Protein 8HPK (pdb70)

Structure (mmCIF, N/CA/C/O backbone):
data_8HPK
#
_entry.id   8HPK
#
_cell.length_a   114.950
_cell.length_b   233.190
_cell.length_c   50.770
_cell.angle_alpha   90.000
_cell.angle_beta   90.000
_cell.angle_gamma   90.000
#
_symmetry.space_group_name_H-M   'P 21 21 2'
#
loop_
_entity.id
_entity.type
_entity.pdbx_description
1 polymer 'Oxalate:formate antiporter'
2 polymer 'Fab fragment Heavy chein'
3 polymer 'Fab fragment Light chain'
4 non-polymer 'OXALATE ION'
#
loop_
_atom_site.group_PDB
_atom_site.id
_atom_site.type_symbol
_atom_site.label_atom_id
_atom_site.label_alt_id
_atom_site.label_comp_id
_atom_site.label_asym_id
_atom_site.label_entity_id
_atom_site.label_seq_id
_atom_site.pdbx_PDB_ins_code
_atom_site.Cartn_x
_atom_site.Cartn_y
_atom_site.Cartn_z
_atom_site.occupancy
_atom_site.B_iso_or_equiv
_atom_site.auth_seq_id
_atom_site.auth_comp_id
_atom_site.auth_asym_id
_atom_site.auth_atom_id
_atom_site.pdbx_PDB_model_num
ATOM 1 N N . GLY A 1 11 ? 10.55053 104.27549 4.35308 1.000 49.29757 11 GLY A N 1
ATOM 2 C CA . GLY A 1 11 ? 9.87171 103.05864 3.94620 1.000 67.78893 11 GLY A CA 1
ATOM 3 C C . GLY A 1 11 ? 10.31462 101.83371 4.72304 1.000 73.14275 11 GLY A C 1
ATOM 4 O O . GLY A 1 11 ? 10.93861 101.95121 5.77802 1.000 78.41156 11 GLY A O 1
ATOM 5 N N . LEU A 1 12 ? 9.98163 100.64999 4.20222 1.000 71.64354 12 LEU A N 1
ATOM 6 C CA . LEU A 1 12 ? 10.38647 99.41060 4.85956 1.000 70.38616 12 LEU A CA 1
ATOM 7 C C . LEU A 1 12 ? 11.88801 99.18350 4.73212 1.000 59.73964 12 LEU A C 1
ATOM 8 O O . LEU A 1 12 ? 12.56333 98.85964 5.71607 1.000 49.41345 12 LEU A O 1
ATOM 13 N N . LEU A 1 13 ? 12.43094 99.35693 3.52526 1.000 60.03772 13 LEU A N 1
ATOM 14 C CA . LEU A 1 13 ? 13.85330 99.13258 3.29510 1.000 57.09632 13 LEU A CA 1
ATOM 15 C C . LEU A 1 13 ? 14.73693 100.15010 4.00367 1.000 50.91768 13 LEU A C 1
ATOM 16 O O . LEU A 1 13 ? 15.95417 99.95184 4.05992 1.000 60.42713 13 LEU A O 1
ATOM 21 N N . GLY A 1 14 ? 14.16840 101.23422 4.52328 1.000 45.99972 14 GLY A N 1
ATOM 22 C CA . GLY A 1 14 ? 14.93310 102.16223 5.32861 1.000 46.42660 14 GLY A CA 1
ATOM 23 C C . GLY A 1 14 ? 14.90896 101.89256 6.81336 1.000 55.15214 14 GLY A C 1
ATOM 24 O O . GLY A 1 14 ? 15.61344 102.56895 7.56793 1.000 67.79530 14 GLY A O 1
ATOM 25 N N . ASN A 1 15 ? 14.11978 100.91610 7.25534 1.000 50.74083 15 ASN A N 1
ATOM 26 C CA . ASN A 1 15 ? 13.98090 100.65459 8.68088 1.000 45.00815 15 ASN A CA 1
ATOM 27 C C . ASN A 1 15 ? 15.23919 100.00544 9.24434 1.000 38.68936 15 ASN A C 1
ATOM 28 O O . ASN A 1 15 ? 15.89025 99.18687 8.58867 1.000 40.56290 15 ASN A O 1
ATOM 33 N N . ARG A 1 16 ? 15.57049 100.37722 10.48119 1.000 36.71953 16 ARG A N 1
ATOM 34 C CA . ARG A 1 16 ? 16.80624 99.91384 11.10232 1.000 37.55181 16 ARG A CA 1
ATOM 35 C C . ARG A 1 16 ? 16.73886 98.43149 11.45614 1.000 39.69810 16 ARG A C 1
ATOM 36 O O . ARG A 1 16 ? 17.71323 97.69662 11.25773 1.000 55.36715 16 ARG A O 1
ATOM 44 N N . TRP A 1 17 ? 15.60003 97.97107 11.97768 1.000 34.45948 17 TRP A N 1
ATOM 45 C CA . TRP A 1 17 ? 15.49710 96.60074 12.46825 1.000 27.35940 17 TRP A CA 1
ATOM 46 C C . TRP A 1 17 ? 15.29851 95.57944 11.35548 1.000 30.87073 17 TRP A C 1
ATOM 47 O O . TRP A 1 17 ? 15.50149 94.38105 11.58804 1.000 32.60130 17 TRP A O 1
ATOM 58 N N . PHE A 1 18 ? 14.91922 96.02101 10.15511 1.000 26.43542 18 PHE A N 1
ATOM 59 C CA . PHE A 1 18 ? 14.77718 95.08996 9.04035 1.000 34.04389 18 PHE A CA 1
ATOM 60 C C . PHE A 1 18 ? 16.11187 94.43444 8.70605 1.000 34.29345 18 PHE A C 1
ATOM 61 O O . PHE A 1 18 ? 16.18019 93.22500 8.45140 1.000 32.71274 18 PHE A O 1
ATOM 69 N N . TYR A 1 19 ? 17.19205 95.21437 8.72841 1.000 32.61279 19 TYR A N 1
ATOM 70 C CA . TYR A 1 19 ? 18.50518 94.65800 8.43010 1.000 41.35431 19 TYR A CA 1
ATOM 71 C C . TYR A 1 19 ? 19.03217 93.80889 9.58090 1.000 38.35547 19 TYR A C 1
ATOM 72 O O . TYR A 1 19 ? 19.76781 92.84289 9.34740 1.000 40.68635 19 TYR A O 1
ATOM 81 N N . LEU A 1 20 ? 18.64849 94.12776 10.82004 1.000 27.03335 20 LEU A N 1
ATOM 82 C CA . LEU A 1 20 ? 18.94882 93.22920 11.93042 1.000 23.00565 20 LEU A CA 1
ATOM 83 C C . LEU A 1 20 ? 18.26846 91.87936 11.73452 1.000 38.19706 20 LEU A C 1
ATOM 84 O O . LEU A 1 20 ? 18.87557 90.82667 11.96977 1.000 51.51605 20 LEU A O 1
ATOM 89 N N . VAL A 1 21 ? 17.00759 91.89334 11.29396 1.000 33.73053 21 VAL A N 1
ATOM 90 C CA . VAL A 1 21 ? 16.29217 90.64698 11.02538 1.000 32.59405 21 VAL A CA 1
ATOM 91 C C . VAL A 1 21 ? 16.95913 89.88114 9.88682 1.000 27.91273 21 VAL A C 1
ATOM 92 O O . VAL A 1 21 ? 17.06912 88.64967 9.92746 1.000 26.00815 21 VAL A O 1
ATOM 96 N N . LEU A 1 22 ? 17.41475 90.59526 8.85418 1.000 29.68150 22 LEU A N 1
ATOM 97 C CA . LEU A 1 22 ? 18.12678 89.93659 7.75976 1.000 28.40325 22 LEU A CA 1
ATOM 98 C C . LEU A 1 22 ? 19.42307 89.29146 8.24481 1.000 28.86716 22 LEU A C 1
ATOM 99 O O . LEU A 1 22 ? 19.76342 88.17336 7.83480 1.000 40.98103 22 LEU A O 1
ATOM 104 N N . ALA A 1 23 ? 20.16336 89.98396 9.11480 1.000 32.53679 23 ALA A N 1
ATOM 105 C CA . ALA A 1 23 ? 21.39011 89.41322 9.66551 1.000 34.78682 23 ALA A CA 1
ATOM 106 C C . ALA A 1 23 ? 21.09808 88.17322 10.50335 1.000 32.55352 23 ALA A C 1
ATOM 107 O O . ALA A 1 23 ? 21.81756 87.16701 10.41496 1.000 38.79143 23 ALA A O 1
ATOM 109 N N . VAL A 1 24 ? 20.04857 88.22906 11.32820 1.000 20.58922 24 VAL A N 1
ATOM 110 C CA . VAL A 1 24 ? 19.67807 87.06694 12.13207 1.000 20.17992 24 VAL A CA 1
ATOM 111 C C . VAL A 1 24 ? 19.27149 85.90739 11.23053 1.000 20.69319 24 VAL A C 1
ATOM 112 O O . VAL A 1 24 ? 19.58248 84.74571 11.51324 1.000 21.01129 24 VAL A O 1
ATOM 116 N N . LEU A 1 25 ? 18.58070 86.20281 10.12648 1.000 21.31183 25 LEU A N 1
ATOM 117 C CA . LEU A 1 25 ? 18.22043 85.15589 9.17444 1.000 22.53928 25 LEU A CA 1
ATOM 118 C C . LEU A 1 25 ? 19.46096 84.52096 8.55666 1.000 29.16599 25 LEU A C 1
ATOM 119 O O . LEU A 1 25 ? 19.52824 83.29564 8.39419 1.000 33.16013 25 LEU A O 1
ATOM 124 N N . LEU A 1 26 ? 20.44877 85.34381 8.19624 1.000 33.01939 26 LEU A N 1
ATOM 125 C CA . LEU A 1 26 ? 21.69134 84.82520 7.62716 1.000 32.31299 26 LEU A CA 1
ATOM 126 C C . LEU A 1 26 ? 22.39738 83.89850 8.61034 1.000 22.16221 26 LEU A C 1
ATOM 127 O O . LEU A 1 26 ? 22.86497 82.80647 8.24716 1.000 22.40005 26 LEU A O 1
ATOM 132 N N . MET A 1 27 ? 22.48696 84.33099 9.86855 1.000 22.94126 27 MET A N 1
ATOM 133 C CA . MET A 1 27 ? 23.11433 83.50578 10.89385 1.000 20.94283 27 MET A CA 1
ATOM 134 C C . MET A 1 27 ? 22.33698 82.21304 11.11020 1.000 26.72891 27 MET A C 1
ATOM 135 O O . MET A 1 27 ? 22.93067 81.14560 11.30906 1.000 25.87122 27 MET A O 1
ATOM 140 N N . CYS A 1 28 ? 21.00518 82.29138 11.07027 1.000 26.25828 28 CYS A N 1
ATOM 141 C CA . CYS A 1 28 ? 20.18201 81.09499 11.19017 1.000 22.23928 28 CYS A CA 1
ATOM 142 C C . CYS A 1 28 ? 20.47865 80.11608 10.06365 1.000 26.59611 28 CYS A C 1
ATOM 143 O O . CYS A 1 28 ? 20.57156 78.90336 10.28891 1.000 41.96259 28 CYS A O 1
ATOM 146 N N . MET A 1 29 ? 20.62947 80.62870 8.84075 1.000 22.26932 29 MET A N 1
ATOM 147 C CA . MET A 1 29 ? 20.93829 79.76200 7.70857 1.000 22.88345 29 MET A CA 1
ATOM 148 C C . MET A 1 29 ? 22.28624 79.07490 7.88762 1.000 22.78466 29 MET A C 1
ATOM 149 O O . MET A 1 29 ? 22.41153 77.86892 7.64768 1.000 30.28879 29 MET A O 1
ATOM 154 N N . ILE A 1 30 ? 23.31040 79.82052 8.31990 1.000 26.96744 30 ILE A N 1
ATOM 155 C CA . ILE A 1 30 ? 24.65055 79.23582 8.42261 1.000 22.47559 30 ILE A CA 1
ATOM 156 C C . ILE A 1 30 ? 24.89407 78.51393 9.74647 1.000 27.32604 30 ILE A C 1
ATOM 157 O O . ILE A 1 30 ? 25.99578 77.98680 9.95523 1.000 23.69724 30 ILE A O 1
ATOM 162 N N . SER A 1 31 ? 23.90684 78.47819 10.64833 1.000 33.25178 31 SER A N 1
ATOM 163 C CA . SER A 1 31 ? 24.09066 77.80538 11.93586 1.000 25.52601 31 SER A CA 1
ATOM 164 C C . SER A 1 31 ? 24.42182 76.32509 11.77568 1.000 25.42562 31 SER A C 1
ATOM 165 O O . SER A 1 31 ? 25.28075 75.78868 12.49373 1.000 22.09046 31 SER A O 1
ATOM 168 N N . GLY A 1 32 ? 23.73684 75.64613 10.85437 1.000 27.94964 32 GLY A N 1
ATOM 169 C CA . GLY A 1 32 ? 23.87894 74.20549 10.74427 1.000 24.74639 32 GLY A CA 1
ATOM 170 C C . GLY A 1 32 ? 25.28390 73.75706 10.40136 1.000 22.90763 32 GLY A C 1
ATOM 171 O O . GLY A 1 32 ? 25.71884 72.68929 10.83825 1.000 27.09915 32 GLY A O 1
ATOM 172 N N . VAL A 1 33 ? 26.01367 74.56076 9.62444 1.000 22.23896 33 VAL A N 1
ATOM 173 C CA . VAL A 1 33 ? 27.34347 74.15283 9.17954 1.000 22.53894 33 VAL A CA 1
ATOM 174 C C . VAL A 1 33 ? 28.24474 73.86212 10.37188 1.000 22.03470 33 VAL A C 1
ATOM 175 O O . VAL A 1 33 ? 28.99814 72.88137 10.37294 1.000 22.17797 33 VAL A O 1
ATOM 179 N N . GLN A 1 34 ? 28.17795 74.69633 11.40817 1.000 26.58443 34 GLN A N 1
ATOM 180 C CA . GLN A 1 34 ? 29.02434 74.47761 12.57426 1.000 27.44182 34 GLN A CA 1
ATOM 181 C C . GLN A 1 34 ? 28.34287 73.64634 13.65470 1.000 21.58194 34 GLN A C 1
ATOM 182 O O . GLN A 1 34 ? 28.97920 72.76204 14.23898 1.000 20.90317 34 GLN A O 1
ATOM 188 N N . TYR A 1 35 ? 27.06447 73.89542 13.94044 1.000 21.87332 35 TYR A N 1
ATOM 189 C CA . TYR A 1 35 ? 26.45897 73.25249 15.10079 1.000 22.89209 35 TYR A CA 1
ATOM 190 C C . TYR A 1 35 ? 25.79395 71.91375 14.80151 1.000 21.07913 35 TYR A C 1
ATOM 191 O O . TYR A 1 35 ? 25.34283 71.24881 15.74016 1.000 20.05811 35 TYR A O 1
ATOM 200 N N . SER A 1 36 ? 25.72298 71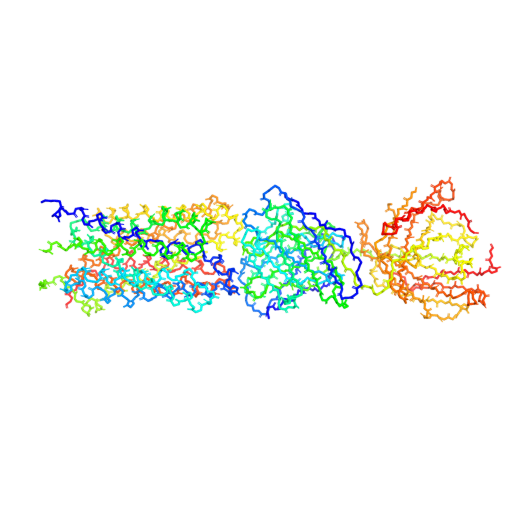.49124 13.53908 1.000 20.86016 36 SER A N 1
ATOM 201 C CA . SER A 1 36 ? 25.32871 70.11424 13.27061 1.000 21.17858 36 SER A CA 1
ATOM 202 C C . SER A 1 36 ? 26.46115 69.13565 13.53380 1.000 21.24278 36 SER A C 1
ATOM 203 O O . SER A 1 36 ? 26.21497 67.92847 13.62176 1.000 21.41610 36 SER A O 1
ATOM 206 N N . TRP A 1 37 ? 27.69240 69.63054 13.66309 1.000 21.14385 37 TRP A N 1
ATOM 207 C CA . TRP A 1 37 ? 28.83018 68.74119 13.85383 1.000 21.26233 37 TRP A CA 1
ATOM 208 C C . TRP A 1 37 ? 28.80304 68.06613 15.21691 1.000 20.88654 37 TRP A C 1
ATOM 209 O O . TRP A 1 37 ? 29.25450 66.92381 15.34407 1.000 21.13780 37 TRP A O 1
ATOM 220 N N . THR A 1 38 ? 28.27601 68.74801 16.23720 1.000 20.40095 38 THR A N 1
ATOM 221 C CA . THR A 1 38 ? 28.33254 68.22697 17.59976 1.000 20.07363 38 THR A CA 1
ATOM 222 C C . THR A 1 38 ? 27.72791 66.83190 17.69508 1.000 20.28840 38 THR A C 1
ATOM 223 O O . THR A 1 38 ? 28.23261 65.97558 18.43145 1.000 26.96234 38 THR A O 1
ATOM 227 N N . LEU A 1 39 ? 26.65963 66.57727 16.94107 1.000 22.99764 39 LEU A N 1
ATOM 228 C CA . LEU A 1 39 ? 25.97791 65.29025 16.99590 1.000 22.04815 39 LEU A CA 1
ATOM 229 C C . LEU A 1 39 ? 26.49582 64.30597 15.95652 1.000 21.33285 39 LEU A C 1
ATOM 230 O O . LEU A 1 39 ? 26.58764 63.10563 16.23584 1.000 25.08366 39 LEU A O 1
ATOM 235 N N . TYR A 1 40 ? 26.84040 64.78711 14.76544 1.000 22.24482 40 TYR A N 1
ATOM 236 C CA . TYR A 1 40 ? 27.21876 63.91462 13.66271 1.000 24.54177 40 TYR A CA 1
ATOM 237 C C . TYR A 1 40 ? 28.70870 63.59878 13.62053 1.000 29.84867 40 TYR A C 1
ATOM 238 O O . TYR A 1 40 ? 29.13333 62.83139 12.75266 1.000 44.16590 40 TYR A O 1
ATOM 247 N N . ALA A 1 41 ? 29.51224 64.15948 14.52821 1.000 36.62557 41 ALA A N 1
ATOM 248 C CA . ALA A 1 41 ? 30.93856 63.84930 14.53041 1.000 22.02496 41 ALA A CA 1
ATOM 249 C C . ALA A 1 41 ? 31.17827 62.36732 14.78310 1.000 22.26452 41 ALA A C 1
ATOM 250 O O . ALA A 1 41 ? 31.99925 61.73773 14.10588 1.000 27.60459 41 ALA A O 1
ATOM 252 N N . ASN A 1 42 ? 30.46988 61.79146 15.75817 1.000 29.83791 42 ASN A N 1
ATOM 253 C CA . ASN A 1 42 ? 30.65812 60.37100 16.04954 1.000 26.01197 42 ASN A CA 1
ATOM 254 C C . ASN A 1 42 ? 30.21068 59.46878 14.90349 1.000 27.10920 42 ASN A C 1
ATOM 255 O O . ASN A 1 42 ? 30.96839 58.55079 14.54396 1.000 32.28634 42 ASN A O 1
ATOM 260 N N . PRO A 1 43 ? 29.01958 59.63211 14.30963 1.000 26.02731 43 PRO A N 1
ATOM 261 C CA . PRO A 1 43 ? 28.67714 58.78523 13.15285 1.000 23.56887 43 PRO A CA 1
ATOM 262 C C . PRO A 1 43 ? 29.61767 58.95175 11.97122 1.000 23.94613 43 PRO A C 1
ATOM 263 O O . PRO A 1 43 ? 29.87684 57.97333 11.25960 1.000 24.44883 43 PRO A O 1
ATOM 267 N N . VAL A 1 44 ? 30.12713 60.16217 11.72856 1.000 28.41066 44 VAL A N 1
ATOM 268 C CA . VAL A 1 44 ? 31.08958 60.35344 10.64674 1.000 24.15791 44 VAL A CA 1
ATOM 269 C C . VAL A 1 44 ? 32.37680 59.59533 10.94283 1.000 31.70421 44 VAL A C 1
ATOM 270 O O . VAL A 1 44 ? 32.97304 58.98225 10.04901 1.000 44.62611 44 VAL A O 1
ATOM 274 N N . LYS A 1 45 ? 32.82507 59.62456 12.19966 1.000 23.82595 45 LYS A N 1
ATOM 275 C CA . LYS A 1 45 ? 33.97721 58.82301 12.59756 1.000 23.95087 45 LYS A CA 1
ATOM 276 C C . LYS A 1 45 ? 33.70753 57.33765 12.40381 1.000 24.33950 45 LYS A C 1
ATOM 277 O O . LYS A 1 45 ? 34.58426 56.58927 11.95613 1.000 24.73225 45 LYS A O 1
ATOM 283 N N . ASP A 1 46 ? 32.49609 56.89728 12.74072 1.000 24.55349 46 ASP A N 1
ATOM 284 C CA . ASP A 1 46 ? 32.16227 55.47918 12.68497 1.000 24.63680 46 ASP A CA 1
ATOM 285 C C . ASP A 1 46 ? 32.21315 54.95094 11.25532 1.000 26.13011 46 ASP A C 1
ATOM 286 O O . ASP A 1 46 ? 32.76950 53.87714 10.99671 1.000 35.97539 46 ASP A O 1
ATOM 291 N N . ASN A 1 47 ? 31.63522 55.69328 10.30866 1.000 26.32784 47 ASN A N 1
ATOM 292 C CA . ASN A 1 47 ? 31.61753 55.23093 8.92458 1.000 26.40857 47 ASN A CA 1
ATOM 293 C C . ASN A 1 47 ? 32.96575 55.42676 8.24063 1.000 27.35475 47 ASN A C 1
ATOM 294 O O . ASN A 1 47 ? 33.37876 54.58633 7.43450 1.000 40.30931 47 ASN A O 1
ATOM 299 N N . LEU A 1 48 ? 33.66650 56.52238 8.54336 1.000 25.96129 48 LEU A N 1
ATOM 300 C CA . LEU A 1 48 ? 34.98956 56.73007 7.96437 1.000 30.69505 48 LEU A CA 1
ATOM 301 C C . LEU A 1 48 ? 36.02055 55.74967 8.50921 1.000 34.77196 48 LEU A C 1
ATOM 302 O O . LEU A 1 48 ? 37.05464 55.53908 7.86650 1.000 35.84321 48 LEU A O 1
ATOM 307 N N . GLY A 1 49 ? 35.76834 55.15393 9.67333 1.000 27.97328 49 GLY A N 1
ATOM 308 C CA . GLY A 1 49 ? 36.67257 54.15811 10.21350 1.000 26.10045 49 GLY A CA 1
ATOM 309 C C . GLY A 1 49 ? 38.00972 54.68634 10.67760 1.000 27.81411 49 GLY A C 1
ATOM 310 O O . GLY A 1 49 ? 38.97270 53.91906 10.75413 1.000 40.72172 49 GLY A O 1
ATOM 311 N N . VAL A 1 50 ? 38.10108 55.97775 10.99242 1.000 25.56141 50 VAL A N 1
ATOM 312 C CA . VAL A 1 50 ? 39.35318 56.57431 11.44509 1.000 25.45442 50 VAL A CA 1
ATOM 313 C C . VAL A 1 50 ? 39.20687 57.01026 12.89626 1.000 24.87621 50 VAL A C 1
ATOM 314 O O . VAL A 1 50 ? 38.12736 56.89046 13.48588 1.000 24.56461 50 VAL A O 1
ATOM 318 N N . SER A 1 51 ? 40.29045 57.51095 13.48335 1.000 24.77703 51 SER A N 1
ATOM 319 C CA . SER A 1 51 ? 40.24993 57.93400 14.87362 1.000 24.29339 51 SER A CA 1
ATOM 320 C C . SER A 1 51 ? 39.42753 59.21057 15.01933 1.000 29.56307 51 SER A C 1
ATOM 321 O O . SER A 1 51 ? 39.24244 59.97709 14.06905 1.000 43.37520 51 SER A O 1
ATOM 324 N N . LEU A 1 52 ? 38.92394 59.42802 16.23791 1.000 33.20601 52 LEU A N 1
ATOM 325 C CA . LEU A 1 52 ? 38.16015 60.63878 16.52439 1.000 25.06178 52 LEU A CA 1
ATOM 326 C C . LEU A 1 52 ? 38.97113 61.89197 16.22750 1.000 33.80126 52 LEU A C 1
ATOM 327 O O . LEU A 1 52 ? 38.41631 62.90380 15.77490 1.000 34.58636 52 LEU A O 1
ATOM 332 N N . ALA A 1 53 ? 40.28543 61.83569 16.45161 1.000 27.59867 53 ALA A N 1
ATOM 333 C CA . ALA A 1 53 ? 41.12692 62.99275 16.18139 1.000 24.38283 53 ALA A CA 1
ATOM 334 C C . ALA A 1 53 ? 41.07042 63.40221 14.71525 1.000 25.07786 53 ALA A C 1
ATOM 335 O O . ALA A 1 53 ? 41.19798 64.58726 14.40792 1.000 27.94306 53 ALA A O 1
ATOM 337 N N . ALA A 1 54 ? 40.85613 62.45384 13.79923 1.000 23.88362 54 ALA A N 1
ATOM 338 C CA . ALA A 1 54 ? 40.80230 62.80053 12.37963 1.000 24.27467 54 ALA A CA 1
ATOM 339 C C . ALA A 1 54 ? 39.60643 63.69609 12.06459 1.000 41.47485 54 ALA A C 1
ATOM 340 O O . ALA A 1 54 ? 39.75393 64.76568 11.45384 1.000 59.83571 54 ALA A O 1
ATOM 342 N N . VAL A 1 55 ? 38.40805 63.27748 12.47355 1.000 41.36578 55 VAL A N 1
ATOM 343 C CA . VAL A 1 55 ? 37.22172 64.07817 12.18924 1.000 36.91602 55 VAL A CA 1
ATOM 344 C C . VAL A 1 55 ? 37.26168 65.38783 12.97159 1.000 25.14438 55 VAL A C 1
ATOM 345 O O . VAL A 1 55 ? 36.83234 66.44330 12.47653 1.000 33.50569 55 VAL A O 1
ATOM 349 N N . GLN A 1 56 ? 37.79725 65.35266 14.19617 1.000 27.79796 56 GLN A N 1
ATOM 350 C CA . GLN A 1 56 ? 37.94930 66.59760 14.94137 1.000 28.03883 56 GLN A CA 1
ATOM 351 C C . GLN A 1 56 ? 38.93244 67.54326 14.25951 1.000 32.17774 56 GLN A C 1
ATOM 352 O O . GLN A 1 56 ? 38.74838 68.76192 14.30463 1.000 36.34431 56 GLN A O 1
ATOM 358 N N . THR A 1 57 ? 39.97217 67.00939 13.61376 1.000 39.11276 57 THR A N 1
ATOM 359 C CA . THR A 1 57 ? 40.87728 67.85571 12.84583 1.000 32.35358 57 THR A CA 1
ATOM 360 C C . THR A 1 57 ? 40.19051 68.41622 11.60937 1.000 37.62654 57 THR A C 1
ATOM 361 O O . THR A 1 57 ? 40.52226 69.51970 11.16658 1.000 55.25820 57 THR A O 1
ATOM 365 N N . ALA A 1 58 ? 39.24247 67.67230 11.03538 1.000 30.20933 58 ALA A N 1
ATOM 366 C CA . ALA A 1 58 ? 38.42825 68.23233 9.95521 1.000 32.96579 58 ALA A CA 1
ATOM 367 C C . ALA A 1 58 ? 37.63436 69.44336 10.44138 1.000 34.95882 58 ALA A C 1
ATOM 368 O O . ALA A 1 58 ? 37.58997 70.49221 9.77821 1.000 41.55865 58 ALA A O 1
ATOM 370 N N . PHE A 1 59 ? 37.00859 69.31475 11.61296 1.000 22.99018 59 PHE A N 1
ATOM 371 C CA . PHE A 1 59 ? 36.31612 70.45742 12.20981 1.000 29.25880 59 PHE A CA 1
ATOM 372 C C . PHE A 1 59 ? 37.28878 71.60464 12.47482 1.000 26.24775 59 PHE A C 1
ATOM 373 O O . PHE A 1 59 ? 36.96957 72.78134 12.23771 1.000 32.36374 59 PHE A O 1
ATOM 381 N N . THR A 1 60 ? 38.48865 71.27116 12.95520 1.000 22.76128 60 THR A N 1
ATOM 382 C CA . THR A 1 60 ? 39.50352 72.28116 13.22897 1.000 24.07975 60 THR A CA 1
ATOM 383 C C . THR A 1 60 ? 39.89366 73.03334 11.96676 1.000 29.18716 60 THR A C 1
ATOM 384 O O . THR A 1 60 ? 40.05368 74.25378 11.99435 1.000 28.00491 60 THR A O 1
ATOM 388 N N . LEU A 1 61 ? 40.07439 72.31970 10.85673 1.000 31.12216 61 LEU A N 1
ATOM 389 C CA . LEU A 1 61 ? 40.39974 72.98171 9.59819 1.000 32.27405 61 LEU A CA 1
ATOM 390 C C . LEU A 1 61 ? 39.26911 73.89875 9.15473 1.000 32.27324 61 LEU A C 1
ATOM 391 O O . LEU A 1 61 ? 39.51126 75.03238 8.70829 1.000 46.86344 61 LEU A O 1
ATOM 396 N N . SER A 1 62 ? 38.02374 73.42451 9.27280 1.000 23.87518 62 SER A N 1
ATOM 397 C CA . SER A 1 62 ? 36.89049 74.25448 8.87741 1.000 24.00586 62 SER A CA 1
ATOM 398 C C . SER A 1 62 ? 36.86884 75.55544 9.66464 1.000 26.75083 62 SER A C 1
ATOM 399 O O . SER A 1 62 ? 36.56093 76.61894 9.11445 1.000 35.21859 62 SER A O 1
ATOM 402 N N . GLN A 1 63 ? 37.19019 75.49147 10.95731 1.000 36.14914 63 GLN A N 1
ATOM 403 C CA . GLN A 1 63 ? 37.20615 76.71503 11.75615 1.000 39.22649 63 GLN A CA 1
ATOM 404 C C . GLN A 1 63 ? 38.46339 77.55392 11.53261 1.000 37.98134 63 GLN A C 1
ATOM 405 O O . GLN A 1 63 ? 38.40709 78.78274 11.64945 1.000 46.04680 63 GLN A O 1
ATOM 411 N N . VAL A 1 64 ? 39.59829 76.92276 11.22382 1.000 37.29595 64 VAL A N 1
ATOM 412 C CA . VAL A 1 64 ? 40.84537 77.66357 11.05351 1.000 39.25312 64 VAL A CA 1
ATOM 413 C C . VAL A 1 64 ? 40.81505 78.49102 9.77763 1.000 38.24002 64 VAL A C 1
ATOM 414 O O . VAL A 1 64 ? 41.24506 79.65104 9.76969 1.000 35.81756 64 VAL A O 1
ATOM 418 N N . ILE A 1 65 ? 40.30405 77.92257 8.68110 1.000 31.64667 65 ILE A N 1
ATOM 419 C CA . ILE A 1 65 ? 40.26822 78.68700 7.43582 1.000 35.15565 65 ILE A CA 1
ATOM 420 C C . ILE A 1 65 ? 39.42247 79.94698 7.57678 1.000 39.67178 65 ILE A C 1
ATOM 421 O O . ILE A 1 65 ? 39.57254 80.88790 6.78894 1.000 46.98732 65 ILE A O 1
ATOM 426 N N . GLN A 1 66 ? 38.54105 79.99559 8.57767 1.000 38.46679 66 GLN A N 1
ATOM 427 C CA . GLN A 1 66 ? 37.77757 81.21030 8.82976 1.000 30.53662 66 GLN A CA 1
ATOM 428 C C . GLN A 1 66 ? 38.68522 82.36879 9.21852 1.000 35.75100 66 GLN A C 1
ATOM 429 O O . GLN A 1 66 ? 38.38024 83.52219 8.90201 1.000 47.22778 66 GLN A O 1
ATOM 435 N N . ALA A 1 67 ? 39.80400 82.08468 9.89259 1.000 38.16344 67 ALA A N 1
ATOM 436 C CA . ALA A 1 67 ? 40.72915 83.14761 10.27376 1.000 24.14816 67 ALA A CA 1
ATOM 437 C C . ALA A 1 67 ? 41.32330 83.84176 9.05653 1.000 44.45465 67 ALA A C 1
ATOM 438 O O . ALA A 1 67 ? 41.60652 85.04403 9.10514 1.000 51.74169 67 ALA A O 1
ATOM 440 N N . GLY A 1 68 ? 41.53853 83.10646 7.96966 1.000 35.92178 68 GLY A N 1
ATOM 441 C CA . GLY A 1 68 ? 42.04308 83.70623 6.75220 1.000 26.38418 68 GLY A CA 1
ATOM 442 C C . GLY A 1 68 ? 40.93248 84.20735 5.85499 1.000 37.42399 68 GLY A C 1
ATOM 443 O O . GLY A 1 68 ? 41.16017 85.04414 4.97690 1.000 64.58852 68 GLY A O 1
ATOM 444 N N . SER A 1 69 ? 39.71911 83.69924 6.06897 1.000 35.17806 69 SER A N 1
ATOM 445 C CA . SER A 1 69 ? 38.59087 84.09801 5.23435 1.000 36.46790 69 SER A CA 1
ATOM 446 C C . SER A 1 69 ? 37.96925 85.40775 5.71048 1.000 41.20455 69 SER A C 1
ATOM 447 O O . SER A 1 69 ? 37.92024 86.38986 4.96250 1.000 41.55402 69 SER A O 1
ATOM 450 N N . GLN A 1 70 ? 37.49419 85.43565 6.95788 1.000 42.02965 70 GLN A N 1
ATOM 451 C CA . GLN A 1 70 ? 36.69234 86.55369 7.45681 1.000 35.28276 70 GLN A CA 1
ATOM 452 C C . GLN A 1 70 ? 37.35445 87.91679 7.29601 1.000 36.38046 70 GLN A C 1
ATOM 453 O O . GLN A 1 70 ? 36.66461 88.85587 6.87292 1.000 37.97044 70 GLN A O 1
ATOM 459 N N . PRO A 1 71 ? 38.63713 88.11583 7.62306 1.000 42.26420 71 PRO A N 1
ATOM 460 C CA . PRO A 1 71 ? 39.25974 89.41080 7.29662 1.000 39.27962 71 PRO A CA 1
ATOM 461 C C . PRO A 1 71 ? 39.25868 89.71830 5.80879 1.000 37.61831 71 PRO A C 1
ATOM 462 O O . PRO A 1 71 ? 39.10704 90.88558 5.42483 1.000 34.31478 71 PRO A O 1
ATOM 466 N N . GLY A 1 72 ? 39.40932 88.70252 4.95631 1.000 35.62803 72 GLY A N 1
ATOM 467 C CA . GLY A 1 72 ? 39.36860 88.94487 3.52290 1.000 28.05223 72 GLY A CA 1
ATOM 468 C C . GLY A 1 72 ? 38.02468 89.47648 3.06494 1.000 40.76518 72 GLY A C 1
ATOM 469 O O . GLY A 1 72 ? 37.95091 90.44986 2.31323 1.000 60.19069 72 GLY A O 1
ATOM 470 N N . GLY A 1 73 ? 36.94075 88.84600 3.51928 1.000 39.26280 73 GLY A N 1
ATOM 471 C CA . GLY A 1 73 ? 35.61632 89.35609 3.20475 1.000 40.57684 73 GLY A CA 1
ATOM 472 C C . GLY A 1 73 ? 35.35007 90.70291 3.84919 1.000 43.15439 73 GLY A C 1
ATOM 473 O O . GLY A 1 73 ? 34.67600 91.55878 3.26926 1.000 45.72135 73 GLY A O 1
ATOM 474 N N . GLY A 1 74 ? 35.87797 90.90831 5.05704 1.000 41.68128 74 GLY A N 1
ATOM 475 C CA . GLY A 1 74 ? 35.69676 92.17265 5.74660 1.000 60.73649 74 GLY A CA 1
ATOM 476 C C . GLY A 1 74 ? 36.37039 93.33409 5.05013 1.000 58.60944 74 GLY A C 1
ATOM 477 O O . GLY A 1 74 ? 35.87090 94.45856 5.09800 1.000 62.38348 74 GLY A O 1
ATOM 478 N N . TYR A 1 75 ? 37.51187 93.08441 4.40634 1.000 57.80226 75 TYR A N 1
ATOM 479 C CA . TYR A 1 75 ? 38.15454 94.11379 3.59419 1.000 68.14644 75 TYR A CA 1
ATOM 480 C C . TYR A 1 75 ? 37.18912 94.66090 2.54680 1.000 59.63124 75 TYR A C 1
ATOM 481 O O . TYR A 1 75 ? 36.95569 95.87582 2.46243 1.000 72.15382 75 TYR A O 1
ATOM 490 N N . PHE A 1 76 ? 36.59146 93.76186 1.75975 1.000 40.94679 76 PHE A N 1
ATOM 491 C CA . PHE A 1 76 ? 35.66627 94.17805 0.71107 1.000 52.06395 76 PHE A CA 1
ATOM 492 C C . PHE A 1 76 ? 34.39480 94.77792 1.29642 1.000 59.00484 76 PHE A C 1
ATOM 493 O O . PHE A 1 76 ? 33.84593 95.73655 0.74341 1.000 61.22136 76 PHE A O 1
ATOM 501 N N . VAL A 1 77 ? 33.90690 94.22423 2.40831 1.000 58.86368 77 VAL A N 1
ATOM 502 C CA . VAL A 1 77 ? 32.70969 94.76881 3.04331 1.000 49.79582 77 VAL A CA 1
ATOM 503 C C . VAL A 1 77 ? 32.94995 96.20534 3.48662 1.000 51.33907 77 VAL A C 1
ATOM 504 O O . VAL A 1 77 ? 32.11070 97.08947 3.27457 1.000 51.53233 77 VAL A O 1
ATOM 508 N N . ASP A 1 78 ? 34.10449 96.45859 4.10218 1.000 56.12468 78 ASP A N 1
ATOM 509 C CA . ASP A 1 78 ? 34.42602 97.78685 4.60354 1.000 57.57503 78 ASP A CA 1
ATOM 510 C C . ASP A 1 78 ? 34.62182 98.77825 3.46666 1.000 65.75032 78 ASP A C 1
ATOM 511 O O . ASP A 1 78 ? 34.15184 99.91974 3.54506 1.000 60.76442 78 ASP A O 1
ATOM 516 N N . LYS A 1 79 ? 35.31074 98.36554 2.40058 1.000 72.86476 79 LYS A N 1
ATOM 517 C CA . LYS A 1 79 ? 35.62628 99.31398 1.33643 1.000 67.70991 79 LYS A CA 1
ATOM 518 C C . LYS A 1 79 ? 34.45161 99.51204 0.37936 1.000 55.72507 79 LYS A C 1
ATOM 519 O O . LYS A 1 79 ? 33.97055 100.63575 0.19759 1.000 63.23711 79 LYS A O 1
ATOM 525 N N . PHE A 1 80 ? 33.96971 98.43166 -0.23889 1.000 47.96381 80 PHE A N 1
ATOM 526 C CA . PHE A 1 80 ? 32.99661 98.53255 -1.31849 1.000 53.53506 80 PHE A CA 1
ATOM 527 C C . PHE A 1 80 ? 31.57911 98.12243 -0.93437 1.000 47.84899 80 PHE A C 1
ATOM 528 O O . PHE A 1 80 ? 30.67348 98.26377 -1.76198 1.000 44.89834 80 PHE A O 1
ATOM 536 N N . GLY A 1 81 ? 31.35369 97.62798 0.27975 1.000 48.91562 81 GLY A N 1
ATOM 537 C CA . GLY A 1 81 ? 30.03130 97.21546 0.68516 1.000 29.49713 81 GLY A CA 1
ATOM 538 C C . GLY A 1 81 ? 29.90683 95.71414 0.86532 1.000 59.49437 81 GLY A C 1
ATOM 539 O O . GLY A 1 81 ? 30.79002 94.94266 0.47759 1.000 69.16575 81 GLY A O 1
ATOM 540 N N . PRO A 1 82 ? 28.79663 95.26979 1.45542 1.000 47.83034 82 PRO A N 1
ATOM 541 C CA . PRO A 1 82 ? 28.63708 93.85346 1.81219 1.000 48.28870 82 PRO A CA 1
ATOM 542 C C . PRO A 1 82 ? 27.93253 92.97940 0.78301 1.000 61.59328 82 PRO A C 1
ATOM 543 O O . PRO A 1 82 ? 27.83939 91.76700 1.00463 1.000 57.79841 82 PRO A O 1
ATOM 547 N N . ARG A 1 83 ? 27.44276 93.53898 -0.32531 1.000 69.70791 83 ARG A N 1
ATOM 548 C CA . ARG A 1 83 ? 26.60323 92.76764 -1.23990 1.000 54.17349 83 ARG A CA 1
ATOM 549 C C . ARG A 1 83 ? 27.41303 91.71836 -1.99518 1.000 55.34467 83 ARG A C 1
ATOM 550 O O . ARG A 1 83 ? 27.10462 90.52326 -1.94020 1.000 68.52990 83 ARG A O 1
ATOM 558 N N . ILE A 1 84 ? 28.44336 92.15044 -2.72854 1.000 47.43292 84 ILE A N 1
ATOM 559 C CA . ILE A 1 84 ? 29.29520 91.19510 -3.44607 1.000 60.85009 84 ILE A CA 1
ATOM 560 C C . ILE A 1 84 ? 29.98566 90.22817 -2.49187 1.000 58.54653 84 ILE A C 1
ATOM 561 O O . ILE A 1 84 ? 30.03657 89.01888 -2.79548 1.000 69.14058 84 ILE A O 1
ATOM 566 N N . PRO A 1 85 ? 30.56735 90.66423 -1.36196 1.000 61.67684 85 PRO A N 1
ATOM 567 C CA . PRO A 1 85 ? 31.14287 89.67820 -0.43242 1.000 60.53981 85 PRO A CA 1
ATOM 568 C C . PRO A 1 85 ? 30.13888 88.64840 0.04876 1.000 51.80102 85 PRO A C 1
ATOM 569 O O . PRO A 1 85 ? 30.48218 87.46595 0.15041 1.000 57.73336 85 PRO A O 1
ATOM 573 N N . LEU A 1 86 ? 28.89789 89.05612 0.32651 1.000 51.76694 86 LEU A N 1
ATOM 574 C CA . LEU A 1 86 ? 27.89019 88.08713 0.74444 1.000 55.81763 86 LEU A CA 1
ATOM 575 C C . LEU A 1 86 ? 27.51640 87.15761 -0.40082 1.000 59.77228 86 LEU A C 1
ATOM 576 O O . LEU A 1 86 ? 27.26284 85.96752 -0.18205 1.000 76.55345 86 LEU A O 1
ATOM 581 N N . MET A 1 87 ? 27.48971 87.68148 -1.62844 1.000 61.58246 87 MET A N 1
ATOM 582 C CA . MET A 1 87 ? 27.23305 86.84162 -2.79273 1.000 58.78201 87 MET A CA 1
ATOM 583 C C . MET A 1 87 ? 28.23911 85.70217 -2.86723 1.000 52.12675 87 MET A C 1
ATOM 584 O O . MET A 1 87 ? 27.86596 84.52138 -2.92600 1.000 54.07914 87 MET A O 1
ATOM 589 N N . PHE A 1 88 ? 29.53022 86.03449 -2.82628 1.000 54.06194 88 PHE A N 1
ATOM 590 C CA . PHE A 1 88 ? 30.51492 84.97026 -2.99599 1.000 66.53465 88 PHE A CA 1
ATOM 591 C C . PHE A 1 88 ? 30.69614 84.13767 -1.72792 1.000 69.25408 88 PHE A C 1
ATOM 592 O O . PHE A 1 88 ? 31.08052 82.96643 -1.82450 1.000 68.83494 88 PHE A O 1
ATOM 600 N N . GLY A 1 89 ? 30.36772 84.67881 -0.55167 1.000 57.58190 89 GLY A N 1
ATOM 601 C CA . GLY A 1 89 ? 30.33952 83.85061 0.64404 1.000 43.37978 89 GLY A CA 1
ATOM 602 C C . GLY A 1 89 ? 29.24106 82.80554 0.60244 1.000 55.02906 89 GLY A C 1
ATOM 603 O O . GLY A 1 89 ? 29.46183 81.64150 0.95665 1.000 60.30744 89 GLY A O 1
ATOM 604 N N . GLY A 1 90 ? 28.04084 83.20521 0.17597 1.000 51.81145 90 GLY A N 1
ATOM 605 C CA . GLY A 1 90 ? 26.98392 82.23314 -0.03407 1.000 58.04570 90 GLY A CA 1
ATOM 606 C C . GLY A 1 90 ? 27.34372 81.22134 -1.10243 1.000 58.73433 90 GLY A C 1
ATOM 607 O O . GLY A 1 90 ? 26.99436 80.04383 -0.99790 1.000 55.50390 90 GLY A O 1
ATOM 608 N N . ALA A 1 91 ? 28.05783 81.66503 -2.14125 1.000 57.75583 91 ALA A N 1
ATOM 609 C CA . ALA A 1 91 ? 28.52966 80.72997 -3.15850 1.000 55.27113 91 ALA A CA 1
ATOM 610 C C . ALA A 1 91 ? 29.47488 79.68956 -2.56353 1.000 47.76037 91 ALA A C 1
ATOM 611 O O . ALA A 1 91 ? 29.35890 78.49334 -2.85868 1.000 52.33637 91 ALA A O 1
ATOM 613 N N . MET A 1 92 ? 30.41900 80.12509 -1.72385 1.000 45.42480 92 MET A N 1
ATOM 614 C CA . MET A 1 92 ? 31.34445 79.17867 -1.10163 1.000 39.62561 92 MET A CA 1
ATOM 615 C C . MET A 1 92 ? 30.61931 78.22020 -0.16272 1.000 59.12283 92 MET A C 1
ATOM 616 O O . MET A 1 92 ? 30.93038 77.02259 -0.13035 1.000 57.40629 92 MET A O 1
ATOM 621 N N . VAL A 1 93 ? 29.65759 78.72683 0.61477 1.000 70.25106 93 VAL A N 1
ATOM 622 C CA . VAL A 1 93 ? 28.88062 77.85144 1.49201 1.000 51.60277 93 VAL A CA 1
ATOM 623 C C . VAL A 1 93 ? 28.12024 76.81945 0.67003 1.000 43.21643 93 VAL A C 1
ATOM 624 O O . VAL A 1 93 ? 28.07326 75.63239 1.02037 1.000 46.53849 93 VAL A O 1
ATOM 628 N N . LEU A 1 94 ? 27.51132 77.25909 -0.43393 1.000 46.75957 94 LEU A N 1
ATOM 629 C CA . LEU A 1 94 ? 26.77699 76.35456 -1.31075 1.000 44.93860 94 LEU A CA 1
ATOM 630 C C . LEU A 1 94 ? 27.69091 75.27415 -1.87364 1.000 45.50144 94 LEU A C 1
ATOM 631 O O . LEU A 1 94 ? 27.34233 74.08752 -1.87894 1.000 44.93768 94 LEU A O 1
ATOM 636 N N . ALA A 1 95 ? 28.87582 75.67037 -2.34423 1.000 39.52552 95 ALA A N 1
ATOM 637 C CA . ALA A 1 95 ? 29.81559 74.70029 -2.89624 1.000 36.41790 95 ALA A CA 1
ATOM 638 C C . ALA A 1 95 ? 30.26341 73.69889 -1.83947 1.000 37.01991 95 ALA A C 1
ATOM 639 O O . ALA A 1 95 ? 30.33318 72.49386 -2.10652 1.000 51.66111 95 ALA A O 1
ATOM 641 N N . GLY A 1 96 ? 30.56835 74.17717 -0.63199 1.000 48.03296 96 GLY A N 1
ATOM 642 C CA . GLY A 1 96 ? 31.04584 73.27809 0.40736 1.000 46.53930 96 GLY A CA 1
ATOM 643 C C . GLY A 1 96 ? 29.98571 72.30131 0.88394 1.000 43.00172 96 GLY A C 1
ATOM 644 O O . GLY A 1 96 ? 30.24420 71.10123 1.01281 1.000 42.86401 96 GLY A O 1
ATOM 645 N N . TRP A 1 97 ? 28.77597 72.79963 1.15228 1.000 47.66999 97 TRP A N 1
ATOM 646 C CA . TRP A 1 97 ? 27.73607 71.95422 1.73078 1.000 38.04080 97 TRP A CA 1
ATOM 647 C C . TRP A 1 97 ? 27.05257 71.06699 0.69712 1.000 41.23519 97 TRP A C 1
ATOM 648 O O . TRP A 1 97 ? 26.61415 69.96275 1.03729 1.000 46.54575 97 TRP A O 1
ATOM 659 N N . THR A 1 98 ? 26.93848 71.52686 -0.55240 1.000 48.07254 98 THR A N 1
ATOM 660 C CA . THR A 1 98 ? 26.17896 70.78371 -1.55464 1.000 52.99421 98 THR A CA 1
ATOM 661 C C . THR A 1 98 ? 26.79736 69.41803 -1.82476 1.000 58.72701 98 THR A C 1
ATOM 662 O O . THR A 1 98 ? 26.09341 68.40226 -1.88045 1.000 44.57799 98 THR A O 1
ATOM 666 N N . PHE A 1 99 ? 28.11473 69.37322 -1.98769 1.000 53.20685 99 PHE A N 1
ATOM 667 C CA . PHE A 1 99 ? 28.81350 68.13437 -2.29180 1.000 53.81141 99 PHE A CA 1
ATOM 668 C C . PHE A 1 99 ? 29.25169 67.38799 -1.03892 1.000 52.49161 99 PHE A C 1
ATOM 669 O O . PHE A 1 99 ? 29.89836 66.34081 -1.15207 1.000 44.22977 99 PHE A O 1
ATOM 677 N N . MET A 1 100 ? 28.90634 67.89973 0.14754 1.000 61.96687 100 MET A N 1
ATOM 678 C CA . MET A 1 100 ? 29.31678 67.26384 1.39641 1.000 55.24369 100 MET A CA 1
ATOM 679 C C . MET A 1 100 ? 28.72127 65.87093 1.55186 1.000 47.23789 100 MET A C 1
ATOM 680 O O . MET A 1 100 ? 29.29027 65.03251 2.25751 1.000 40.24805 100 MET A O 1
ATOM 685 N N . GLY A 1 101 ? 27.58203 65.60434 0.91162 1.000 54.82234 101 GLY A N 1
ATOM 686 C CA . GLY A 1 101 ? 26.96606 64.29348 1.04016 1.000 46.43026 101 GLY A CA 1
ATOM 687 C C . GLY A 1 101 ? 27.78940 63.18366 0.41396 1.000 49.75567 101 GLY A C 1
ATOM 688 O O . GLY A 1 101 ? 27.91298 62.09505 0.98165 1.000 43.05136 101 GLY A O 1
ATOM 689 N N . MET A 1 102 ? 28.36524 63.43971 -0.75978 1.000 58.53926 102 MET A N 1
ATOM 690 C CA . MET A 1 102 ? 29.13438 62.42268 -1.47867 1.000 62.82806 102 MET A CA 1
ATOM 691 C C . MET A 1 102 ? 30.58748 62.42961 -0.99758 1.000 70.31444 102 MET A C 1
ATOM 692 O O . MET A 1 102 ? 31.52629 62.77471 -1.71867 1.000 65.25612 102 MET A O 1
ATOM 697 N N . VAL A 1 103 ? 30.76189 62.02369 0.25771 1.000 70.20664 103 VAL A N 1
ATOM 698 C CA . VAL A 1 103 ? 32.08054 61.88297 0.86308 1.000 60.68598 103 VAL A CA 1
ATOM 699 C C . VAL A 1 103 ? 32.23699 60.44713 1.34600 1.000 51.89527 103 VAL A C 1
ATOM 700 O O . VAL A 1 103 ? 31.35120 59.90982 2.02107 1.000 46.85235 103 VAL A O 1
ATOM 704 N N . ASP A 1 104 ? 33.34787 59.81650 0.96613 1.000 59.89893 104 ASP A N 1
ATOM 705 C CA . ASP A 1 104 ? 33.68921 58.50175 1.49146 1.000 69.55886 104 ASP A CA 1
ATOM 706 C C . ASP A 1 104 ? 35.17441 58.39821 1.81214 1.000 62.82246 104 ASP A C 1
ATOM 707 O O . ASP A 1 104 ? 35.66367 57.28966 2.06422 1.000 74.28400 104 ASP A O 1
ATOM 712 N N . SER A 1 105 ? 35.90158 59.51232 1.80628 1.000 52.86650 105 SER A N 1
ATOM 713 C CA . SER A 1 105 ? 37.31194 59.54253 2.15355 1.000 54.11333 105 SER A CA 1
ATOM 714 C C . SER A 1 105 ? 37.55944 60.67344 3.14005 1.000 43.34064 105 SER A C 1
ATOM 715 O O . SER A 1 105 ? 36.84532 61.68021 3.14913 1.000 47.67548 105 SER A O 1
ATOM 718 N N . VAL A 1 106 ? 38.57302 60.48643 3.98519 1.000 41.91304 106 VAL A N 1
ATOM 719 C CA . VAL A 1 106 ? 38.88438 61.48982 5.00421 1.000 33.13210 106 VAL A CA 1
ATOM 720 C C . VAL A 1 106 ? 39.30421 62.82264 4.38697 1.000 47.61416 106 VAL A C 1
ATOM 721 O O . VAL A 1 106 ? 38.75363 63.86224 4.78637 1.000 40.42604 106 VAL A O 1
ATOM 725 N N . PRO A 1 107 ? 40.24810 62.87608 3.43328 1.000 57.62747 107 PRO A N 1
ATOM 726 C CA . PRO A 1 107 ? 40.61435 64.18293 2.85501 1.000 41.98761 107 PRO A CA 1
ATOM 727 C C . PRO A 1 107 ? 39.47503 64.88217 2.13251 1.000 42.55474 107 PRO A C 1
ATOM 728 O O . PRO A 1 107 ? 39.44512 66.11924 2.10746 1.000 37.70394 107 PRO A O 1
ATOM 732 N N . ALA A 1 108 ? 38.54490 64.13654 1.52863 1.000 32.40835 108 ALA A N 1
ATOM 733 C CA . ALA A 1 108 ? 37.39450 64.77217 0.89149 1.000 28.77296 108 ALA A CA 1
ATOM 734 C C . ALA A 1 108 ? 36.55881 65.53048 1.91546 1.000 45.91599 108 ALA A C 1
ATOM 735 O O . ALA A 1 108 ? 36.16720 66.68485 1.68838 1.000 44.82615 108 ALA A O 1
ATOM 737 N N . LEU A 1 109 ? 36.28227 64.89261 3.05820 1.000 38.28151 109 LEU A N 1
ATOM 738 C CA . LEU A 1 109 ? 35.59378 65.58206 4.14245 1.000 26.64632 109 LEU A CA 1
ATOM 739 C C . LEU A 1 109 ? 36.39646 66.78267 4.61609 1.000 29.89414 109 LEU A C 1
ATOM 740 O O . LEU A 1 109 ? 35.83849 67.86737 4.81742 1.000 37.06682 109 LEU A O 1
ATOM 745 N N . TYR A 1 110 ? 37.71294 66.61147 4.77828 1.000 32.85581 110 TYR A N 1
ATOM 746 C CA . TYR A 1 110 ? 38.56471 67.72047 5.19935 1.000 31.87026 110 TYR A CA 1
ATOM 747 C C . TYR A 1 110 ? 38.36738 68.92796 4.29232 1.000 28.51439 110 TYR A C 1
ATOM 748 O O . TYR A 1 110 ? 38.03612 70.02674 4.75480 1.000 37.94169 110 TYR A O 1
ATOM 757 N N . ALA A 1 111 ? 38.50993 68.71688 2.98237 1.000 40.18201 111 ALA A N 1
ATOM 758 C CA . ALA A 1 111 ? 38.47851 69.82296 2.03112 1.000 34.27892 111 ALA A CA 1
ATOM 759 C C . ALA A 1 111 ? 37.09598 70.45746 1.95739 1.000 29.06929 111 ALA A C 1
ATOM 760 O O . ALA A 1 111 ? 36.96639 71.68809 1.97727 1.000 34.93343 111 ALA A O 1
ATOM 762 N N . LEU A 1 112 ? 36.04690 69.63545 1.86443 1.000 33.15209 112 LEU A N 1
ATOM 763 C CA . LEU A 1 112 ? 34.70498 70.18855 1.70975 1.000 32.56176 112 LEU A CA 1
ATOM 764 C C . LEU A 1 112 ? 34.26475 70.94083 2.95991 1.000 35.41689 112 LEU A C 1
ATOM 765 O O . LEU A 1 112 ? 33.67165 72.02520 2.86416 1.000 30.79331 112 LEU A O 1
ATOM 770 N N . TYR A 1 113 ? 34.55398 70.39050 4.14255 1.000 31.21419 113 TYR A N 1
ATOM 771 C CA . TYR A 1 113 ? 34.20246 71.07641 5.37773 1.000 25.31638 113 TYR A CA 1
ATOM 772 C C . TYR A 1 113 ? 35.01099 72.35731 5.53786 1.000 37.40066 113 TYR A C 1
ATOM 773 O O . TYR A 1 113 ? 34.49448 73.36470 6.03684 1.000 44.98528 113 TYR A O 1
ATOM 782 N N . THR A 1 114 ? 36.27457 72.34835 5.09963 1.000 33.34590 114 THR A N 1
ATOM 783 C CA . THR A 1 114 ? 37.06979 73.57119 5.13033 1.000 38.58434 114 THR A CA 1
ATOM 784 C C . THR A 1 114 ? 36.47949 74.64062 4.21709 1.000 37.03048 114 THR A C 1
ATOM 785 O O . THR A 1 114 ? 36.42654 75.81946 4.58339 1.000 38.38767 114 THR A O 1
ATOM 789 N N . LEU A 1 115 ? 36.02970 74.24935 3.02328 1.000 28.89420 115 LEU A N 1
ATOM 790 C CA . LEU A 1 115 ? 35.40507 75.21295 2.11953 1.000 28.88144 115 LEU A CA 1
ATOM 791 C C . LEU A 1 115 ? 34.12582 75.78659 2.72198 1.000 42.60356 115 LEU A C 1
ATOM 792 O O . LEU A 1 115 ? 33.88500 77.00561 2.66787 1.000 52.09434 115 LEU A O 1
ATOM 797 N N . ALA A 1 116 ? 33.29364 74.91900 3.30489 1.000 36.24880 116 ALA A N 1
ATOM 798 C CA . ALA A 1 116 ? 32.06477 75.38981 3.93409 1.000 26.80785 116 ALA A CA 1
ATOM 799 C C . ALA A 1 116 ? 32.37016 76.35352 5.07309 1.000 35.11980 116 ALA A C 1
ATOM 800 O O . ALA A 1 116 ? 31.70223 77.38397 5.21961 1.000 46.44947 116 ALA A O 1
ATOM 802 N N . GLY A 1 117 ? 33.38656 76.04293 5.88143 1.000 29.85462 117 GLY A N 1
ATOM 803 C CA . GLY A 1 117 ? 33.77627 76.95236 6.94695 1.000 44.46036 117 GLY A CA 1
ATOM 804 C C . GLY A 1 117 ? 34.29341 78.27926 6.42459 1.000 46.60645 117 GLY A C 1
ATOM 805 O O . GLY A 1 117 ? 34.03628 79.33237 7.01403 1.000 41.98643 117 GLY A O 1
ATOM 806 N N . ALA A 1 118 ? 35.03487 78.24646 5.31385 1.000 44.80127 118 ALA A N 1
ATOM 807 C CA . ALA A 1 118 ? 35.53840 79.48238 4.72357 1.000 38.64591 118 ALA A CA 1
ATOM 808 C C . ALA A 1 118 ? 34.39593 80.38681 4.28497 1.000 38.84853 118 ALA A C 1
ATOM 809 O O . ALA A 1 118 ? 34.45860 81.60924 4.46212 1.000 34.83659 118 ALA A O 1
ATOM 811 N N . GLY A 1 119 ? 33.35049 79.80718 3.69300 1.000 38.24326 119 GLY A N 1
ATOM 812 C CA . GLY A 1 119 ? 32.17506 80.60653 3.36751 1.000 41.08407 119 GLY A CA 1
ATOM 813 C C . GLY A 1 119 ? 31.44178 81.10925 4.60204 1.000 39.05740 119 GLY A C 1
ATOM 814 O O . GLY A 1 119 ? 31.01889 82.27499 4.66506 1.000 36.50881 119 GLY A O 1
ATOM 815 N N . VAL A 1 120 ? 31.28264 80.23648 5.60048 1.000 42.42897 120 VAL A N 1
ATOM 816 C CA . VAL A 1 120 ? 30.52453 80.58381 6.79859 1.000 35.45632 120 VAL A CA 1
ATOM 817 C C . VAL A 1 120 ? 31.19141 81.73214 7.54221 1.000 31.06539 120 VAL A C 1
ATOM 818 O O . VAL A 1 120 ? 30.51403 82.59896 8.10421 1.000 36.86848 120 VAL A O 1
ATOM 822 N N . GLY A 1 121 ? 32.52520 81.75759 7.56170 1.000 32.80689 121 GLY A N 1
ATOM 823 C CA . GLY A 1 121 ? 33.21915 82.81219 8.28605 1.000 34.69776 121 GLY A CA 1
ATOM 824 C C . GLY A 1 121 ? 32.90248 84.19733 7.75377 1.000 35.66636 121 GLY A C 1
ATOM 825 O O . GLY A 1 121 ? 32.56705 85.11009 8.51489 1.000 31.17758 121 GLY A O 1
ATOM 826 N N . ILE A 1 122 ? 32.98697 84.37125 6.43403 1.000 39.15139 122 ILE A N 1
ATOM 827 C CA . ILE A 1 122 ? 32.70165 85.68158 5.86209 1.000 33.09228 122 ILE A CA 1
ATOM 828 C C . ILE A 1 122 ? 31.21719 86.00758 5.97336 1.000 34.89791 122 ILE A C 1
ATOM 829 O O . ILE A 1 122 ? 30.84629 87.16760 6.18986 1.000 43.70263 122 ILE A O 1
ATOM 834 N N . VAL A 1 123 ? 30.33949 85.00556 5.84140 1.000 24.77347 123 VAL A N 1
ATOM 835 C CA . VAL A 1 123 ? 28.91403 85.29847 6.00253 1.000 24.08826 123 VAL A CA 1
ATOM 836 C C . VAL A 1 123 ? 28.62144 85.77958 7.42311 1.000 24.44420 123 VAL A C 1
ATOM 837 O O . VAL A 1 123 ? 27.87726 86.75122 7.62811 1.000 28.75892 123 VAL A O 1
ATOM 841 N N . TYR A 1 124 ? 29.20886 85.11524 8.42311 1.000 22.70960 124 TYR A N 1
ATOM 842 C CA . TYR A 1 124 ? 29.05299 85.54153 9.81107 1.000 25.89977 124 TYR A CA 1
ATOM 843 C C . TYR A 1 124 ? 29.59871 86.94780 10.01083 1.000 28.05974 124 TYR A C 1
ATOM 844 O O . TYR A 1 124 ? 28.97086 87.78225 10.67556 1.000 24.49598 124 TYR A O 1
ATOM 853 N N . GLY A 1 125 ? 30.78594 87.21838 9.46495 1.000 22.44077 125 GLY A N 1
ATOM 854 C CA . GLY A 1 125 ? 31.35542 88.54651 9.59601 1.000 22.54141 125 GLY A CA 1
ATOM 855 C C . GLY A 1 125 ? 30.44777 89.61375 9.02188 1.000 22.77262 125 GLY A C 1
ATOM 856 O O . GLY A 1 125 ? 30.25683 90.66893 9.62665 1.000 23.02695 125 GLY A O 1
ATOM 857 N N . ILE A 1 126 ? 29.84655 89.33497 7.86457 1.000 28.93681 126 ILE A N 1
ATOM 858 C CA . ILE A 1 126 ? 28.96322 90.30356 7.22106 1.000 23.64485 126 ILE A CA 1
ATOM 859 C C . ILE A 1 126 ? 27.71376 90.53499 8.06144 1.000 25.33676 126 ILE A C 1
ATOM 860 O O . ILE A 1 126 ? 27.28285 91.67758 8.25661 1.000 30.43516 126 ILE A O 1
ATOM 865 N N . ALA A 1 127 ? 27.10720 89.45692 8.56484 1.000 22.55770 127 ALA A N 1
ATOM 866 C CA . ALA A 1 127 ? 25.89619 89.61230 9.36740 1.000 21.98036 127 ALA A CA 1
ATOM 867 C C . ALA A 1 127 ? 26.17936 90.40577 10.63989 1.000 22.12090 127 ALA A C 1
ATOM 868 O O . ALA A 1 127 ? 25.44985 91.35165 10.97869 1.000 27.42973 127 ALA A O 1
ATOM 870 N N . MET A 1 128 ? 27.25582 90.04815 11.34701 1.000 21.28846 128 MET A N 1
ATOM 871 C CA . MET A 1 128 ? 27.60488 90.75951 12.57261 1.000 22.59579 128 MET A CA 1
ATOM 872 C C . MET A 1 128 ? 27.96110 92.21582 12.29391 1.000 32.03584 128 MET A C 1
ATOM 873 O O . MET A 1 128 ? 27.60151 93.10645 13.07347 1.000 42.79274 128 MET A O 1
ATOM 878 N N . ASN A 1 129 ? 28.68237 92.48166 11.19939 1.000 21.50867 129 ASN A N 1
ATOM 879 C CA . ASN A 1 129 ? 29.02354 93.85990 10.86654 1.000 21.86803 129 ASN A CA 1
ATOM 880 C C . ASN A 1 129 ? 27.78095 94.67461 10.54284 1.000 30.00312 129 ASN A C 1
ATOM 881 O O . ASN A 1 129 ? 27.68034 95.84075 10.93667 1.000 43.38245 129 ASN A O 1
ATOM 886 N N . THR A 1 130 ? 26.83637 94.09031 9.80105 1.000 31.31772 130 THR A N 1
ATOM 887 C CA . THR A 1 130 ? 25.58251 94.78404 9.52681 1.000 22.22212 130 THR A CA 1
ATOM 888 C C . THR A 1 130 ? 24.87406 95.13615 10.82644 1.000 26.08230 130 THR A C 1
ATOM 889 O O . THR A 1 130 ? 24.42603 96.27561 11.01957 1.000 22.04990 130 THR A O 1
ATOM 893 N N . ALA A 1 131 ? 24.79994 94.17216 11.74842 1.000 24.55338 131 ALA A N 1
ATOM 894 C CA . ALA A 1 131 ? 24.15990 94.42972 13.03498 1.000 22.78554 131 ALA A CA 1
ATOM 895 C C . ALA A 1 131 ? 24.85185 95.56487 13.78417 1.000 25.62881 131 ALA A C 1
ATOM 896 O O . ALA A 1 131 ? 24.19538 96.48729 14.28077 1.000 21.83515 131 ALA A O 1
ATOM 898 N N . ASN A 1 132 ? 26.18337 95.51816 13.86997 1.000 24.90232 132 ASN A N 1
ATOM 899 C CA . ASN A 1 132 ? 26.90620 96.51104 14.66281 1.000 23.58819 132 ASN A CA 1
ATOM 900 C C . ASN A 1 132 ? 26.83903 97.89951 14.03627 1.000 32.75150 132 ASN A C 1
ATOM 901 O O . ASN A 1 132 ? 26.68850 98.89868 14.74955 1.000 33.28876 132 ASN A O 1
ATOM 906 N N . ARG A 1 133 ? 26.96128 97.98938 12.71037 1.000 30.83635 133 ARG A N 1
ATOM 907 C CA . ARG A 1 133 ? 26.92020 99.29275 12.05879 1.000 23.86742 133 ARG A CA 1
ATOM 908 C C . ARG A 1 133 ? 25.52303 99.89562 12.09132 1.000 31.94038 133 ARG A C 1
ATOM 909 O O . ARG A 1 133 ? 25.38268 101.11938 12.20128 1.000 26.72829 133 ARG A O 1
ATOM 917 N N . TRP A 1 134 ? 24.48051 99.06618 11.99555 1.000 35.51471 134 TRP A N 1
ATOM 918 C CA . TRP A 1 134 ? 23.12716 99.60472 11.98966 1.000 26.35919 134 TRP A CA 1
ATOM 919 C C . TRP A 1 134 ? 22.66394 100.06349 13.36622 1.000 20.26574 134 TRP A C 1
ATOM 920 O O . TRP A 1 134 ? 21.71110 100.84323 13.44969 1.000 23.39106 134 TRP A O 1
ATOM 931 N N . PHE A 1 135 ? 23.31602 99.62174 14.44034 1.000 19.71942 135 PHE A N 1
ATOM 932 C CA . PHE A 1 135 ? 22.91396 99.95965 15.80692 1.000 21.72057 135 PHE A CA 1
ATOM 933 C C . PHE A 1 135 ? 24.10976 100.47511 16.59959 1.000 33.89098 135 PHE A C 1
ATOM 934 O O . PHE A 1 135 ? 24.59983 99.80105 17.51340 1.000 33.15014 135 PHE A O 1
ATOM 942 N N . PRO A 1 136 ? 24.60873 101.67221 16.27580 1.000 34.91266 136 PRO A N 1
ATOM 943 C CA . PRO A 1 136 ? 25.67792 102.25445 17.10366 1.000 19.37859 136 PRO A CA 1
ATOM 944 C C . PRO A 1 136 ? 25.26104 102.50572 18.54248 1.000 28.38277 136 PRO A C 1
ATOM 945 O O . PRO A 1 136 ? 26.09479 102.38341 19.44868 1.000 34.14119 136 PRO A O 1
ATOM 949 N N . ASP A 1 137 ? 23.99374 102.85499 18.78366 1.000 42.46464 137 ASP A N 1
ATOM 950 C CA . ASP A 1 137 ? 23.56031 103.15514 20.14594 1.000 54.40087 137 ASP A CA 1
ATOM 951 C C . ASP A 1 137 ? 23.42379 101.88748 20.98274 1.000 50.44266 137 ASP A C 1
ATOM 952 O O . ASP A 1 137 ? 23.80696 101.87207 22.15835 1.000 54.60214 137 ASP A O 1
ATOM 957 N N . LYS A 1 138 ? 22.88164 100.81837 20.40315 1.000 61.97288 138 LYS A N 1
ATOM 958 C CA . LYS A 1 138 ? 22.74369 99.53081 21.08475 1.000 60.66200 138 LYS A CA 1
ATOM 959 C C . LYS A 1 138 ? 23.50867 98.48514 20.27752 1.000 46.74502 138 LYS A C 1
ATOM 960 O O . LYS A 1 138 ? 22.92844 97.77693 19.45170 1.000 42.54984 138 LYS A O 1
ATOM 966 N N . ARG A 1 139 ? 24.81435 98.37715 20.52971 1.000 44.19648 139 ARG A N 1
ATOM 967 C CA . ARG A 1 139 ? 25.61537 97.37376 19.83648 1.000 31.77616 139 ARG A CA 1
ATOM 968 C C . ARG A 1 139 ? 25.53894 96.02125 20.53162 1.000 48.40189 139 ARG A C 1
ATOM 969 O O . ARG A 1 139 ? 25.53491 94.97795 19.86702 1.000 53.07834 139 ARG A O 1
ATOM 977 N N . GLY A 1 140 ? 25.48170 96.02164 21.86442 1.000 49.84657 140 GLY A N 1
ATOM 978 C CA . GLY A 1 140 ? 25.36960 94.76623 22.58669 1.000 32.56379 140 GLY A CA 1
ATOM 979 C C . GLY A 1 140 ? 24.11959 93.99476 22.21405 1.000 27.52134 140 GLY A C 1
ATOM 980 O O . GLY A 1 140 ? 24.17246 92.79121 21.96362 1.000 30.46837 140 GLY A O 1
ATOM 981 N N . LEU A 1 141 ? 22.97967 94.68634 22.14632 1.000 26.95580 141 LEU A N 1
ATOM 982 C CA . LEU A 1 141 ? 21.72329 94.01256 21.83218 1.000 22.78720 141 LEU A CA 1
ATOM 983 C C . LEU A 1 141 ? 21.70388 93.48731 20.40009 1.000 28.11849 141 LEU A C 1
ATOM 984 O O . LEU A 1 141 ? 21.24348 92.36636 20.15390 1.000 32.12295 141 LEU A O 1
ATOM 989 N N . ALA A 1 142 ? 22.17594 94.28540 19.43789 1.000 25.40032 142 ALA A N 1
ATOM 990 C CA . ALA A 1 142 ? 22.19112 93.82709 18.05089 1.000 21.46059 142 ALA A CA 1
ATOM 991 C C . ALA A 1 142 ? 23.13739 92.64705 17.87423 1.000 20.60167 142 ALA A C 1
ATOM 992 O O . ALA A 1 142 ? 22.80224 91.66103 17.20099 1.000 23.88645 142 ALA A O 1
ATOM 994 N N . SER A 1 143 ? 24.32159 92.72561 18.48552 1.000 27.56633 143 SER A N 1
ATOM 995 C CA . SER A 1 143 ? 25.25801 91.61185 18.42891 1.000 25.20680 143 SER A CA 1
ATOM 996 C C . SER A 1 143 ? 24.66870 90.37421 19.08970 1.000 21.91773 143 SER A C 1
ATOM 997 O O . SER A 1 143 ? 24.84230 89.25687 18.59310 1.000 26.53007 143 SER A O 1
ATOM 1000 N N . GLY A 1 144 ? 23.95764 90.55576 20.20496 1.000 19.45665 144 GLY A N 1
ATOM 1001 C CA . GLY A 1 144 ? 23.33390 89.42585 20.87031 1.000 19.62467 144 GLY A CA 1
ATOM 1002 C C . GLY A 1 144 ? 22.25494 88.77289 20.03261 1.000 18.69033 144 GLY A C 1
ATOM 1003 O O . GLY A 1 144 ? 22.17760 87.54841 19.96052 1.000 23.21105 144 GLY A O 1
ATOM 1004 N N . PHE A 1 145 ? 21.41167 89.57747 19.38474 1.000 23.72179 145 PHE A N 1
ATOM 1005 C CA . PHE A 1 145 ? 20.37948 89.01562 18.51863 1.000 17.20647 145 PHE A CA 1
ATOM 1006 C C . PHE A 1 145 ? 20.99295 88.26205 17.34419 1.000 17.74772 145 PHE A C 1
ATOM 1007 O O . PHE A 1 145 ? 20.53511 87.16810 16.98932 1.000 30.45042 145 PHE A O 1
ATOM 1015 N N . THR A 1 146 ? 22.03799 88.82613 16.73247 1.000 18.01688 146 THR A N 1
ATOM 1016 C CA . THR A 1 146 ? 22.66261 88.16630 15.58883 1.000 18.55811 146 THR A CA 1
ATOM 1017 C C . THR A 1 146 ? 23.35994 86.87310 16.00446 1.000 18.43870 146 THR A C 1
ATOM 1018 O O . THR A 1 146 ? 23.23424 85.83655 15.33333 1.000 26.75839 146 THR A O 1
ATOM 1022 N N . ALA A 1 147 ? 24.08893 86.90672 17.11973 1.000 18.02315 147 ALA A N 1
ATOM 1023 C CA . ALA A 1 147 ? 24.73372 85.69844 17.61215 1.000 17.91451 147 ALA A CA 1
ATOM 1024 C C . ALA A 1 147 ? 23.70975 84.66867 18.07120 1.000 17.70925 147 ALA A C 1
ATOM 1025 O O . ALA A 1 147 ? 23.95800 83.46447 17.96674 1.000 26.37675 147 ALA A O 1
ATOM 1027 N N . ALA A 1 148 ? 22.55450 85.11675 18.57115 1.000 20.10212 148 ALA A N 1
ATOM 1028 C CA . ALA A 1 148 ? 21.47935 84.19414 18.91788 1.000 17.95776 148 ALA A CA 1
ATOM 1029 C C . ALA A 1 148 ? 20.91790 83.52073 17.67774 1.000 18.13970 148 ALA A C 1
ATOM 1030 O O . ALA A 1 148 ? 20.59922 82.32617 17.70207 1.000 19.29527 148 ALA A O 1
ATOM 1032 N N . GLY A 1 149 ? 20.76815 84.27979 16.59229 1.000 18.21292 149 GLY A N 1
ATOM 1033 C CA . GLY A 1 149 ? 20.39197 83.66885 15.33045 1.000 19.18613 149 GLY A CA 1
ATOM 1034 C C . GLY A 1 149 ? 21.39865 82.62810 14.88129 1.000 19.05494 149 GLY A C 1
ATOM 1035 O O . GLY A 1 149 ? 21.02964 81.58232 14.34114 1.000 19.37129 149 GLY A O 1
ATOM 1036 N N . TYR A 1 150 ? 22.68620 82.89860 15.10279 1.000 18.96124 150 TYR A N 1
ATOM 1037 C CA . TYR A 1 150 ? 23.70326 81.91544 14.73512 1.000 19.21312 150 TYR A CA 1
ATOM 1038 C C . TYR A 1 150 ? 23.64771 80.68102 15.63064 1.000 18.92308 150 TYR A C 1
ATOM 1039 O O . TYR A 1 150 ? 23.90624 79.56436 15.17004 1.000 19.21227 150 TYR A O 1
ATOM 1048 N N . GLY A 1 151 ? 23.34437 80.86279 16.91755 1.000 18.38909 151 GLY A N 1
ATOM 1049 C CA . GLY A 1 151 ? 23.36959 79.74315 17.84293 1.000 18.14943 151 GLY A CA 1
ATOM 1050 C C . GLY A 1 151 ? 22.11662 78.89471 17.84296 1.000 24.37080 151 GLY A C 1
ATOM 1051 O O . GLY A 1 151 ? 22.17229 77.71226 18.19817 1.000 18.23408 151 GLY A O 1
ATOM 1052 N N . LEU A 1 152 ? 20.97977 79.46917 17.44045 1.000 28.16440 152 LEU A N 1
ATOM 1053 C CA . LEU A 1 152 ? 19.69470 78.78581 17.51323 1.000 18.38481 152 LEU A CA 1
ATOM 1054 C C . LEU A 1 152 ? 19.21071 78.22934 16.18161 1.000 24.87247 152 LEU A C 1
ATOM 1055 O O . LEU A 1 152 ? 18.35219 77.34021 16.18120 1.000 34.66686 152 LEU A O 1
ATOM 1060 N N . GLY A 1 153 ? 19.73304 78.72044 15.05577 1.000 28.76995 153 GLY A N 1
ATOM 1061 C CA . GLY A 1 153 ? 19.24743 78.28522 13.75614 1.000 20.66281 153 GLY A CA 1
ATOM 1062 C C . GLY A 1 153 ? 19.39084 76.79823 13.50537 1.000 31.68183 153 GLY A C 1
ATOM 1063 O O . GLY A 1 153 ? 18.67015 76.24733 12.66603 1.000 28.84192 153 GLY A O 1
ATOM 1064 N N . VAL A 1 154 ? 20.31176 76.13571 14.20946 1.000 36.60412 154 VAL A N 1
ATOM 1065 C CA . VAL A 1 154 ? 20.48509 74.69523 14.05110 1.000 35.75754 154 VAL A CA 1
ATOM 1066 C C . VAL A 1 154 ? 19.29548 73.93102 14.62303 1.000 40.09286 154 VAL A C 1
ATOM 1067 O O . VAL A 1 154 ? 18.97926 72.82911 14.15780 1.000 48.36725 154 VAL A O 1
ATOM 1071 N N . LEU A 1 155 ? 18.62324 74.48834 15.63229 1.000 34.83109 155 LEU A N 1
ATOM 1072 C CA . LEU A 1 155 ? 17.51840 73.77456 16.26846 1.000 25.38590 155 LEU A CA 1
ATOM 1073 C C . LEU A 1 155 ? 16.37453 73.44674 15.31173 1.000 36.99091 155 LEU A C 1
ATOM 1074 O O . LEU A 1 155 ? 15.87127 72.31141 15.37075 1.000 42.26298 155 LEU A O 1
ATOM 1079 N N . PRO A 1 156 ? 15.90024 74.35673 14.43971 1.000 40.78215 156 PRO A N 1
ATOM 1080 C CA . PRO A 1 156 ? 14.90055 73.94286 13.44453 1.000 29.68824 156 PRO A CA 1
ATOM 1081 C C . PRO A 1 156 ? 15.51163 73.26005 12.22855 1.000 38.73530 156 PRO A C 1
ATOM 1082 O O . PRO A 1 156 ? 14.87004 72.40971 11.60378 1.000 54.32916 156 PRO A O 1
ATOM 1086 N N . PHE A 1 157 ? 16.74920 73.62651 11.88275 1.000 46.22218 157 PHE A N 1
ATOM 1087 C CA . PHE A 1 157 ? 17.36413 73.11286 10.66051 1.000 58.95189 157 PHE A CA 1
ATOM 1088 C C . PHE A 1 157 ? 17.67043 71.62326 10.76501 1.000 58.26355 157 PHE A C 1
ATOM 1089 O O . PHE A 1 157 ? 17.50738 70.88215 9.78829 1.000 59.88963 157 PHE A O 1
ATOM 1097 N N . LEU A 1 158 ? 18.12595 71.16983 11.93261 1.000 62.78711 158 LEU A N 1
ATOM 1098 C CA . LEU A 1 158 ? 18.55768 69.77955 12.07057 1.000 59.46570 158 LEU A CA 1
ATOM 1099 C C . LEU A 1 158 ? 17.43736 68.77335 11.82375 1.000 74.02666 158 LEU A C 1
ATOM 1100 O O . LEU A 1 158 ? 17.68806 67.77155 11.13126 1.000 79.23312 158 LEU A O 1
ATOM 1105 N N . PRO A 1 159 ? 16.21663 68.93918 12.35826 1.000 73.22565 159 PRO A N 1
ATOM 1106 C CA . PRO A 1 159 ? 15.15073 67.97944 12.00895 1.000 77.04728 159 PRO A CA 1
ATOM 1107 C C . PRO A 1 159 ? 14.88005 67.88184 10.51638 1.000 69.23461 159 PRO A C 1
ATOM 1108 O O . PRO A 1 159 ? 14.59074 66.78753 10.01608 1.000 76.15043 159 PRO A O 1
ATOM 1112 N N . LEU A 1 160 ? 14.96396 68.99906 9.78975 1.000 63.18754 160 LEU A N 1
ATOM 1113 C CA . LEU A 1 160 ? 14.63300 68.99007 8.36771 1.000 60.73675 160 LEU A CA 1
ATOM 1114 C C . LEU A 1 160 ? 15.62449 68.14825 7.57265 1.000 80.45739 160 LEU A C 1
ATOM 1115 O O . LEU A 1 160 ? 15.22605 67.29718 6.76870 1.000 85.93032 160 LEU A O 1
ATOM 1120 N N . ILE A 1 161 ? 16.92432 68.37406 7.77997 1.000 78.71316 161 ILE A N 1
ATOM 1121 C CA . ILE A 1 161 ? 17.92669 67.56414 7.09468 1.000 70.96385 161 ILE A CA 1
ATOM 1122 C C . ILE A 1 161 ? 17.88659 66.12694 7.60150 1.000 85.40514 161 ILE A C 1
ATOM 1123 O O . ILE A 1 161 ? 18.10493 65.18298 6.83106 1.000 88.27006 161 ILE A O 1
ATOM 1128 N N . SER A 1 162 ? 17.59712 65.93268 8.89245 1.000 98.79100 162 SER A N 1
ATOM 1129 C CA . SER A 1 162 ? 17.51287 64.58378 9.44491 1.000 105.53098 162 SER A CA 1
ATOM 1130 C C . SER A 1 162 ? 16.36936 63.79502 8.81813 1.000 110.15348 162 SER A C 1
ATOM 1131 O O . SER A 1 162 ? 16.51640 62.60228 8.52465 1.000 101.06797 162 SER A O 1
ATOM 1134 N N . SER A 1 163 ? 15.21817 64.44081 8.61289 1.000 102.30086 163 SER A N 1
ATOM 1135 C CA . SER A 1 163 ? 14.09148 63.75634 7.98581 1.000 92.45804 163 SER A CA 1
ATOM 1136 C C . SER A 1 163 ? 14.41459 63.36398 6.54988 1.000 84.03353 163 SER A C 1
ATOM 1137 O O . SER A 1 163 ? 14.00084 62.29584 6.08503 1.000 79.56837 163 SER A O 1
ATOM 1140 N N . VAL A 1 164 ? 15.14874 64.21581 5.83046 1.000 84.68541 164 VAL A N 1
ATOM 1141 C CA . VAL A 1 164 ? 15.50404 63.90240 4.44970 1.000 91.08864 164 VAL A CA 1
ATOM 1142 C C . VAL A 1 164 ? 16.48930 62.73916 4.40263 1.000 91.88894 164 VAL A C 1
ATOM 1143 O O . VAL A 1 164 ? 16.42073 61.88629 3.50925 1.000 92.07978 164 VAL A O 1
ATOM 1147 N N . LEU A 1 165 ? 17.41915 62.68338 5.36163 1.000 89.55901 165 LEU A N 1
ATOM 1148 C CA . LEU A 1 165 ? 18.41628 61.61541 5.37353 1.000 85.23283 165 LEU A CA 1
ATOM 1149 C C . LEU A 1 165 ? 17.75676 60.24947 5.53435 1.000 101.95099 165 LEU A C 1
ATOM 1150 O O . LEU A 1 165 ? 18.09400 59.29729 4.82124 1.000 106.46427 165 LEU A O 1
ATOM 1155 N N . LYS A 1 166 ? 16.80867 60.13443 6.46632 1.000 101.33432 166 LYS A N 1
ATOM 1156 C CA . LYS A 1 166 ? 16.10214 58.86927 6.64013 1.000 90.02373 166 LYS A CA 1
ATOM 1157 C C . LYS A 1 166 ? 15.23791 58.54655 5.42719 1.000 90.17642 166 LYS A C 1
ATOM 1158 O O . LYS A 1 166 ? 15.14459 57.38429 5.01491 1.000 91.78430 166 LYS A O 1
ATOM 1164 N N . VAL A 1 167 ? 14.60646 59.55965 4.84074 1.000 91.10183 167 VAL A N 1
ATOM 1165 C CA . VAL A 1 167 ? 13.65205 59.34101 3.75810 1.000 86.68669 167 VAL A CA 1
ATOM 1166 C C . VAL A 1 167 ? 14.33988 59.28054 2.39726 1.000 75.94221 167 VAL A C 1
ATOM 1167 O O . VAL A 1 167 ? 13.96350 58.47062 1.54661 1.000 103.31660 167 VAL A O 1
ATOM 1171 N N . GLU A 1 168 ? 15.35760 60.11102 2.15765 1.000 79.08571 168 GLU A N 1
ATOM 1172 C CA . GLU A 1 168 ? 15.96088 60.19923 0.83256 1.000 87.11153 168 GLU A CA 1
ATOM 1173 C C . GLU A 1 168 ? 17.45391 59.89761 0.78608 1.000 82.46718 168 GLU A C 1
ATOM 1174 O O . GLU A 1 168 ? 17.93679 59.45960 -0.26147 1.000 81.28365 168 GLU A O 1
ATOM 1180 N N . GLY A 1 169 ? 18.20176 60.11727 1.86705 1.000 84.05720 169 GLY A N 1
ATOM 1181 C CA . GLY A 1 169 ? 19.58962 59.69884 1.90298 1.000 73.46425 169 GLY A CA 1
ATOM 1182 C C . GLY A 1 169 ? 20.51384 60.82248 2.31669 1.000 75.01573 169 GLY A C 1
ATOM 1183 O O . GLY A 1 169 ? 20.08067 61.91304 2.70416 1.000 71.75450 169 GLY A O 1
ATOM 1184 N N . VAL A 1 170 ? 21.81714 60.55528 2.21986 1.000 74.80335 170 VAL A N 1
ATOM 1185 C CA . VAL A 1 170 ? 22.81661 61.49347 2.72653 1.000 64.74882 170 VAL A CA 1
ATOM 1186 C C . VAL A 1 170 ? 23.13530 62.56022 1.68556 1.000 54.30591 170 VAL A C 1
ATOM 1187 O O . VAL A 1 170 ? 23.04408 63.76594 1.95210 1.000 54.59009 170 VAL A O 1
ATOM 1191 N N . GLY A 1 171 ? 23.53345 62.12505 0.48667 1.000 47.00562 171 GLY A N 1
ATOM 1192 C CA . GLY A 1 171 ? 23.94533 63.07044 -0.53937 1.000 56.44276 171 GLY A CA 1
ATOM 1193 C C . GLY A 1 171 ? 22.82492 63.99935 -0.95969 1.000 68.16579 171 GLY A C 1
ATOM 1194 O O . GLY A 1 171 ? 23.03607 65.20259 -1.13364 1.000 67.91230 171 GLY A O 1
ATOM 1195 N N . ALA A 1 172 ? 21.61688 63.45361 -1.12447 1.000 71.97965 172 ALA A N 1
ATOM 1196 C CA . ALA A 1 172 ? 20.46868 64.28592 -1.46148 1.000 72.68415 172 ALA A CA 1
ATOM 1197 C C . ALA A 1 172 ? 20.19581 65.31098 -0.37006 1.000 73.82371 172 ALA A C 1
ATOM 1198 O O . ALA A 1 172 ? 19.92652 66.47986 -0.66448 1.000 72.71822 172 ALA A O 1
ATOM 1200 N N . ALA A 1 173 ? 20.27584 64.89546 0.89692 1.000 67.44702 173 ALA A N 1
ATOM 1201 C CA . ALA A 1 173 ? 20.03165 65.82078 1.99972 1.000 68.95339 173 ALA A CA 1
ATOM 1202 C C . ALA A 1 173 ? 21.04575 66.95710 2.00286 1.000 66.47403 173 ALA A C 1
ATOM 1203 O O . ALA A 1 173 ? 20.67656 68.13491 2.10107 1.000 66.03692 173 ALA A O 1
ATOM 1205 N N . PHE A 1 174 ? 22.33446 66.62180 1.89808 1.000 67.50100 174 PHE A N 1
ATOM 1206 C CA . PHE A 1 174 ? 23.36495 67.65617 1.92096 1.000 53.72560 174 PHE A CA 1
ATOM 1207 C C . PHE A 1 174 ? 23.22969 68.59856 0.73091 1.000 66.28851 174 PHE A C 1
ATOM 1208 O O . PHE A 1 174 ? 23.29287 69.82343 0.88860 1.000 55.49011 174 PHE A O 1
ATOM 1216 N N . MET A 1 175 ? 23.02509 68.04531 -0.46998 1.000 74.40199 175 MET A N 1
ATOM 1217 C CA . MET A 1 175 ? 22.88862 68.88237 -1.65760 1.000 60.53703 175 MET A CA 1
ATOM 1218 C C . MET A 1 175 ? 21.67037 69.79121 -1.55717 1.000 65.05494 175 MET A C 1
ATOM 1219 O O . MET A 1 175 ? 21.74389 70.97710 -1.89658 1.000 55.86204 175 MET A O 1
ATOM 1224 N N . TYR A 1 176 ? 20.54493 69.25733 -1.07581 1.000 78.95084 176 TYR A N 1
ATOM 1225 C CA . TYR A 1 176 ? 19.31477 70.03560 -0.98884 1.000 68.87394 176 TYR A CA 1
ATOM 1226 C C . TYR A 1 176 ? 19.43734 71.15853 0.03571 1.000 75.25769 176 TYR A C 1
ATOM 1227 O O . TYR A 1 176 ? 19.08497 72.31156 -0.24972 1.000 83.38914 176 TYR A O 1
ATOM 1236 N N . THR A 1 177 ? 19.94797 70.84859 1.23275 1.000 66.82677 177 THR A N 1
ATOM 1237 C CA . THR A 1 177 ? 20.10930 71.89150 2.24183 1.000 56.55227 177 THR A CA 1
ATOM 1238 C C . THR A 1 177 ? 21.12770 72.93740 1.80108 1.000 58.04260 177 THR A C 1
ATOM 1239 O O . THR A 1 177 ? 20.92937 74.13567 2.03269 1.000 64.08209 177 THR A O 1
ATOM 1243 N N . GLY A 1 178 ? 22.22007 72.51043 1.15831 1.000 63.26686 178 GLY A N 1
ATOM 1244 C CA . GLY A 1 178 ? 23.18543 73.47012 0.64917 1.000 56.91441 178 GLY A CA 1
ATOM 1245 C C . GLY A 1 178 ? 22.60536 74.37369 -0.42158 1.000 58.93826 178 GLY A C 1
ATOM 1246 O O . GLY A 1 178 ? 22.86234 75.58041 -0.43356 1.000 54.25229 178 GLY A O 1
ATOM 1247 N N . LEU A 1 179 ? 21.81198 73.80381 -1.33323 1.000 70.69242 179 LEU A N 1
ATOM 1248 C CA . LEU A 1 179 ? 21.15473 74.60718 -2.35834 1.000 63.95969 179 LEU A CA 1
ATOM 1249 C C . LEU A 1 179 ? 20.22244 75.63329 -1.73141 1.000 61.68378 179 LEU A C 1
ATOM 1250 O O . LEU A 1 179 ? 20.23676 76.81195 -2.10649 1.000 69.51034 179 LEU A O 1
ATOM 1255 N N . ILE A 1 180 ? 19.41108 75.20343 -0.76063 1.000 59.71734 180 ILE A N 1
ATOM 1256 C CA . ILE A 1 180 ? 18.46298 76.11942 -0.12808 1.000 62.81574 180 ILE A CA 1
ATOM 1257 C C . ILE A 1 180 ? 19.20199 77.23611 0.60159 1.000 66.01664 180 ILE A C 1
ATOM 1258 O O . ILE A 1 180 ? 18.85449 78.41784 0.47784 1.000 67.11696 180 ILE A O 1
ATOM 1263 N N . MET A 1 181 ? 20.23888 76.88136 1.36772 1.000 69.33631 181 MET A N 1
ATOM 1264 C CA . MET A 1 181 ? 20.97454 77.89313 2.12034 1.000 66.81788 181 MET A CA 1
ATOM 1265 C C . MET A 1 181 ? 21.67394 78.87680 1.19183 1.000 60.55221 181 MET A C 1
ATOM 1266 O O . MET A 1 181 ? 21.62249 80.09187 1.41516 1.000 72.39040 181 MET A O 1
ATOM 1271 N N . GLY A 1 182 ? 22.32936 78.37364 0.14211 1.000 62.45379 182 GLY A N 1
ATOM 1272 C CA . GLY A 1 182 ? 23.00151 79.26163 -0.78995 1.000 54.35906 182 GLY A CA 1
ATOM 1273 C C . GLY A 1 182 ? 22.04100 80.18592 -1.51092 1.000 54.04156 182 GLY A C 1
ATOM 1274 O O . GLY A 1 182 ? 22.30986 81.38008 -1.65914 1.000 57.53040 182 GLY A O 1
ATOM 1275 N N . ILE A 1 183 ? 20.90085 79.65114 -1.95694 1.000 62.99850 183 ILE A N 1
ATOM 1276 C CA . ILE A 1 183 ? 19.92019 80.46940 -2.66263 1.000 61.24331 183 ILE A CA 1
ATOM 1277 C C . ILE A 1 183 ? 19.34410 81.53633 -1.73775 1.000 56.66678 183 ILE A C 1
ATOM 1278 O O . ILE A 1 183 ? 19.18916 82.69957 -2.13256 1.000 61.08792 183 ILE A O 1
ATOM 1283 N N . LEU A 1 184 ? 19.02510 81.16806 -0.49263 1.000 47.85995 184 LEU A N 1
ATOM 1284 C CA . LEU A 1 184 ? 18.49849 82.15383 0.44615 1.000 56.21923 184 LEU A CA 1
ATOM 1285 C C . LEU A 1 184 ? 19.53215 83.22829 0.76614 1.000 52.27879 184 LEU A C 1
ATOM 1286 O O . LEU A 1 184 ? 19.19127 84.41220 0.85899 1.000 58.38749 184 LEU A O 1
ATOM 1291 N N . ILE A 1 185 ? 20.80010 82.84063 0.93486 1.000 49.18162 185 ILE A N 1
ATOM 1292 C CA . ILE A 1 185 ? 21.84521 83.82665 1.20565 1.000 43.46172 185 ILE A CA 1
ATOM 1293 C C . ILE A 1 185 ? 22.00596 84.77627 0.02441 1.000 58.84455 185 ILE A C 1
ATOM 1294 O O . ILE A 1 185 ? 22.16660 85.99000 0.20369 1.000 58.06268 185 ILE A O 1
ATOM 1299 N N . ILE A 1 186 ? 21.96798 84.24209 -1.20016 1.000 63.06305 186 ILE A N 1
ATOM 1300 C CA . ILE A 1 186 ? 22.06728 85.09022 -2.38612 1.000 44.85054 186 ILE A CA 1
ATOM 1301 C C . ILE A 1 186 ? 20.89299 86.05995 -2.44928 1.000 52.44599 186 ILE A C 1
ATOM 1302 O O . ILE A 1 186 ? 21.06408 87.24561 -2.76080 1.000 51.80735 186 ILE A O 1
ATOM 1307 N N . LEU A 1 187 ? 19.68275 85.57475 -2.15420 1.000 53.74560 187 LEU A N 1
ATOM 1308 C CA . LEU A 1 187 ? 18.51504 86.45294 -2.15532 1.000 51.94343 187 LEU A CA 1
ATOM 1309 C C . LEU A 1 187 ? 18.64675 87.55272 -1.10804 1.000 46.48344 187 LEU A C 1
ATOM 1310 O O . LEU A 1 187 ? 18.31461 88.71404 -1.37181 1.000 51.38579 187 LEU A O 1
ATOM 1315 N N . ILE A 1 188 ? 19.12829 87.20601 0.08758 1.000 45.37016 188 ILE A N 1
ATOM 1316 C CA . ILE A 1 188 ? 19.31817 88.21006 1.13051 1.000 43.47626 188 ILE A CA 1
ATOM 1317 C C . ILE A 1 188 ? 20.39248 89.21430 0.72525 1.000 46.10694 188 ILE A C 1
ATOM 1318 O O . ILE A 1 188 ? 20.29826 90.40183 1.05927 1.000 49.29946 188 ILE A O 1
ATOM 1323 N N . ALA A 1 189 ? 21.41829 88.76802 -0.00586 1.000 50.57346 189 ALA A N 1
ATOM 1324 C CA . ALA A 1 189 ? 22.47318 89.67208 -0.45368 1.000 53.09413 189 ALA A CA 1
ATOM 1325 C C . ALA A 1 189 ? 21.95752 90.74245 -1.40651 1.000 63.02545 189 ALA A C 1
ATOM 1326 O O . ALA A 1 189 ? 22.60796 91.78204 -1.56408 1.000 58.93466 189 ALA A O 1
ATOM 1328 N N . PHE A 1 190 ? 20.81281 90.50732 -2.05217 1.000 70.28004 190 PHE A N 1
ATOM 1329 C CA . PHE A 1 190 ? 20.20183 91.53507 -2.88742 1.000 63.36444 190 PHE A CA 1
ATOM 1330 C C . PHE A 1 190 ? 19.70922 92.71448 -2.05936 1.000 52.28757 190 PHE A C 1
ATOM 1331 O O . PHE A 1 190 ? 19.73857 93.85660 -2.53068 1.000 62.22898 190 PHE A O 1
ATOM 1339 N N . VAL A 1 191 ? 19.26411 92.46218 -0.83232 1.000 51.72560 191 VAL A N 1
ATOM 1340 C CA . VAL A 1 191 ? 18.52185 93.44306 -0.05287 1.000 47.85187 191 VAL A CA 1
ATOM 1341 C C . VAL A 1 191 ? 19.40919 94.17130 0.95036 1.000 55.14715 191 VAL A C 1
ATOM 1342 O O . VAL A 1 191 ? 19.27898 95.38446 1.11871 1.000 69.98792 191 VAL A O 1
ATOM 1346 N N . ILE A 1 192 ? 20.30716 93.45138 1.63186 1.000 58.33165 192 ILE A N 1
ATOM 1347 C CA . ILE A 1 192 ? 21.06531 94.05441 2.72324 1.000 39.58928 192 ILE A CA 1
ATOM 1348 C C . ILE A 1 192 ? 21.88234 95.23375 2.21711 1.000 42.11806 192 ILE A C 1
ATOM 1349 O O . ILE A 1 192 ? 22.39088 95.23451 1.08808 1.000 55.17943 192 ILE A O 1
ATOM 1354 N N . ARG A 1 193 ? 21.99620 96.25678 3.05943 1.000 41.43833 193 ARG A N 1
ATOM 1355 C CA . ARG A 1 193 ? 22.78850 97.43511 2.75113 1.000 48.00829 193 ARG A CA 1
ATOM 1356 C C . ARG A 1 193 ? 23.23625 98.07027 4.05796 1.000 47.59381 193 ARG A C 1
ATOM 1357 O O . ARG A 1 193 ? 22.69518 97.78429 5.12951 1.000 28.96650 193 ARG A O 1
ATOM 1365 N N . PHE A 1 194 ? 24.23818 98.92139 3.95829 1.000 68.58662 194 PHE A N 1
ATOM 1366 C CA . PHE A 1 194 ? 24.77028 99.60833 5.12149 1.000 57.78252 194 PHE A CA 1
ATOM 1367 C C . PHE A 1 194 ? 24.02647 100.91765 5.35094 1.000 57.36194 194 PHE A C 1
ATOM 1368 O O . PHE A 1 194 ? 23.38280 101.44546 4.43880 1.000 75.78180 194 PHE A O 1
ATOM 1376 N N . PRO A 1 195 ? 24.07627 101.45900 6.57306 1.000 48.46999 195 PRO A N 1
ATOM 1377 C CA . PRO A 1 195 ? 23.28289 102.66478 6.87186 1.000 49.77387 195 PRO A CA 1
ATOM 1378 C C . PRO A 1 195 ? 23.59619 103.86180 5.98595 1.000 66.32612 195 PRO A C 1
ATOM 1379 O O . PRO A 1 195 ? 22.70079 104.67979 5.73815 1.000 61.54011 195 PRO A O 1
ATOM 1383 N N . GLY A 1 196 ? 24.83387 103.99670 5.50476 1.000 59.30170 196 GLY A N 1
ATOM 1384 C CA . GLY A 1 196 ? 25.18520 105.17374 4.72290 1.000 74.06317 196 GLY A CA 1
ATOM 1385 C C . GLY A 1 196 ? 24.38417 105.28932 3.43955 1.000 70.57363 196 GLY A C 1
ATOM 1386 O O . GLY A 1 196 ? 23.85220 106.35506 3.11756 1.000 71.24785 196 GLY A O 1
ATOM 1387 N N . GLN A 1 197 ? 24.27829 104.19153 2.69675 1.000 82.98501 197 GLN A N 1
ATOM 1388 C CA . GLN A 1 197 ? 23.51196 104.16746 1.45434 1.000 84.52673 197 GLN A CA 1
ATOM 1389 C C . GLN A 1 197 ? 23.27590 102.73299 0.99480 1.000 70.84300 197 GLN A C 1
ATOM 1390 O O . GLN A 1 197 ? 24.14330 101.87248 1.14687 1.000 82.33032 197 GLN A O 1
ATOM 1396 N N . GLN A 1 203 ? 31.68714 105.48603 -0.80535 1.000 72.57814 203 GLN A N 1
ATOM 1397 C CA . GLN A 1 203 ? 32.87337 106.13857 -0.26172 1.000 92.41264 203 GLN A CA 1
ATOM 1398 C C . GLN A 1 203 ? 33.04806 105.81379 1.21834 1.000 98.96741 203 GLN A C 1
ATOM 1399 O O . GLN A 1 203 ? 32.21503 105.13176 1.81555 1.000 109.07660 203 GLN A O 1
ATOM 1405 N N . ILE A 1 204 ? 34.13727 106.30546 1.80353 1.000 96.19445 204 ILE A N 1
ATOM 1406 C CA . ILE A 1 204 ? 34.44589 106.06114 3.20901 1.000 93.86332 204 ILE A CA 1
ATOM 1407 C C . ILE A 1 204 ? 35.24595 107.24369 3.73919 1.000 84.82292 204 ILE A C 1
ATOM 1408 O O . ILE A 1 204 ? 36.12977 107.76864 3.05562 1.000 83.52110 204 ILE A O 1
ATOM 1413 N N . VAL A 1 205 ? 34.92210 107.67117 4.95863 1.000 67.09614 205 VAL A N 1
ATOM 1414 C CA . VAL A 1 205 ? 35.60291 108.77649 5.62458 1.000 75.02564 205 VAL A CA 1
ATOM 1415 C C . VAL A 1 205 ? 36.15726 108.26763 6.94829 1.000 71.25361 205 VAL A C 1
ATOM 1416 O O . VAL A 1 205 ? 35.44462 107.60467 7.71125 1.000 66.83058 205 VAL A O 1
ATOM 1420 N N . VAL A 1 206 ? 37.42426 108.57752 7.21741 1.000 69.79952 206 VAL A N 1
ATOM 1421 C CA . VAL A 1 206 ? 38.11542 108.12223 8.41922 1.000 68.12091 206 VAL A CA 1
ATOM 1422 C C . VAL A 1 206 ? 38.10387 109.24334 9.44721 1.000 57.26969 206 VAL A C 1
ATOM 1423 O O . VAL A 1 206 ? 38.54079 110.36505 9.16039 1.000 80.57639 206 VAL A O 1
ATOM 1427 N N . THR A 1 207 ? 37.60951 108.94233 10.64323 1.000 68.68091 207 THR A N 1
ATOM 1428 C CA . THR A 1 207 ? 37.58139 109.88982 11.74322 1.000 77.02456 207 THR A CA 1
ATOM 1429 C C . THR A 1 207 ? 38.75712 109.62154 12.68216 1.000 76.31339 207 THR A C 1
ATOM 1430 O O . THR A 1 207 ? 39.62772 108.78924 12.40720 1.000 76.48261 207 THR A O 1
ATOM 1434 N N . ASP A 1 208 ? 38.78965 110.33980 13.80676 1.000 77.78754 208 ASP A N 1
ATOM 1435 C CA . ASP A 1 208 ? 39.87446 110.16464 14.76630 1.000 78.82840 208 ASP A CA 1
ATOM 1436 C C . ASP A 1 208 ? 39.77651 108.83133 15.49718 1.000 81.45207 208 ASP A C 1
ATOM 1437 O O . ASP A 1 208 ? 40.80561 108.22753 15.82237 1.000 80.09667 208 ASP A O 1
ATOM 1442 N N . LYS A 1 209 ? 38.55855 108.35789 15.76371 1.000 75.11398 209 LYS A N 1
ATOM 1443 C CA . LYS A 1 209 ? 38.36428 107.12346 16.51303 1.000 64.34012 209 LYS A CA 1
ATOM 1444 C C . LYS A 1 209 ? 38.48484 105.87246 15.65335 1.000 60.06109 209 LYS A C 1
ATOM 1445 O O . LYS A 1 209 ? 38.44355 104.76490 16.19936 1.000 49.42078 209 LYS A O 1
ATOM 1451 N N . ASP A 1 210 ? 38.63448 106.01479 14.33800 1.000 67.72008 210 ASP A N 1
ATOM 1452 C CA . ASP A 1 210 ? 38.71430 104.86457 13.44248 1.000 62.02917 210 ASP A CA 1
ATOM 1453 C C . ASP A 1 210 ? 40.15277 104.36214 13.39317 1.000 55.79526 210 ASP A C 1
ATOM 1454 O O . ASP A 1 210 ? 41.04964 105.06197 12.91083 1.000 56.73833 210 ASP A O 1
ATOM 1459 N N . PHE A 1 211 ? 40.37022 103.14696 13.88714 1.000 54.26997 211 PHE A N 1
ATOM 1460 C CA . PHE A 1 211 ? 41.68241 102.51529 13.89657 1.000 49.98748 211 PHE A CA 1
ATOM 1461 C C . PHE A 1 211 ? 41.79381 101.57967 12.70090 1.000 59.35901 211 PHE A C 1
ATOM 1462 O O . PHE A 1 211 ? 40.86780 100.81025 12.42344 1.000 77.66247 211 PHE A O 1
ATOM 1470 N N . ASN A 1 212 ? 42.92189 101.64302 11.99872 1.000 58.30102 212 ASN A N 1
ATOM 1471 C CA . ASN A 1 212 ? 43.16289 100.72339 10.89864 1.000 62.50471 212 ASN A CA 1
ATOM 1472 C C . ASN A 1 212 ? 43.64522 99.38014 11.44274 1.000 61.98042 212 ASN A C 1
ATOM 1473 O O . ASN A 1 212 ? 43.76463 99.17484 12.65377 1.000 62.88835 212 ASN A O 1
ATOM 1478 N N . SER A 1 213 ? 43.91954 98.44468 10.53179 1.000 64.96886 213 SER A N 1
ATOM 1479 C CA . SER A 1 213 ? 44.37371 97.12023 10.94390 1.000 76.31864 213 SER A CA 1
ATOM 1480 C C . SER A 1 213 ? 45.70860 97.19886 11.67699 1.000 69.96847 213 SER A C 1
ATOM 1481 O O . SER A 1 213 ? 45.85753 96.65833 12.77973 1.000 48.29722 213 SER A O 1
ATOM 1484 N N . GLY A 1 214 ? 46.68954 97.88236 11.08321 1.000 68.91289 214 GLY A N 1
ATOM 1485 C CA . GLY A 1 214 ? 47.98450 98.01076 11.73173 1.000 65.32136 214 GLY A CA 1
ATOM 1486 C C . GLY A 1 214 ? 47.92242 98.82379 13.01093 1.000 64.55495 214 GLY A C 1
ATOM 1487 O O . GLY A 1 214 ? 48.56889 98.48288 14.00615 1.000 61.07981 214 GLY A O 1
ATOM 1488 N N . GLU A 1 215 ? 47.14490 99.90939 13.00368 1.000 58.78626 215 GLU A N 1
ATOM 1489 C CA . GLU A 1 215 ? 47.01179 100.73382 14.20038 1.000 62.18587 215 GLU A CA 1
ATOM 1490 C C . GLU A 1 215 ? 46.34401 99.96220 15.33275 1.000 67.54543 215 GLU A C 1
ATOM 1491 O O . GLU A 1 215 ? 46.73833 100.09127 16.49782 1.000 68.38490 215 GLU A O 1
ATOM 1497 N N . MET A 1 216 ? 45.32576 99.15942 15.01242 1.000 83.14938 216 MET A N 1
ATOM 1498 C CA . MET A 1 216 ? 44.68746 98.33069 16.03129 1.000 61.34045 216 MET A CA 1
ATOM 1499 C C . MET A 1 216 ? 45.64616 97.26930 16.55373 1.000 61.22172 216 MET A C 1
ATOM 1500 O O . MET A 1 216 ? 45.75114 97.05534 17.76758 1.000 71.47577 216 MET A O 1
ATOM 1505 N N . LEU A 1 217 ? 46.35544 96.59265 15.64532 1.000 61.05067 217 LEU A N 1
ATOM 1506 C CA . LEU A 1 217 ? 47.29742 95.55732 16.05624 1.000 58.42424 217 LEU A CA 1
ATOM 1507 C C . LEU A 1 217 ? 48.43202 96.13099 16.89547 1.000 64.38435 217 LEU A C 1
ATOM 1508 O O . LEU A 1 217 ? 49.01620 95.41719 17.71902 1.000 54.58189 217 LEU A O 1
ATOM 1513 N N . ARG A 1 218 ? 48.75770 97.41118 16.70166 1.000 61.77845 218 ARG A N 1
ATOM 1514 C CA . ARG A 1 218 ? 49.82596 98.03471 17.47674 1.000 65.59685 218 ARG A CA 1
ATOM 1515 C C . ARG A 1 218 ? 49.47511 98.08934 18.95975 1.000 60.93251 218 ARG A C 1
ATOM 1516 O O . ARG A 1 218 ? 50.29979 97.75459 19.81830 1.000 55.64080 218 ARG A O 1
ATOM 1524 N N . THR A 1 219 ? 48.25116 98.50160 19.27746 1.000 61.56499 219 THR A N 1
ATOM 1525 C CA . THR A 1 219 ? 47.88714 98.75411 20.66384 1.000 63.66587 219 THR A CA 1
ATOM 1526 C C . THR A 1 219 ? 47.82442 97.44718 21.45224 1.000 63.03510 219 THR A C 1
ATOM 1527 O O . THR A 1 219 ? 47.40196 96.41625 20.91877 1.000 59.02427 219 THR A O 1
ATOM 1531 N N . PRO A 1 220 ? 48.24710 97.45612 22.72022 1.000 65.48022 220 PRO A N 1
ATOM 1532 C CA . PRO A 1 220 ? 48.13437 96.24033 23.54106 1.000 70.11724 220 PRO A CA 1
ATOM 1533 C C . PRO A 1 220 ? 46.70308 95.86513 23.88596 1.000 80.68037 220 PRO A C 1
ATOM 1534 O O . PRO A 1 220 ? 46.46503 94.71666 24.28137 1.000 84.43597 220 PRO A O 1
ATOM 1538 N N . GLN A 1 221 ? 45.74841 96.79202 23.75941 1.000 88.65486 221 GLN A N 1
ATOM 1539 C CA . GLN A 1 221 ? 44.35654 96.47051 24.06166 1.000 68.87902 221 GLN A CA 1
ATOM 1540 C C . GLN A 1 221 ? 43.82623 95.38840 23.13059 1.000 67.96132 221 GLN A C 1
ATOM 1541 O O . GLN A 1 221 ? 43.15519 94.44632 23.57669 1.000 59.82598 221 GLN A O 1
ATOM 1547 N N . PHE A 1 222 ? 44.12916 95.49904 21.83261 1.000 61.28445 222 PHE A N 1
ATOM 1548 C CA . PHE A 1 222 ? 43.66205 94.49536 20.88344 1.000 60.60609 222 PHE A CA 1
ATOM 1549 C C . PHE A 1 222 ? 44.23439 93.12509 21.20327 1.000 59.77405 222 PHE A C 1
ATOM 1550 O O . PHE A 1 222 ? 43.52884 92.11844 21.11177 1.000 67.06240 222 PHE A O 1
ATOM 1558 N N . TRP A 1 223 ? 45.51754 93.05917 21.55836 1.000 53.67400 223 TRP A N 1
ATOM 1559 C CA . TRP A 1 223 ? 46.11837 91.75771 21.82152 1.000 52.06039 223 TRP A CA 1
ATOM 1560 C C . TRP A 1 223 ? 45.65801 91.17844 23.15227 1.000 51.93972 223 TRP A C 1
ATOM 1561 O O . TRP A 1 223 ? 45.52532 89.95681 23.27497 1.000 53.94519 223 TRP A O 1
ATOM 1572 N N . VAL A 1 224 ? 45.38708 92.02431 24.14775 1.000 44.16141 224 VAL A N 1
ATOM 1573 C CA . VAL A 1 224 ? 44.78322 91.52924 25.38265 1.000 52.33249 224 VAL A CA 1
ATOM 1574 C C . VAL A 1 224 ? 43.41107 90.93275 25.09082 1.000 59.17136 224 VAL A C 1
ATOM 1575 O O . VAL A 1 224 ? 43.07190 89.84269 25.56978 1.000 57.57087 224 VAL A O 1
ATOM 1579 N N . LEU A 1 225 ? 42.60561 91.63428 24.28530 1.000 62.60158 225 LEU A N 1
ATOM 1580 C CA . LEU A 1 225 ? 41.29713 91.10428 23.90872 1.000 49.52640 225 LEU A CA 1
ATOM 1581 C C . LEU A 1 225 ? 41.42978 89.81779 23.10125 1.000 41.31186 225 LEU A C 1
ATOM 1582 O O . LEU A 1 225 ? 40.65603 88.87323 23.29268 1.000 49.74992 225 LEU A O 1
ATOM 1587 N N . TRP A 1 226 ? 42.39842 89.77054 22.18565 1.000 37.81738 226 TRP A N 1
ATOM 1588 C CA . TRP A 1 226 ? 42.61698 88.58303 21.36788 1.000 38.28543 226 TRP A CA 1
ATOM 1589 C C . TRP A 1 226 ? 42.97544 87.38432 22.23424 1.000 49.99993 226 TRP A C 1
ATOM 1590 O O . TRP A 1 226 ? 42.43276 86.28834 22.05543 1.000 48.43797 226 TRP A O 1
ATOM 1601 N N . THR A 1 227 ? 43.88672 87.58068 23.18970 1.000 47.65273 227 THR A N 1
ATOM 1602 C CA . THR A 1 227 ? 44.27405 86.49758 24.08590 1.000 39.15580 227 THR A CA 1
ATOM 1603 C C . THR A 1 227 ? 43.11098 86.06976 24.97293 1.000 45.52554 227 THR A C 1
ATOM 1604 O O . THR A 1 227 ? 42.91605 84.87244 25.21003 1.000 49.98910 227 THR A O 1
ATOM 1608 N N . ALA A 1 228 ? 42.32103 87.02884 25.46563 1.000 42.57144 228 ALA A N 1
ATOM 1609 C CA . ALA A 1 228 ? 41.16446 86.67542 26.28329 1.000 39.40782 228 ALA A CA 1
ATOM 1610 C C . ALA A 1 228 ? 40.15226 85.86031 25.48759 1.000 40.41086 228 ALA A C 1
ATOM 1611 O O . ALA A 1 228 ? 39.62223 84.86238 25.98577 1.000 46.69207 228 ALA A O 1
ATOM 1613 N N . PHE A 1 229 ? 39.87582 86.26844 24.24630 1.000 43.53175 229 PHE A N 1
ATOM 1614 C CA . PHE A 1 229 ? 38.94163 85.53069 23.39937 1.000 35.44081 229 PHE A CA 1
ATOM 1615 C C . PHE A 1 229 ? 39.47516 84.13833 23.07982 1.000 33.70553 229 PHE A C 1
ATOM 1616 O O . PHE A 1 229 ? 38.72701 83.14989 23.10459 1.000 34.58299 229 PHE A O 1
ATOM 1624 N N . PHE A 1 230 ? 40.77597 84.04585 22.79467 1.000 32.29898 230 PHE A N 1
ATOM 1625 C CA . PHE A 1 230 ? 41.41561 82.76251 22.53157 1.000 37.84869 230 PHE A CA 1
ATOM 1626 C C . PHE A 1 230 ? 41.30916 81.83364 23.73602 1.000 34.67702 230 PHE A C 1
ATOM 1627 O O . PHE A 1 230 ? 41.01463 80.64164 23.58854 1.000 32.23971 230 PHE A O 1
ATOM 1635 N N . SER A 1 231 ? 41.53280 82.36715 24.93805 1.000 35.06770 231 SER A N 1
ATOM 1636 C CA . SER A 1 231 ? 41.42756 81.56151 26.15049 1.000 38.09049 231 SER A CA 1
ATOM 1637 C C . SER A 1 231 ? 39.98591 81.14493 26.42561 1.000 42.51186 231 SER A C 1
ATOM 1638 O O . SER A 1 231 ? 39.73430 80.01491 26.86133 1.000 51.93600 231 SER A O 1
ATOM 1641 N N . VAL A 1 232 ? 39.02908 82.04940 26.19564 1.000 36.71518 232 VAL A N 1
ATOM 1642 C CA . VAL A 1 232 ? 37.62465 81.74167 26.45236 1.000 19.16952 232 VAL A CA 1
ATOM 1643 C C . VAL A 1 232 ? 37.13213 80.64266 25.52493 1.000 34.54738 232 VAL A C 1
ATOM 1644 O O . VAL A 1 232 ? 36.43073 79.71917 25.95604 1.000 40.67070 232 VAL A O 1
ATOM 1648 N N . ASN A 1 233 ? 37.48591 80.71866 24.24002 1.000 29.07363 233 ASN A N 1
ATOM 1649 C CA . ASN A 1 233 ? 36.91142 79.79511 23.26768 1.000 23.72774 233 ASN A CA 1
ATOM 1650 C C . ASN A 1 233 ? 37.35421 78.35065 23.46643 1.000 25.66532 233 ASN A C 1
ATOM 1651 O O . ASN A 1 233 ? 36.75754 77.45874 22.85637 1.000 34.16404 233 ASN A O 1
ATOM 1656 N N . PHE A 1 234 ? 38.36076 78.09956 24.30665 1.000 29.01421 234 PHE A N 1
ATOM 1657 C CA . PHE A 1 234 ? 38.88931 76.74846 24.47637 1.000 28.15146 234 PHE A CA 1
ATOM 1658 C C . PHE A 1 234 ? 37.79923 75.77062 24.89991 1.000 20.88540 234 PHE A C 1
ATOM 1659 O O . PHE A 1 234 ? 37.48419 74.81447 24.17832 1.000 18.59532 234 PHE A O 1
ATOM 1667 N N . GLY A 1 235 ? 37.22150 75.99295 26.08252 1.000 28.32332 235 GLY A N 1
ATOM 1668 C CA . GLY A 1 235 ? 36.22355 75.06995 26.59656 1.000 41.50062 235 GLY A CA 1
ATOM 1669 C C . GLY A 1 235 ? 34.98062 75.00371 25.73254 1.000 24.46801 235 GLY A C 1
ATOM 1670 O O . GLY A 1 235 ? 34.43179 73.92433 25.50087 1.000 20.58098 235 GLY A O 1
ATOM 1671 N N . GLY A 1 236 ? 34.52287 76.15476 25.24002 1.000 19.76843 236 GLY A N 1
ATOM 1672 C CA . GLY A 1 236 ? 33.33443 76.16260 24.40386 1.000 20.86363 236 GLY A CA 1
ATOM 1673 C C . GLY A 1 236 ? 33.50403 75.34271 23.13975 1.000 30.93703 236 GLY A C 1
ATOM 1674 O O . GLY A 1 236 ? 32.65443 74.51374 22.80435 1.000 27.09384 236 GLY A O 1
ATOM 1675 N N . LEU A 1 237 ? 34.61670 75.54729 22.42885 1.000 36.90113 237 LEU A N 1
ATOM 1676 C CA . LEU A 1 237 ? 34.83005 74.82992 21.17809 1.000 20.56047 237 LEU A CA 1
ATOM 1677 C C . LEU A 1 237 ? 35.11884 73.35557 21.42538 1.000 25.73597 237 LEU A C 1
ATOM 1678 O O . LEU A 1 237 ? 34.68136 72.49746 20.64881 1.000 27.88222 237 LEU A O 1
ATOM 1683 N N . LEU A 1 238 ? 35.83807 73.03326 22.50643 1.000 24.59741 238 LEU A N 1
ATOM 1684 C CA . LEU A 1 238 ? 36.03807 71.62778 22.84148 1.000 20.21770 238 LEU A CA 1
ATOM 1685 C C . LEU A 1 238 ? 34.70886 70.95029 23.14410 1.000 21.93267 238 LEU A C 1
ATOM 1686 O O . LEU A 1 238 ? 34.48782 69.79974 22.75199 1.000 23.95113 238 LEU A O 1
ATOM 1691 N N . LEU A 1 239 ? 33.80844 71.64998 23.83955 1.000 23.40465 239 LEU A N 1
ATOM 1692 C CA . LEU A 1 239 ? 32.48893 71.09253 24.10662 1.000 14.90814 239 LEU A CA 1
ATOM 1693 C C . LEU A 1 239 ? 31.70076 70.90425 22.81806 1.000 13.08960 239 LEU A C 1
ATOM 1694 O O . LEU A 1 239 ? 31.12606 69.83550 22.59606 1.000 20.58198 239 LEU A O 1
ATOM 1699 N N . VAL A 1 240 ? 31.71017 71.91025 21.93824 1.000 17.43671 240 VAL A N 1
ATOM 1700 C CA . VAL A 1 240 ? 31.02302 71.79781 20.65105 1.000 20.93925 240 VAL A CA 1
ATOM 1701 C C . VAL A 1 240 ? 31.53470 70.59117 19.87658 1.000 15.04768 240 VAL A C 1
ATOM 1702 O O . VAL A 1 240 ? 30.76147 69.86915 19.23577 1.000 15.89394 240 VAL A O 1
ATOM 1706 N N . ALA A 1 241 ? 32.84529 70.35837 19.91560 1.000 13.31416 241 ALA A N 1
ATOM 1707 C CA . ALA A 1 241 ? 33.41678 69.25914 19.14957 1.000 13.30587 241 ALA A CA 1
ATOM 1708 C C . ALA A 1 241 ? 33.12610 67.90366 19.78835 1.000 12.94614 241 ALA A C 1
ATOM 1709 O O . ALA A 1 241 ? 32.77244 66.95053 19.08528 1.000 12.80084 241 ALA A O 1
ATOM 1711 N N . ASN A 1 242 ? 33.25499 67.78970 21.11622 1.000 12.84450 242 ASN A N 1
ATOM 1712 C CA . ASN A 1 242 ? 33.33023 66.47594 21.75021 1.000 12.95183 242 ASN A CA 1
ATOM 1713 C C . ASN A 1 242 ? 32.43395 66.34491 22.97791 1.000 13.96286 242 ASN A C 1
ATOM 1714 O O . ASN A 1 242 ? 32.78784 65.63566 23.92322 1.000 19.70520 242 ASN A O 1
ATOM 1719 N N . SER A 1 243 ? 31.27218 66.99823 23.00188 1.000 12.29226 243 SER A N 1
ATOM 1720 C CA . SER A 1 243 ? 30.37584 66.76761 24.12905 1.000 12.13142 243 SER A CA 1
ATOM 1721 C C . SER A 1 243 ? 29.79290 65.36075 24.08712 1.000 11.82811 243 SER A C 1
ATOM 1722 O O . SER A 1 243 ? 29.70152 64.69111 25.12194 1.000 12.38270 243 SER A O 1
ATOM 1725 N N . VAL A 1 244 ? 29.39749 64.89350 22.90143 1.000 11.69853 244 VAL A N 1
ATOM 1726 C CA . VAL A 1 244 ? 28.80807 63.55872 22.79600 1.000 12.04938 244 VAL A CA 1
ATOM 1727 C C . VAL A 1 244 ? 29.80276 62.46085 23.15941 1.000 17.31469 244 VAL A C 1
ATOM 1728 O O . VAL A 1 244 ? 29.45381 61.59022 23.97407 1.000 16.33006 244 VAL A O 1
ATOM 1732 N N . PRO A 1 245 ? 31.02907 62.42533 22.61211 1.000 16.02928 245 PRO A N 1
ATOM 1733 C CA . PRO A 1 245 ? 31.98141 61.39581 23.07052 1.000 14.90177 245 PRO A CA 1
ATOM 1734 C C . PRO A 1 245 ? 32.31575 61.49580 24.55012 1.000 20.78975 245 PRO A C 1
ATOM 1735 O O . PRO A 1 245 ? 32.38600 60.46676 25.23604 1.000 23.01812 245 PRO A O 1
ATOM 1739 N N . TYR A 1 246 ? 32.51113 62.71178 25.07007 1.000 19.06583 246 TYR A N 1
ATOM 1740 C CA . TYR A 1 246 ? 32.75767 62.86238 26.50078 1.000 17.26839 246 TYR A CA 1
ATOM 1741 C C . TYR A 1 246 ? 31.53863 62.44096 27.31132 1.000 14.52308 246 TYR A C 1
ATOM 1742 O O . TYR A 1 246 ? 31.66806 61.80369 28.36620 1.000 15.14910 246 TYR A O 1
ATOM 1751 N N . GLY A 1 247 ? 30.34338 62.78945 26.83202 1.000 13.35395 247 GLY A N 1
ATOM 1752 C CA . GLY A 1 247 ? 29.13427 62.36173 27.51318 1.000 18.14256 247 GLY A CA 1
ATOM 1753 C C . GLY A 1 247 ? 29.01315 60.85273 27.59220 1.000 12.40547 247 GLY A C 1
ATOM 1754 O O . GLY A 1 247 ? 28.63754 60.30432 28.63079 1.000 12.45690 247 GLY A O 1
ATOM 1755 N N . ARG A 1 248 ? 29.33012 60.15858 26.49730 1.000 11.21576 248 ARG A N 1
ATOM 1756 C CA . ARG A 1 248 ? 29.31533 58.69983 26.53717 1.000 11.07692 248 ARG A CA 1
ATOM 1757 C C . ARG A 1 248 ? 30.38995 58.16883 27.47736 1.000 14.45824 248 ARG A C 1
ATOM 1758 O O . ARG A 1 248 ? 30.16267 57.19015 28.19875 1.000 21.41829 248 ARG A O 1
ATOM 1766 N N . SER A 1 249 ? 31.56521 58.80686 27.49480 1.000 16.69579 249 SER A N 1
ATOM 1767 C CA . SER A 1 249 ? 32.58071 58.43196 28.47547 1.000 11.60915 249 SER A CA 1
ATOM 1768 C C . SER A 1 249 ? 32.05821 58.59116 29.89721 1.000 13.83404 249 SER A C 1
ATOM 1769 O O . SER A 1 249 ? 32.52102 57.89896 30.81090 1.000 24.24981 249 SER A O 1
ATOM 1772 N N . LEU A 1 250 ? 31.10086 59.49880 30.10439 1.000 17.71093 250 LEU A N 1
ATOM 1773 C CA . LEU A 1 250 ? 30.40400 59.57377 31.38365 1.000 19.63398 250 LEU A CA 1
ATOM 1774 C C . LEU A 1 250 ? 29.35372 58.47870 31.54632 1.000 15.29283 250 LEU A C 1
ATOM 1775 O O . LEU A 1 250 ? 28.92422 58.21402 32.67477 1.000 12.64170 250 LEU A O 1
ATOM 1780 N N . GLY A 1 251 ? 28.93412 57.83739 30.45726 1.000 11.76588 251 GLY A N 1
ATOM 1781 C CA . GLY A 1 251 ? 27.99711 56.73303 30.54978 1.000 16.71200 251 GLY A CA 1
ATOM 1782 C C . GLY A 1 251 ? 26.55337 57.12540 30.31890 1.000 17.31929 251 GLY A C 1
ATOM 1783 O O . GLY A 1 251 ? 25.66375 56.72440 31.07575 1.000 21.03074 251 GLY A O 1
ATOM 1784 N N . LEU A 1 252 ? 26.30697 57.89642 29.26610 1.000 14.65073 252 LEU A N 1
ATOM 1785 C CA . LEU A 1 252 ? 24.98880 58.43454 28.97183 1.000 10.96650 252 LEU A CA 1
ATOM 1786 C C . LEU A 1 252 ? 24.43213 57.79773 27.70479 1.000 13.90581 252 LEU A C 1
ATOM 1787 O O . LEU A 1 252 ? 25.17119 57.54330 26.74807 1.000 15.10551 252 LEU A O 1
ATOM 1792 N N . ALA A 1 253 ? 23.12694 57.53938 27.70539 1.000 10.66844 253 ALA A N 1
ATOM 1793 C CA . ALA A 1 253 ? 22.47701 56.94671 26.54750 1.000 15.26279 253 ALA A CA 1
ATOM 1794 C C . ALA A 1 253 ? 22.42730 57.94173 25.38950 1.000 17.95906 253 ALA A C 1
ATOM 1795 O O . ALA A 1 253 ? 22.63982 59.14639 25.55695 1.000 22.57707 253 ALA A O 1
ATOM 1797 N N . ALA A 1 254 ? 22.14330 57.41520 24.19471 1.000 12.70464 254 ALA A N 1
ATOM 1798 C CA . ALA A 1 254 ? 22.08006 58.26324 23.00783 1.000 14.28446 254 ALA A CA 1
ATOM 1799 C C . ALA A 1 254 ? 20.98705 59.31628 23.13628 1.000 16.77980 254 ALA A C 1
ATOM 1800 O O . ALA A 1 254 ? 21.19088 60.48214 22.77453 1.000 25.14664 254 ALA A O 1
ATOM 1802 N N . GLY A 1 255 ? 19.81836 58.92423 23.64544 1.000 20.99432 255 GLY A N 1
ATOM 1803 C CA . GLY A 1 255 ? 18.74325 59.88591 23.82027 1.000 36.53142 255 GLY A CA 1
ATOM 1804 C C . GLY A 1 255 ? 19.10245 60.98673 24.79818 1.000 40.12692 255 GLY A C 1
ATOM 1805 O O . GLY A 1 255 ? 18.81744 62.16372 24.55661 1.000 45.75286 255 GLY A O 1
ATOM 1806 N N . VAL A 1 256 ? 19.73949 60.62039 25.91282 1.000 23.26137 256 VAL A N 1
ATOM 1807 C CA . VAL A 1 256 ? 20.13610 61.61693 26.90240 1.000 21.77457 256 VAL A CA 1
ATOM 1808 C C . VAL A 1 256 ? 21.13919 62.59058 26.30263 1.000 24.35431 256 VAL A C 1
ATOM 1809 O O . VAL A 1 256 ? 21.06131 63.80361 26.52852 1.000 16.14659 256 VAL A O 1
ATOM 1813 N N . LEU A 1 257 ? 22.09594 62.07651 25.52751 1.000 18.97984 257 LEU A N 1
ATOM 1814 C CA . LEU A 1 257 ? 23.09475 62.94458 24.91433 1.000 10.92247 257 LEU A CA 1
ATOM 1815 C C . LEU A 1 257 ? 22.47111 63.86258 23.86957 1.000 11.79467 257 LEU A C 1
ATOM 1816 O O . LEU A 1 257 ? 22.87035 65.02518 23.74312 1.000 12.09180 257 LEU A O 1
ATOM 1821 N N . THR A 1 258 ? 21.49463 63.36283 23.10762 1.000 15.86325 258 THR A N 1
ATOM 1822 C CA . THR A 1 258 ? 20.82427 64.21525 22.12838 1.000 11.75219 258 THR A CA 1
ATOM 1823 C C . THR A 1 258 ? 20.02200 65.31925 22.80956 1.000 28.95674 258 THR A C 1
ATOM 1824 O O . THR A 1 258 ? 20.04699 66.47814 22.36868 1.000 22.98359 258 THR A O 1
ATOM 1828 N N . ILE A 1 259 ? 19.30350 64.98055 23.88503 1.000 31.32349 259 ILE A N 1
ATOM 1829 C CA . ILE A 1 259 ? 18.59371 66.00525 24.64724 1.000 15.00449 259 ILE A CA 1
ATOM 1830 C C . ILE A 1 259 ? 19.57836 67.01679 25.21826 1.000 24.42790 259 ILE A C 1
ATOM 1831 O O . ILE A 1 259 ? 19.31251 68.22390 25.23031 1.000 30.95766 259 ILE A O 1
ATOM 1836 N N . GLY A 1 260 ? 20.73196 66.54315 25.69433 1.000 25.15298 260 GLY A N 1
ATOM 1837 C CA . GLY A 1 260 ? 21.73818 67.45439 26.21320 1.000 21.59951 260 GLY A CA 1
ATOM 1838 C C . GLY A 1 260 ? 22.29072 68.38631 25.15199 1.000 17.83969 260 GLY A C 1
ATOM 1839 O O . GLY A 1 260 ? 22.53491 69.56421 25.41619 1.000 16.84217 260 GLY A O 1
ATOM 1840 N N . VAL A 1 261 ? 22.50605 67.87005 23.93999 1.000 13.96173 261 VAL A N 1
ATOM 1841 C CA . VAL A 1 261 ? 22.98816 68.71487 22.84899 1.000 19.29344 261 VAL A CA 1
ATOM 1842 C C . VAL A 1 261 ? 21.94419 69.76507 22.48937 1.000 27.00164 261 VAL A C 1
ATOM 1843 O O . VAL A 1 261 ? 22.26898 70.94142 22.27456 1.000 51.99657 261 VAL A O 1
ATOM 1847 N N . SER A 1 262 ? 20.67304 69.36290 22.42306 1.000 29.12134 262 SER A N 1
ATOM 1848 C CA . SER A 1 262 ? 19.62177 70.33690 22.14684 1.000 11.82022 262 SER A CA 1
ATOM 1849 C C . SER A 1 262 ? 19.56008 71.40214 23.23591 1.000 16.41366 262 SER A C 1
ATOM 1850 O O . SER A 1 262 ? 19.43697 72.59703 22.94063 1.000 16.89184 262 SER A O 1
ATOM 1853 N N . ILE A 1 263 ? 19.66788 70.98974 24.50102 1.000 23.58183 263 ILE A N 1
ATOM 1854 C CA . ILE A 1 263 ? 19.59168 71.93758 25.60894 1.000 24.18189 263 ILE A CA 1
ATOM 1855 C C . ILE A 1 263 ? 20.77364 72.89996 25.58720 1.000 15.68482 263 ILE A C 1
ATOM 1856 O O . ILE A 1 263 ? 20.60543 74.10696 25.79835 1.000 19.91403 263 ILE A O 1
ATOM 1861 N N . GLN A 1 264 ? 21.98671 72.38809 25.35101 1.000 26.18330 264 GLN A N 1
ATOM 1862 C CA . GLN A 1 264 ? 23.15569 73.26240 25.31680 1.000 23.49922 264 GLN A CA 1
ATOM 1863 C C . GLN A 1 264 ? 23.07316 74.23941 24.15307 1.000 24.26155 264 GLN A C 1
ATOM 1864 O O . GLN A 1 264 ? 23.42646 75.41316 24.30239 1.000 31.80578 264 GLN A O 1
ATOM 1870 N N . ASN A 1 265 ? 22.58668 73.78566 22.99373 1.000 19.41133 265 ASN A N 1
ATOM 1871 C CA . ASN A 1 265 ? 22.40445 74.69993 21.87201 1.000 24.22487 265 ASN A CA 1
ATOM 1872 C C . ASN A 1 265 ? 21.36926 75.77100 22.19918 1.000 32.85849 265 ASN A C 1
ATOM 1873 O O . ASN A 1 265 ? 21.56882 76.95231 21.89021 1.000 27.44763 265 ASN A O 1
ATOM 1878 N N . LEU A 1 266 ? 20.26645 75.38088 22.84611 1.000 29.03913 266 LEU A N 1
ATOM 1879 C CA . LEU A 1 266 ? 19.22447 76.34401 23.19316 1.000 27.55566 266 LEU A CA 1
ATOM 1880 C C . LEU A 1 266 ? 19.73804 77.38834 24.17934 1.000 26.82235 266 LEU A C 1
ATOM 1881 O O . LEU A 1 266 ? 19.52640 78.59198 23.99153 1.000 26.64409 266 LEU A O 1
ATOM 1886 N N . PHE A 1 267 ? 20.40680 76.94245 25.24705 1.000 25.56466 267 PHE A N 1
ATOM 1887 C CA . PHE A 1 267 ? 20.95337 77.87796 26.22728 1.000 19.74957 267 PHE A CA 1
ATOM 1888 C C . PHE A 1 267 ? 21.99951 78.78505 25.59555 1.000 24.42093 267 PHE A C 1
ATOM 1889 O O . PHE A 1 267 ? 22.01503 79.99866 25.84240 1.000 30.12086 267 PHE A O 1
ATOM 1897 N N . ASN A 1 268 ? 22.88409 78.21138 24.77689 1.000 37.97104 268 ASN A N 1
ATOM 1898 C CA . ASN A 1 268 ? 23.91018 78.99811 24.11005 1.000 33.60805 268 ASN A CA 1
ATOM 1899 C C . ASN A 1 268 ? 23.28486 80.07283 23.23243 1.000 36.62723 268 ASN A C 1
ATOM 1900 O O . ASN A 1 268 ? 23.70582 81.23318 23.26096 1.000 44.30304 268 ASN A O 1
ATOM 1905 N N . GLY A 1 269 ? 22.25850 79.70905 22.46122 1.000 24.52041 269 GLY A N 1
ATOM 1906 C CA . GLY A 1 269 ? 21.60463 80.68836 21.61020 1.000 29.31540 269 GLY A CA 1
ATOM 1907 C C . GLY A 1 269 ? 20.86691 81.75870 22.39196 1.000 22.01924 269 GLY A C 1
ATOM 1908 O O . GLY A 1 269 ? 20.92175 82.94114 22.04382 1.000 19.81874 269 GLY A O 1
ATOM 1909 N N . GLY A 1 270 ? 20.16962 81.36447 23.46065 1.000 26.78240 270 GLY A N 1
ATOM 1910 C CA . GLY A 1 270 ? 19.39807 82.32235 24.23082 1.000 18.37826 270 GLY A CA 1
ATOM 1911 C C . GLY A 1 270 ? 20.22067 83.24030 25.10631 1.000 18.74375 270 GLY A C 1
ATOM 1912 O O . GLY A 1 270 ? 19.72608 84.29816 25.50693 1.000 28.49836 270 GLY A O 1
ATOM 1913 N N . CYS A 1 271 ? 21.46394 82.86393 25.41478 1.000 28.22181 271 CYS A N 1
ATOM 1914 C CA . CYS A 1 271 ? 22.28441 83.70512 26.27977 1.000 22.60032 271 CYS A CA 1
ATOM 1915 C C . CYS A 1 271 ? 22.72367 84.99479 25.59637 1.000 17.66699 271 CYS A C 1
ATOM 1916 O O . CYS A 1 271 ? 22.93323 86.00490 26.27636 1.000 24.95354 271 CYS A O 1
ATOM 1919 N N . ARG A 1 272 ? 22.89649 84.98047 24.27175 1.000 23.24427 272 ARG A N 1
ATOM 1920 C CA . ARG A 1 272 ? 23.49600 86.13124 23.59408 1.000 26.19022 272 ARG A CA 1
ATOM 1921 C C . ARG A 1 272 ? 22.69838 87.42148 23.74895 1.000 22.51242 272 ARG A C 1
ATOM 1922 O O . ARG A 1 272 ? 23.30885 88.45502 24.07167 1.000 17.97222 272 ARG A O 1
ATOM 1930 N N . PRO A 1 273 ? 21.37892 87.46253 23.51705 1.000 30.30304 273 PRO A N 1
ATOM 1931 C CA . PRO A 1 273 ? 20.66419 88.72797 23.75859 1.000 21.84399 273 PRO A CA 1
ATOM 1932 C C . PRO A 1 273 ? 20.73296 89.18716 25.20569 1.000 25.86230 273 PRO A C 1
ATOM 1933 O O . PRO A 1 273 ? 20.84181 90.39161 25.46193 1.000 26.61541 273 PRO A O 1
ATOM 1937 N N . PHE A 1 274 ? 20.69625 88.25595 26.16226 1.000 30.65386 274 PHE A N 1
ATOM 1938 C CA . PHE A 1 274 ? 20.74290 88.63305 27.57249 1.000 20.60761 274 PHE A CA 1
ATOM 1939 C C . PHE A 1 274 ? 22.08107 89.26836 27.92992 1.000 19.87460 274 PHE A C 1
ATOM 1940 O O . PHE A 1 274 ? 22.12981 90.35500 28.52232 1.000 39.87240 274 PHE A O 1
ATOM 1948 N N . TRP A 1 275 ? 23.18158 88.60572 27.57227 1.000 19.80162 275 TRP A N 1
ATOM 1949 C CA . TRP A 1 275 ? 24.49373 89.16421 27.86800 1.000 24.54060 275 TRP A CA 1
ATOM 1950 C C . TRP A 1 275 ? 24.75425 90.43101 27.06515 1.000 25.58040 275 TRP A C 1
ATOM 1951 O O . TRP A 1 275 ? 25.46413 91.32229 27.53856 1.000 33.92912 275 TRP A O 1
ATOM 1962 N N . GLY A 1 276 ? 24.17882 90.54085 25.86537 1.000 27.47560 276 GLY A N 1
ATOM 1963 C CA . GLY A 1 276 ? 24.29270 91.78026 25.11181 1.000 27.79475 276 GLY A CA 1
ATOM 1964 C C . GLY A 1 276 ? 23.56316 92.93568 25.77167 1.000 31.94667 276 GLY A C 1
ATOM 1965 O O . GLY A 1 276 ? 24.06281 94.06298 25.79988 1.000 35.86042 276 GLY A O 1
ATOM 1966 N N . PHE A 1 277 ? 22.37108 92.67254 26.31177 1.000 38.62192 277 PHE A N 1
ATOM 1967 C CA . PHE A 1 277 ? 21.64808 93.69529 27.06135 1.000 36.83460 277 PHE A CA 1
ATOM 1968 C C . PHE A 1 277 ? 22.41762 94.10981 28.30952 1.000 24.47346 277 PHE A C 1
ATOM 1969 O O . PHE A 1 277 ? 22.48524 95.30059 28.64196 1.000 35.01314 277 PHE A O 1
ATOM 1977 N N . VAL A 1 278 ? 23.00421 93.13951 29.01487 1.000 22.07432 278 VAL A N 1
ATOM 1978 C CA . VAL A 1 278 ? 23.81618 93.46824 30.18568 1.000 32.35804 278 VAL A CA 1
ATOM 1979 C C . VAL A 1 278 ? 25.02365 94.30705 29.78036 1.000 38.18974 278 VAL A C 1
ATOM 1980 O O . VAL A 1 278 ? 25.38091 95.27719 30.45989 1.000 47.15369 278 VAL A O 1
ATOM 1984 N N . SER A 1 279 ? 25.67426 93.94575 28.67136 1.000 29.79162 279 SER A N 1
ATOM 1985 C CA . SER A 1 279 ? 26.82182 94.70981 28.19478 1.000 32.85435 279 SER A CA 1
ATOM 1986 C C . SER A 1 279 ? 26.42076 96.09638 27.71125 1.000 39.99765 279 SER A C 1
ATOM 1987 O O . SER A 1 279 ? 27.26078 97.00028 27.66418 1.000 51.00452 279 SER A O 1
ATOM 1990 N N . ASP A 1 280 ? 25.16585 96.27212 27.29959 1.000 41.24615 280 ASP A N 1
ATOM 1991 C CA . ASP A 1 280 ? 24.68910 97.60832 26.95920 1.000 43.54205 280 ASP A CA 1
ATOM 1992 C C . ASP A 1 280 ? 24.42985 98.44618 28.20669 1.000 42.50501 280 ASP A C 1
ATOM 1993 O O . ASP A 1 280 ? 24.76895 99.63430 28.23842 1.000 47.04605 280 ASP A O 1
ATOM 1998 N N . LYS A 1 281 ? 23.83897 97.84816 29.24214 1.000 49.67104 281 LYS A N 1
ATOM 1999 C CA . LYS A 1 281 ? 23.49199 98.58626 30.45137 1.000 39.19726 281 LYS A CA 1
ATOM 2000 C C . LYS A 1 281 ? 24.63489 98.68900 31.45705 1.000 43.36082 281 LYS A C 1
ATOM 2001 O O . LYS A 1 281 ? 24.54699 99.49860 32.38652 1.000 60.67412 281 LYS A O 1
ATOM 2007 N N . ILE A 1 282 ? 25.69465 97.89424 31.30398 1.000 53.03420 282 ILE A N 1
ATOM 2008 C CA . ILE A 1 282 ? 26.87832 97.96563 32.15161 1.000 46.20253 282 ILE A CA 1
ATOM 2009 C C . ILE A 1 282 ? 28.09595 98.00542 31.23534 1.000 56.68062 282 ILE A C 1
ATOM 2010 O O . ILE A 1 282 ? 27.99994 97.75980 30.03430 1.000 57.10036 282 ILE A O 1
ATOM 2015 N N . GLY A 1 283 ? 29.24876 98.33826 31.81118 1.000 43.72836 283 GLY A N 1
ATOM 2016 C CA . GLY A 1 283 ? 30.48746 98.28166 31.06082 1.000 49.08247 283 GLY A CA 1
ATOM 2017 C C . GLY A 1 283 ? 30.72346 96.89954 30.48722 1.000 52.67871 283 GLY A C 1
ATOM 2018 O O . GLY A 1 283 ? 30.56901 95.89877 31.19397 1.000 65.87284 283 GLY A O 1
ATOM 2019 N N . ARG A 1 284 ? 31.07977 96.82678 29.20166 1.000 38.68846 284 ARG A N 1
ATOM 2020 C CA . ARG A 1 284 ? 31.24093 95.52641 28.55800 1.000 37.01181 284 ARG A CA 1
ATOM 2021 C C . ARG A 1 284 ? 32.38622 94.72975 29.16738 1.000 43.88109 284 ARG A C 1
ATOM 2022 O O . ARG A 1 284 ? 32.34554 93.49436 29.17462 1.000 53.62451 284 ARG A O 1
ATOM 2030 N N . TYR A 1 285 ? 33.41493 95.41042 29.67512 1.000 43.73360 285 TYR A N 1
ATOM 2031 C CA . TYR A 1 285 ? 34.52413 94.70297 30.30586 1.000 38.49751 285 TYR A CA 1
ATOM 2032 C C . TYR A 1 285 ? 34.08163 93.99260 31.58101 1.000 45.25201 285 TYR A C 1
ATOM 2033 O O . TYR A 1 285 ? 34.51076 92.86479 31.84908 1.000 49.78575 285 TYR A O 1
ATOM 2042 N N . LYS A 1 286 ? 33.22768 94.63352 32.38306 1.000 55.31542 286 LYS A N 1
ATOM 2043 C CA . LYS A 1 286 ? 32.74522 93.98973 33.60179 1.000 52.03396 286 LYS A CA 1
ATOM 2044 C C . LYS A 1 286 ? 31.85227 92.79456 33.28001 1.000 43.63370 286 LYS A C 1
ATOM 2045 O O . LYS A 1 286 ? 31.91603 91.76125 33.96060 1.000 41.94104 286 LYS A O 1
ATOM 2051 N N . THR A 1 287 ? 31.01123 92.91748 32.24787 1.000 48.35636 287 THR A N 1
ATOM 2052 C CA . THR A 1 287 ? 30.22003 91.77573 31.79791 1.000 45.62290 287 THR A CA 1
ATOM 2053 C C . THR A 1 287 ? 31.12450 90.64132 31.33572 1.000 39.14974 287 THR A C 1
ATOM 2054 O O . THR A 1 287 ? 30.87861 89.46979 31.65138 1.000 35.22215 287 THR A O 1
ATOM 2058 N N . MET A 1 288 ? 32.17962 90.97806 30.58794 1.000 33.48431 288 MET A N 1
ATOM 2059 C CA . MET A 1 288 ? 33.16302 89.98560 30.16945 1.000 32.31085 288 MET A CA 1
ATOM 2060 C C . MET A 1 288 ? 33.76582 89.27869 31.37398 1.000 34.19603 288 MET A C 1
ATOM 2061 O O . MET A 1 288 ? 33.88483 88.04931 31.39434 1.000 39.36326 288 MET A O 1
ATOM 2066 N N . SER A 1 289 ? 34.15528 90.04936 32.38954 1.000 32.56182 289 SER A N 1
ATOM 2067 C CA . SER A 1 289 ? 34.78554 89.46839 33.56988 1.000 37.40529 289 SER A CA 1
ATOM 2068 C C . SER A 1 289 ? 33.83458 88.52238 34.29543 1.000 33.34891 289 SER A C 1
ATOM 2069 O O . SER A 1 289 ? 34.21813 87.40970 34.67506 1.000 37.60493 289 SER A O 1
ATOM 2072 N N . VAL A 1 290 ? 32.58245 88.94705 34.48730 1.000 34.13060 290 VAL A N 1
ATOM 2073 C CA . VAL A 1 290 ? 31.60500 88.11041 35.18499 1.000 26.21897 290 VAL A CA 1
ATOM 2074 C C . VAL A 1 290 ? 31.36690 86.81795 34.41397 1.000 24.30044 290 VAL A C 1
ATOM 2075 O O . VAL A 1 290 ? 31.37555 85.71393 34.98177 1.000 21.71540 290 VAL A O 1
ATOM 2079 N N . VAL A 1 291 ? 31.16519 86.94050 33.10069 1.000 34.97656 291 VAL A N 1
ATOM 2080 C CA . VAL A 1 291 ? 30.89604 85.77610 32.26623 1.000 37.01055 291 VAL A CA 1
ATOM 2081 C C . VAL A 1 291 ? 32.07571 84.81184 32.29106 1.000 28.25095 291 VAL A C 1
ATOM 2082 O O . VAL A 1 291 ? 31.89826 83.59376 32.42188 1.000 26.86588 291 VAL A O 1
ATOM 2086 N N . PHE A 1 292 ? 33.29821 85.33837 32.18805 1.000 21.07127 292 PHE A N 1
ATOM 2087 C CA . PHE A 1 292 ? 34.47200 84.47348 32.13237 1.000 21.18978 292 PHE A CA 1
ATOM 2088 C C . PHE A 1 292 ? 34.72723 83.80225 33.47605 1.000 31.00952 292 PHE A C 1
ATOM 2089 O O . PHE A 1 292 ? 35.14528 82.63896 33.52458 1.000 31.73667 292 PHE A O 1
ATOM 2097 N N . GLY A 1 293 ? 34.47992 84.51341 34.57930 1.000 34.36968 293 GLY A N 1
ATOM 2098 C CA . GLY A 1 293 ? 34.60356 83.88575 35.88412 1.000 28.27623 293 GLY A CA 1
ATOM 2099 C C . GLY A 1 293 ? 33.61665 82.75106 36.07474 1.000 30.78034 293 GLY A C 1
ATOM 2100 O O . GLY A 1 293 ? 33.97927 81.67291 36.56020 1.000 24.63938 293 GLY A O 1
ATOM 2101 N N . ILE A 1 294 ? 32.35737 82.97029 35.67988 1.000 28.17330 294 ILE A N 1
ATOM 2102 C CA . ILE A 1 294 ? 31.36112 81.90670 35.79094 1.000 32.35978 294 ILE A CA 1
ATOM 2103 C C . ILE A 1 294 ? 31.74269 80.72334 34.90573 1.000 40.57572 294 ILE A C 1
ATOM 2104 O O . ILE A 1 294 ? 31.59288 79.55905 35.30090 1.000 34.03661 294 ILE A O 1
ATOM 2109 N N . ASN A 1 295 ? 32.24444 80.99941 33.69622 1.000 38.66226 295 ASN A N 1
ATOM 2110 C CA . ASN A 1 295 ? 32.66707 79.92036 32.80524 1.000 31.63591 295 ASN A CA 1
ATOM 2111 C C . ASN A 1 295 ? 33.81465 79.11999 33.40873 1.000 36.16787 295 ASN A C 1
ATOM 2112 O O . ASN A 1 295 ? 33.82737 77.88567 33.33116 1.000 51.13657 295 ASN A O 1
ATOM 2117 N N . ALA A 1 296 ? 34.79443 79.80521 34.00454 1.000 37.64808 296 ALA A N 1
ATOM 2118 C CA . ALA A 1 296 ? 35.90790 79.10256 34.63394 1.000 37.90422 296 ALA A CA 1
ATOM 2119 C C . ALA A 1 296 ? 35.42576 78.24088 35.79293 1.000 38.73110 296 ALA A C 1
ATOM 2120 O O . ALA A 1 296 ? 35.88241 77.10317 35.96300 1.000 30.42670 296 ALA A O 1
ATOM 2122 N N . VAL A 1 297 ? 34.49186 78.76341 36.59369 1.000 62.35822 297 VAL A N 1
ATOM 2123 C CA . VAL A 1 297 ? 33.94226 77.98664 37.70373 1.000 54.59385 297 VAL A CA 1
ATOM 2124 C C . VAL A 1 297 ? 33.23954 76.73521 37.18752 1.000 49.28667 297 VAL A C 1
ATOM 2125 O O . VAL A 1 297 ? 33.40965 75.63907 37.73705 1.000 47.46894 297 VAL A O 1
ATOM 2129 N N . VAL A 1 298 ? 32.43978 76.87540 36.12605 1.000 44.51046 298 VAL A N 1
ATOM 2130 C CA . VAL A 1 298 ? 31.72283 75.72109 35.58435 1.000 34.87419 298 VAL A CA 1
ATOM 2131 C C . VAL A 1 298 ? 32.69812 74.69155 35.02519 1.000 36.81762 298 VAL A C 1
ATOM 2132 O O . VAL A 1 298 ? 32.54206 73.48432 35.24849 1.000 32.50886 298 VAL A O 1
ATOM 2136 N N . LEU A 1 299 ? 33.71670 75.14665 34.28832 1.000 38.98299 299 LEU A N 1
ATOM 2137 C CA . LEU A 1 299 ? 34.66942 74.21336 33.69210 1.000 38.12254 299 LEU A CA 1
ATOM 2138 C C . LEU A 1 299 ? 35.50581 73.50287 34.74881 1.000 35.22995 299 LEU A C 1
ATOM 2139 O O . LEU A 1 299 ? 35.85392 72.32929 34.57267 1.000 35.83294 299 LEU A O 1
ATOM 2144 N N . ALA A 1 300 ? 35.84506 74.19056 35.84183 1.000 36.70733 300 ALA A N 1
ATOM 2145 C CA . ALA A 1 300 ? 36.56230 73.53122 36.92823 1.000 35.80145 300 ALA A CA 1
ATOM 2146 C C . ALA A 1 300 ? 35.71967 72.42720 37.55454 1.000 36.34203 300 ALA A C 1
ATOM 2147 O O . ALA A 1 300 ? 36.23265 71.34868 37.87451 1.000 35.41226 300 ALA A O 1
ATOM 2149 N N . LEU A 1 301 ? 34.42442 72.67616 37.73011 1.000 45.46455 301 LEU A N 1
ATOM 2150 C CA . LEU A 1 301 ? 33.50823 71.72959 38.35313 1.000 52.74188 301 LEU A CA 1
ATOM 2151 C C . LEU A 1 301 ? 32.89898 70.73787 37.36954 1.000 53.12860 301 LEU A C 1
ATOM 2152 O O . LEU A 1 301 ? 32.10963 69.88478 37.78939 1.000 46.73583 301 LEU A O 1
ATOM 2157 N N . PHE A 1 302 ? 33.23135 70.83012 36.08054 1.000 54.52900 302 PHE A N 1
ATOM 2158 C CA . PHE A 1 302 ? 32.54090 70.01195 35.08409 1.000 49.24951 302 PHE A CA 1
ATOM 2159 C C . PHE A 1 302 ? 32.74231 68.51308 35.28013 1.000 48.93049 302 PHE A C 1
ATOM 2160 O O . PHE A 1 302 ? 31.73652 67.78224 35.28758 1.000 35.52727 302 PHE A O 1
ATOM 2168 N N . PRO A 1 303 ? 33.96380 67.98252 35.43669 1.000 53.04062 303 PRO A N 1
ATOM 2169 C CA . PRO A 1 303 ? 34.07969 66.52539 35.63146 1.000 42.82181 303 PRO A CA 1
ATOM 2170 C C . PRO A 1 303 ? 33.33691 66.01489 36.85570 1.000 44.34075 303 PRO A C 1
ATOM 2171 O O . PRO A 1 303 ? 32.83843 64.88294 36.83488 1.000 29.55556 303 PRO A O 1
ATOM 2175 N N . THR A 1 304 ? 33.22964 66.81799 37.91603 1.000 44.35354 304 THR A N 1
ATOM 2176 C CA . THR A 1 304 ? 32.61699 66.33430 39.14906 1.000 43.67267 304 THR A CA 1
ATOM 2177 C C . THR A 1 304 ? 31.09303 66.37642 39.08371 1.000 33.26044 304 THR A C 1
ATOM 2178 O O . THR A 1 304 ? 30.42906 65.36539 39.33627 1.000 36.17922 304 THR A O 1
ATOM 2182 N N . ILE A 1 305 ? 30.51839 67.53717 38.76017 1.000 30.83049 305 ILE A N 1
ATOM 2183 C CA . ILE A 1 305 ? 29.06230 67.64338 38.70001 1.000 32.27711 305 ILE A CA 1
ATOM 2184 C C . ILE A 1 305 ? 28.51126 66.84681 37.52297 1.000 37.50967 305 ILE A C 1
ATOM 2185 O O . ILE A 1 305 ? 27.43625 66.24460 37.61736 1.000 23.64165 305 ILE A O 1
ATOM 2190 N N . ALA A 1 306 ? 29.22690 66.83700 36.39391 1.000 49.62123 306 ALA A N 1
ATOM 2191 C CA . ALA A 1 306 ? 28.77478 66.07063 35.23924 1.000 25.93780 306 ALA A CA 1
ATOM 2192 C C . ALA A 1 306 ? 28.76103 64.57580 35.52835 1.000 21.20109 306 ALA A C 1
ATOM 2193 O O . ALA A 1 306 ? 27.92187 63.84703 34.98691 1.000 22.36497 306 ALA A O 1
ATOM 2195 N N . ALA A 1 307 ? 29.67584 64.10015 36.37561 1.000 24.20029 307 ALA A N 1
ATOM 2196 C CA . ALA A 1 307 ? 29.68931 62.69449 36.76176 1.000 34.16898 307 ALA A CA 1
ATOM 2197 C C . ALA A 1 307 ? 28.54196 62.32597 37.69347 1.000 30.85304 307 ALA A C 1
ATOM 2198 O O . ALA A 1 307 ? 28.34905 61.13677 37.96863 1.000 38.06690 307 ALA A O 1
ATOM 2200 N N . LEU A 1 308 ? 27.78711 63.30852 38.18928 1.000 30.10054 308 LEU A N 1
ATOM 2201 C CA . LEU A 1 308 ? 26.73159 63.01816 39.15301 1.000 19.04187 308 LEU A CA 1
ATOM 2202 C C . LEU A 1 308 ? 25.55852 62.29733 38.49967 1.000 26.87055 308 LEU A C 1
ATOM 2203 O O . LEU A 1 308 ? 24.98115 61.38021 39.09462 1.000 60.45696 308 LEU A O 1
ATOM 2208 N N . GLY A 1 309 ? 25.19064 62.69120 37.28624 1.000 28.78854 309 GLY A N 1
ATOM 2209 C CA . GLY A 1 309 ? 24.06224 62.06389 36.62474 1.000 34.70857 309 GLY A CA 1
ATOM 2210 C C . GLY A 1 309 ? 23.75443 62.73937 35.30674 1.000 44.45976 309 GLY A C 1
ATOM 2211 O O . GLY A 1 309 ? 24.49508 63.60900 34.84239 1.000 48.32886 309 GLY A O 1
ATOM 2212 N N . ASP A 1 310 ? 22.64083 62.31458 34.70273 1.000 34.27312 310 ASP A N 1
ATOM 2213 C CA . ASP A 1 310 ? 22.23017 62.87119 33.41597 1.000 31.13543 310 ASP A CA 1
ATOM 2214 C C . ASP A 1 310 ? 21.75837 64.31353 33.56062 1.000 30.73216 310 ASP A C 1
ATOM 2215 O O . ASP A 1 310 ? 22.16144 65.19100 32.78620 1.000 28.83748 310 ASP A O 1
ATOM 2220 N N . VAL A 1 311 ? 20.89789 64.57587 34.54786 1.000 38.65290 311 VAL A N 1
ATOM 2221 C CA . VAL A 1 311 ? 20.39547 65.93086 34.76127 1.000 25.22541 311 VAL A CA 1
ATOM 2222 C C . VAL A 1 311 ? 21.53466 66.86440 35.14443 1.000 20.15358 311 VAL A C 1
ATOM 2223 O O . VAL A 1 311 ? 21.61959 67.99876 34.65782 1.000 16.59198 311 VAL A O 1
ATOM 2227 N N . ALA A 1 312 ? 22.42828 66.40205 36.02130 1.000 14.10872 312 ALA A N 1
ATOM 2228 C CA . ALA A 1 312 ? 23.57237 67.21725 36.41224 1.000 21.10115 312 ALA A CA 1
ATOM 2229 C C . ALA A 1 312 ? 24.47838 67.51176 35.22031 1.000 33.90079 312 ALA A C 1
ATOM 2230 O O . ALA A 1 312 ? 24.93905 68.64785 35.04718 1.000 30.24463 312 ALA A O 1
ATOM 2232 N N . PHE A 1 313 ? 24.73715 66.50311 34.38128 1.000 29.71558 313 PHE A N 1
ATOM 2233 C CA . PHE A 1 313 ? 25.57838 66.70958 33.20474 1.000 16.60220 313 PHE A CA 1
ATOM 2234 C C . PHE A 1 313 ? 24.95149 67.71067 32.24387 1.000 15.89907 313 PHE A C 1
ATOM 2235 O O . PHE A 1 313 ? 25.63337 68.60515 31.72813 1.000 25.96181 313 PHE A O 1
ATOM 2243 N N . ILE A 1 314 ? 23.65046 67.57132 31.98249 1.000 12.98095 314 ILE A N 1
ATOM 2244 C CA . ILE A 1 314 ? 23.00045 68.46633 31.03092 1.000 12.91033 314 ILE A CA 1
ATOM 2245 C C . ILE A 1 314 ? 22.93202 69.88579 31.5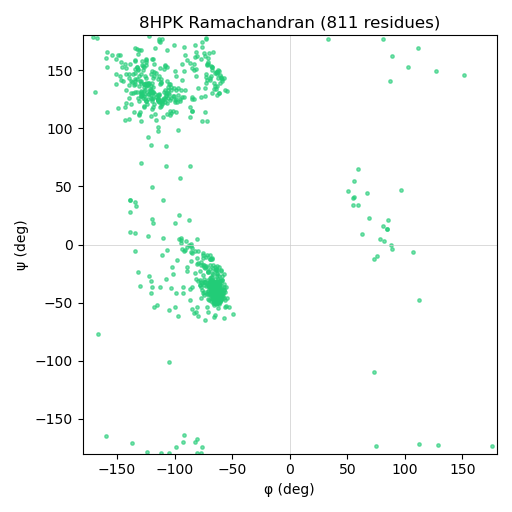8768 1.000 13.37441 314 ILE A C 1
ATOM 2246 O O . ILE A 1 314 ? 23.08501 70.86337 30.84527 1.000 13.40227 314 ILE A O 1
ATOM 2251 N N . ALA A 1 315 ? 22.71519 70.02752 32.89968 1.000 15.64376 315 ALA A N 1
ATOM 2252 C CA . ALA A 1 315 ? 22.72961 71.35462 33.50843 1.000 14.32654 315 ALA A CA 1
ATOM 2253 C C . ALA A 1 315 ? 24.11133 71.99121 33.41208 1.000 22.63506 315 ALA A C 1
ATOM 2254 O O . ALA A 1 315 ? 24.23454 73.18929 33.11917 1.000 30.99392 315 ALA A O 1
ATOM 2256 N N . MET A 1 316 ? 25.16380 71.20540 33.66417 1.000 17.34041 316 MET A N 1
ATOM 2257 C CA . MET A 1 316 ? 26.52231 71.70676 33.48913 1.000 14.75128 316 MET A CA 1
ATOM 2258 C C . MET A 1 316 ? 26.74639 72.17231 32.05820 1.000 21.72516 316 MET A C 1
ATOM 2259 O O . MET A 1 316 ? 27.31437 73.24743 31.82557 1.000 22.37485 316 MET A O 1
ATOM 2264 N N . LEU A 1 317 ? 26.29524 71.37297 31.08824 1.000 22.57772 317 LEU A N 1
ATOM 2265 C CA . LEU A 1 317 ? 26.42671 71.74137 29.68277 1.000 21.01115 317 LEU A CA 1
ATOM 2266 C C . LEU A 1 317 ? 25.71565 73.05602 29.39250 1.000 24.88902 317 LEU A C 1
ATOM 2267 O O . LEU A 1 317 ? 26.26605 73.94403 28.72854 1.000 28.79702 317 LEU A O 1
ATOM 2272 N N . ALA A 1 318 ? 24.48197 73.19211 29.88357 1.000 20.85348 318 ALA A N 1
ATOM 2273 C CA . ALA A 1 318 ? 23.69496 74.38603 29.60092 1.000 19.09936 318 ALA A CA 1
ATOM 2274 C C . ALA A 1 318 ? 24.34481 75.63075 30.18984 1.000 21.66237 318 ALA A C 1
ATOM 2275 O O . ALA A 1 318 ? 24.42857 76.66747 29.52186 1.000 25.51685 318 ALA A O 1
ATOM 2277 N N . ILE A 1 319 ? 24.82647 75.54667 31.43273 1.000 16.76139 319 ILE A N 1
ATOM 2278 C CA . ILE A 1 319 ? 25.45722 76.71318 32.04819 1.000 26.53315 319 ILE A CA 1
ATOM 2279 C C . ILE A 1 319 ? 26.76748 77.05498 31.34107 1.000 27.23455 319 ILE A C 1
ATOM 2280 O O . ILE A 1 319 ? 27.07011 78.23458 31.09286 1.000 21.43918 319 ILE A O 1
ATOM 2285 N N . ALA A 1 320 ? 27.56374 76.03471 31.00129 1.000 31.28150 320 ALA A N 1
ATOM 2286 C CA . ALA A 1 320 ? 28.82504 76.27996 30.31193 1.000 20.34031 320 ALA A CA 1
ATOM 2287 C C . ALA A 1 320 ? 28.59536 76.95691 28.97079 1.000 20.85098 320 ALA A C 1
ATOM 2288 O O . ALA A 1 320 ? 29.31367 77.89679 28.61174 1.000 33.85261 320 ALA A O 1
ATOM 2290 N N . PHE A 1 321 ? 27.59005 76.50410 28.22005 1.000 19.29038 321 PHE A N 1
ATOM 2291 C CA . PHE A 1 321 ? 27.32912 77.11150 26.91961 1.000 30.28912 321 PHE A CA 1
ATOM 2292 C C . PHE A 1 321 ? 26.71768 78.50190 27.06024 1.000 29.25577 321 PHE A C 1
ATOM 2293 O O . PHE A 1 321 ? 27.01607 79.39199 26.25809 1.000 27.74336 321 PHE A O 1
ATOM 2301 N N . PHE A 1 322 ? 25.87202 78.71207 28.07241 1.000 23.69689 322 PHE A N 1
ATOM 2302 C CA . PHE A 1 322 ? 25.41215 80.05522 28.41246 1.000 35.77792 322 PHE A CA 1
ATOM 2303 C C . PHE A 1 322 ? 26.59148 81.01505 28.52720 1.000 39.88465 322 PHE A C 1
ATOM 2304 O O . PHE A 1 322 ? 26.70542 81.99797 27.77582 1.000 52.63023 322 PHE A O 1
ATOM 2312 N N . THR A 1 323 ? 27.50649 80.70818 29.44949 1.000 29.61379 323 THR A N 1
ATOM 2313 C CA . THR A 1 323 ? 28.64691 81.59020 29.67832 1.000 28.83499 323 THR A CA 1
ATOM 2314 C C . THR A 1 323 ? 29.49888 81.74147 28.42094 1.000 35.63503 323 THR A C 1
ATOM 2315 O O . THR A 1 323 ? 29.81735 82.86195 28.00950 1.000 32.56439 323 THR A O 1
ATOM 2319 N N . TRP A 1 324 ? 29.85881 80.62787 27.77707 1.000 32.07102 324 TRP A N 1
ATOM 2320 C CA . TRP A 1 324 ? 30.76741 80.71014 26.63691 1.000 32.30968 324 TRP A CA 1
ATOM 2321 C C . TRP A 1 324 ? 30.16095 81.52197 25.49777 1.000 25.30694 324 TRP A C 1
ATOM 2322 O O . TRP A 1 324 ? 30.80611 82.42763 24.95684 1.000 30.26358 324 TRP A O 1
ATOM 2333 N N . GLY A 1 325 ? 28.91357 81.22349 25.12566 1.000 23.69413 325 GLY A N 1
ATOM 2334 C CA . GLY A 1 325 ? 28.26936 81.94718 24.04911 1.000 27.48396 325 GLY A CA 1
ATOM 2335 C C . GLY A 1 325 ? 28.00338 83.40116 24.36384 1.000 29.50920 325 GLY A C 1
ATOM 2336 O O . GLY A 1 325 ? 27.82005 84.19990 23.43761 1.000 25.38585 325 GLY A O 1
ATOM 2337 N N . GLY A 1 326 ? 27.98128 83.77074 25.65026 1.000 28.40255 326 GLY A N 1
ATOM 2338 C CA . GLY A 1 326 ? 27.80807 85.17480 25.98797 1.000 23.66796 326 GLY A CA 1
ATOM 2339 C C . GLY A 1 326 ? 28.84789 86.09515 25.37225 1.000 29.16761 326 GLY A C 1
ATOM 2340 O O . GLY A 1 326 ? 28.58316 87.28382 25.17038 1.000 40.66243 326 GLY A O 1
ATOM 2341 N N . SER A 1 327 ? 30.03597 85.56769 25.05692 1.000 32.21005 327 SER A N 1
ATOM 2342 C CA . SER A 1 327 ? 31.12973 86.40725 24.57520 1.000 25.09545 327 SER A CA 1
ATOM 2343 C C . SER A 1 327 ? 31.02453 86.75759 23.09408 1.000 25.74713 327 SER A C 1
ATOM 2344 O O . SER A 1 327 ? 31.68938 87.70236 22.64824 1.000 27.77560 327 SER A O 1
ATOM 2347 N N . TYR A 1 328 ? 30.20921 86.03482 22.32330 1.000 28.82591 328 TYR A N 1
ATOM 2348 C CA . TYR A 1 328 ? 30.11222 86.30004 20.89265 1.000 23.13390 328 TYR A CA 1
ATOM 2349 C C . TYR A 1 328 ? 29.22508 87.49317 20.57302 1.000 24.57416 328 TYR A C 1
ATOM 2350 O O . TYR A 1 328 ? 29.13136 87.88257 19.40347 1.000 19.45120 328 TYR A O 1
ATOM 2359 N N . ALA A 1 329 ? 28.56535 88.06530 21.57718 1.000 18.64037 329 ALA A N 1
ATOM 2360 C CA . ALA A 1 329 ? 28.03163 89.41283 21.48272 1.000 19.29081 329 ALA A CA 1
ATOM 2361 C C . ALA A 1 329 ? 28.91208 90.43095 22.18887 1.000 23.99930 329 ALA A C 1
ATOM 2362 O O . ALA A 1 329 ? 28.88353 91.61235 21.82696 1.000 22.20963 329 ALA A O 1
ATOM 2364 N N . LEU A 1 330 ? 29.69448 89.99135 23.17855 1.000 31.93750 330 LEU A N 1
ATOM 2365 C CA . LEU A 1 330 ? 30.56381 90.89915 23.92038 1.000 33.09513 330 LEU A CA 1
ATOM 2366 C C . LEU A 1 330 ? 31.70082 91.42362 23.05322 1.000 35.27378 330 LEU A C 1
ATOM 2367 O O . LEU A 1 330 ? 32.00791 92.62149 23.07808 1.000 37.77847 330 LEU A O 1
ATOM 2372 N N . PHE A 1 331 ? 32.33837 90.54586 22.28620 1.000 33.65828 331 PHE A N 1
ATOM 2373 C CA . PHE A 1 331 ? 33.57384 90.92485 21.60658 1.000 36.06939 331 PHE A CA 1
ATOM 2374 C C . PHE A 1 331 ? 33.35644 91.79605 20.36814 1.000 35.75421 331 PHE A C 1
ATOM 2375 O O . PHE A 1 331 ? 34.08267 92.78365 20.20036 1.000 36.00758 331 PHE A O 1
ATOM 2383 N N . PRO A 1 332 ? 32.41338 91.48009 19.46729 1.000 31.38556 332 PRO A N 1
ATOM 2384 C CA . PRO A 1 332 ? 32.20497 92.38416 18.31825 1.000 27.77644 332 PRO A CA 1
ATOM 2385 C C . PRO A 1 332 ? 31.78857 93.79080 18.71666 1.000 28.81374 332 PRO A C 1
ATOM 2386 O O . PRO A 1 332 ? 32.24965 94.76732 18.10794 1.000 36.61819 332 PRO A O 1
ATOM 2390 N N . SER A 1 333 ? 30.92812 93.92385 19.72985 1.000 28.12342 333 SER A N 1
ATOM 2391 C CA . SER A 1 333 ? 30.52520 95.25195 20.18114 1.000 25.97421 333 SER A CA 1
ATOM 2392 C C . SER A 1 333 ? 31.70124 96.00061 20.79222 1.000 35.40542 333 SER A C 1
ATOM 2393 O O . SER A 1 333 ? 31.85080 97.20899 20.58183 1.000 39.45457 333 SER A O 1
ATOM 2396 N N . THR A 1 334 ? 32.54860 95.29678 21.54722 1.000 41.40759 334 THR A N 1
ATOM 2397 C CA . THR A 1 334 ? 33.75566 95.91621 22.08480 1.000 38.63741 334 THR A CA 1
ATOM 2398 C C . THR A 1 334 ? 34.67318 96.38837 20.96372 1.000 35.46506 334 THR A C 1
ATOM 2399 O O . THR A 1 334 ? 35.21390 97.50114 21.01573 1.000 58.31427 334 THR A O 1
ATOM 2403 N N . ASN A 1 335 ? 34.84725 95.55800 19.93315 1.000 29.80804 335 ASN A N 1
ATOM 2404 C CA . ASN A 1 335 ? 35.69396 95.93568 18.80776 1.000 28.71617 335 ASN A CA 1
ATOM 2405 C C . ASN A 1 335 ? 35.15403 97.16889 18.09884 1.000 37.59948 335 ASN A C 1
ATOM 2406 O O . ASN A 1 335 ? 35.91674 98.07972 17.75641 1.000 61.11649 335 ASN A O 1
ATOM 2411 N N . SER A 1 336 ? 33.84194 97.21422 17.86112 1.000 36.06299 336 SER A N 1
ATOM 2412 C CA . SER A 1 336 ? 33.26089 98.38656 17.21319 1.000 38.25553 336 SER A CA 1
ATOM 2413 C C . SER A 1 336 ? 33.39309 99.62822 18.08901 1.000 29.50438 336 SER A C 1
ATOM 2414 O O . SER A 1 336 ? 33.68028 100.72058 17.58537 1.000 34.81894 336 SER A O 1
ATOM 2417 N N . ASP A 1 337 ? 33.18742 99.48232 19.40072 1.000 29.36589 337 ASP A N 1
ATOM 2418 C CA . ASP A 1 337 ? 33.27209 100.62836 20.30046 1.000 42.29799 337 ASP A CA 1
ATOM 2419 C C . ASP A 1 337 ? 34.68585 101.19254 20.36464 1.000 48.87383 337 ASP A C 1
ATOM 2420 O O . ASP A 1 337 ? 34.86961 102.41496 20.39133 1.000 56.10587 337 ASP A O 1
ATOM 2425 N N . ILE A 1 338 ? 35.69352 100.32545 20.39392 1.000 46.95426 338 ILE A N 1
ATOM 2426 C CA . ILE A 1 338 ? 37.05636 100.75943 20.69220 1.000 43.40102 338 ILE A CA 1
ATOM 2427 C C . ILE A 1 338 ? 37.79327 101.22379 19.44041 1.000 42.83674 338 ILE A C 1
ATOM 2428 O O . ILE A 1 338 ? 38.41617 102.28895 19.43673 1.000 72.61904 338 ILE A O 1
ATOM 2433 N N . PHE A 1 339 ? 37.73992 100.45149 18.35751 1.000 34.43003 339 PHE A N 1
ATOM 2434 C CA . PHE A 1 339 ? 38.55769 100.70241 17.17371 1.000 38.57046 339 PHE A CA 1
ATOM 2435 C C . PHE A 1 339 ? 37.73568 101.18996 15.98174 1.000 41.59354 339 PHE A C 1
ATOM 2436 O O . PHE A 1 339 ? 37.99834 100.82442 14.83386 1.000 34.82295 339 PHE A O 1
ATOM 2444 N N . GLY A 1 340 ? 36.73427 102.02601 16.23911 1.000 40.15785 340 GLY A N 1
ATOM 2445 C CA . GLY A 1 340 ? 36.01369 102.68815 15.17125 1.000 53.88515 340 GLY A CA 1
ATOM 2446 C C . GLY A 1 340 ? 34.94688 101.82411 14.52616 1.000 43.51858 340 GLY A C 1
ATOM 2447 O O . GLY A 1 340 ? 34.75921 100.64787 14.84062 1.000 48.41637 340 GLY A O 1
ATOM 2448 N N . THR A 1 341 ? 34.23381 102.44172 13.58728 1.000 47.23325 341 THR A N 1
ATOM 2449 C CA . THR A 1 341 ? 33.12228 101.81363 12.88305 1.000 35.36515 341 THR A CA 1
ATOM 2450 C C . THR A 1 341 ? 33.40269 101.56660 11.40963 1.000 46.59326 341 THR A C 1
ATOM 2451 O O . THR A 1 341 ? 32.97693 100.54319 10.86925 1.000 57.99759 341 THR A O 1
ATOM 2455 N N . ALA A 1 342 ? 34.12174 102.47330 10.74465 1.000 49.15617 342 ALA A N 1
ATOM 2456 C CA . ALA A 1 342 ? 34.38307 102.33425 9.31694 1.000 51.42517 342 ALA A CA 1
ATOM 2457 C C . ALA A 1 342 ? 35.32392 101.18154 8.99032 1.000 60.57209 342 ALA A C 1
ATOM 2458 O O . ALA A 1 342 ? 35.43224 100.81107 7.81608 1.000 51.84346 342 ALA A O 1
ATOM 2460 N N . TYR A 1 343 ? 35.99757 100.60573 9.98900 1.000 63.09995 343 TYR A N 1
ATOM 2461 C CA . TYR A 1 343 ? 36.95546 99.52671 9.77279 1.000 59.45636 343 TYR A CA 1
ATOM 2462 C C . TYR A 1 343 ? 36.56184 98.25002 10.51318 1.000 57.41800 343 TYR A C 1
ATOM 2463 O O . TYR A 1 343 ? 37.41248 97.38549 10.74197 1.000 46.22777 343 TYR A O 1
ATOM 2472 N N . SER A 1 344 ? 35.27882 98.09912 10.85618 1.000 54.19182 344 SER A N 1
ATOM 2473 C CA . SER A 1 344 ? 34.86002 97.12671 11.86285 1.000 42.91518 344 SER A CA 1
ATOM 2474 C C . SER A 1 344 ? 34.84297 95.68338 11.36094 1.000 48.84787 344 SER A C 1
ATOM 2475 O O . SER A 1 344 ? 35.10818 94.76744 12.14737 1.000 49.03965 344 SER A O 1
ATOM 2478 N N . ALA A 1 345 ? 34.52728 95.44723 10.08482 1.000 41.82282 345 ALA A N 1
ATOM 2479 C CA . ALA A 1 345 ? 34.39311 94.07342 9.59859 1.000 48.84262 345 ALA A CA 1
ATOM 2480 C C . ALA A 1 345 ? 35.72445 93.33052 9.64956 1.000 54.84128 345 ALA A C 1
ATOM 2481 O O . ALA A 1 345 ? 35.86006 92.29923 10.32533 1.000 52.68261 345 ALA A O 1
ATOM 2483 N N . ARG A 1 346 ? 36.72235 93.83584 8.92510 1.000 47.57842 346 ARG A N 1
ATOM 2484 C CA . ARG A 1 346 ? 38.04250 93.22618 8.97414 1.000 46.09370 346 ARG A CA 1
ATOM 2485 C C . ARG A 1 346 ? 38.65972 93.32442 10.36206 1.000 42.95824 346 ARG A C 1
ATOM 2486 O O . ARG A 1 346 ? 39.55131 92.53414 10.68839 1.000 48.33479 346 ARG A O 1
ATOM 2494 N N . ASN A 1 347 ? 38.19974 94.26828 11.18774 1.000 40.25235 347 ASN A N 1
ATOM 2495 C CA . ASN A 1 347 ? 38.68376 94.34724 12.56173 1.000 48.06123 347 ASN A CA 1
ATOM 2496 C C . ASN A 1 347 ? 38.19705 93.15960 13.38492 1.000 44.79812 347 ASN A C 1
ATOM 2497 O O . ASN A 1 347 ? 38.96295 92.58057 14.16441 1.000 57.56613 347 ASN A O 1
ATOM 2502 N N . TYR A 1 348 ? 36.92378 92.78563 13.23174 1.000 45.77448 348 TYR A N 1
ATOM 2503 C CA . TYR A 1 348 ? 36.41724 91.59355 13.90158 1.000 37.39346 348 TYR A CA 1
ATOM 2504 C C . TYR A 1 348 ? 36.94190 90.31738 13.25588 1.000 36.57452 348 TYR A C 1
ATOM 2505 O O . TYR A 1 348 ? 36.90970 89.25226 13.88609 1.000 47.24761 348 TYR A O 1
ATOM 2514 N N . GLY A 1 349 ? 37.42346 90.40402 12.01481 1.000 33.87903 349 GLY A N 1
ATOM 2515 C CA . GLY A 1 349 ? 38.10126 89.26026 11.42061 1.000 41.90403 349 GLY A CA 1
ATOM 2516 C C . GLY A 1 349 ? 39.31383 88.81425 12.22164 1.000 44.16852 349 GLY A C 1
ATOM 2517 O O . GLY A 1 349 ? 39.58585 87.61574 12.34901 1.000 43.63033 349 GLY A O 1
ATOM 2518 N N . PHE A 1 350 ? 40.05529 89.76984 12.78598 1.000 41.03898 350 PHE A N 1
ATOM 2519 C CA . PHE A 1 350 ? 41.21895 89.41105 13.58867 1.000 36.03159 350 PHE A CA 1
ATOM 2520 C C . PHE A 1 350 ? 40.83615 88.76830 14.91807 1.000 46.81895 350 PHE A C 1
ATOM 2521 O O . PHE A 1 350 ? 41.65371 88.04526 15.49619 1.000 59.23853 350 PHE A O 1
ATOM 2529 N N . PHE A 1 351 ? 39.62603 89.02190 15.42345 1.000 46.48233 351 PHE A N 1
ATOM 2530 C CA . PHE A 1 351 ? 39.13161 88.27604 16.57843 1.000 44.27455 351 PHE A CA 1
ATOM 2531 C C . PHE A 1 351 ? 38.64954 86.88700 16.17051 1.000 39.99530 351 PHE A C 1
ATOM 2532 O O . PHE A 1 351 ? 38.79333 85.91453 16.92798 1.000 49.19540 351 PHE A O 1
ATOM 2540 N N . TRP A 1 352 ? 38.06872 86.78016 14.97478 1.000 34.52442 352 TRP A N 1
ATOM 2541 C CA . TRP A 1 352 ? 37.77421 85.46207 14.42486 1.000 32.12435 352 TRP A CA 1
ATOM 2542 C C . TRP A 1 352 ? 39.04569 84.63385 14.29332 1.000 34.26675 352 TRP A C 1
ATOM 2543 O O . TRP A 1 352 ? 39.00720 83.40130 14.40026 1.000 50.06651 352 TRP A O 1
ATOM 2554 N N . ALA A 1 353 ? 40.17921 85.29905 14.06397 1.000 33.00042 353 ALA A N 1
ATOM 2555 C CA . ALA A 1 353 ? 41.46279 84.60201 14.07173 1.000 32.88982 353 ALA A CA 1
ATOM 2556 C C . ALA A 1 353 ? 41.74165 83.96600 15.43159 1.000 22.84554 353 ALA A C 1
ATOM 2557 O O . ALA A 1 353 ? 42.22104 82.82744 15.50546 1.000 24.97196 353 ALA A O 1
ATOM 2559 N N . ALA A 1 354 ? 41.45500 84.68721 16.52030 1.000 26.46317 354 ALA A N 1
ATOM 2560 C CA . ALA A 1 354 ? 41.59772 84.10327 17.85214 1.000 32.70827 354 ALA A CA 1
ATOM 2561 C C . ALA A 1 354 ? 40.65111 82.92588 18.03391 1.000 37.10094 354 ALA A C 1
ATOM 2562 O O . ALA A 1 354 ? 41.00867 81.91559 18.65620 1.000 33.53234 354 ALA A O 1
ATOM 2564 N N . LYS A 1 355 ? 39.43267 83.04570 17.50074 1.000 40.51842 355 LYS A N 1
ATOM 2565 C CA . LYS A 1 355 ? 38.49203 81.92777 17.56231 1.000 29.99078 355 LYS A CA 1
ATOM 2566 C C . LYS A 1 355 ? 39.05792 80.68891 16.87838 1.000 30.97489 355 LYS A C 1
ATOM 2567 O O . LYS A 1 355 ? 38.94401 79.57366 17.39925 1.000 29.79335 355 LYS A O 1
ATOM 2573 N N . ALA A 1 356 ? 39.66420 80.86655 15.70412 1.000 32.17364 356 ALA A N 1
ATOM 2574 C CA . ALA A 1 356 ? 40.25468 79.73529 14.99140 1.000 32.51857 356 ALA A CA 1
ATOM 2575 C C . ALA A 1 356 ? 41.44742 79.15532 15.74727 1.000 27.89327 356 ALA A C 1
ATOM 2576 O O . ALA A 1 356 ? 41.60435 77.92778 15.83719 1.000 25.44978 356 ALA A O 1
ATOM 2578 N N . THR A 1 357 ? 42.30567 80.02153 16.28930 1.000 22.95335 357 THR A N 1
ATOM 2579 C CA . THR A 1 357 ? 43.46302 79.53220 17.03015 1.000 26.10086 357 THR A CA 1
ATOM 2580 C C . THR A 1 357 ? 43.03803 78.74282 18.26203 1.000 32.26234 357 THR A C 1
ATOM 2581 O O . THR A 1 357 ? 43.71239 77.78027 18.64566 1.000 33.26328 357 THR A O 1
ATOM 2585 N N . ALA A 1 358 ? 41.92268 79.12486 18.88944 1.000 36.93033 358 ALA A N 1
ATOM 2586 C CA . ALA A 1 358 ? 41.38837 78.32721 19.98939 1.000 26.48205 358 ALA A CA 1
ATOM 2587 C C . ALA A 1 358 ? 40.72384 77.04492 19.49981 1.000 26.96445 358 ALA A C 1
ATOM 2588 O O . ALA A 1 358 ? 40.79838 76.01283 20.17783 1.000 27.98171 358 ALA A O 1
ATOM 2590 N N . SER A 1 359 ? 40.07178 77.08529 18.33521 1.000 25.56733 359 SER A N 1
ATOM 2591 C CA . SER A 1 359 ? 39.49769 75.87238 17.76506 1.000 26.76708 359 SER A CA 1
ATOM 2592 C C . SER A 1 359 ? 40.56724 74.86053 17.39210 1.000 29.37913 359 SER A C 1
ATOM 2593 O O . SER A 1 359 ? 40.25201 73.67780 17.21925 1.000 30.53312 359 SER A O 1
ATOM 2596 N N . ILE A 1 360 ? 41.81504 75.30857 17.23437 1.000 44.73673 360 ILE A N 1
ATOM 2597 C CA . ILE A 1 360 ? 42.91861 74.36584 17.04039 1.000 48.62455 360 ILE A CA 1
ATOM 2598 C C . ILE A 1 360 ? 42.97209 73.36945 18.19585 1.000 30.48741 360 ILE A C 1
ATOM 2599 O O . ILE A 1 360 ? 43.07152 72.15461 17.98646 1.000 26.08533 360 ILE A O 1
ATOM 2604 N N . PHE A 1 361 ? 42.89688 73.86587 19.43477 1.000 34.82649 361 PHE A N 1
ATOM 2605 C CA . PHE A 1 361 ? 42.81652 72.96316 20.57889 1.000 28.23335 361 PHE A CA 1
ATOM 2606 C C . PHE A 1 361 ? 41.42358 72.37251 20.74039 1.000 25.51155 361 PHE A C 1
ATOM 2607 O O . PHE A 1 361 ? 41.28906 71.23662 21.20689 1.000 27.38160 361 PHE A O 1
ATOM 2615 N N . GLY A 1 362 ? 40.38323 73.12456 20.37406 1.000 30.82585 362 GLY A N 1
ATOM 2616 C CA . GLY A 1 362 ? 39.02600 72.64098 20.56759 1.000 32.56139 362 GLY A CA 1
ATOM 2617 C C . GLY A 1 362 ? 38.72203 71.36420 19.80812 1.000 30.62521 362 GLY A C 1
ATOM 2618 O O . GLY A 1 362 ? 37.86457 70.57968 20.22466 1.000 16.80909 362 GLY A O 1
ATOM 2619 N N . GLY A 1 363 ? 39.41871 71.13139 18.69755 1.000 25.66492 363 GLY A N 1
ATOM 2620 C CA . GLY A 1 363 ? 39.18044 69.95345 17.88726 1.000 28.94114 363 GLY A CA 1
ATOM 2621 C C . GLY A 1 363 ? 40.23533 68.87044 18.00776 1.000 29.72805 363 GLY A C 1
ATOM 2622 O O . GLY A 1 363 ? 40.24030 68.10213 18.97523 1.000 29.54022 363 GLY A O 1
ATOM 2623 N N . GLY A 1 364 ? 41.13382 68.80096 17.02249 1.000 19.99690 364 GLY A N 1
ATOM 2624 C CA . GLY A 1 364 ? 42.06551 67.68459 16.95443 1.000 24.00708 364 GLY A CA 1
ATOM 2625 C C . GLY A 1 364 ? 43.02830 67.62708 18.12593 1.000 40.69265 364 GLY A C 1
ATOM 2626 O O . GLY A 1 364 ? 43.25963 66.55963 18.70081 1.000 54.33294 364 GLY A O 1
ATOM 2627 N N . LEU A 1 365 ? 43.61738 68.77189 18.48615 1.000 27.12394 365 LEU A N 1
ATOM 2628 C CA . LEU A 1 365 ? 44.60312 68.78093 19.56432 1.000 27.19641 365 LEU A CA 1
ATOM 2629 C C . LEU A 1 365 ? 43.97467 68.36809 20.89041 1.000 36.09562 365 LEU A C 1
ATOM 2630 O O . LEU A 1 365 ? 44.55286 67.56979 21.63877 1.000 34.59175 365 LEU A O 1
ATOM 2635 N N . GLY A 1 366 ? 42.78387 68.88976 21.19200 1.000 31.53968 366 GLY A N 1
ATOM 2636 C CA . GLY A 1 366 ? 42.09843 68.48300 22.40739 1.000 18.28757 366 GLY A CA 1
ATOM 2637 C C . GLY A 1 366 ? 41.68110 67.02616 22.37756 1.000 23.05235 366 GLY A C 1
ATOM 2638 O O . GLY A 1 366 ? 41.70763 66.34269 23.40469 1.000 23.26723 366 GLY A O 1
ATOM 2639 N N . ALA A 1 367 ? 41.28954 66.52952 21.20161 1.000 18.59464 367 ALA A N 1
ATOM 2640 C CA . ALA A 1 367 ? 40.95981 65.11448 21.07819 1.000 24.11343 367 ALA A CA 1
ATOM 2641 C C . ALA A 1 367 ? 42.17271 64.24313 21.38098 1.000 37.83590 367 ALA A C 1
ATOM 2642 O O . ALA A 1 367 ? 42.06304 63.24010 22.09415 1.000 23.12365 367 ALA A O 1
ATOM 2644 N N . ALA A 1 368 ? 43.34393 64.62146 20.86100 1.000 35.47558 368 ALA A N 1
ATOM 2645 C CA . ALA A 1 368 ? 44.56276 63.86941 21.14680 1.000 25.60255 368 ALA A CA 1
ATOM 2646 C C . ALA A 1 368 ? 44.94189 63.96379 22.62000 1.000 24.15670 368 ALA A C 1
ATOM 2647 O O . ALA A 1 368 ? 45.40676 62.98145 23.21260 1.000 34.11775 368 ALA A O 1
ATOM 2649 N N . ILE A 1 369 ? 44.76271 65.14193 23.22249 1.000 29.05678 369 ILE A N 1
ATOM 2650 C CA . ILE A 1 369 ? 45.05316 65.30850 24.64492 1.000 32.00231 369 ILE A CA 1
ATOM 2651 C C . ILE A 1 369 ? 44.15599 64.40482 25.48092 1.000 34.88892 369 ILE A C 1
ATOM 2652 O O . ILE A 1 369 ? 44.61289 63.75693 26.43128 1.000 32.70119 369 ILE A O 1
ATOM 2657 N N . ALA A 1 370 ? 42.86693 64.34511 25.14075 1.000 31.86234 370 ALA A N 1
ATOM 2658 C CA . ALA A 1 370 ? 41.95962 63.44327 25.84122 1.000 28.64770 370 ALA A CA 1
ATOM 2659 C C . ALA A 1 370 ? 42.34118 61.98696 25.60758 1.000 31.29643 370 ALA A C 1
ATOM 2660 O O . ALA A 1 370 ? 42.26853 61.16364 26.52610 1.000 51.15738 370 ALA A O 1
ATOM 2662 N N . THR A 1 371 ? 42.74672 61.64917 24.38183 1.000 29.04519 371 THR A N 1
ATOM 2663 C CA . THR A 1 371 ? 43.11702 60.27180 24.07546 1.000 28.55837 371 THR A CA 1
ATOM 2664 C C . THR A 1 371 ? 44.32044 59.82417 24.89624 1.000 39.41520 371 THR A C 1
ATOM 2665 O O . THR A 1 371 ? 44.34164 58.70365 25.41776 1.000 51.36325 371 THR A O 1
ATOM 2669 N N . ASN A 1 372 ? 45.32416 60.68983 25.03719 1.000 35.37956 372 ASN A N 1
ATOM 2670 C CA . ASN A 1 372 ? 46.56371 60.30075 25.69865 1.000 31.81498 372 ASN A CA 1
ATOM 2671 C C . ASN A 1 372 ? 46.55550 60.51847 27.20736 1.000 42.73549 372 ASN A C 1
ATOM 2672 O O . ASN A 1 372 ? 47.33792 59.86986 27.91145 1.000 48.57218 372 ASN A O 1
ATOM 2677 N N . PHE A 1 373 ? 45.70302 61.40668 27.72949 1.000 38.37098 373 PHE A 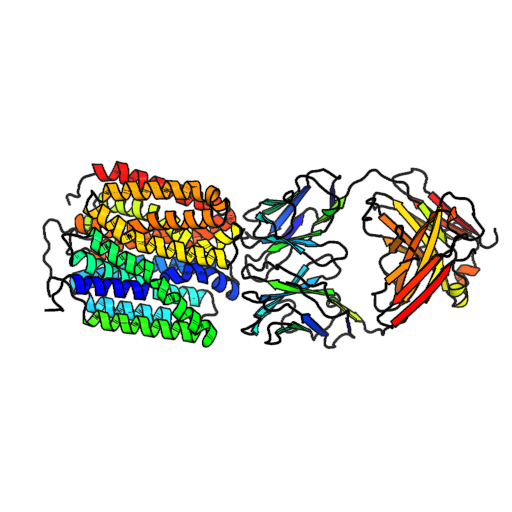N 1
ATOM 2678 C CA . PHE A 1 373 ? 45.70514 61.67136 29.16358 1.000 45.92185 373 PHE A CA 1
ATOM 2679 C C . PHE A 1 373 ? 44.30915 61.71513 29.77689 1.000 44.89708 373 PHE A C 1
ATOM 2680 O O . PHE A 1 373 ? 44.17890 62.10566 30.94456 1.000 39.86905 373 PHE A O 1
ATOM 2688 N N . GLY A 1 374 ? 43.26982 61.33308 29.04522 1.000 28.96789 374 GLY A N 1
ATOM 2689 C CA . GLY A 1 374 ? 41.92148 61.37475 29.56840 1.000 33.78886 374 GLY A CA 1
ATOM 2690 C C . GLY A 1 374 ? 41.24124 62.71198 29.32430 1.000 44.86306 374 GLY A C 1
ATOM 2691 O O . GLY A 1 374 ? 41.87356 63.73052 29.04564 1.000 49.85336 374 GLY A O 1
ATOM 2692 N N . TRP A 1 375 ? 39.91068 62.69412 29.43907 1.000 36.02705 375 TRP A N 1
ATOM 2693 C CA . TRP A 1 375 ? 39.13211 63.91390 29.25166 1.000 24.87961 375 TRP A CA 1
ATOM 2694 C C . TRP A 1 375 ? 39.37422 64.91856 30.36996 1.000 27.77908 375 TRP A C 1
ATOM 2695 O O . TRP A 1 375 ? 39.28641 66.13305 30.14221 1.000 26.73815 375 TRP A O 1
ATOM 2706 N N . ASN A 1 376 ? 39.66637 64.43356 31.57952 1.000 25.11142 376 ASN A N 1
ATOM 2707 C CA . ASN A 1 376 ? 39.89017 65.33224 32.70525 1.000 31.72320 376 ASN A CA 1
ATOM 2708 C C . ASN A 1 376 ? 41.06372 66.26641 32.45017 1.000 37.41837 376 ASN A C 1
ATOM 2709 O O . ASN A 1 376 ? 41.03834 67.42245 32.88238 1.000 39.88587 376 ASN A O 1
ATOM 2714 N N . THR A 1 377 ? 42.08812 65.79368 31.73781 1.000 33.71233 377 THR A N 1
ATOM 2715 C CA . THR A 1 377 ? 43.22472 66.64833 31.40952 1.000 27.32172 377 THR A CA 1
ATOM 2716 C C . THR A 1 377 ? 42.79878 67.81023 30.51647 1.000 40.97428 377 THR A C 1
ATOM 2717 O O . THR A 1 377 ? 43.15307 68.97026 30.76758 1.000 45.60498 377 THR A O 1
ATOM 2721 N N . ALA A 1 378 ? 42.02321 67.51578 29.46907 1.000 37.52152 378 ALA A N 1
ATOM 2722 C CA . ALA A 1 378 ? 41.55560 68.56900 28.57235 1.000 35.84265 378 ALA A CA 1
ATOM 2723 C C . ALA A 1 378 ? 40.63098 69.53930 29.29585 1.000 27.51347 378 ALA A C 1
ATOM 2724 O O . ALA A 1 378 ? 40.68092 70.75373 29.06069 1.000 19.22794 378 ALA A O 1
ATOM 2726 N N . PHE A 1 379 ? 39.77340 69.02245 30.17712 1.000 26.22742 379 PHE A N 1
ATOM 2727 C CA . PHE A 1 379 ? 38.89015 69.90503 30.93124 1.000 31.40857 379 PHE A CA 1
ATOM 2728 C C . PHE A 1 379 ? 39.68190 70.78863 31.89001 1.000 31.20005 379 PHE A C 1
ATOM 2729 O O . PHE A 1 379 ? 39.33780 71.95894 32.09183 1.000 36.68643 379 PHE A O 1
ATOM 2737 N N . LEU A 1 380 ? 40.75251 70.25099 32.47963 1.000 33.03867 380 LEU A N 1
ATOM 2738 C CA . LEU A 1 380 ? 41.64620 71.06893 33.29373 1.000 38.60292 380 LEU A CA 1
ATOM 2739 C C . LEU A 1 380 ? 42.29323 72.17008 32.46203 1.000 37.59674 380 LEU A C 1
ATOM 2740 O O . LEU A 1 380 ? 42.41640 73.31417 32.91803 1.000 50.08870 380 LEU A O 1
ATOM 2745 N N . ILE A 1 381 ? 42.71235 71.84048 31.23797 1.000 32.92208 381 ILE A N 1
ATOM 2746 C CA . ILE A 1 381 ? 43.29664 72.84534 30.34985 1.000 22.69850 381 ILE A CA 1
ATOM 2747 C C . ILE A 1 381 ? 42.28909 73.95501 30.06630 1.000 33.84707 381 ILE A C 1
ATOM 2748 O O . ILE A 1 381 ? 42.61934 75.14868 30.10484 1.000 41.26772 381 ILE A O 1
ATOM 2753 N N . THR A 1 382 ? 41.04403 73.57436 29.76825 1.000 37.57280 382 THR A N 1
ATOM 2754 C CA . THR A 1 382 ? 40.01846 74.57365 29.47808 1.000 31.83388 382 THR A CA 1
ATOM 2755 C C . THR A 1 382 ? 39.73198 75.44272 30.69627 1.000 37.72761 382 THR A C 1
ATOM 2756 O O . THR A 1 382 ? 39.55570 76.65945 30.56926 1.000 56.02705 382 THR A O 1
ATOM 2760 N N . ALA A 1 383 ? 39.67889 74.83669 31.88546 1.000 40.61530 383 ALA A N 1
ATOM 2761 C CA . ALA A 1 383 ? 39.44875 75.61217 33.10091 1.000 39.77964 383 ALA A CA 1
ATOM 2762 C C . ALA A 1 383 ? 40.58417 76.59761 33.35100 1.000 48.90606 383 ALA A C 1
ATOM 2763 O O . ALA A 1 383 ? 40.34547 77.74603 33.74523 1.000 44.28863 383 ALA A O 1
ATOM 2765 N N . ILE A 1 384 ? 41.82770 76.16664 33.12412 1.000 50.38536 384 ILE A N 1
ATOM 2766 C CA . ILE A 1 384 ? 42.97340 77.05017 33.32411 1.000 40.14416 384 ILE A CA 1
ATOM 2767 C C . ILE A 1 384 ? 42.93422 78.21700 32.34171 1.000 42.93160 384 ILE A C 1
ATOM 2768 O O . ILE A 1 384 ? 43.17003 79.37222 32.72040 1.000 51.27760 384 ILE A O 1
ATOM 2773 N N . THR A 1 385 ? 42.62990 77.94238 31.06903 1.000 41.52450 385 THR A N 1
ATOM 2774 C CA . THR A 1 385 ? 42.54553 79.02716 30.09196 1.000 38.39208 385 THR A CA 1
ATOM 2775 C C . THR A 1 385 ? 41.39267 79.97522 30.40989 1.000 42.97998 385 THR A C 1
ATOM 2776 O O . THR A 1 385 ? 41.51398 81.19334 30.22788 1.000 54.54718 385 THR A O 1
ATOM 2780 N N . SER A 1 386 ? 40.26722 79.43873 30.88759 1.000 39.68489 386 SER A N 1
ATOM 2781 C CA . SER A 1 386 ? 39.15170 80.29176 31.28405 1.000 49.24735 386 SER A CA 1
ATOM 2782 C C . SER A 1 386 ? 39.52051 81.17505 32.47190 1.000 61.41428 386 SER A C 1
ATOM 2783 O O . SER A 1 386 ? 39.13241 82.34819 32.52234 1.000 55.85281 386 SER A O 1
ATOM 2786 N N . PHE A 1 387 ? 40.26338 80.63185 33.44115 1.000 75.27242 387 PHE A N 1
ATOM 2787 C CA . PHE A 1 387 ? 40.73216 81.45642 34.55250 1.000 70.34750 387 PHE A CA 1
ATOM 2788 C C . PHE A 1 387 ? 41.69528 82.53365 34.06730 1.000 71.01104 387 PHE A C 1
ATOM 2789 O O . PHE A 1 387 ? 41.67630 83.66394 34.56844 1.000 80.89342 387 PHE A O 1
ATOM 2797 N N . ILE A 1 388 ? 42.55455 82.19739 33.10137 1.000 51.37147 388 ILE A N 1
ATOM 2798 C CA . ILE A 1 388 ? 43.46659 83.19034 32.53492 1.000 42.19942 388 ILE A CA 1
ATOM 2799 C C . ILE A 1 388 ? 42.68241 84.32268 31.88172 1.000 53.41984 388 ILE A C 1
ATOM 2800 O O . ILE A 1 388 ? 42.99769 85.50810 32.06184 1.000 50.65922 388 ILE A O 1
ATOM 2805 N N . ALA A 1 389 ? 41.64813 83.97361 31.11376 1.000 54.02000 389 ALA A N 1
ATOM 2806 C CA . ALA A 1 389 ? 40.81790 84.98999 30.47470 1.000 52.19229 389 ALA A CA 1
ATOM 2807 C C . ALA A 1 389 ? 40.07938 85.83428 31.50715 1.000 40.38793 389 ALA A C 1
ATOM 2808 O O . ALA A 1 389 ? 39.93261 87.05040 31.33530 1.000 39.25633 389 ALA A O 1
ATOM 2810 N N . PHE A 1 390 ? 39.59589 85.20304 32.58046 1.000 39.72708 390 PHE A N 1
ATOM 2811 C CA . PHE A 1 390 ? 38.95714 85.94854 33.66091 1.000 40.67697 390 PHE A CA 1
ATOM 2812 C C . PHE A 1 390 ? 39.92582 86.93826 34.29401 1.000 44.52912 390 PHE A C 1
ATOM 2813 O O . PHE A 1 390 ? 39.55810 88.08411 34.57918 1.000 46.74944 390 PHE A O 1
ATOM 2821 N N . ALA A 1 391 ? 41.16877 86.50993 34.52420 1.000 43.04670 391 ALA A N 1
ATOM 2822 C CA . ALA A 1 391 ? 42.17113 87.40486 35.09274 1.000 42.11366 391 ALA A CA 1
ATOM 2823 C C . ALA A 1 391 ? 42.46010 88.57532 34.16109 1.000 54.66765 391 ALA A C 1
ATOM 2824 O O . ALA A 1 391 ? 42.58601 89.72029 34.61217 1.000 55.64587 391 ALA A O 1
ATOM 2826 N N . LEU A 1 392 ? 42.57441 88.30774 32.85669 1.000 55.83013 392 LEU A N 1
ATOM 2827 C CA . LEU A 1 392 ? 42.84968 89.38590 31.90800 1.000 48.86617 392 LEU A CA 1
ATOM 2828 C C . LEU A 1 392 ? 41.68731 90.37089 31.81624 1.000 46.33175 392 LEU A C 1
ATOM 2829 O O . LEU A 1 392 ? 41.90353 91.58681 31.75449 1.000 47.01285 392 LEU A O 1
ATOM 2834 N N . ALA A 1 393 ? 40.44960 89.87158 31.80053 1.000 47.21547 393 ALA A N 1
ATOM 2835 C CA . ALA A 1 393 ? 39.30264 90.75580 31.61797 1.000 54.10671 393 ALA A CA 1
ATOM 2836 C C . ALA A 1 393 ? 38.96847 91.53630 32.88528 1.000 59.28483 393 ALA A C 1
ATOM 2837 O O . ALA A 1 393 ? 38.60433 92.71538 32.81018 1.000 59.03672 393 ALA A O 1
ATOM 2839 N N . THR A 1 394 ? 39.07599 90.89944 34.05375 1.000 53.03232 394 THR A N 1
ATOM 2840 C CA . THR A 1 394 ? 38.63568 91.53377 35.29266 1.000 52.23600 394 THR A CA 1
ATOM 2841 C C . THR A 1 394 ? 39.63252 92.56514 35.80604 1.000 56.73487 394 THR A C 1
ATOM 2842 O O . THR A 1 394 ? 39.22985 93.58236 36.38130 1.000 49.64324 394 THR A O 1
ATOM 2846 N N . PHE A 1 395 ? 40.92640 92.32065 35.62408 1.000 65.04997 395 PHE A N 1
ATOM 2847 C CA . PHE A 1 395 ? 41.95212 93.12174 36.28079 1.000 48.94878 395 PHE A CA 1
ATOM 2848 C C . PHE A 1 395 ? 42.88388 93.83921 35.31898 1.000 52.50702 395 PHE A C 1
ATOM 2849 O O . PHE A 1 395 ? 43.28655 94.97206 35.59465 1.000 71.28009 395 PHE A O 1
ATOM 2857 N N . VAL A 1 396 ? 43.23974 93.21847 34.19583 1.000 48.18623 396 VAL A N 1
ATOM 2858 C CA . VAL A 1 396 ? 44.25893 93.79238 33.32066 1.000 47.93315 396 VAL A CA 1
ATOM 2859 C C . VAL A 1 396 ? 43.67326 94.90305 32.45510 1.000 66.57114 396 VAL A C 1
ATOM 2860 O O . VAL A 1 396 ? 44.08673 96.06479 32.54443 1.000 73.73162 396 VAL A O 1
ATOM 2864 N N . ILE A 1 397 ? 42.69965 94.56767 31.61342 1.000 71.26199 397 ILE A N 1
ATOM 2865 C CA . ILE A 1 397 ? 42.19022 95.50293 30.60898 1.000 62.61847 397 ILE A CA 1
ATOM 2866 C C . ILE A 1 397 ? 41.31709 96.63254 31.16304 1.000 60.67032 397 ILE A C 1
ATOM 2867 O O . ILE A 1 397 ? 41.33376 97.72257 30.57196 1.000 74.59659 397 ILE A O 1
ATOM 2872 N N . PRO A 1 398 ? 40.53256 96.46658 32.24346 1.000 69.46003 398 PRO A N 1
ATOM 2873 C CA . PRO A 1 398 ? 39.71282 97.60868 32.68976 1.000 67.31436 398 PRO A CA 1
ATOM 2874 C C . PRO A 1 398 ? 40.53331 98.81536 33.10955 1.000 88.26720 398 PRO A C 1
ATOM 2875 O O . PRO A 1 398 ? 40.05911 99.95130 32.97927 1.000 81.26841 398 PRO A O 1
ATOM 2879 N N . ARG A 1 399 ? 41.74949 98.60600 33.61128 1.000 92.60560 399 ARG A N 1
ATOM 2880 C CA . ARG A 1 399 ? 42.64349 99.69268 33.98628 1.000 87.82373 399 ARG A CA 1
ATOM 2881 C C . ARG A 1 399 ? 43.64698 100.03119 32.89039 1.000 85.37608 399 ARG A C 1
ATOM 2882 O O . ARG A 1 399 ? 44.52607 100.87148 33.10670 1.000 110.60363 399 ARG A O 1
ATOM 2890 N N . MET A 1 400 ? 43.53780 99.39623 31.72266 1.000 70.73548 400 MET A N 1
ATOM 2891 C CA . MET A 1 400 ? 44.46848 99.63445 30.62737 1.000 62.26584 400 MET A CA 1
ATOM 2892 C C . MET A 1 400 ? 44.14365 100.89021 29.83096 1.000 65.98895 400 MET A C 1
ATOM 2893 O O . MET A 1 400 ? 44.97283 101.32088 29.02244 1.000 70.27215 400 MET A O 1
ATOM 2898 N N . GLY A 1 401 ? 42.96963 101.47983 30.03162 1.000 66.98259 401 GLY A N 1
ATOM 2899 C CA . GLY A 1 401 ? 42.59824 102.66658 29.29321 1.000 67.00139 401 GLY A CA 1
ATOM 2900 C C . GLY A 1 401 ? 42.20832 102.35212 27.85673 1.000 63.57216 401 GLY A C 1
ATOM 2901 O O . GLY A 1 401 ? 42.10965 101.19970 27.43255 1.000 72.25933 401 GLY A O 1
ATOM 2902 N N . ARG A 1 402 ? 41.98421 103.42750 27.10097 1.000 67.55785 402 ARG A N 1
ATOM 2903 C CA . ARG A 1 402 ? 41.62579 103.32052 25.69766 1.000 70.20748 402 ARG A CA 1
ATOM 2904 C C . ARG A 1 402 ? 42.84726 103.55402 24.81642 1.000 67.89418 402 ARG A C 1
ATOM 2905 O O . ARG A 1 402 ? 43.75928 104.29594 25.19424 1.000 92.20150 402 ARG A O 1
ATOM 2913 N N . PRO A 1 403 ? 42.90062 102.92545 23.64175 1.000 64.37413 403 PRO A N 1
ATOM 2914 C CA . PRO A 1 403 ? 44.04861 103.13165 22.75147 1.000 89.15297 403 PRO A CA 1
ATOM 2915 C C . PRO A 1 403 ? 44.14396 104.57597 22.28323 1.000 89.96231 403 PRO A C 1
ATOM 2916 O O . PRO A 1 403 ? 43.13722 105.26435 22.09962 1.000 81.50397 403 PRO A O 1
ATOM 2920 N N . VAL A 1 404 ? 45.37801 105.02951 22.08826 1.000 72.23650 404 VAL A N 1
ATOM 2921 C CA . VAL A 1 404 ? 45.64913 106.40739 21.70633 1.000 78.65844 404 VAL A CA 1
ATOM 2922 C C . VAL A 1 404 ? 45.99058 106.52436 20.22572 1.000 77.16438 404 VAL A C 1
ATOM 2923 O O . VAL A 1 404 ? 45.59366 107.49103 19.57342 1.000 76.26867 404 VAL A O 1
ATOM 2927 N N . LYS A 1 405 ? 46.71190 105.54307 19.68540 1.000 72.61709 405 LYS A N 1
ATOM 2928 C CA . LYS A 1 405 ? 47.15850 105.55806 18.29147 1.000 73.08251 405 LYS A CA 1
ATOM 2929 C C . LYS A 1 405 ? 47.99653 106.79701 17.98891 1.000 72.33895 405 LYS A C 1
ATOM 2930 O O . LYS A 1 405 ? 49.22238 106.77073 18.09695 1.000 73.92562 405 LYS A O 1
ATOM 2936 N N . VAL B 2 2 ? 15.27095 43.08237 25.76107 1.000 79.30856 2 VAL H N 1
ATOM 2937 C CA . VAL B 2 2 ? 15.96412 42.71449 24.53287 1.000 87.08850 2 VAL H CA 1
ATOM 2938 C C . VAL B 2 2 ? 16.69203 41.38741 24.71347 1.000 89.10718 2 VAL H C 1
ATOM 2939 O O . VAL B 2 2 ? 17.46309 41.21677 25.65771 1.000 94.69444 2 VAL H O 1
ATOM 2943 N N . GLN B 2 3 ? 16.43941 40.44786 23.80421 1.000 83.04523 3 GLN H N 1
ATOM 2944 C CA . GLN B 2 3 ? 17.08916 39.14613 23.83055 1.000 80.00310 3 GLN H CA 1
ATOM 2945 C C . GLN B 2 3 ? 17.46415 38.74463 22.41170 1.000 78.10882 3 GLN H C 1
ATOM 2946 O O . GLN B 2 3 ? 16.86215 39.19825 21.43523 1.000 74.59076 3 GLN H O 1
ATOM 2952 N N . LEU B 2 4 ? 18.47719 37.88713 22.30866 1.000 71.73576 4 LEU H N 1
ATOM 2953 C CA . LEU B 2 4 ? 19.00001 37.44432 21.02410 1.000 59.94995 4 LEU H CA 1
ATOM 2954 C C . LEU B 2 4 ? 19.07392 35.92531 21.00327 1.000 67.91690 4 LEU H C 1
ATOM 2955 O O . LEU B 2 4 ? 19.65399 35.31622 21.90791 1.000 73.55849 4 LEU H O 1
ATOM 2960 N N . GLN B 2 5 ? 18.48890 35.32094 19.97103 1.000 73.49315 5 GLN H N 1
ATOM 2961 C CA . GLN B 2 5 ? 18.50809 33.87830 19.77223 1.000 77.75524 5 GLN H CA 1
ATOM 2962 C C . GLN B 2 5 ? 19.11375 33.56048 18.41295 1.000 58.02991 5 GLN H C 1
ATOM 2963 O O . GLN B 2 5 ? 18.80981 34.22356 17.41671 1.000 61.24096 5 GLN H O 1
ATOM 2969 N N . GLN B 2 6 ? 19.96867 32.54590 18.37701 1.000 49.82636 6 GLN H N 1
ATOM 2970 C CA . GLN B 2 6 ? 20.67504 32.15233 17.16867 1.000 59.72992 6 GLN H CA 1
ATOM 2971 C C . GLN B 2 6 ? 20.17150 30.79531 16.68641 1.000 70.69162 6 GLN H C 1
ATOM 2972 O O . GLN B 2 6 ? 19.28322 30.18004 17.28311 1.000 73.04255 6 GLN H O 1
ATOM 2978 N N . SER B 2 7 ? 20.75684 30.33072 15.58751 1.000 59.64822 7 SER H N 1
ATOM 2979 C CA . SER B 2 7 ? 20.46961 29.00420 15.07453 1.000 56.32925 7 SER H CA 1
ATOM 2980 C C . SER B 2 7 ? 21.18003 27.94766 15.91826 1.000 62.37335 7 SER H C 1
ATOM 2981 O O . SER B 2 7 ? 22.01996 28.25020 16.76939 1.000 64.94525 7 SER H O 1
ATOM 2984 N N . GLY B 2 8 ? 20.82727 26.68630 15.67564 1.000 67.43539 8 GLY H N 1
ATOM 2985 C CA . GLY B 2 8 ? 21.44268 25.58859 16.37961 1.000 51.34144 8 GLY H CA 1
ATOM 2986 C C . GLY B 2 8 ? 22.82496 25.27735 15.84922 1.000 64.35576 8 GLY H C 1
ATOM 2987 O O . GLY B 2 8 ? 23.34557 25.93000 14.93355 1.000 65.72558 8 GLY H O 1
ATOM 2988 N N . PRO B 2 9 ? 23.45108 24.26128 16.44328 1.000 67.42062 9 PRO H N 1
ATOM 2989 C CA . PRO B 2 9 ? 24.78924 23.85662 15.99466 1.000 68.81164 9 PRO H CA 1
ATOM 2990 C C . PRO B 2 9 ? 24.76587 23.35395 14.55860 1.000 58.32171 9 PRO H C 1
ATOM 2991 O O . PRO B 2 9 ? 23.77831 22.78091 14.09328 1.000 51.33410 9 PRO H O 1
ATOM 2995 N N . GLU B 2 10 ? 25.87297 23.58113 13.85062 1.000 58.61905 10 GLU H N 1
ATOM 2996 C CA . GLU B 2 10 ? 25.96265 23.26660 12.42991 1.000 77.16564 10 GLU H CA 1
ATOM 2997 C C . GLU B 2 10 ? 27.20348 22.43273 12.13591 1.000 82.53320 10 GLU H C 1
ATOM 2998 O O . GLU B 2 10 ? 28.31220 22.77333 12.56808 1.000 76.06033 10 GLU H O 1
ATOM 3004 N N . LEU B 2 11 ? 26.99784 21.34027 11.40170 1.000 93.84765 11 LEU H N 1
ATOM 3005 C CA . LEU B 2 11 ? 28.05281 20.48288 10.87395 1.000 86.74185 11 LEU H CA 1
ATOM 3006 C C . LEU B 2 11 ? 28.04436 20.60260 9.35614 1.000 97.60460 11 LEU H C 1
ATOM 3007 O O . LEU B 2 11 ? 27.01872 20.33555 8.72072 1.000 100.62663 11 LEU H O 1
ATOM 3012 N N . VAL B 2 12 ? 29.17540 21.00125 8.77311 1.000 100.83698 12 VAL H N 1
ATOM 3013 C CA . VAL B 2 12 ? 29.23458 21.27003 7.33838 1.000 94.54760 12 VAL H CA 1
ATOM 3014 C C . VAL B 2 12 ? 30.53719 20.73439 6.76065 1.000 90.03314 12 VAL H C 1
ATOM 3015 O O . VAL B 2 12 ? 31.60599 20.88857 7.35895 1.000 81.44641 12 VAL H O 1
ATOM 3019 N N . LYS B 2 13 ? 30.44410 20.10831 5.58947 1.000 74.94852 13 LYS H N 1
ATOM 3020 C CA . LYS B 2 13 ? 31.62973 19.62286 4.90261 1.000 69.78951 13 LYS H CA 1
ATOM 3021 C C . LYS B 2 13 ? 32.40976 20.80491 4.32096 1.000 64.15303 13 LYS H C 1
ATOM 3022 O O . LYS B 2 13 ? 31.81440 21.80901 3.91948 1.000 50.98440 13 LYS H O 1
ATOM 3028 N N . PRO B 2 14 ? 33.74286 20.71801 4.27789 1.000 68.33323 14 PRO H N 1
ATOM 3029 C CA . PRO B 2 14 ? 34.54203 21.86547 3.82377 1.000 72.63582 14 PRO H CA 1
ATOM 3030 C C . PRO B 2 14 ? 34.18978 22.29657 2.40670 1.000 71.61496 14 PRO H C 1
ATOM 3031 O O . PRO B 2 14 ? 33.92701 21.47082 1.52998 1.000 81.76264 14 PRO H O 1
ATOM 3035 N N . GLY B 2 15 ? 34.19591 23.61198 2.19129 1.000 65.38973 15 GLY H N 1
ATOM 3036 C CA . GLY B 2 15 ? 33.86106 24.19191 0.90832 1.000 68.57282 15 GLY H CA 1
ATOM 3037 C C . GLY B 2 15 ? 32.39090 24.47701 0.68664 1.000 67.23384 15 GLY H C 1
ATOM 3038 O O . GLY B 2 15 ? 32.03146 24.98212 -0.38514 1.000 49.24444 15 GLY H O 1
ATOM 3039 N N . ALA B 2 16 ? 31.53157 24.17534 1.65678 1.000 68.73814 16 ALA H N 1
ATOM 3040 C CA . ALA B 2 16 ? 30.09410 24.32879 1.49556 1.000 64.75028 16 ALA H CA 1
ATOM 3041 C C . ALA B 2 16 ? 29.64252 25.70102 1.99842 1.000 79.61348 16 ALA H C 1
ATOM 3042 O O . ALA B 2 16 ? 30.45245 26.58471 2.29434 1.000 58.72283 16 ALA H O 1
ATOM 3044 N N . SER B 2 17 ? 28.32850 25.88296 2.10006 1.000 82.26781 17 SER H N 1
ATOM 3045 C CA . SER B 2 17 ? 27.72158 27.13313 2.53345 1.000 89.07391 17 SER H CA 1
ATOM 3046 C C . SER B 2 17 ? 27.20933 26.99379 3.96085 1.000 85.74550 17 SER H C 1
ATOM 3047 O O . SER B 2 17 ? 26.62716 25.96660 4.32223 1.000 56.05929 17 SER H O 1
ATOM 3050 N N . VAL B 2 18 ? 27.43490 28.02547 4.77354 1.000 97.50749 18 VAL H N 1
ATOM 3051 C CA . VAL B 2 18 ? 26.93140 28.06819 6.14215 1.000 77.80912 18 VAL H CA 1
ATOM 3052 C C . VAL B 2 18 ? 26.03974 29.29050 6.29717 1.000 67.67667 18 VAL H C 1
ATOM 3053 O O . VAL B 2 18 ? 26.40634 30.39577 5.87563 1.000 64.28345 18 VAL H O 1
ATOM 3057 N N . LYS B 2 19 ? 24.88098 29.07940 6.92100 1.000 75.58763 19 LYS H N 1
ATOM 3058 C CA . LYS B 2 19 ? 23.81324 30.06428 7.05907 1.000 84.45871 19 LYS H CA 1
ATOM 3059 C C . LYS B 2 19 ? 23.40896 30.10748 8.52760 1.000 74.95532 19 LYS H C 1
ATOM 3060 O O . LYS B 2 19 ? 22.89739 29.11768 9.06135 1.000 85.07847 19 LYS H O 1
ATOM 3066 N N . ILE B 2 20 ? 23.64852 31.24010 9.18602 1.000 56.72227 20 ILE H N 1
ATOM 3067 C CA . ILE B 2 20 ? 23.36933 31.40446 10.60811 1.000 68.87699 20 ILE H CA 1
ATOM 3068 C C . ILE B 2 20 ? 22.34981 32.52037 10.77399 1.000 64.21283 20 ILE H C 1
ATOM 3069 O O . ILE B 2 20 ? 22.51663 33.60682 10.20816 1.000 64.41531 20 ILE H O 1
ATOM 3074 N N . SER B 2 21 ? 21.30515 32.25424 11.55318 1.000 56.87971 21 SER H N 1
ATOM 3075 C CA . SER B 2 21 ? 20.24556 33.21601 11.81322 1.000 50.48394 21 SER H CA 1
ATOM 3076 C C . SER B 2 21 ? 20.35400 33.75341 13.23567 1.000 57.59563 21 SER H C 1
ATOM 3077 O O . SER B 2 21 ? 20.87753 33.08674 14.13203 1.000 62.09621 21 SER H O 1
ATOM 3080 N N . CYS B 2 22 ? 19.85636 34.97539 13.42732 1.000 59.69417 22 CYS H N 1
ATOM 3081 C CA . CYS B 2 22 ? 19.90445 35.66721 14.71426 1.000 66.02757 22 CYS H CA 1
ATOM 3082 C C . CYS B 2 22 ? 18.61073 36.45175 14.87546 1.000 58.59017 22 CYS H C 1
ATOM 3083 O O . CYS B 2 22 ? 18.42676 37.47427 14.21149 1.000 53.25441 22 CYS H O 1
ATOM 3086 N N . LYS B 2 23 ? 17.72471 35.98239 15.75223 1.000 58.51416 23 LYS H N 1
ATOM 3087 C CA . LYS B 2 23 ? 16.41051 36.58852 15.92836 1.000 58.69679 23 LYS H CA 1
ATOM 3088 C C . LYS B 2 23 ? 16.44029 37.62116 17.05035 1.000 62.07736 23 LYS H C 1
ATOM 3089 O O . LYS B 2 23 ? 17.09727 37.42223 18.07660 1.000 74.02381 23 LYS H O 1
ATOM 3095 N N . ALA B 2 24 ? 15.72235 38.72344 16.84968 1.000 51.28559 24 ALA H N 1
ATOM 3096 C CA . ALA B 2 24 ? 15.70219 39.84745 17.77937 1.000 58.57215 24 ALA H CA 1
ATOM 3097 C C . ALA B 2 24 ? 14.27541 40.12299 18.25260 1.000 63.96611 24 ALA H C 1
ATOM 3098 O O . ALA B 2 24 ? 13.31840 39.46101 17.84587 1.000 80.18226 24 ALA H O 1
ATOM 3100 N N . SER B 2 25 ? 14.14638 41.12313 19.12295 1.000 71.12180 25 SER H N 1
ATOM 3101 C CA . SER B 2 25 ? 12.87598 41.48997 19.73554 1.000 78.59638 25 SER H CA 1
ATOM 3102 C C . SER B 2 25 ? 12.18302 42.56380 18.88915 1.000 89.46391 25 SER H C 1
ATOM 3103 O O . SER B 2 25 ? 12.53176 42.77511 17.72427 1.000 87.25725 25 SER H O 1
ATOM 3106 N N . VAL B 2 26 ? 11.18354 43.23928 19.46787 1.000 101.10198 26 VAL H N 1
ATOM 3107 C CA . VAL B 2 26 ? 10.25392 44.05670 18.68573 1.000 110.61623 26 VAL H CA 1
ATOM 3108 C C . VAL B 2 26 ? 10.98277 45.18364 17.95410 1.000 104.23253 26 VAL H C 1
ATOM 3109 O O . VAL B 2 26 ? 10.82430 45.35915 16.74003 1.000 89.18875 26 VAL H O 1
ATOM 3113 N N . ASN B 2 27 ? 11.79281 45.95897 18.67198 1.000 106.75218 27 ASN H N 1
ATOM 3114 C CA . ASN B 2 27 ? 12.46853 47.12018 18.09971 1.000 101.51477 27 ASN H CA 1
ATOM 3115 C C . ASN B 2 27 ? 13.89986 47.19464 18.60642 1.000 102.10928 27 ASN H C 1
ATOM 3116 O O . ASN B 2 27 ? 14.42277 48.27800 18.88763 1.000 98.67363 27 ASN H O 1
ATOM 3121 N N . SER B 2 28 ? 14.55223 46.03601 18.73092 1.000 103.66496 28 SER H N 1
ATOM 3122 C CA . SER B 2 28 ? 15.86719 45.98418 19.36215 1.000 98.63971 28 SER H CA 1
ATOM 3123 C C . SER B 2 28 ? 16.91943 46.73799 18.56187 1.000 105.75108 28 SER H C 1
ATOM 3124 O O . SER B 2 28 ? 17.86053 47.28710 19.14588 1.000 102.36859 28 SER H O 1
ATOM 3127 N N . PHE B 2 29 ? 16.79022 46.76878 17.24073 1.000 89.68269 29 PHE H N 1
ATOM 3128 C CA . PHE B 2 29 ? 17.75266 47.46334 16.38621 1.000 71.72668 29 PHE H CA 1
ATOM 3129 C C . PHE B 2 29 ? 17.26600 48.87858 16.07219 1.000 81.19860 29 PHE H C 1
ATOM 3130 O O . PHE B 2 29 ? 17.11517 49.27604 14.91724 1.000 93.72982 29 PHE H O 1
ATOM 3138 N N . THR B 2 30 ? 17.02386 49.65122 17.13386 1.000 73.68239 30 THR H N 1
ATOM 3139 C CA . THR B 2 30 ? 16.49296 51.00161 16.96287 1.000 84.33602 30 THR H CA 1
ATOM 3140 C C . THR B 2 30 ? 17.54744 51.95217 16.39836 1.000 82.94363 30 THR H C 1
ATOM 3141 O O . THR B 2 30 ? 17.32394 52.60851 15.37447 1.000 90.22197 30 THR H O 1
ATOM 3145 N N . GLY B 2 31 ? 18.70438 52.03683 17.04605 1.000 83.44479 31 GLY H N 1
ATOM 3146 C CA . GLY B 2 31 ? 19.79736 52.85751 16.55922 1.000 87.26215 31 GLY H CA 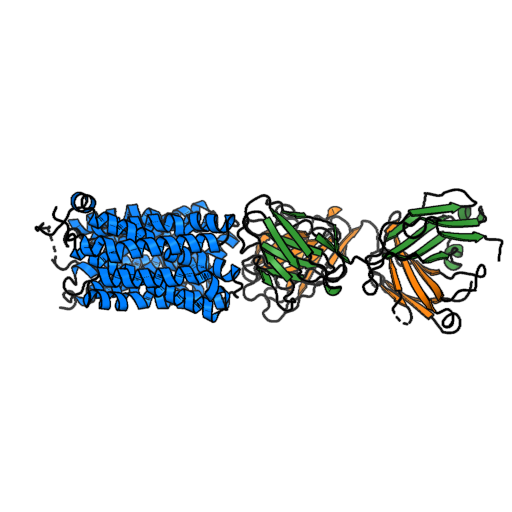1
ATOM 3147 C C . GLY B 2 31 ? 21.08988 52.07900 16.63793 1.000 66.30670 31 GLY H C 1
ATOM 3148 O O . GLY B 2 31 ? 22.15282 52.63128 16.93964 1.000 51.17782 31 GLY H O 1
ATOM 3149 N N . TYR B 2 32 ? 20.99322 50.78013 16.37158 1.000 64.43676 32 TYR H N 1
ATOM 3150 C CA . TYR B 2 32 ? 22.07812 49.84412 16.60154 1.000 52.00547 32 TYR 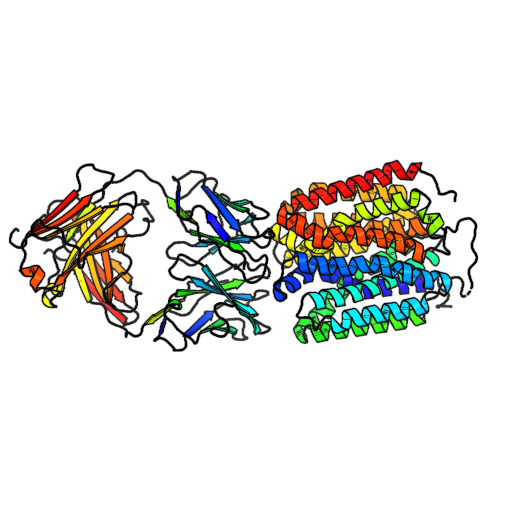H CA 1
ATOM 3151 C C . TYR B 2 32 ? 22.38094 49.07757 15.32313 1.000 44.64655 32 TYR H C 1
ATOM 3152 O O . TYR B 2 32 ? 21.48579 48.78845 14.52667 1.000 45.11701 32 TYR H O 1
ATOM 3161 N N . PHE B 2 33 ? 23.65965 48.77143 15.13183 1.000 43.24726 33 PHE H N 1
ATOM 3162 C CA . PHE B 2 33 ? 24.11717 47.82210 14.13346 1.000 42.23927 33 PHE H CA 1
ATOM 3163 C C . PHE B 2 33 ? 23.96854 46.40694 14.67934 1.000 41.18414 33 PHE H C 1
ATOM 3164 O O . PHE B 2 33 ? 23.80197 46.19947 15.88479 1.000 41.00076 33 PHE H O 1
ATOM 3172 N N . VAL B 2 34 ? 24.05570 45.41922 13.79280 1.000 39.81796 34 VAL H N 1
ATOM 3173 C CA . VAL B 2 34 ? 24.20631 44.03527 14.22617 1.000 38.81399 34 VAL H CA 1
ATOM 3174 C C . VAL B 2 34 ? 25.63146 43.59943 13.90851 1.000 37.46998 34 VAL H C 1
ATOM 3175 O O . VAL B 2 34 ? 26.08525 43.68757 12.75718 1.000 43.17967 34 VAL H O 1
ATOM 3179 N N . ASN B 2 35 ? 26.34035 43.17623 14.95372 1.000 36.60794 35 ASN H N 1
ATOM 3180 C CA . ASN B 2 35 ? 27.74798 42.81306 14.90569 1.000 35.63899 35 ASN H CA 1
ATOM 3181 C C . ASN B 2 35 ? 27.87763 41.29926 14.96657 1.000 44.67224 35 ASN H C 1
ATOM 3182 O O . ASN B 2 35 ? 27.23897 40.64982 15.80248 1.000 44.83268 35 ASN H O 1
ATOM 3187 N N . TRP B 2 36 ? 28.69970 40.74384 14.08355 1.000 39.97177 36 TRP H N 1
ATOM 3188 C CA . TRP B 2 36 ? 28.99006 39.31963 14.05391 1.000 37.06984 36 TRP H CA 1
ATOM 3189 C C . TRP B 2 36 ? 30.45966 39.12261 14.39548 1.000 35.14970 36 TRP H C 1
ATOM 3190 O O . TRP B 2 36 ? 31.33970 39.68400 13.72565 1.000 34.16771 36 TRP H O 1
ATOM 3201 N N . VAL B 2 37 ? 30.70934 38.32824 15.44038 1.000 34.28118 37 VAL H N 1
ATOM 3202 C CA . VAL B 2 37 ? 32.03517 38.06946 15.98425 1.000 35.01597 37 VAL H CA 1
ATOM 3203 C C . VAL B 2 37 ? 32.19276 36.55563 16.07479 1.000 39.45676 37 VAL H C 1
ATOM 3204 O O . VAL B 2 37 ? 31.21008 35.81316 16.09685 1.000 37.75749 37 VAL H O 1
ATOM 3208 N N . LYS B 2 38 ? 33.44174 36.08825 16.10193 1.000 37.01257 38 LYS H N 1
ATOM 3209 C CA . LYS B 2 38 ? 33.69973 34.66274 16.24866 1.000 39.63645 38 LYS H CA 1
ATOM 3210 C C . LYS B 2 38 ? 34.67476 34.41137 17.38971 1.000 50.79109 38 LYS H C 1
ATOM 3211 O O . LYS B 2 38 ? 35.49249 35.26819 17.73897 1.000 55.07456 38 LYS H O 1
ATOM 3217 N N . GLN B 2 39 ? 34.56276 33.21869 17.97232 1.000 40.85020 39 GLN H N 1
ATOM 3218 C CA . GLN B 2 39 ? 35.46772 32.73163 19.00555 1.000 38.62961 39 GLN H CA 1
ATOM 3219 C C . GLN B 2 39 ? 36.02057 31.39281 18.54260 1.000 55.22972 39 GLN H C 1
ATOM 3220 O O . GLN B 2 39 ? 35.24963 30.46381 18.26688 1.000 61.04539 39 GLN H O 1
ATOM 3226 N N . SER B 2 40 ? 37.35120 31.29581 18.47075 1.000 44.75408 40 SER H N 1
ATOM 3227 C CA . SER B 2 40 ? 37.99412 30.14653 17.83983 1.000 47.16737 40 SER H CA 1
ATOM 3228 C C . SER B 2 40 ? 37.73304 28.86349 18.61924 1.000 67.51037 40 SER H C 1
ATOM 3229 O O . SER B 2 40 ? 37.12317 27.92025 18.10224 1.000 92.43482 40 SER H O 1
ATOM 3232 N N . HIS B 2 41 ? 38.19424 28.80615 19.86889 1.000 62.33019 41 HIS H N 1
ATOM 3233 C CA . HIS B 2 41 ? 37.98999 27.62638 20.70017 1.000 73.77364 41 HIS H CA 1
ATOM 3234 C C . HIS B 2 41 ? 37.63766 28.01580 22.12997 1.000 74.84910 41 HIS H C 1
ATOM 3235 O O . HIS B 2 41 ? 37.90045 27.25624 23.06905 1.000 78.33110 41 HIS H O 1
ATOM 3242 N N . GLY B 2 42 ? 37.02879 29.18434 22.30924 1.000 82.54326 42 GLY H N 1
ATOM 3243 C CA . GLY B 2 42 ? 36.70822 29.67798 23.63167 1.000 74.25548 42 GLY H CA 1
ATOM 3244 C C . GLY B 2 42 ? 37.82192 30.43013 24.31861 1.000 71.80906 42 GLY H C 1
ATOM 3245 O O . GLY B 2 42 ? 37.80275 30.54588 25.54948 1.000 78.38728 42 GLY H O 1
ATOM 3246 N N . LYS B 2 43 ? 38.79619 30.94328 23.56769 1.000 68.09910 43 LYS H N 1
ATOM 3247 C CA . LYS B 2 43 ? 39.93181 31.64346 24.15330 1.000 80.47964 43 LYS H CA 1
ATOM 3248 C C . LYS B 2 43 ? 40.25135 32.97616 23.48791 1.000 75.10788 43 LYS H C 1
ATOM 3249 O O . LYS B 2 43 ? 40.84701 33.83910 24.14497 1.000 98.44651 43 LYS H O 1
ATOM 3255 N N . SER B 2 44 ? 39.86291 33.18969 22.23129 1.000 54.55481 44 SER H N 1
ATOM 3256 C CA . SER B 2 44 ? 40.17910 34.41950 21.51927 1.000 46.82215 44 SER H CA 1
ATOM 3257 C C . SER B 2 44 ? 38.94517 34.94546 20.80245 1.000 40.23980 44 SER H C 1
ATOM 3258 O O . SER B 2 44 ? 38.19517 34.17721 20.19436 1.000 47.78594 44 SER H O 1
ATOM 3261 N N . LEU B 2 45 ? 38.74857 36.25986 20.87150 1.000 39.30286 45 LEU H N 1
ATOM 3262 C CA . LEU B 2 45 ? 37.68003 36.95021 20.16287 1.000 37.79219 45 LEU H CA 1
ATOM 3263 C C . LEU B 2 45 ? 38.26772 37.70753 18.98049 1.000 37.33908 45 LEU H C 1
ATOM 3264 O O . LEU B 2 45 ? 39.30681 38.36186 19.11102 1.000 37.93037 45 LEU H O 1
ATOM 3269 N N . GLU B 2 46 ? 37.60877 37.62119 17.82617 1.000 36.53912 46 GLU H N 1
ATOM 3270 C CA . GLU B 2 46 ? 38.01256 38.43676 16.68914 1.000 43.48968 46 GLU H CA 1
ATOM 3271 C C . GLU B 2 46 ? 36.78699 38.81241 15.86729 1.000 35.34329 46 GLU H C 1
ATOM 3272 O O . GLU B 2 46 ? 35.86771 38.00786 15.69161 1.000 35.08561 46 GLU H O 1
ATOM 3278 N N . TRP B 2 47 ? 36.79103 40.04721 15.37292 1.000 35.12938 47 TRP H N 1
ATOM 3279 C CA . TRP B 2 47 ? 35.62637 40.63894 14.73019 1.000 34.61435 47 TRP H CA 1
ATOM 3280 C C . TRP B 2 47 ? 35.48437 40.14169 13.29720 1.000 34.69385 47 TRP H C 1
ATOM 3281 O O . TRP B 2 47 ? 36.46237 40.09851 12.54416 1.000 37.05762 47 TRP H O 1
ATOM 3292 N N . ILE B 2 48 ? 34.26177 39.76861 12.92072 1.000 37.63577 48 ILE H N 1
ATOM 3293 C CA . ILE B 2 48 ? 33.97998 39.35230 11.55145 1.000 36.75275 48 ILE H CA 1
ATOM 3294 C C . ILE B 2 48 ? 33.40845 40.52734 10.77769 1.000 34.90966 48 ILE H C 1
ATOM 3295 O O . ILE B 2 48 ? 33.99629 40.97876 9.78820 1.000 35.43850 48 ILE H O 1
ATOM 3300 N N . GLY B 2 49 ? 32.26297 41.03260 11.21880 1.000 45.49338 49 GLY H N 1
ATOM 3301 C CA . GLY B 2 49 ? 31.64804 42.09684 10.44818 1.000 38.81491 49 GLY H CA 1
ATOM 3302 C C . GLY B 2 49 ? 30.54108 42.78145 11.21519 1.000 40.64317 49 GLY H C 1
ATOM 3303 O O . GLY B 2 49 ? 30.21726 42.42207 12.34842 1.000 48.11522 49 GLY H O 1
ATOM 3304 N N . ARG B 2 50 ? 29.97389 43.79704 10.57382 1.000 36.30908 50 ARG H N 1
ATOM 3305 C CA . ARG B 2 50 ? 28.84132 44.53044 11.11208 1.000 36.86325 50 ARG H CA 1
ATOM 3306 C C . ARG B 2 50 ? 27.98164 44.98884 9.94569 1.000 38.14667 50 ARG H C 1
ATOM 3307 O O . ARG B 2 50 ? 28.49753 45.28685 8.86260 1.000 38.70338 50 ARG H O 1
ATOM 3315 N N . VAL B 2 51 ? 26.66863 45.00437 10.15407 1.000 38.87630 51 VAL H N 1
ATOM 3316 C CA . VAL B 2 51 ? 25.75642 45.48681 9.12416 1.000 40.50244 51 VAL H CA 1
ATOM 3317 C C . VAL B 2 51 ? 24.64567 46.30850 9.76465 1.000 41.67310 51 VAL H C 1
ATOM 3318 O O . VAL B 2 51 ? 24.19799 46.02721 10.88472 1.000 46.79238 51 VAL H O 1
ATOM 3322 N N . HIS B 2 52 ? 24.24164 47.35696 9.05136 1.000 63.33392 52 HIS H N 1
ATOM 3323 C CA . HIS B 2 52 ? 23.15637 48.25025 9.44025 1.000 61.56691 52 HIS H CA 1
ATOM 3324 C C . HIS B 2 52 ? 21.81913 47.57713 9.15687 1.000 60.94549 52 HIS H C 1
ATOM 3325 O O . HIS B 2 52 ? 21.58726 47.12599 8.03181 1.000 74.53099 52 HIS H O 1
ATOM 3332 N N . PRO B 2 53 ? 20.92091 47.49022 10.14090 1.000 46.72742 53 PRO H N 1
ATOM 3333 C CA . PRO B 2 53 ? 19.64796 46.78667 9.91913 1.000 64.31937 53 PRO H CA 1
ATOM 3334 C C . PRO B 2 53 ? 18.70285 47.50351 8.97228 1.000 74.42026 53 PRO H C 1
ATOM 3335 O O . PRO B 2 53 ? 17.67846 46.91958 8.59442 1.000 89.34148 53 PRO H O 1
ATOM 3339 N N . TYR B 2 54 ? 19.00268 48.73780 8.57679 1.000 69.69166 54 TYR H N 1
ATOM 3340 C CA . TYR B 2 54 ? 18.12242 49.50366 7.70431 1.000 84.75919 54 TYR H CA 1
ATOM 3341 C C . TYR B 2 54 ? 18.75455 49.80823 6.35643 1.000 80.44074 54 TYR H C 1
ATOM 3342 O O . TYR B 2 54 ? 18.14516 49.53740 5.31493 1.000 65.35130 54 TYR H O 1
ATOM 3351 N N . ASN B 2 55 ? 19.96779 50.36514 6.34795 1.000 78.49816 55 ASN H N 1
ATOM 3352 C CA . ASN B 2 55 ? 20.62772 50.72923 5.09991 1.000 56.02163 55 ASN H CA 1
ATOM 3353 C C . ASN B 2 55 ? 21.17716 49.52281 4.35435 1.000 62.79436 55 ASN H C 1
ATOM 3354 O O . ASN B 2 55 ? 21.30818 49.56996 3.12661 1.000 61.77883 55 ASN H O 1
ATOM 3359 N N . GLY B 2 56 ? 21.50242 48.44805 5.06492 1.000 57.32271 56 GLY H N 1
ATOM 3360 C CA . GLY B 2 56 ? 22.22469 47.35280 4.46243 1.000 49.78835 56 GLY H CA 1
ATOM 3361 C C . GLY B 2 56 ? 23.70683 47.59729 4.30756 1.000 52.18547 56 GLY H C 1
ATOM 3362 O O . GLY B 2 56 ? 24.40135 46.75588 3.72445 1.000 54.57163 56 GLY H O 1
ATOM 3363 N N . ASN B 2 57 ? 24.21084 48.72445 4.80839 1.000 52.54170 57 ASN H N 1
ATOM 3364 C CA . ASN B 2 57 ? 25.63346 49.02024 4.72522 1.000 49.16541 57 ASN H CA 1
ATOM 3365 C C . ASN B 2 57 ? 26.43747 47.96549 5.46920 1.000 45.01362 57 ASN H C 1
ATOM 3366 O O . ASN B 2 57 ? 26.15260 47.64856 6.62708 1.000 52.98914 57 ASN H O 1
ATOM 3371 N N . THR B 2 58 ? 27.45640 47.43771 4.80384 1.000 46.26115 58 THR H N 1
ATOM 3372 C CA . THR B 2 58 ? 28.24932 46.33416 5.31786 1.000 42.45106 58 THR H CA 1
ATOM 3373 C C . THR B 2 58 ? 29.66106 46.81124 5.61758 1.000 41.83084 58 THR H C 1
ATOM 3374 O O . THR B 2 58 ? 30.24547 47.57337 4.84093 1.000 54.31242 58 THR H O 1
ATOM 3378 N N . PHE B 2 59 ? 30.20547 46.36456 6.74614 1.000 40.26910 59 PHE H N 1
ATOM 3379 C CA . PHE B 2 59 ? 31.60172 46.60098 7.07963 1.000 51.36494 59 PHE H CA 1
ATOM 3380 C C . PHE B 2 59 ? 32.21156 45.27961 7.51603 1.000 48.46407 59 PHE H C 1
ATOM 3381 O O . PHE B 2 59 ? 31.68371 44.61762 8.41384 1.000 51.35014 59 PHE H O 1
ATOM 3389 N N . TYR B 2 60 ? 33.31283 44.89193 6.87845 1.000 38.59484 60 TYR H N 1
ATOM 3390 C CA . TYR B 2 60 ? 33.88714 43.57132 7.07609 1.000 37.79655 60 TYR H CA 1
ATOM 3391 C C . TYR B 2 60 ? 35.36086 43.68077 7.43184 1.000 37.81448 60 TYR H C 1
ATOM 3392 O O . TYR B 2 60 ? 36.05036 44.62003 7.02656 1.000 43.34356 60 TYR H O 1
ATOM 3401 N N . ASN B 2 61 ? 35.83212 42.70581 8.20137 1.000 37.08332 61 ASN H N 1
ATOM 3402 C CA . ASN B 2 61 ? 37.25268 42.57416 8.47133 1.000 37.42375 61 ASN H CA 1
ATOM 3403 C C . ASN B 2 61 ? 37.98044 42.08915 7.21962 1.000 65.57492 61 ASN H C 1
ATOM 3404 O O . ASN B 2 61 ? 37.39868 41.44915 6.33879 1.000 68.68704 61 ASN H O 1
ATOM 3409 N N . GLN B 2 62 ? 39.27474 42.40814 7.14064 1.000 70.05147 62 GLN H N 1
ATOM 3410 C CA . GLN B 2 62 ? 40.06891 41.92640 6.01578 1.000 58.50440 62 GLN H CA 1
ATOM 3411 C C . GLN B 2 62 ? 40.36578 40.43495 6.10978 1.000 50.35372 62 GLN H C 1
ATOM 3412 O O . GLN B 2 62 ? 40.73256 39.82783 5.09872 1.000 66.33042 62 GLN H O 1
ATOM 3418 N N . LYS B 2 63 ? 40.23272 39.83345 7.29419 1.000 54.86937 63 LYS H N 1
ATOM 3419 C CA . LYS B 2 63 ? 40.37294 38.38478 7.39851 1.000 49.40170 63 LYS H CA 1
ATOM 3420 C C . LYS B 2 63 ? 39.28636 37.67819 6.59924 1.000 39.44418 63 LYS H C 1
ATOM 3421 O O . LYS B 2 63 ? 39.56495 36.74613 5.83602 1.000 40.30955 63 LYS H O 1
ATOM 3427 N N . PHE B 2 64 ? 38.04123 38.11942 6.75312 1.000 38.46395 64 PHE H N 1
ATOM 3428 C CA . PHE B 2 64 ? 36.90608 37.58172 6.01023 1.000 57.51817 64 PHE H CA 1
ATOM 3429 C C . PHE B 2 64 ? 36.50538 38.64660 4.99309 1.000 71.57337 64 PHE H C 1
ATOM 3430 O O . PHE B 2 64 ? 35.60339 39.45307 5.22512 1.000 77.05495 64 PHE H O 1
ATOM 3438 N N . LYS B 2 65 ? 37.18899 38.63886 3.84594 1.000 70.62322 65 LYS H N 1
ATOM 3439 C CA . LYS B 2 65 ? 37.02393 39.71329 2.87005 1.000 73.77191 65 LYS H CA 1
ATOM 3440 C C . LYS B 2 65 ? 35.69111 39.59487 2.13974 1.000 81.12661 65 LYS H C 1
ATOM 3441 O O . LYS B 2 65 ? 34.81070 40.45277 2.27709 1.000 64.91549 65 LYS H O 1
ATOM 3447 N N . GLY B 2 66 ? 35.52020 38.52279 1.37198 1.000 72.79866 66 GLY H N 1
ATOM 3448 C CA . GLY B 2 66 ? 34.28032 38.27494 0.66536 1.000 75.47638 66 GLY H CA 1
ATOM 3449 C C . GLY B 2 66 ? 33.72333 36.92957 1.06548 1.000 84.71381 66 GLY H C 1
ATOM 3450 O O . GLY B 2 66 ? 32.74762 36.44109 0.48840 1.000 98.36233 66 GLY H O 1
ATOM 3451 N N . ARG B 2 67 ? 34.36591 36.31980 2.06335 1.000 74.84646 67 ARG H N 1
ATOM 3452 C CA . ARG B 2 67 ? 33.90264 35.04114 2.58405 1.000 67.08981 67 ARG H CA 1
ATOM 3453 C C . ARG B 2 67 ? 32.51899 35.16002 3.20416 1.000 82.77899 67 ARG H C 1
ATOM 3454 O O . ARG B 2 67 ? 31.71226 34.22853 3.10325 1.000 73.24497 67 ARG H O 1
ATOM 3462 N N . VAL B 2 68 ? 32.22301 36.29684 3.83119 1.000 98.93608 68 VAL H N 1
ATOM 3463 C CA . VAL B 2 68 ? 31.04153 36.46539 4.66886 1.000 82.60133 68 VAL H CA 1
ATOM 3464 C C . VAL B 2 68 ? 30.10848 37.48481 4.02938 1.000 55.42434 68 VAL H C 1
ATOM 3465 O O . VAL B 2 68 ? 30.55810 38.47652 3.44296 1.000 64.76776 68 VAL H O 1
ATOM 3469 N N . THR B 2 69 ? 28.80547 37.22997 4.13758 1.000 45.44204 69 THR H N 1
ATOM 3470 C CA . THR B 2 69 ? 27.76701 38.17539 3.74522 1.000 51.94650 69 THR H CA 1
ATOM 3471 C C . THR B 2 69 ? 26.76035 38.28067 4.88240 1.000 55.41891 69 THR H C 1
ATOM 3472 O O . THR B 2 69 ? 26.19461 37.26667 5.30981 1.000 54.70045 69 THR H O 1
ATOM 3476 N N . LEU B 2 70 ? 26.54850 39.50006 5.37434 1.000 53.13371 70 LEU H N 1
ATOM 3477 C CA . LEU B 2 70 ? 25.58522 39.77479 6.43352 1.000 55.46312 70 LEU H CA 1
ATOM 3478 C C . LEU B 2 70 ? 24.35640 40.44385 5.83207 1.000 47.33987 70 LEU H C 1
ATOM 3479 O O . LEU B 2 70 ? 24.48160 41.41385 5.07681 1.000 39.05170 70 LEU H O 1
ATOM 3484 N N . THR B 2 71 ? 23.17379 39.91379 6.15132 1.000 53.21099 71 THR H N 1
ATOM 3485 C CA . THR B 2 71 ? 21.91990 40.43296 5.60768 1.000 50.92351 71 THR H CA 1
ATOM 3486 C C . THR B 2 71 ? 20.85588 40.48865 6.69492 1.000 53.98647 71 THR H C 1
ATOM 3487 O O . THR B 2 71 ? 20.61984 39.49282 7.37885 1.000 64.79981 71 THR H O 1
ATOM 3491 N N . VAL B 2 72 ? 20.19146 41.63121 6.83267 1.000 54.13409 72 VAL H N 1
ATOM 3492 C CA . VAL B 2 72 ? 19.08289 41.75676 7.77161 1.000 63.46751 72 VAL H CA 1
ATOM 3493 C C . VAL B 2 72 ? 17.77807 41.46963 7.03514 1.000 68.94908 72 VAL H C 1
ATOM 3494 O O . VAL B 2 72 ? 17.68096 41.62865 5.81501 1.000 74.83130 72 VAL H O 1
ATOM 3498 N N . ASP B 2 73 ? 16.75353 41.04073 7.77887 1.000 65.42481 73 ASP H N 1
ATOM 3499 C CA . ASP B 2 73 ? 15.54442 40.51672 7.15330 1.000 91.30738 73 ASP H CA 1
ATOM 3500 C C . ASP B 2 73 ? 14.52359 41.58849 6.77320 1.000 98.82476 73 ASP H C 1
ATOM 3501 O O . ASP B 2 73 ? 13.46460 41.23805 6.23978 1.000 96.39414 73 ASP H O 1
ATOM 3506 N N . ARG B 2 74 ? 14.79798 42.86567 7.05062 1.000 101.85773 74 ARG H N 1
ATOM 3507 C CA . ARG B 2 74 ? 14.00686 44.05087 6.72182 1.000 103.51916 74 ARG H CA 1
ATOM 3508 C C . ARG B 2 74 ? 12.78467 44.18954 7.65805 1.000 85.04223 74 ARG H C 1
ATOM 3509 O O . ARG B 2 74 ? 12.16415 45.24960 7.68229 1.000 83.70678 74 ARG H O 1
ATOM 3517 N N . SER B 2 75 ? 12.46191 43.19787 8.47965 1.000 80.49364 75 SER H N 1
ATOM 3518 C CA . SER B 2 75 ? 11.49828 43.43252 9.54513 1.000 101.44051 75 SER H CA 1
ATOM 3519 C C . SER B 2 75 ? 12.18369 43.78939 10.85611 1.000 105.66973 75 SER H C 1
ATOM 3520 O O . SER B 2 75 ? 11.50431 43.93625 11.87884 1.000 96.35121 75 SER H O 1
ATOM 3523 N N . SER B 2 76 ? 13.51117 43.94382 10.83649 1.000 104.20392 76 SER H N 1
ATOM 3524 C CA . SER B 2 76 ? 14.30522 44.24165 12.02899 1.000 105.15170 76 SER H CA 1
ATOM 3525 C C . SER B 2 76 ? 14.05620 43.20897 13.12341 1.000 117.31806 76 SER H C 1
ATOM 3526 O O . SER B 2 76 ? 13.95971 43.53284 14.30932 1.000 113.99638 76 SER H O 1
ATOM 3529 N N . THR B 2 77 ? 13.94874 41.94855 12.71398 1.000 104.98531 77 THR H N 1
ATOM 3530 C CA . THR B 2 77 ? 13.74510 40.84326 13.63553 1.000 100.50867 77 THR H CA 1
ATOM 3531 C C . THR B 2 77 ? 14.84359 39.79480 13.58376 1.000 101.15986 77 THR H C 1
ATOM 3532 O O . THR B 2 77 ? 15.12471 39.17705 14.61172 1.000 86.56226 77 THR H O 1
ATOM 3536 N N . THR B 2 78 ? 15.47400 39.57548 12.43009 1.000 89.50141 78 THR H N 1
ATOM 3537 C CA . THR B 2 78 ? 16.57222 38.62361 12.36334 1.000 72.64051 78 THR H CA 1
ATOM 3538 C C . THR B 2 78 ? 17.62250 39.09119 11.36331 1.000 71.34545 78 THR H C 1
ATOM 3539 O O . THR B 2 78 ? 17.33744 39.83588 10.41755 1.000 91.36175 78 THR H O 1
ATOM 3543 N N . ALA B 2 79 ? 18.85018 38.65247 11.61440 1.000 65.69631 79 ALA H N 1
ATOM 3544 C CA . ALA B 2 79 ? 19.99806 38.91660 10.76305 1.000 62.71299 79 ALA H CA 1
ATOM 3545 C C . ALA B 2 79 ? 20.70123 37.60200 10.46485 1.000 56.83030 79 ALA H C 1
ATOM 3546 O O . ALA B 2 79 ? 20.72917 36.69201 11.29545 1.000 62.57156 79 ALA H O 1
ATOM 3548 N N . HIS B 2 80 ? 21.27234 37.50786 9.27183 1.000 54.10890 80 HIS H N 1
ATOM 3549 C CA . HIS B 2 80 ? 21.85384 36.27254 8.77824 1.000 56.26728 80 HIS H CA 1
ATOM 3550 C C . HIS B 2 80 ? 23.30828 36.49953 8.40502 1.000 50.76873 80 HIS H C 1
ATOM 3551 O O . HIS B 2 80 ? 23.65355 37.51187 7.78322 1.000 59.68323 80 HIS H O 1
ATOM 3558 N N . MET B 2 81 ? 24.14683 35.54544 8.79101 1.000 53.86534 81 MET H N 1
ATOM 3559 C CA . MET B 2 81 ? 25.54071 35.48044 8.37327 1.000 69.38981 81 MET H CA 1
ATOM 3560 C C . MET B 2 81 ? 25.71390 34.26293 7.47550 1.000 73.83876 81 MET H C 1
ATOM 3561 O O . MET B 2 81 ? 25.40317 33.13864 7.88389 1.000 69.78966 81 MET H O 1
ATOM 3566 N N . GLU B 2 82 ? 26.19819 34.48534 6.25580 1.000 67.17114 82 GLU H N 1
ATOM 3567 C CA . GLU B 2 82 ? 26.44670 33.40790 5.30628 1.000 75.88586 82 GLU H CA 1
ATOM 3568 C C . GLU B 2 82 ? 27.92494 33.40164 4.95054 1.000 76.19585 82 GLU H C 1
ATOM 3569 O O . GLU B 2 82 ? 28.45454 34.40985 4.47508 1.000 75.17512 82 GLU H O 1
ATOM 3575 N N . LEU B 2 83 ? 28.58407 32.26941 5.16870 1.000 60.12856 83 LEU H N 1
ATOM 3576 C CA . LEU B 2 83 ? 29.99164 32.12502 4.81999 1.000 68.49129 83 LEU H CA 1
ATOM 3577 C C . LEU B 2 83 ? 30.13521 30.98345 3.81929 1.000 81.60715 83 LEU H C 1
ATOM 3578 O O . LEU B 2 83 ? 29.37516 30.00846 3.85335 1.000 88.00819 83 LEU H O 1
ATOM 3583 N N . LEU B 2 84 ? 31.10808 31.11570 2.90838 1.000 64.41558 84 LEU H N 1
ATOM 3584 C CA . LEU B 2 84 ? 31.11301 30.31218 1.69157 1.000 82.31905 84 LEU H CA 1
ATOM 3585 C C . LEU B 2 84 ? 32.45066 29.68051 1.31431 1.000 94.15507 84 LEU H C 1
ATOM 3586 O O . LEU B 2 84 ? 32.49145 28.90852 0.34916 1.000 83.56757 84 LEU H O 1
ATOM 3591 N N . SER B 2 85 ? 33.53897 29.97785 2.02324 1.000 98.43276 85 SER H N 1
ATOM 3592 C CA . SER B 2 85 ? 34.83924 29.43306 1.63945 1.000 108.17141 85 SER H CA 1
ATOM 3593 C C . SER B 2 85 ? 35.43614 28.58605 2.75783 1.000 99.08045 85 SER H C 1
ATOM 3594 O O . SER B 2 85 ? 36.60058 28.76823 3.13050 1.000 86.20769 85 SER H O 1
ATOM 3597 N N . LEU B 2 86 ? 34.63679 27.66226 3.29071 1.000 96.39320 86 LEU H N 1
ATOM 3598 C CA . LEU B 2 86 ? 34.97995 26.92515 4.50271 1.000 96.88035 86 LEU H CA 1
ATOM 3599 C C . LEU B 2 86 ? 36.33349 26.22888 4.39979 1.000 77.12196 86 LEU H C 1
ATOM 3600 O O . LEU B 2 86 ? 36.62529 25.54090 3.41745 1.000 94.74199 86 LEU H O 1
ATOM 3605 N N . THR B 2 87 ? 37.15342 26.41046 5.43394 1.000 69.25073 87 THR H N 1
ATOM 3606 C CA . THR B 2 87 ? 38.43801 25.73431 5.57056 1.000 55.18313 87 THR H CA 1
ATOM 3607 C C . THR B 2 87 ? 38.56970 25.27843 7.02231 1.000 66.86775 87 THR H C 1
ATOM 3608 O O . THR B 2 87 ? 37.61716 25.35680 7.80354 1.000 65.71038 87 THR H O 1
ATOM 3612 N N . SER B 2 88 ? 39.76566 24.80987 7.39202 1.000 73.80840 88 SER H N 1
ATOM 3613 C CA . SER B 2 88 ? 39.95040 24.18323 8.70058 1.000 80.25965 88 SER H CA 1
ATOM 3614 C C . SER B 2 88 ? 39.75825 25.17467 9.84634 1.000 66.17291 88 SER H C 1
ATOM 3615 O O . SER B 2 88 ? 39.16717 24.82869 10.87601 1.000 67.27313 88 SER H O 1
ATOM 3618 N N . GLU B 2 89 ? 40.24593 26.40601 9.69538 1.000 62.20496 89 GLU H N 1
ATOM 3619 C CA . GLU B 2 89 ? 40.17181 27.38780 10.77297 1.000 61.09236 89 GLU H CA 1
ATOM 3620 C C . GLU B 2 89 ? 38.80920 28.05987 10.88254 1.000 62.28133 89 GLU H C 1
ATOM 3621 O O . GLU B 2 89 ? 38.65475 28.97885 11.69581 1.000 61.60800 89 GLU H O 1
ATOM 3627 N N . ASP B 2 90 ? 37.82510 27.63909 10.08917 1.000 74.81090 90 ASP H N 1
ATOM 3628 C CA . ASP B 2 90 ? 36.48405 28.19856 10.19158 1.000 73.91866 90 ASP H CA 1
ATOM 3629 C C . ASP B 2 90 ? 35.63849 27.52299 11.26361 1.000 66.23057 90 ASP H C 1
ATOM 3630 O O . ASP B 2 90 ? 34.52956 27.99395 11.54018 1.000 45.90995 90 ASP H O 1
ATOM 3635 N N . SER B 2 91 ? 36.12706 26.44191 11.86977 1.000 61.82282 91 SER H N 1
ATOM 3636 C CA . SER B 2 91 ? 35.40805 25.78325 12.95606 1.000 58.15062 91 SER H CA 1
ATOM 3637 C C . SER B 2 91 ? 35.51852 26.63736 14.21150 1.000 57.83606 91 SER H C 1
ATOM 3638 O O . SER B 2 91 ? 36.61093 26.79760 14.76592 1.000 61.65553 91 SER H O 1
ATOM 3641 N N . ALA B 2 92 ? 34.39380 27.18182 14.66404 1.000 53.69073 92 ALA H N 1
ATOM 3642 C CA . ALA B 2 92 ? 34.39207 28.14069 15.76555 1.000 40.43438 92 ALA H CA 1
ATOM 3643 C C . ALA B 2 92 ? 32.94631 28.37951 16.18241 1.000 44.34483 92 ALA H C 1
ATOM 3644 O O . ALA B 2 92 ? 32.01172 27.83354 15.58798 1.000 51.09059 92 ALA H O 1
ATOM 3646 N N . VAL B 2 93 ? 32.76198 29.21451 17.20245 1.000 43.81756 93 VAL H N 1
ATOM 3647 C CA . VAL B 2 93 ? 31.42999 29.61586 17.64380 1.000 47.72728 93 VAL H CA 1
ATOM 3648 C C . VAL B 2 93 ? 31.20605 31.06709 17.23554 1.000 50.64722 93 VAL H C 1
ATOM 3649 O O . VAL B 2 93 ? 32.06406 31.92731 17.46123 1.000 48.33471 93 VAL H O 1
ATOM 3653 N N . TYR B 2 94 ? 30.06897 31.33009 16.60102 1.000 48.56709 94 TYR H N 1
ATOM 3654 C CA . TYR B 2 94 ? 29.75488 32.63849 16.04710 1.000 44.21969 94 TYR H CA 1
ATOM 3655 C C . TYR B 2 94 ? 28.66638 33.30268 16.87769 1.000 36.80793 94 TYR H C 1
ATOM 3656 O O . TYR B 2 94 ? 27.65657 32.67136 17.21399 1.000 37.57095 94 TYR H O 1
ATOM 3665 N N . TYR B 2 95 ? 28.89126 34.57044 17.21555 1.000 34.17314 95 TYR H N 1
ATOM 3666 C CA . TYR B 2 95 ? 28.01739 35.35633 18.06954 1.000 37.93527 95 TYR H CA 1
ATOM 3667 C C . TYR B 2 95 ? 27.48441 36.55496 17.30221 1.000 37.84039 95 TYR H C 1
ATOM 3668 O O . TYR B 2 95 ? 28.23322 37.23876 16.59208 1.000 29.82543 95 TYR H O 1
ATOM 3677 N N . CYS B 2 96 ? 26.18740 36.79812 17.45353 1.000 33.97950 96 CYS H N 1
ATOM 3678 C CA . CYS B 2 96 ? 25.54397 38.01054 16.97902 1.000 37.71955 96 CYS H CA 1
ATOM 3679 C C . CYS B 2 96 ? 25.21604 38.88644 18.17821 1.000 34.19059 96 CYS H C 1
ATOM 3680 O O . CYS B 2 96 ? 24.82240 38.38494 19.23589 1.000 38.86334 96 CYS H O 1
ATOM 3683 N N . GLY B 2 97 ? 25.39945 40.19111 18.01837 1.000 36.94045 97 GLY H N 1
ATOM 3684 C CA . GLY B 2 97 ? 25.08614 41.11840 19.08777 1.000 29.47920 97 GLY H CA 1
ATOM 3685 C C . GLY B 2 97 ? 24.60892 42.43831 18.52877 1.000 33.06202 97 GLY H C 1
ATOM 3686 O O . GLY B 2 97 ? 24.79352 42.74084 17.34609 1.000 43.86391 97 GLY H O 1
ATOM 3687 N N . ARG B 2 98 ? 23.97879 43.22291 19.39569 1.000 39.15397 98 ARG H N 1
ATOM 3688 C CA . ARG B 2 98 ? 23.59055 44.57938 19.03069 1.000 34.27165 98 ARG H CA 1
ATOM 3689 C C . ARG B 2 98 ? 24.72874 45.52240 19.40456 1.000 37.61423 98 ARG H C 1
ATOM 3690 O O . ARG B 2 98 ? 25.29143 45.42553 20.49985 1.000 33.78480 98 ARG H O 1
ATOM 3698 N N . ARG B 2 99 ? 25.08985 46.40738 18.47711 1.000 44.30939 99 ARG H N 1
ATOM 3699 C CA . ARG B 2 99 ? 26.31199 47.20126 18.57283 1.000 32.29141 99 ARG H CA 1
ATOM 3700 C C . ARG B 2 99 ? 25.97867 48.66408 18.31736 1.000 26.43109 99 ARG H C 1
ATOM 3701 O O . ARG B 2 99 ? 25.64037 49.03402 17.18949 1.000 34.42473 99 ARG H O 1
ATOM 3709 N N . ASP B 2 100 ? 26.10156 49.50058 19.34655 1.000 22.05996 100 ASP H N 1
ATOM 3710 C CA . ASP B 2 100 ? 25.80253 50.91897 19.20023 1.000 21.68810 100 ASP H CA 1
ATOM 3711 C C . ASP B 2 100 ? 26.95449 51.60960 18.47065 1.000 21.93324 100 ASP H C 1
ATOM 3712 O O . ASP B 2 100 ? 27.90721 50.97340 18.01271 1.000 25.12500 100 ASP H O 1
ATOM 3717 N N . ASP B 2 101 ? 26.87542 52.93766 18.36504 1.000 25.40885 101 ASP H N 1
ATOM 3718 C CA . ASP B 2 101 ? 27.83990 53.70128 17.58035 1.000 24.68653 101 ASP H CA 1
ATOM 3719 C C . ASP B 2 101 ? 29.26003 53.59125 18.12158 1.000 22.28459 101 ASP H C 1
ATOM 3720 O O . ASP B 2 101 ? 30.21376 53.88137 17.39044 1.000 22.71133 101 ASP H O 1
ATOM 3725 N N . TYR B 2 102 ? 29.42289 53.18010 19.37939 1.000 22.09971 102 TYR H N 1
ATOM 3726 C CA . TYR B 2 102 ? 30.72540 53.10812 20.02629 1.000 22.36983 102 TYR H CA 1
ATOM 3727 C C . TYR B 2 102 ? 31.28359 51.69023 20.04170 1.000 22.73228 102 TYR H C 1
ATOM 3728 O O . TYR B 2 102 ? 32.17497 51.38868 20.84331 1.000 22.92264 102 TYR H O 1
ATOM 3737 N N . ASP B 2 103 ? 30.76385 50.81617 19.18202 1.000 22.91197 103 ASP H N 1
ATOM 3738 C CA . ASP B 2 103 ? 31.15305 49.41373 19.06619 1.000 23.38471 103 ASP H CA 1
ATOM 3739 C C . ASP B 2 103 ? 30.87567 48.61371 20.33148 1.000 23.21971 103 ASP H C 1
ATOM 3740 O O . ASP B 2 103 ? 31.29690 47.45624 20.43043 1.000 23.67932 103 ASP H O 1
ATOM 3745 N N . THR B 2 104 ? 30.17563 49.19247 21.30156 1.000 22.65267 104 THR H N 1
ATOM 3746 C CA . THR B 2 104 ? 29.78261 48.43926 22.48172 1.000 22.52009 104 THR H CA 1
ATOM 3747 C C . THR B 2 104 ? 28.65973 47.47922 22.11599 1.000 22.59649 104 THR H C 1
ATOM 3748 O O . THR B 2 104 ? 27.64727 47.88230 21.53407 1.000 22.35852 104 THR H O 1
ATOM 3752 N N . MET B 2 105 ? 28.83593 46.20813 22.45335 1.000 23.01666 105 MET H N 1
ATOM 3753 C CA . MET B 2 105 ? 27.83347 45.18701 22.16915 1.000 23.26513 105 MET H CA 1
ATOM 3754 C C . MET B 2 105 ? 26.99620 44.98571 23.42649 1.000 23.00463 105 MET H C 1
ATOM 3755 O O . MET B 2 105 ? 27.40051 44.27703 24.35210 1.000 23.15692 105 MET H O 1
ATOM 3760 N N . ASP B 2 106 ? 25.82393 45.62699 23.45003 1.000 28.50630 106 ASP H N 1
ATOM 3761 C CA . ASP B 2 106 ? 24.96723 45.59480 24.63091 1.000 22.18301 106 ASP H CA 1
ATOM 3762 C C . ASP B 2 106 ? 24.48156 44.18237 24.92233 1.000 33.77548 106 ASP H C 1
ATOM 3763 O O . ASP B 2 106 ? 24.60294 43.69053 26.05040 1.000 34.17916 106 ASP H O 1
ATOM 3768 N N . TYR B 2 107 ? 23.92636 43.51338 23.91431 1.000 34.28863 107 TYR H N 1
ATOM 3769 C CA . TYR B 2 107 ? 23.31999 42.20323 24.09119 1.000 35.32675 107 TYR H CA 1
ATOM 3770 C C . TYR B 2 107 ? 23.83531 41.24340 23.03166 1.000 29.92921 107 TYR H C 1
ATOM 3771 O O . TYR B 2 107 ? 23.93648 41.59710 21.85058 1.000 31.80301 107 TYR H O 1
ATOM 3780 N N . TRP B 2 108 ? 24.15296 40.02844 23.47228 1.000 34.86459 108 TRP H N 1
ATOM 3781 C CA . TRP B 2 108 ? 24.69982 38.96334 22.64611 1.000 32.88387 108 TRP H CA 1
ATOM 3782 C C . TRP B 2 108 ? 23.69139 37.82825 22.51662 1.000 32.59201 108 TRP H C 1
ATOM 3783 O O . TRP B 2 108 ? 22.63313 37.82161 23.15087 1.000 41.66028 108 TRP H O 1
ATOM 3794 N N . GLY B 2 109 ? 24.04192 36.85183 21.67929 1.000 36.68384 109 GLY H N 1
ATOM 3795 C CA . GLY B 2 109 ? 23.29639 35.62109 21.55851 1.000 52.03402 109 GLY H CA 1
ATOM 3796 C C . GLY B 2 109 ? 24.05419 34.47291 22.20830 1.000 53.27022 109 GLY H C 1
ATOM 3797 O O . GLY B 2 109 ? 25.23420 34.57927 22.53729 1.000 40.14147 109 GLY H O 1
ATOM 3798 N N . GLN B 2 110 ? 23.34570 33.35437 22.38951 1.000 54.73143 110 GLN H N 1
ATOM 3799 C CA . GLN B 2 110 ? 23.96905 32.20015 23.02885 1.000 47.54586 110 GLN H CA 1
ATOM 3800 C C . GLN B 2 110 ? 25.12555 31.65131 22.20687 1.000 38.60345 110 GLN H C 1
ATOM 3801 O O . GLN B 2 110 ? 26.00227 30.97933 22.76027 1.000 50.08014 110 GLN H O 1
ATOM 3807 N N . GLY B 2 111 ? 25.15099 31.92494 20.91381 1.000 32.60733 111 GLY H N 1
ATOM 3808 C CA . GLY B 2 111 ? 26.21821 31.46718 20.05013 1.000 37.02230 111 GLY H CA 1
ATOM 3809 C C . GLY B 2 111 ? 25.80446 30.27185 19.21558 1.000 45.74383 111 GLY H C 1
ATOM 3810 O O . GLY B 2 111 ? 24.93348 29.48048 19.59425 1.000 67.45598 111 GLY H O 1
ATOM 3811 N N . THR B 2 112 ? 26.43452 30.13776 18.05168 1.000 38.71494 112 THR H N 1
ATOM 3812 C CA . THR B 2 112 ? 26.19378 29.00880 17.16183 1.000 47.65947 112 THR H CA 1
ATOM 3813 C C . THR B 2 112 ? 27.53181 28.36172 16.84478 1.000 45.58380 112 THR H C 1
ATOM 3814 O O . THR B 2 112 ? 28.41972 29.01422 16.28959 1.000 37.85760 112 THR H O 1
ATOM 3818 N N . SER B 2 113 ? 27.68156 27.09159 17.20721 1.000 44.94127 113 SER H N 1
ATOM 3819 C CA . SER B 2 113 ? 28.91940 26.36233 16.96470 1.000 40.73928 113 SER H CA 1
ATOM 3820 C C . SER B 2 113 ? 28.87809 25.74982 15.57067 1.000 55.82099 113 SER H C 1
ATOM 3821 O O . SER B 2 113 ? 28.01675 24.91197 15.27980 1.000 51.92084 113 SER H O 1
ATOM 3824 N N . VAL B 2 114 ? 29.80937 26.16232 14.71475 1.000 54.95664 114 VAL H N 1
ATOM 3825 C CA . VAL B 2 114 ? 29.91330 25.66795 13.34847 1.000 51.58874 114 VAL H CA 1
ATOM 3826 C C . VAL B 2 114 ? 31.21897 24.90040 13.22581 1.000 59.66629 114 VAL H C 1
ATOM 3827 O O . VAL B 2 114 ? 32.29055 25.42802 13.55635 1.000 51.11026 114 VAL H O 1
ATOM 3831 N N . THR B 2 115 ? 31.12819 23.65491 12.75925 1.000 73.76744 115 THR H N 1
ATOM 3832 C CA . THR B 2 115 ? 32.29979 22.80527 12.59354 1.000 65.22357 115 THR H CA 1
ATOM 3833 C C . THR B 2 115 ? 32.36310 22.26571 11.17006 1.000 77.75030 115 THR H C 1
ATOM 3834 O O . THR B 2 115 ? 31.36075 21.77365 10.63327 1.000 73.43547 115 THR H O 1
ATOM 3838 N N . VAL B 2 116 ? 33.54300 22.38285 10.56196 1.000 81.41955 116 VAL H N 1
ATOM 3839 C CA . VAL B 2 116 ? 33.81721 21.83701 9.23737 1.000 85.54858 116 VAL H CA 1
ATOM 3840 C C . VAL B 2 116 ? 34.46031 20.46650 9.41568 1.000 90.71171 116 VAL H C 1
ATOM 3841 O O . VAL B 2 116 ? 35.47480 20.32366 10.10960 1.000 85.25429 116 VAL H O 1
ATOM 3845 N N . SER B 2 117 ? 33.84384 19.44819 8.82402 1.000 88.76872 117 SER H N 1
ATOM 3846 C CA . SER B 2 117 ? 34.28385 18.07328 9.02272 1.000 87.84323 117 SER H CA 1
ATOM 3847 C C . SER B 2 117 ? 33.99105 17.27229 7.76592 1.000 90.90967 117 SER H C 1
ATOM 3848 O O . SER B 2 117 ? 32.82800 17.13314 7.37579 1.000 81.18163 117 SER H O 1
ATOM 3851 N N . SER B 2 118 ? 35.04661 16.75523 7.13301 1.000 100.00081 118 SER H N 1
ATOM 3852 C CA . SER B 2 118 ? 34.86380 15.85791 5.99945 1.000 89.17926 118 SER H CA 1
ATOM 3853 C C . SER B 2 118 ? 34.14484 14.57830 6.40069 1.000 94.67357 118 SER H C 1
ATOM 3854 O O . SER B 2 118 ? 33.52110 13.93636 5.54862 1.000 95.46990 118 SER H O 1
ATOM 3857 N N . ALA B 2 119 ? 34.21551 14.19815 7.67455 1.000 97.67816 119 ALA H N 1
ATOM 3858 C CA . ALA B 2 119 ? 33.52585 13.01379 8.15729 1.000 91.90091 119 ALA H CA 1
ATOM 3859 C C . ALA B 2 119 ? 32.01997 13.26953 8.22065 1.000 105.05382 119 ALA H C 1
ATOM 3860 O O . ALA B 2 119 ? 31.52903 14.37043 7.95108 1.000 89.59783 119 ALA H O 1
ATOM 3862 N N . LYS B 2 120 ? 31.27899 12.22927 8.58874 1.000 105.37528 120 LYS H N 1
ATOM 3863 C CA . LYS B 2 120 ? 29.82773 12.26950 8.64783 1.000 91.57372 120 LYS H CA 1
ATOM 3864 C C . LYS B 2 120 ? 29.36524 11.98454 10.07075 1.000 78.90960 120 LYS H C 1
ATOM 3865 O O . LYS B 2 120 ? 30.10482 11.42539 10.88577 1.000 67.62064 120 LYS H O 1
ATOM 3871 N N . THR B 2 121 ? 28.13167 12.39304 10.36549 1.000 75.57822 121 THR H N 1
ATOM 3872 C CA . THR B 2 121 ? 27.61006 12.27084 11.72114 1.000 76.74786 121 THR H CA 1
ATOM 3873 C C . THR B 2 121 ? 27.52733 10.80715 12.14562 1.000 83.83639 121 THR H C 1
ATOM 3874 O O . THR B 2 121 ? 27.11770 9.93369 11.37486 1.000 91.41314 121 THR H O 1
ATOM 3878 N N . THR B 2 122 ? 27.95070 10.54539 13.38305 1.000 104.87276 122 THR H N 1
ATOM 3879 C CA . THR B 2 122 ? 28.07805 9.22899 13.98341 1.000 96.82320 122 THR H CA 1
ATOM 3880 C C . THR B 2 122 ? 27.29050 9.17219 15.28836 1.000 97.53705 122 THR H C 1
ATOM 3881 O O . THR B 2 122 ? 27.32502 10.13055 16.06727 1.000 107.55201 122 THR H O 1
ATOM 3885 N N . PRO B 2 123 ? 26.57198 8.08519 15.55733 1.000 98.98738 123 PRO H N 1
ATOM 3886 C CA . PRO B 2 123 ? 25.90553 7.94828 16.85321 1.000 102.06556 123 PRO H CA 1
ATOM 3887 C C . PRO B 2 123 ? 26.89506 7.56490 17.93822 1.000 104.23452 123 PRO H C 1
ATOM 3888 O O . PRO B 2 123 ? 27.99042 7.06761 17.64124 1.000 92.34061 123 PRO H O 1
ATOM 3892 N N . PRO B 2 124 ? 26.55616 7.79380 19.20563 1.000 107.31659 124 PRO H N 1
ATOM 3893 C CA . PRO B 2 124 ? 27.48961 7.50051 20.29517 1.000 97.94192 124 PRO H CA 1
ATOM 3894 C C . PRO B 2 124 ? 27.32918 6.10149 20.86735 1.000 102.55341 124 PRO H C 1
ATOM 3895 O O . PRO B 2 124 ? 26.24340 5.51896 20.88508 1.000 120.87403 124 PRO H O 1
ATOM 3899 N N . SER B 2 125 ? 28.45135 5.56421 21.34412 1.000 101.95077 125 SER H N 1
ATOM 3900 C CA . SER B 2 125 ? 28.47618 4.29230 22.05839 1.000 102.82165 125 SER H CA 1
ATOM 3901 C C . SER B 2 125 ? 28.61020 4.59642 23.54564 1.000 94.53814 125 SER H C 1
ATOM 3902 O O . SER B 2 125 ? 29.64243 5.10779 23.98940 1.000 73.80429 125 SER H O 1
ATOM 3905 N N . VAL B 2 126 ? 27.56870 4.28661 24.31236 1.000 106.95051 126 VAL H N 1
ATOM 3906 C CA . VAL B 2 126 ? 27.50238 4.62265 25.73019 1.000 116.02014 126 VAL H CA 1
ATOM 3907 C C . VAL B 2 126 ? 27.72417 3.35662 26.54862 1.000 107.71402 126 VAL H C 1
ATOM 3908 O O . VAL B 2 126 ? 27.10501 2.31748 26.28633 1.000 129.27208 126 VAL H O 1
ATOM 3912 N N . TYR B 2 127 ? 28.62552 3.43945 27.52314 1.000 82.78611 127 TYR H N 1
ATOM 3913 C CA . TYR B 2 127 ? 29.02375 2.29949 28.33070 1.000 76.02785 127 TYR H CA 1
ATOM 3914 C C . TYR B 2 127 ? 29.01522 2.67932 29.80381 1.000 96.04293 127 TYR H C 1
ATOM 3915 O O . TYR B 2 127 ? 29.21030 3.85017 30.14808 1.000 105.45141 127 TYR H O 1
ATOM 3924 N N . PRO B 2 128 ? 28.79855 1.71483 30.69498 1.000 76.33064 128 PRO H N 1
ATOM 3925 C CA . PRO B 2 128 ? 28.81836 2.00576 32.12923 1.000 75.20237 128 PRO H CA 1
ATOM 3926 C C . PRO B 2 128 ? 30.20323 1.83186 32.74029 1.000 76.92014 128 PRO H C 1
ATOM 3927 O O . PRO B 2 128 ? 31.09872 1.20674 32.16809 1.000 76.98908 128 PRO H O 1
ATOM 3931 N N . LEU B 2 129 ? 30.36067 2.40869 33.93181 1.000 73.84250 129 LEU H N 1
ATOM 3932 C CA . LEU B 2 129 ? 31.62380 2.38038 34.66333 1.000 73.78448 129 LEU H CA 1
ATOM 3933 C C . LEU B 2 129 ? 31.30254 2.15936 36.13321 1.000 73.80570 129 LEU H C 1
ATOM 3934 O O . LEU B 2 129 ? 30.80244 3.07245 36.80042 1.000 71.73929 129 LEU H O 1
ATOM 3939 N N . ALA B 2 130 ? 31.60339 0.96345 36.63004 1.000 76.18751 130 ALA H N 1
ATOM 3940 C CA . ALA B 2 130 ? 31.38858 0.56101 38.00888 1.000 76.67477 130 ALA H CA 1
ATOM 3941 C C . ALA B 2 130 ? 32.69032 0.02978 38.58891 1.000 77.78774 130 ALA H C 1
ATOM 3942 O O . ALA B 2 130 ? 33.54770 -0.46091 37.84706 1.000 79.11454 130 ALA H O 1
ATOM 3944 N N . PRO B 2 131 ? 32.87154 0.12204 39.91103 1.000 77.33085 131 PRO H N 1
ATOM 3945 C CA . PRO B 2 131 ? 34.15812 -0.30938 40.49377 1.000 89.62895 131 PRO H CA 1
ATOM 3946 C C . PRO B 2 131 ? 34.45448 -1.78738 40.29437 1.000 86.23843 131 PRO H C 1
ATOM 3947 O O . PRO B 2 131 ? 35.51381 -2.13727 39.75736 1.000 82.95837 131 PRO H O 1
ATOM 3951 N N . GLY B 2 132 ? 33.55125 -2.66375 40.70473 1.000 83.25458 132 GLY H N 1
ATOM 3952 C CA . GLY B 2 132 ? 33.76100 -4.09399 40.61478 1.000 91.45571 132 GLY H CA 1
ATOM 3953 C C . GLY B 2 132 ? 33.89918 -4.72456 41.98916 1.000 93.97993 132 GLY H C 1
ATOM 3954 O O . GLY B 2 132 ? 33.68264 -4.09306 43.02690 1.000 98.73387 132 GLY H O 1
ATOM 3955 N N . CYS B 2 133 ? 34.27473 -6.00137 41.98284 1.000 90.65339 133 CYS H N 1
ATOM 3956 C CA . CYS B 2 133 ? 34.38457 -6.76370 43.21959 1.000 92.23060 133 CYS H CA 1
ATOM 3957 C C . CYS B 2 133 ? 35.72826 -6.58804 43.91227 1.000 97.70077 133 CYS H C 1
ATOM 3958 O O . CYS B 2 133 ? 35.92348 -7.15107 44.99560 1.000 93.03845 133 CYS H O 1
ATOM 3961 N N . GLY B 2 134 ? 36.65560 -5.83466 43.31839 1.000 99.08294 134 GLY H N 1
ATOM 3962 C CA . GLY B 2 134 ? 37.96595 -5.67607 43.93044 1.000 111.89584 134 GLY H CA 1
ATOM 3963 C C . GLY B 2 134 ? 37.89936 -4.99581 45.28389 1.000 110.31351 134 GLY H C 1
ATOM 3964 O O . GLY B 2 134 ? 38.52398 -5.44151 46.24974 1.000 104.80191 134 GLY H O 1
ATOM 3965 N N . ASP B 2 135 ? 37.14012 -3.90620 45.37287 1.000 114.27762 135 ASP H N 1
ATOM 3966 C CA . ASP B 2 135 ? 36.96904 -3.18596 46.62664 1.000 127.66128 135 ASP H CA 1
ATOM 3967 C C . ASP B 2 135 ? 35.51257 -2.76635 46.74385 1.000 139.87570 135 ASP H C 1
ATOM 3968 O O . ASP B 2 135 ? 34.97367 -2.12699 45.83529 1.000 130.44072 135 ASP H O 1
ATOM 3973 N N . THR B 2 136 ? 34.88281 -3.12890 47.86129 1.000 150.82652 136 THR H N 1
ATOM 3974 C CA . THR B 2 136 ? 33.51496 -2.72800 48.16328 1.000 146.33556 136 THR H CA 1
ATOM 3975 C C . THR B 2 136 ? 33.42789 -1.67636 49.25881 1.000 138.47985 136 THR H C 1
ATOM 3976 O O . THR B 2 136 ? 32.50086 -0.86274 49.24662 1.000 111.30656 136 THR H O 1
ATOM 3980 N N . THR B 2 137 ? 34.38085 -1.66435 50.18850 1.000 148.84181 137 THR H N 1
ATOM 3981 C CA . THR B 2 137 ? 34.35421 -0.72724 51.30216 1.000 128.24517 137 THR H CA 1
ATOM 3982 C C . THR B 2 137 ? 34.59394 0.69925 50.81906 1.000 115.57818 137 THR H C 1
ATOM 3983 O O . THR B 2 137 ? 35.22460 0.93387 49.78438 1.000 110.18537 137 THR H O 1
ATOM 3987 N N . GLY B 2 138 ? 34.08059 1.64973 51.57638 1.000 107.53527 138 GLY H N 1
ATOM 3988 C CA . GLY B 2 138 ? 34.24945 3.05930 51.27887 1.000 97.96170 138 GLY H CA 1
ATOM 3989 C C . GLY B 2 138 ? 33.07778 3.87482 51.79310 1.000 82.13086 138 GLY H C 1
ATOM 3990 O O . GLY B 2 138 ? 31.93044 3.43871 51.82093 1.000 69.87151 138 GLY H O 1
ATOM 3991 N N . SER B 2 139 ? 33.38115 5.10300 52.22025 1.000 80.10919 139 SER H N 1
ATOM 3992 C CA . SER B 2 139 ? 32.32980 6.01104 52.66660 1.000 76.29031 139 SER H CA 1
ATOM 3993 C C . SER B 2 139 ? 31.44511 6.44084 51.50294 1.000 85.86778 139 SER H C 1
ATOM 3994 O O . SER B 2 139 ? 30.22815 6.59304 51.66259 1.000 79.22049 139 SER H O 1
ATOM 3997 N N . SER B 2 140 ? 32.03649 6.63864 50.32671 1.000 83.29846 140 SER H N 1
ATOM 3998 C CA . SER B 2 140 ? 31.30310 7.04434 49.13902 1.000 73.04835 140 SER H CA 1
ATOM 3999 C C . SER B 2 140 ? 31.74737 6.20727 47.94871 1.000 66.42704 140 SER H C 1
ATOM 4000 O O . SER B 2 140 ? 32.89027 5.74611 47.88254 1.000 68.32797 140 SER H O 1
ATOM 4003 N N . VAL B 2 141 ? 30.82725 6.01334 47.00970 1.000 61.53168 141 VAL H N 1
ATOM 4004 C CA . VAL B 2 141 ? 31.09808 5.29612 45.77248 1.000 58.49780 141 VAL H CA 1
ATOM 4005 C C . VAL B 2 141 ? 31.10318 6.31196 44.63899 1.000 62.96775 141 VAL H C 1
ATOM 4006 O O . VAL B 2 141 ? 30.46090 7.36522 44.71950 1.000 78.10780 141 VAL H O 1
ATOM 4010 N N . THR B 2 142 ? 31.87049 6.01567 43.59565 1.000 56.26747 142 THR H N 1
ATOM 4011 C CA . THR B 2 142 ? 31.89135 6.83134 42.39224 1.000 52.34199 142 THR H CA 1
ATOM 4012 C C . THR B 2 142 ? 31.62299 5.94334 41.18693 1.000 52.99636 142 THR H C 1
ATOM 4013 O O . THR B 2 142 ? 32.13341 4.82254 41.09919 1.000 62.11738 142 THR H O 1
ATOM 4017 N N . LEU B 2 143 ? 30.80192 6.44366 40.27062 1.000 52.61671 143 LEU H N 1
ATOM 4018 C CA . LEU B 2 143 ? 30.36379 5.69531 39.10556 1.000 54.42243 143 LEU H CA 1
ATOM 4019 C C . LEU B 2 143 ? 30.52491 6.57939 37.87963 1.000 55.76432 143 LEU H C 1
ATOM 4020 O O . LEU B 2 143 ? 30.75145 7.78541 37.98956 1.000 50.20830 143 LEU H O 1
ATOM 4025 N N . GLY B 2 144 ? 30.40570 5.98307 36.69800 1.000 53.07368 144 GLY H N 1
ATOM 4026 C CA . GLY B 2 144 ? 30.61089 6.75436 35.48708 1.000 51.26156 144 GLY H CA 1
ATOM 4027 C C . GLY B 2 144 ? 29.82476 6.23705 34.30370 1.000 62.85537 144 GLY H C 1
ATOM 4028 O O . GLY B 2 144 ? 29.38620 5.08458 34.26770 1.000 76.98163 144 GLY H O 1
ATOM 4029 N N . CYS B 2 145 ? 29.65213 7.12166 33.32711 1.000 63.87313 145 CYS H N 1
ATOM 4030 C CA . CYS B 2 145 ? 29.14834 6.75656 32.01164 1.000 53.42200 145 CYS H CA 1
ATOM 4031 C C . CYS B 2 145 ? 30.12135 7.29795 30.97369 1.000 58.92975 145 CYS H C 1
ATOM 4032 O O . CYS B 2 145 ? 30.45747 8.48885 30.98929 1.000 67.02474 145 CYS H O 1
ATOM 4035 N N . LEU B 2 146 ? 30.59163 6.41675 30.09433 1.000 58.59583 146 LEU H N 1
ATOM 4036 C CA . LEU B 2 146 ? 31.61462 6.74283 29.10824 1.000 61.53973 146 LEU H CA 1
ATOM 4037 C C . LEU B 2 146 ? 30.98482 6.72736 27.72131 1.000 71.86360 146 LEU H C 1
ATOM 4038 O O . LEU B 2 146 ? 30.42580 5.70767 27.30192 1.000 80.18995 146 LEU H O 1
ATOM 4043 N N . VAL B 2 147 ? 31.07379 7.85264 27.01547 1.000 65.25850 147 VAL H N 1
ATOM 4044 C CA . VAL B 2 147 ? 30.51817 8.00601 25.67725 1.000 64.00810 147 VAL H CA 1
ATOM 4045 C C . VAL B 2 147 ? 31.68369 8.02270 24.69597 1.000 71.22259 147 VAL H C 1
ATOM 4046 O O . VAL B 2 147 ? 32.64121 8.78566 24.87195 1.000 67.16115 147 VAL H O 1
ATOM 4050 N N . LYS B 2 148 ? 31.61928 7.17101 23.67561 1.000 83.01555 148 LYS H N 1
ATOM 4051 C CA . LYS B 2 148 ? 32.76230 6.95423 22.80145 1.000 79.46806 148 LYS H CA 1
ATOM 4052 C C . LYS B 2 148 ? 32.30860 6.89091 21.34952 1.000 83.50165 148 LYS H C 1
ATOM 4053 O O . LYS B 2 148 ? 31.24956 6.33226 21.04519 1.000 66.64286 148 LYS H O 1
ATOM 4059 N N . GLY B 2 149 ? 33.11019 7.48044 20.46004 1.000 98.47438 149 GLY H N 1
ATOM 4060 C CA . GLY B 2 149 ? 32.96467 7.26456 19.03449 1.000 87.38047 149 GLY H CA 1
ATOM 4061 C C . GLY B 2 149 ? 31.94566 8.12994 18.33092 1.000 76.75820 149 GLY H C 1
ATOM 4062 O O . GLY B 2 149 ? 31.60421 7.83731 17.17957 1.000 80.40796 149 GLY H O 1
ATOM 4063 N N . TYR B 2 150 ? 31.45486 9.18600 18.96910 1.000 77.68874 150 TYR H N 1
ATOM 4064 C CA . TYR B 2 150 ? 30.38606 9.98003 18.38692 1.000 92.17603 150 TYR H CA 1
ATOM 4065 C C . TYR B 2 150 ? 30.92778 11.15177 17.57084 1.000 83.81629 150 TYR H C 1
ATOM 4066 O O . TYR B 2 150 ? 32.12131 11.45789 17.57023 1.000 72.04643 150 TYR H O 1
ATOM 4075 N N . PHE B 2 151 ? 30.01083 11.79314 16.84491 1.000 69.42181 151 PHE H N 1
ATOM 4076 C CA . PHE B 2 151 ? 30.22770 12.98745 16.03826 1.000 71.12768 151 PHE H CA 1
ATOM 4077 C C . PHE B 2 151 ? 28.85271 13.49691 15.62709 1.000 75.92559 151 PHE H C 1
ATOM 4078 O O . PHE B 2 151 ? 28.02682 12.70708 15.15384 1.000 86.36475 151 PHE H O 1
ATOM 4086 N N . PRO B 2 152 ? 28.55036 14.79499 15.78494 1.000 90.45920 152 PRO H N 1
ATOM 4087 C CA . PRO B 2 152 ? 29.35592 15.92325 16.26453 1.000 90.94278 152 PRO H CA 1
ATOM 4088 C C . PRO B 2 152 ? 29.43937 16.03719 17.78941 1.000 84.92622 152 PRO H C 1
ATOM 4089 O O . PRO B 2 152 ? 28.99371 15.14351 18.50783 1.000 85.71721 152 PRO H O 1
ATOM 4093 N N . GLU B 2 153 ? 29.98766 17.16008 18.26382 1.000 67.10381 153 GLU H N 1
ATOM 4094 C CA . GLU B 2 153 ? 30.49143 17.24260 19.63327 1.000 71.53405 153 GLU H CA 1
ATOM 4095 C C . GLU B 2 153 ? 29.38264 17.31667 20.67920 1.000 79.81607 153 GLU H C 1
ATOM 4096 O O . GLU B 2 153 ? 29.55992 16.81518 21.79600 1.000 77.53752 153 GLU H O 1
ATOM 4102 N N . SER B 2 154 ? 28.24702 17.92779 20.35366 1.000 63.98923 154 SER H N 1
ATOM 4103 C CA . SER B 2 154 ? 27.26157 18.28641 21.37238 1.000 85.82838 154 SER H CA 1
ATOM 4104 C C . SER B 2 154 ? 26.54663 17.04467 21.89920 1.000 86.51422 154 SER H C 1
ATOM 4105 O O . SER B 2 154 ? 25.69662 16.46930 21.21155 1.000 69.88120 154 SER H O 1
ATOM 4108 N N . VAL B 2 155 ? 26.88510 16.63596 23.12629 1.000 80.74799 155 VAL H N 1
ATOM 4109 C CA . VAL B 2 155 ? 26.14521 15.61979 23.86745 1.000 76.18030 155 VAL H CA 1
ATOM 4110 C C . VAL B 2 155 ? 25.90344 16.12450 25.28263 1.000 73.86291 155 VAL H C 1
ATOM 4111 O O . VAL B 2 155 ? 26.66559 16.93961 25.81194 1.000 85.78680 155 VAL H O 1
ATOM 4115 N N . THR B 2 156 ? 24.82532 15.63679 25.89582 1.000 64.95152 156 THR H N 1
ATOM 4116 C CA . THR B 2 156 ? 24.46942 15.99925 27.26227 1.000 72.29438 156 THR H CA 1
ATOM 4117 C C . THR B 2 156 ? 24.23010 14.73281 28.06840 1.000 75.59956 156 THR H C 1
ATOM 4118 O O . THR B 2 156 ? 23.43447 13.87919 27.66654 1.000 70.88281 156 THR H O 1
ATOM 4122 N N . VAL B 2 157 ? 24.89817 14.61916 29.21176 1.000 80.22229 157 VAL H N 1
ATOM 4123 C CA . VAL B 2 157 ? 24.76217 13.45897 30.08541 1.000 73.88577 157 VAL H CA 1
ATOM 4124 C C . VAL B 2 157 ? 24.12671 13.91000 31.39706 1.000 79.39241 157 VAL H C 1
ATOM 4125 O O . VAL B 2 157 ? 24.60715 14.84602 32.04965 1.000 80.78263 157 VAL H O 1
ATOM 4129 N N . THR B 2 158 ? 23.02023 13.26872 31.75698 1.000 71.25111 158 THR H N 1
ATOM 4130 C CA . THR B 2 158 ? 22.29804 13.53852 32.98813 1.000 65.83069 158 THR H CA 1
ATOM 4131 C C . THR B 2 158 ? 22.41135 12.32847 33.90343 1.000 74.94838 158 THR H C 1
ATOM 4132 O O . THR B 2 158 ? 22.56419 11.19720 33.43932 1.000 81.92121 158 THR H O 1
ATOM 4136 N N . TRP B 2 159 ? 22.33433 12.56825 35.20889 1.000 85.98471 159 TRP H N 1
ATOM 4137 C CA . TRP B 2 159 ? 22.45654 11.50204 36.19438 1.000 102.40853 159 TRP H CA 1
ATOM 4138 C C . TRP B 2 159 ? 21.23735 11.52101 37.10118 1.000 93.01819 159 TRP H C 1
ATOM 4139 O O . TRP B 2 159 ? 20.93760 12.54556 37.72296 1.000 96.75764 159 TRP H O 1
ATOM 4150 N N . ASN B 2 160 ? 20.54259 10.39096 37.17457 1.000 83.96993 160 ASN H N 1
ATOM 4151 C CA . ASN B 2 160 ? 19.31659 10.28986 37.95260 1.000 83.66834 160 ASN H CA 1
ATOM 4152 C C . ASN B 2 160 ? 19.55873 9.47068 39.21696 1.000 86.00020 160 ASN H C 1
ATOM 4153 O O . ASN B 2 160 ? 18.67249 9.33576 40.06023 1.000 86.50315 160 ASN H O 1
ATOM 4158 N N . SER B 2 166 ? 24.22212 16.46655 40.86965 1.000 66.19648 166 SER H N 1
ATOM 4159 C CA . SER B 2 166 ? 24.72581 17.45254 41.81938 1.000 91.95332 166 SER H CA 1
ATOM 4160 C C . SER B 2 166 ? 26.23421 17.31692 42.00307 1.000 102.17331 166 SER H C 1
ATOM 4161 O O . SER B 2 166 ? 26.96854 18.30520 41.95168 1.000 88.72040 166 SER H O 1
ATOM 4164 N N . SER B 2 167 ? 26.69003 16.08313 42.22136 1.000 104.63529 167 SER H N 1
ATOM 4165 C CA . SER B 2 167 ? 28.10685 15.77770 42.37282 1.000 82.88017 167 SER H CA 1
ATOM 4166 C C . SER B 2 167 ? 28.73530 15.30576 41.06615 1.000 69.79907 167 SER H C 1
ATOM 4167 O O . SER B 2 167 ? 29.73471 14.57826 41.08306 1.000 79.86501 167 SER H O 1
ATOM 4170 N N . VAL B 2 168 ? 28.16837 15.70633 39.93217 1.000 60.15186 168 VAL H N 1
ATOM 4171 C CA . VAL B 2 168 ? 28.61401 15.20543 38.63821 1.000 52.66894 168 VAL H CA 1
ATOM 4172 C C . VAL B 2 168 ? 29.82925 15.98831 38.15751 1.000 58.80744 168 VAL H C 1
ATOM 4173 O O . VAL B 2 168 ? 30.01620 17.16941 38.47289 1.000 68.30965 168 VAL H O 1
ATOM 4177 N N . HIS B 2 169 ? 30.67215 15.29968 37.39348 1.000 47.87407 169 HIS H N 1
ATOM 4178 C CA . HIS B 2 169 ? 31.83976 15.86639 36.73267 1.000 48.20620 169 HIS H CA 1
ATOM 4179 C C . HIS B 2 169 ? 31.77494 15.41316 35.28197 1.000 49.09150 169 HIS H C 1
ATOM 4180 O O . HIS B 2 169 ? 31.92280 14.21901 34.99718 1.000 47.68669 169 HIS H O 1
ATOM 4187 N N . THR B 2 170 ? 31.53056 16.35205 34.37332 1.000 54.78422 170 THR H N 1
ATOM 4188 C CA . THR B 2 170 ? 31.48446 16.06747 32.94569 1.000 45.23700 170 THR H CA 1
ATOM 4189 C C . THR B 2 170 ? 32.81475 16.48087 32.33135 1.000 44.91885 170 THR H C 1
ATOM 4190 O O . THR B 2 170 ? 33.23953 17.63224 32.47663 1.000 44.59394 170 THR H O 1
ATOM 4194 N N . PHE B 2 171 ? 33.46763 15.54490 31.65281 1.000 46.32621 171 PHE H N 1
ATOM 4195 C CA . PHE B 2 171 ? 34.78718 15.94347 31.18869 1.000 45.22200 171 PHE H CA 1
ATOM 4196 C C . PHE B 2 171 ? 34.73818 16.36081 29.72464 1.000 46.64152 171 PHE H C 1
ATOM 4197 O O . PHE B 2 171 ? 33.96575 15.79307 28.94368 1.000 47.60761 171 PHE H O 1
ATOM 4205 N N . PRO B 2 172 ? 35.54306 17.35223 29.33957 1.000 46.99548 172 PRO H N 1
ATOM 4206 C CA . PRO B 2 172 ? 35.49113 17.85043 27.96016 1.000 48.74761 172 PRO H CA 1
ATOM 4207 C C . PRO B 2 172 ? 35.80337 16.75608 26.95093 1.000 49.85618 172 PRO H C 1
ATOM 4208 O O . PRO B 2 172 ? 36.64674 15.88800 27.18461 1.000 56.45452 172 PRO H O 1
ATOM 4212 N N . ALA B 2 173 ? 35.10371 16.80604 25.82156 1.000 51.47684 173 ALA H N 1
ATOM 4213 C CA . ALA B 2 173 ? 35.30636 15.82704 24.76616 1.000 52.86727 173 ALA H CA 1
ATOM 4214 C C . ALA B 2 173 ? 36.68799 15.98339 24.14235 1.000 56.42600 173 ALA H C 1
ATOM 4215 O O . ALA B 2 173 ? 37.25226 17.07927 24.08729 1.000 59.90984 173 ALA H O 1
ATOM 4217 N N . LEU B 2 174 ? 37.23074 14.86597 23.66738 1.000 68.68138 174 LEU H N 1
ATOM 4218 C CA . LEU B 2 174 ? 38.53407 14.83654 23.02449 1.000 72.91269 174 LEU H CA 1
ATOM 4219 C C . LEU B 2 174 ? 38.42347 14.13642 21.67811 1.000 87.07919 174 LEU H C 1
ATOM 4220 O O . LEU B 2 174 ? 37.53434 13.30774 21.45894 1.000 76.86418 174 LEU H O 1
ATOM 4225 N N . LEU B 2 175 ? 39.33930 14.48166 20.77592 1.000 92.67107 175 LEU H N 1
ATOM 4226 C CA . LEU B 2 175 ? 39.38753 13.90289 19.43814 1.000 80.45848 175 LEU H CA 1
ATOM 4227 C C . LEU B 2 175 ? 40.44447 12.80514 19.40909 1.000 90.30505 175 LEU H C 1
ATOM 4228 O O . LEU B 2 175 ? 41.64129 13.07720 19.55027 1.000 73.11752 175 LEU H O 1
ATOM 4233 N N . GLN B 2 176 ? 39.99390 11.56944 19.22737 1.000 94.25642 176 GLN H N 1
ATOM 4234 C CA . GLN B 2 176 ? 40.85717 10.40192 19.08444 1.000 79.56376 176 GLN H CA 1
ATOM 4235 C C . GLN B 2 176 ? 40.67080 9.86897 17.66767 1.000 86.21717 176 GLN H C 1
ATOM 4236 O O . GLN B 2 176 ? 39.66734 9.21249 17.36976 1.000 87.39488 176 GLN H O 1
ATOM 4242 N N . SER B 2 177 ? 41.62899 10.18659 16.79541 1.000 96.71703 177 SER H N 1
ATOM 4243 C CA . SER B 2 177 ? 41.68831 9.65783 15.43182 1.000 102.51900 177 SER H CA 1
ATOM 4244 C C . SER B 2 177 ? 40.35833 9.83034 14.69871 1.000 107.67202 177 SER H C 1
ATOM 4245 O O . SER B 2 177 ? 39.84831 8.91107 14.05430 1.000 102.64435 177 SER H O 1
ATOM 4248 N N . GLY B 2 178 ? 39.79067 11.02881 14.80451 1.000 94.49714 178 GLY H N 1
ATOM 4249 C CA . GLY B 2 178 ? 38.54982 11.32821 14.12141 1.000 88.21056 178 GLY H CA 1
ATOM 4250 C C . GLY B 2 178 ? 37.28775 10.91812 14.84435 1.000 85.55498 178 GLY H C 1
ATOM 4251 O O . GLY B 2 178 ? 36.21684 10.91328 14.22629 1.000 73.70113 178 GLY H O 1
ATOM 4252 N N . LEU B 2 179 ? 37.37172 10.56827 16.12544 1.000 106.34175 179 LEU H N 1
ATOM 4253 C CA . LEU B 2 179 ? 36.19750 10.25516 16.92466 1.000 100.79233 179 LEU H CA 1
ATOM 4254 C C . LEU B 2 179 ? 36.17204 11.13945 18.16406 1.000 101.88460 179 LEU H C 1
ATOM 4255 O O . LEU B 2 179 ? 37.20194 11.65448 18.60289 1.000 88.54199 179 LEU H O 1
ATOM 4257 N N . TYR B 2 180 ? 34.98023 11.32381 18.72372 1.000 95.29315 180 TYR H N 1
ATOM 4258 C CA . TYR B 2 180 ? 34.81041 12.10339 19.94339 1.000 82.68248 180 TYR H CA 1
ATOM 4259 C C . TYR B 2 180 ? 34.66752 11.15448 21.12606 1.000 74.73116 180 TYR H C 1
ATOM 4260 O O . TYR B 2 180 ? 33.84310 10.23313 21.09430 1.000 87.90320 180 TYR H O 1
ATOM 4269 N N . THR B 2 181 ? 35.47797 11.37131 22.15794 1.000 64.47083 181 THR H N 1
ATOM 4270 C CA . THR B 2 181 ? 35.41901 10.57921 23.37823 1.000 71.62477 181 THR H CA 1
ATOM 4271 C C . THR B 2 181 ? 35.17019 11.49409 24.57058 1.000 58.50606 181 THR H C 1
ATOM 4272 O O . THR B 2 181 ? 35.72478 12.59501 24.65332 1.000 72.94621 181 THR H O 1
ATOM 4276 N N . MET B 2 182 ? 34.32023 11.03536 25.48559 1.000 52.38688 182 MET H N 1
ATOM 4277 C CA . MET B 2 182 ? 33.82852 11.85501 26.57859 1.000 50.94641 182 MET H CA 1
ATOM 4278 C C . MET B 2 182 ? 33.51862 10.94790 27.75708 1.000 52.12269 182 MET H C 1
ATOM 4279 O O . MET B 2 182 ? 33.11510 9.79786 27.58001 1.000 70.81128 182 MET H O 1
ATOM 4284 N N . SER B 2 183 ? 33.71576 11.46664 28.96129 1.000 48.58874 183 SER H N 1
ATOM 4285 C CA . SER B 2 183 ? 33.44029 10.70567 30.16645 1.000 48.04528 183 SER H CA 1
ATOM 4286 C C . SER B 2 183 ? 32.67099 11.56991 31.15189 1.000 47.29060 183 SER H C 1
ATOM 4287 O O . SER B 2 183 ? 32.85111 12.78937 31.20176 1.000 46.61785 183 SER H O 1
ATOM 4290 N N . SER B 2 184 ? 31.80312 10.93233 31.93364 1.000 47.69155 184 SER H N 1
ATOM 4291 C CA . SER B 2 184 ? 31.09984 11.61496 33.00737 1.000 47.22762 184 SER H CA 1
ATOM 4292 C C . SER B 2 184 ? 31.14346 10.74964 34.25472 1.000 47.29408 184 SER H C 1
ATOM 4293 O O . SER B 2 184 ? 31.01491 9.52575 34.17229 1.000 58.08427 184 SER H O 1
ATOM 4296 N N . SER B 2 185 ? 31.32433 11.38626 35.40755 1.000 46.41959 185 SER H N 1
ATOM 4297 C CA . SER B 2 185 ? 31.41737 10.67452 36.67346 1.000 46.73463 185 SER H CA 1
ATOM 4298 C C . SER B 2 185 ? 30.47228 11.29932 37.68531 1.000 47.03263 185 SER H C 1
ATOM 4299 O O . SER B 2 185 ? 30.32801 12.51964 37.73975 1.000 66.62159 185 SER H O 1
ATOM 4302 N N . VAL B 2 186 ? 29.82272 10.46180 38.48332 1.000 48.46231 186 VAL H N 1
ATOM 4303 C CA . VAL B 2 186 ? 28.97412 10.92377 39.57334 1.000 49.16654 186 VAL H CA 1
ATOM 4304 C C . VAL B 2 186 ? 29.43702 10.25108 40.85820 1.000 51.53971 186 VAL H C 1
ATOM 4305 O O . VAL B 2 186 ? 29.67573 9.03804 40.88464 1.000 55.24674 186 VAL H O 1
ATOM 4309 N N . THR B 2 187 ? 29.59218 11.04276 41.91254 1.000 54.92562 187 THR H N 1
ATOM 4310 C CA . THR B 2 187 ? 29.99327 10.53923 43.21858 1.000 55.81622 187 THR H CA 1
ATOM 4311 C C . THR B 2 187 ? 28.78148 10.57114 44.13797 1.000 60.77329 187 THR H C 1
ATOM 4312 O O . THR B 2 187 ? 28.19124 11.63425 44.35713 1.000 57.78354 187 THR H O 1
ATOM 4316 N N . VAL B 2 188 ? 28.41333 9.40929 44.66573 1.000 62.48014 188 VAL H N 1
ATOM 4317 C CA . VAL B 2 188 ? 27.24463 9.28190 45.53223 1.000 71.33161 188 VAL H CA 1
ATOM 4318 C C . VAL B 2 188 ? 27.69472 8.64880 46.84094 1.000 76.64174 188 VAL H C 1
ATOM 4319 O O . VAL B 2 188 ? 28.77143 8.03568 46.91355 1.000 77.73576 188 VAL H O 1
ATOM 4323 N N . PRO B 2 189 ? 26.92022 8.82547 47.90985 1.000 82.31048 189 PRO H N 1
ATOM 4324 C CA . PRO B 2 189 ? 27.20904 8.09369 49.14655 1.000 77.49915 189 PRO H CA 1
ATOM 4325 C C . PRO B 2 189 ? 27.08653 6.59202 48.93487 1.000 78.99003 189 PRO H C 1
ATOM 4326 O O . PRO B 2 189 ? 26.31628 6.12045 48.09537 1.000 78.75251 189 PRO H O 1
ATOM 4330 N N . SER B 2 190 ? 27.87062 5.83668 49.70867 1.000 82.81133 190 SER H N 1
ATOM 4331 C CA . SER B 2 190 ? 27.85520 4.38256 49.59037 1.000 87.67626 190 SER H CA 1
ATOM 4332 C C . SER B 2 190 ? 26.51032 3.78324 49.97980 1.000 100.24098 190 SER H C 1
ATOM 4333 O O . SER B 2 190 ? 26.20094 2.66142 49.56383 1.000 96.81866 190 SER H O 1
ATOM 4336 N N . SER B 2 191 ? 25.70909 4.49817 50.77269 1.000 102.59253 191 SER H N 1
ATOM 4337 C CA . SER B 2 191 ? 24.37850 4.00724 51.11242 1.000 98.58345 191 SER H CA 1
ATOM 4338 C C . SER B 2 191 ? 23.45048 4.01492 49.90417 1.000 111.73417 191 SER H C 1
ATOM 4339 O O . SER B 2 191 ? 22.51390 3.21102 49.83929 1.000 111.88825 191 SER H O 1
ATOM 4342 N N . THR B 2 192 ? 23.68892 4.91387 48.94591 1.000 106.79602 192 THR H N 1
ATOM 4343 C CA . THR B 2 192 ? 22.80157 5.02870 47.79199 1.000 98.00797 192 THR H CA 1
ATOM 4344 C C . THR B 2 192 ? 22.94281 3.83636 46.85077 1.000 104.87283 192 THR H C 1
ATOM 4345 O O . THR B 2 192 ? 21.94332 3.33364 46.32361 1.000 101.28457 192 THR H O 1
ATOM 4349 N N . TRP B 2 193 ? 24.17320 3.36591 46.62880 1.000 103.74626 193 TRP H N 1
ATOM 4350 C CA . TRP B 2 193 ? 24.41166 2.29863 45.67044 1.000 105.91184 193 TRP H CA 1
ATOM 4351 C C . TRP B 2 193 ? 24.83950 1.01658 46.37465 1.000 104.87785 193 TRP H C 1
ATOM 4352 O O . TRP B 2 193 ? 25.63884 1.06662 47.31617 1.000 94.60606 193 TRP H O 1
ATOM 4363 N N . PRO B 2 194 ? 24.33532 -0.15020 45.94191 1.000 108.97575 194 PRO H N 1
ATOM 4364 C CA . PRO B 2 194 ? 23.31800 -0.32001 44.89809 1.000 111.34316 194 PRO H CA 1
ATOM 4365 C C . PRO B 2 194 ? 21.89629 -0.24266 45.44755 1.000 118.41475 194 PRO H C 1
ATOM 4366 O O . PRO B 2 194 ? 20.96682 -0.74404 44.81520 1.000 111.00264 194 PRO H O 1
ATOM 4370 N N . SER B 2 195 ? 21.74107 0.38190 46.61699 1.000 126.72875 195 SER H N 1
ATOM 4371 C CA . SER B 2 195 ? 20.47278 0.31740 47.33627 1.000 119.13713 195 SER H CA 1
ATOM 4372 C C . SER B 2 195 ? 19.35002 1.04909 46.60840 1.000 121.41013 195 SER H C 1
ATOM 4373 O O . SER B 2 195 ? 18.17803 0.68908 46.76965 1.000 98.97536 195 SER H O 1
ATOM 4376 N N . GLN B 2 196 ? 19.67282 2.06909 45.81494 1.000 127.90848 196 GLN H N 1
ATOM 4377 C CA . GLN B 2 196 ? 18.66113 2.86413 45.13468 1.000 117.02471 196 GLN H CA 1
ATOM 4378 C C . GLN B 2 196 ? 19.01404 2.99941 43.65920 1.000 121.01026 196 GLN H C 1
ATOM 4379 O O . GLN B 2 196 ? 20.18902 3.07665 43.28980 1.000 121.06640 196 GLN H O 1
ATOM 4385 N N . THR B 2 197 ? 17.97697 3.01473 42.81991 1.000 117.11396 197 THR H N 1
ATOM 4386 C CA . THR B 2 197 ? 18.16213 3.08747 41.37526 1.000 111.31251 197 THR H CA 1
ATOM 4387 C C . THR B 2 197 ? 18.88494 4.37125 40.98181 1.000 107.48490 197 THR H C 1
ATOM 4388 O O . THR B 2 197 ? 18.51211 5.46694 41.41098 1.000 111.30215 197 THR H O 1
ATOM 4392 N N . VAL B 2 198 ? 19.92503 4.22964 40.15994 1.000 118.47637 198 VAL H N 1
ATOM 4393 C CA . VAL B 2 198 ? 20.70055 5.35734 39.64923 1.000 99.28958 198 VAL H CA 1
ATOM 4394 C C . VAL B 2 198 ? 20.92768 5.11851 38.16177 1.000 89.46444 198 VAL H C 1
ATOM 4395 O O . VAL B 2 198 ? 21.62925 4.17309 37.78388 1.000 96.33264 198 VAL H O 1
ATOM 4399 N N . THR B 2 199 ? 20.34434 5.96815 37.32011 1.000 74.69182 199 THR H N 1
ATOM 4400 C CA . THR B 2 199 ? 20.43634 5.83177 35.87312 1.000 96.46790 199 THR H CA 1
ATOM 4401 C C . THR B 2 199 ? 21.12967 7.04984 35.28416 1.000 82.91085 199 THR H C 1
ATOM 4402 O O . THR B 2 199 ? 20.95810 8.16898 35.78040 1.000 76.55027 199 THR H O 1
ATOM 4406 N N . CYS B 2 200 ? 21.91326 6.83530 34.22799 1.000 77.13319 200 CYS H N 1
ATOM 4407 C CA . CYS B 2 200 ? 22.50205 7.93367 33.47091 1.000 79.94904 200 CYS H CA 1
ATOM 4408 C C . CYS B 2 200 ? 21.82109 8.00658 32.11109 1.000 87.20000 200 CYS H C 1
ATOM 4409 O O . CYS B 2 200 ? 21.65429 6.98560 31.43389 1.000 93.92080 200 CYS H O 1
ATOM 4412 N N . SER B 2 201 ? 21.40040 9.20750 31.73453 1.000 80.12097 201 SER H N 1
ATOM 4413 C CA . SER B 2 201 ? 20.70520 9.45840 30.47772 1.000 80.12816 201 SER H CA 1
ATOM 4414 C C . SER B 2 201 ? 21.63863 10.25033 29.57252 1.000 79.49404 201 SER H C 1
ATOM 4415 O O . SER B 2 201 ? 21.91155 11.42732 29.83129 1.000 72.14839 201 SER H O 1
ATOM 4418 N N . VAL B 2 202 ? 22.13311 9.60678 28.52113 1.000 78.28462 202 VAL H N 1
ATOM 4419 C CA . VAL B 2 202 ? 23.01232 10.24982 27.55334 1.000 73.03544 202 VAL H CA 1
ATOM 4420 C C . VAL B 2 202 ? 22.17351 10.62751 26.34188 1.000 73.91490 202 VAL H C 1
ATOM 4421 O O . VAL B 2 202 ? 21.53847 9.76381 25.72398 1.000 89.48248 202 VAL H O 1
ATOM 4425 N N . ALA B 2 203 ? 22.17226 11.91218 25.99596 1.000 77.83609 203 ALA H N 1
ATOM 4426 C CA . ALA B 2 203 ? 21.41924 12.42806 24.86409 1.000 80.67037 203 ALA H CA 1
ATOM 4427 C C . ALA B 2 203 ? 22.38463 13.03204 23.85622 1.000 86.36580 203 ALA H C 1
ATOM 4428 O O . ALA B 2 203 ? 23.20494 13.88781 24.20754 1.000 88.45291 203 ALA H O 1
ATOM 4430 N N . HIS B 2 204 ? 22.28361 12.57719 22.60738 1.000 94.88535 204 HIS H N 1
ATOM 4431 C CA . HIS B 2 204 ? 23.05979 13.08775 21.47953 1.000 84.56741 204 HIS H CA 1
ATOM 4432 C C . HIS B 2 204 ? 22.02755 13.54254 20.45633 1.000 94.18076 204 HIS H C 1
ATOM 4433 O O . HIS B 2 204 ? 21.53672 12.73372 19.65005 1.000 105.40218 204 HIS H O 1
ATOM 4440 N N . PRO B 2 205 ? 21.63537 14.82257 20.48060 1.000 90.16853 205 PRO H N 1
ATOM 4441 C CA . PRO B 2 205 ? 20.47433 15.25336 19.68543 1.000 87.86818 205 PRO H CA 1
ATOM 4442 C C . PRO B 2 205 ? 20.73902 15.38161 18.19616 1.000 98.30233 205 PRO H C 1
ATOM 4443 O O . PRO B 2 205 ? 19.77212 15.41585 17.42290 1.000 118.85634 205 PRO H O 1
ATOM 4447 N N . ALA B 2 206 ? 22.00052 15.46628 17.76578 1.000 91.88754 206 ALA H N 1
ATOM 4448 C CA . ALA B 2 206 ? 22.28249 15.54731 16.33544 1.000 91.61070 206 ALA H CA 1
ATOM 4449 C C . ALA B 2 206 ? 21.82784 14.28521 15.61245 1.000 96.11663 206 ALA H C 1
ATOM 4450 O O . ALA B 2 206 ? 21.23863 14.35905 14.52775 1.000 104.01459 206 ALA H O 1
ATOM 4452 N N . SER B 2 207 ? 22.09435 13.11879 16.19469 1.000 111.12510 207 SER H N 1
ATOM 4453 C CA . SER B 2 207 ? 21.54676 11.86181 15.70398 1.000 103.38032 207 SER H CA 1
ATOM 4454 C C . SER B 2 207 ? 20.26206 11.46806 16.42142 1.000 99.23377 207 SER H C 1
ATOM 4455 O O . SER B 2 207 ? 19.70190 10.40889 16.11938 1.000 124.19266 207 SER H O 1
ATOM 4458 N N . SER B 2 208 ? 19.79046 12.29687 17.35780 1.000 89.61497 208 SER H N 1
ATOM 4459 C CA . SER B 2 208 ? 18.55689 12.05180 18.10814 1.000 95.17793 208 SER H CA 1
ATOM 4460 C C . SER B 2 208 ? 18.59452 10.69266 18.80739 1.000 102.92019 208 SER H C 1
ATOM 4461 O O . SER B 2 208 ? 17.70354 9.85569 18.64408 1.000 116.65305 208 SER H O 1
ATOM 4464 N N . THR B 2 209 ? 19.64395 10.47518 19.59921 1.000 95.45509 209 THR H N 1
ATOM 4465 C CA . THR B 2 209 ? 19.83596 9.21405 20.31137 1.000 99.77035 209 THR H CA 1
ATOM 4466 C C . THR B 2 209 ? 19.88801 9.49318 21.80835 1.000 101.68219 209 THR H C 1
ATOM 4467 O O . THR B 2 209 ? 20.84915 10.09446 22.29813 1.000 109.30472 209 THR H O 1
ATOM 4471 N N . THR B 2 210 ? 18.85931 9.06033 22.53282 1.000 107.97307 210 THR H N 1
ATOM 4472 C CA . THR B 2 210 ? 18.83062 9.14683 23.98835 1.000 95.19217 210 THR H CA 1
ATOM 4473 C C . THR B 2 210 ? 18.83481 7.73277 24.56009 1.000 88.39903 210 THR H C 1
ATOM 4474 O O . THR B 2 210 ? 18.01117 6.89534 24.17591 1.000 95.21911 210 THR H O 1
ATOM 4478 N N . VAL B 2 211 ? 19.79579 7.45696 25.43869 1.000 93.60270 211 VAL H N 1
ATOM 4479 C CA . VAL B 2 211 ? 19.99499 6.12525 25.99823 1.000 87.56933 211 VAL H CA 1
ATOM 4480 C C . VAL B 2 211 ? 20.07759 6.23612 27.51293 1.000 87.90794 211 VAL H C 1
ATOM 4481 O O . VAL B 2 211 ? 20.82672 7.06593 28.04055 1.000 82.20587 211 VAL H O 1
ATOM 4485 N N . ASP B 2 212 ? 19.31483 5.39810 28.20704 1.000 85.79510 212 ASP H N 1
ATOM 4486 C CA . ASP B 2 212 ? 19.39382 5.27744 29.65485 1.000 86.84580 212 ASP H CA 1
ATOM 4487 C C . ASP B 2 212 ? 20.18766 4.02738 30.00422 1.000 87.31039 212 ASP H C 1
ATOM 4488 O O . ASP B 2 212 ? 19.88976 2.93700 29.50509 1.000 95.89050 212 ASP H O 1
ATOM 4493 N N . LYS B 2 213 ? 21.20095 4.18885 30.84885 1.000 93.85215 213 LYS H N 1
ATOM 4494 C CA . LYS B 2 213 ? 21.98896 3.06971 31.34389 1.000 87.85076 213 LYS H CA 1
ATOM 4495 C C . LYS B 2 213 ? 21.89696 3.00327 32.86005 1.000 72.94711 213 LYS H C 1
ATOM 4496 O O . LYS B 2 213 ? 22.14925 3.99635 33.55361 1.000 66.96833 213 LYS H O 1
ATOM 4502 N N . LYS B 2 214 ? 21.51428 1.83023 33.35518 1.000 88.48221 214 LYS H N 1
ATOM 4503 C CA . LYS B 2 214 ? 21.45659 1.53712 34.77786 1.000 90.16045 214 LYS H CA 1
ATOM 4504 C C . LYS B 2 214 ? 22.76484 0.87935 35.18902 1.000 90.08747 214 LYS H C 1
ATOM 4505 O O . LYS B 2 214 ? 23.24132 -0.03934 34.51471 1.000 94.36726 214 LYS H O 1
ATOM 4511 N N . LEU B 2 215 ? 23.34770 1.35294 36.28290 1.000 89.23034 215 LEU H N 1
ATOM 4512 C CA . LEU B 2 215 ? 24.65511 0.88591 36.72908 1.000 92.67069 215 LEU H CA 1
ATOM 4513 C C . LEU B 2 215 ? 24.45610 -0.10022 37.87507 1.000 95.99371 215 LEU H C 1
ATOM 4514 O O . LEU B 2 215 ? 23.97961 0.27649 38.95061 1.000 104.15463 215 LEU H O 1
ATOM 4519 N N . GLU B 2 216 ? 24.82334 -1.35612 37.64171 1.000 99.33618 216 GLU H N 1
ATOM 4520 C CA . GLU B 2 216 ? 24.70063 -2.44203 38.59979 1.000 103.05052 216 GLU H CA 1
ATOM 4521 C C . GLU B 2 216 ? 26.07419 -3.02281 38.91973 1.000 101.95556 216 GLU H C 1
ATOM 4522 O O . GLU B 2 216 ? 27.02846 -2.83858 38.15378 1.000 89.69192 216 GLU H O 1
ATOM 4528 N N . PRO B 2 217 ? 26.21268 -3.71280 40.05707 1.000 99.28933 217 PRO H N 1
ATOM 4529 C CA . PRO B 2 217 ? 27.54118 -4.15124 40.50487 1.000 97.02930 217 PRO H CA 1
ATOM 4530 C C . PRO B 2 217 ? 28.26403 -5.00696 39.47432 1.000 97.77934 217 PRO H C 1
ATOM 4531 O O . PRO B 2 217 ? 27.66008 -5.82217 38.77331 1.000 93.07827 217 PRO H O 1
ATOM 4535 N N . SER B 2 218 ? 29.57634 -4.80966 39.39634 1.000 84.34620 218 SER H N 1
ATOM 4536 C CA . SER B 2 218 ? 30.43346 -5.57500 38.50209 1.000 88.66595 218 SER H CA 1
ATOM 4537 C C . SER B 2 218 ? 31.44244 -6.39996 39.29714 1.000 75.18462 218 SER H C 1
ATOM 4538 O O . SER B 2 218 ? 31.46625 -7.62771 39.21046 1.000 78.10591 218 SER H O 1
ATOM 4541 N N . ASP C 3 1 ? 46.47556 46.62753 12.36452 1.000 44.86930 1 ASP L N 1
ATOM 4542 C CA . ASP C 3 1 ? 45.44799 47.06750 13.30079 1.000 45.12289 1 ASP L CA 1
ATOM 4543 C C . ASP C 3 1 ? 46.07047 47.53156 14.61386 1.000 51.29797 1 ASP L C 1
ATOM 4544 O O . ASP C 3 1 ? 47.23345 47.93576 14.65391 1.000 56.78297 1 ASP L O 1
ATOM 4549 N N . ILE C 3 2 ? 45.28526 47.47210 15.68577 1.000 40.42219 2 ILE L N 1
ATOM 4550 C CA . ILE C 3 2 ? 45.74021 47.81208 17.02889 1.000 43.95683 2 ILE L CA 1
ATOM 4551 C C . ILE C 3 2 ? 45.73069 46.53299 17.85445 1.000 45.40730 2 ILE L C 1
ATOM 4552 O O . ILE C 3 2 ? 44.67468 45.91797 18.04951 1.000 33.59656 2 ILE L O 1
ATOM 4557 N N . VAL C 3 3 ? 46.90165 46.13336 18.33823 1.000 49.36687 3 VAL L N 1
ATOM 4558 C CA . VAL C 3 3 ? 47.05566 44.88513 19.07626 1.000 46.37563 3 VAL L CA 1
ATOM 4559 C C . VAL C 3 3 ? 46.92321 45.17087 20.56510 1.000 43.50358 3 VAL L C 1
ATOM 4560 O O . VAL C 3 3 ? 47.61793 46.04008 21.10562 1.000 40.23213 3 VAL L O 1
ATOM 4564 N N . MET C 3 4 ? 46.03338 44.43737 21.22900 1.000 51.47231 4 MET L N 1
ATOM 4565 C CA . MET C 3 4 ? 45.78591 44.58565 22.65799 1.000 38.68510 4 MET L CA 1
ATOM 4566 C C . MET C 3 4 ? 46.21591 43.31883 23.38170 1.000 25.90500 4 MET L C 1
ATOM 4567 O O . MET C 3 4 ? 45.75834 42.22098 23.04695 1.000 30.90379 4 MET L O 1
ATOM 4572 N N . THR C 3 5 ? 47.08268 43.47623 24.37529 1.000 24.88483 5 THR L N 1
ATOM 4573 C CA . THR C 3 5 ? 47.55963 42.37149 25.19298 1.000 33.91046 5 THR L CA 1
ATOM 4574 C C . THR C 3 5 ? 47.04172 42.54642 26.61290 1.000 37.84925 5 THR L C 1
ATOM 4575 O O . THR C 3 5 ? 47.19375 43.61973 27.20603 1.000 46.92832 5 THR L O 1
ATOM 4579 N N . GLN C 3 6 ? 46.42909 41.49745 27.15067 1.000 32.60526 6 GLN L N 1
ATOM 4580 C CA . GLN C 3 6 ? 45.88062 41.51209 28.49882 1.000 36.80385 6 GLN L CA 1
ATOM 4581 C C . GLN C 3 6 ? 46.78271 40.70096 29.41591 1.000 44.16588 6 GLN L C 1
ATOM 4582 O O . GLN C 3 6 ? 47.06871 39.53203 29.13595 1.000 59.95290 6 GLN L O 1
ATOM 4588 N N . SER C 3 7 ? 47.22440 41.31935 30.50879 1.000 39.19892 7 SER L N 1
ATOM 4589 C CA . SER C 3 7 ? 48.12737 40.66853 31.44164 1.000 52.39601 7 SER L CA 1
ATOM 4590 C C . SER C 3 7 ? 47.55896 40.73049 32.85294 1.000 48.45634 7 SER L C 1
ATOM 4591 O O . SER C 3 7 ? 47.05794 41.77938 33.27913 1.000 43.11311 7 SER L O 1
ATOM 4594 N N . PRO C 3 8 ? 47.61473 39.61989 33.60457 1.000 44.00351 8 PRO L N 1
ATOM 4595 C CA . PRO C 3 8 ? 48.09341 38.31878 33.12269 1.000 42.31357 8 PRO L CA 1
ATOM 4596 C C . PRO C 3 8 ? 47.03183 37.55584 32.32833 1.000 41.19809 8 PRO L C 1
ATOM 4597 O O . PRO C 3 8 ? 45.84947 37.88447 32.42103 1.000 42.91499 8 PRO L O 1
ATOM 4601 N N . ALA C 3 9 ? 47.45789 36.55646 31.54969 1.000 36.82275 9 ALA L N 1
ATOM 4602 C CA . ALA C 3 9 ? 46.50656 35.77163 30.76737 1.000 31.09216 9 ALA L CA 1
ATOM 4603 C C . ALA C 3 9 ? 45.68166 34.85046 31.65777 1.000 32.28419 9 ALA L C 1
ATOM 4604 O O . ALA C 3 9 ? 44.46715 34.71647 31.46628 1.000 30.17876 9 ALA L O 1
ATOM 4606 N N . ILE C 3 10 ? 46.32469 34.19671 32.62309 1.000 35.09467 10 ILE L N 1
ATOM 4607 C CA . ILE C 3 10 ? 45.65347 33.35161 33.60368 1.000 31.12890 10 ILE L CA 1
ATOM 4608 C C . ILE C 3 10 ? 46.12312 33.78143 34.98589 1.000 30.80489 10 ILE L C 1
ATOM 4609 O O . ILE C 3 10 ? 47.32690 33.94864 35.21066 1.000 37.72740 10 ILE L O 1
ATOM 4614 N N . MET C 3 11 ? 45.18000 33.96834 35.90680 1.000 26.78276 11 MET L N 1
ATOM 4615 C CA . MET C 3 11 ? 45.50722 34.42901 37.24764 1.000 32.55170 11 MET L CA 1
ATOM 4616 C C . MET C 3 11 ? 44.61374 33.73743 38.26759 1.000 40.18927 11 MET L C 1
ATOM 4617 O O . MET C 3 11 ? 43.48200 33.34749 37.96700 1.000 39.27380 11 MET L O 1
ATOM 4622 N N . SER C 3 12 ? 45.14274 33.58616 39.48089 1.000 40.73997 12 SER L N 1
ATOM 4623 C CA . SER C 3 12 ? 44.42288 32.97765 40.59351 1.000 37.42893 12 SER L CA 1
ATOM 4624 C C . SER C 3 12 ? 44.43971 33.94484 41.76639 1.000 45.75401 12 SER L C 1
ATOM 4625 O O . SER C 3 12 ? 45.51202 34.38076 42.19748 1.000 62.20801 12 SER L O 1
ATOM 4628 N N . ALA C 3 13 ? 43.25773 34.27794 42.27930 1.000 45.52914 13 ALA L N 1
ATOM 4629 C CA . ALA C 3 13 ? 43.12037 35.18219 43.41123 1.000 36.48270 13 ALA L CA 1
ATOM 4630 C C . ALA C 3 13 ? 42.23247 34.54428 44.46844 1.000 47.27350 13 ALA L C 1
ATOM 4631 O O . ALA C 3 13 ? 41.21725 33.92068 44.14409 1.000 54.74288 13 ALA L O 1
ATOM 4633 N N . SER C 3 14 ? 42.62118 34.70129 45.73146 1.000 51.68008 14 SER L N 1
ATOM 4634 C CA . SER C 3 14 ? 41.83480 34.16169 46.83065 1.000 47.94917 14 SER L CA 1
ATOM 4635 C C . SER C 3 14 ? 40.50413 34.89548 46.94921 1.000 47.33854 14 SER L C 1
ATOM 4636 O O . SER C 3 14 ? 40.37109 36.05696 46.55560 1.000 53.38464 14 SER L O 1
ATOM 4639 N N . LEU C 3 15 ? 39.50791 34.19669 47.48882 1.000 37.42605 15 LEU L N 1
ATOM 4640 C CA . LEU C 3 15 ? 38.19596 34.79878 47.68467 1.000 41.68663 15 LEU L CA 1
ATOM 4641 C C . LEU C 3 15 ? 38.28945 35.94508 48.68511 1.000 59.27624 15 LEU L C 1
ATOM 4642 O O . LEU C 3 15 ? 38.90325 35.81081 49.74747 1.000 78.56218 15 LEU L O 1
ATOM 4647 N N . GLY C 3 16 ? 37.67618 37.07641 48.34074 1.000 57.04313 16 GLY L N 1
ATOM 4648 C CA . GLY C 3 16 ? 37.72668 38.26325 49.16873 1.000 59.30434 16 GLY L CA 1
ATOM 4649 C C . GLY C 3 16 ? 38.89314 39.19135 48.90229 1.000 60.54247 16 GLY L C 1
ATOM 4650 O O . GLY C 3 16 ? 38.96131 40.26345 49.51668 1.000 70.55170 16 GLY L O 1
ATOM 4651 N N . GLU C 3 17 ? 39.80763 38.82025 48.01033 1.000 52.27286 17 GLU L N 1
ATOM 4652 C CA . GLU C 3 17 ? 40.97834 39.62742 47.70675 1.000 55.93297 17 GLU L CA 1
ATOM 4653 C C . GLU C 3 17 ? 40.63117 40.72077 46.69472 1.000 63.71961 17 GLU L C 1
ATOM 4654 O O . GLU C 3 17 ? 39.53435 40.76183 46.13068 1.000 59.06203 17 GLU L O 1
ATOM 4660 N N . ARG C 3 18 ? 41.58522 41.62152 46.47005 1.000 57.97476 18 ARG L N 1
ATOM 4661 C CA . ARG C 3 18 ? 41.44543 42.68102 45.47958 1.000 62.85381 18 ARG L CA 1
ATOM 4662 C C . ARG C 3 18 ? 42.12575 42.24716 44.18768 1.000 60.03124 18 ARG L C 1
ATOM 4663 O O . ARG C 3 18 ? 43.29137 41.83742 44.20210 1.000 44.24268 18 ARG L O 1
ATOM 4671 N N . VAL C 3 19 ? 41.39837 42.34152 43.07647 1.000 58.44418 19 VAL L N 1
ATOM 4672 C CA . VAL C 3 19 ? 41.84358 41.82702 41.78654 1.000 48.45315 19 VAL L CA 1
ATOM 4673 C C . VAL C 3 19 ? 41.99232 42.98913 40.81620 1.000 47.60465 19 VAL L C 1
ATOM 4674 O O . VAL C 3 19 ? 41.07285 43.80231 40.66903 1.000 39.46006 19 VAL L O 1
ATOM 4678 N N . THR C 3 20 ? 43.14622 43.06110 40.15404 1.000 44.95563 20 THR L N 1
ATOM 4679 C CA . THR C 3 20 ? 43.40809 44.06021 39.12635 1.000 38.15049 20 THR L CA 1
ATOM 4680 C C . THR C 3 20 ? 44.04431 43.37978 37.92427 1.000 39.41868 20 THR L C 1
ATOM 4681 O O . THR C 3 20 ? 45.00090 42.61375 38.07685 1.000 40.44994 20 THR L O 1
ATOM 4685 N N . MET C 3 21 ? 43.51327 43.65659 36.73530 1.000 36.31370 21 MET L N 1
ATOM 4686 C CA . MET C 3 21 ? 44.09103 43.17657 35.48917 1.000 36.93829 21 MET L CA 1
ATOM 4687 C C . MET C 3 21 ? 44.18539 44.33675 34.50984 1.000 31.99583 21 MET L C 1
ATOM 4688 O O . MET C 3 21 ? 43.37738 45.26769 34.54812 1.000 35.16652 21 MET L O 1
ATOM 4693 N N . THR C 3 22 ? 45.18129 44.27557 33.63086 1.000 27.40302 22 THR L N 1
ATOM 4694 C CA . THR C 3 22 ? 45.49557 45.37798 32.73635 1.000 21.77252 22 THR L CA 1
ATOM 4695 C C . THR C 3 22 ? 45.33338 44.95771 31.28190 1.000 23.68218 22 THR L C 1
ATOM 4696 O O . THR C 3 22 ? 45.54472 43.79560 30.92275 1.000 37.11166 22 THR L O 1
ATOM 4700 N N . CYS C 3 23 ? 44.95397 45.92310 30.44725 1.000 18.39814 23 CYS L N 1
ATOM 4701 C CA . CYS C 3 23 ? 44.80187 45.71880 29.01011 1.000 27.06359 23 CYS L CA 1
ATOM 4702 C C . CYS C 3 23 ? 45.57445 46.81715 28.29653 1.000 26.31133 23 CYS L C 1
ATOM 4703 O O . CYS C 3 23 ? 45.13283 47.97036 28.26438 1.000 31.94367 23 CYS L O 1
ATOM 4706 N N . THR C 3 24 ? 46.71889 46.46040 27.72490 1.000 34.94633 24 THR L N 1
ATOM 4707 C CA . THR C 3 24 ? 47.60101 47.41517 27.07011 1.000 33.33928 24 THR L CA 1
ATOM 4708 C C . THR C 3 24 ? 47.44461 47.30959 25.55915 1.000 37.36249 24 THR L C 1
ATOM 4709 O O . THR C 3 24 ? 47.44495 46.20551 25.00462 1.000 36.38627 24 THR L O 1
ATOM 4713 N N . ALA C 3 25 ? 47.31208 48.45745 24.90153 1.000 36.67797 25 ALA L N 1
ATOM 4714 C CA . ALA C 3 25 ? 47.12009 48.52922 23.46252 1.000 32.02330 25 ALA L CA 1
ATOM 4715 C C . ALA C 3 25 ? 48.38036 49.05406 22.78636 1.000 35.53096 25 ALA L C 1
ATOM 4716 O O . ALA C 3 25 ? 49.18704 49.76203 23.39791 1.000 30.42482 25 ALA L O 1
ATOM 4718 N N . SER C 3 26 ? 48.54131 48.69023 21.51125 1.000 33.73735 26 SER L N 1
ATOM 4719 C CA . SER C 3 26 ? 49.71205 49.12104 20.75217 1.000 31.60068 26 SER L CA 1
ATOM 4720 C C . SER C 3 26 ? 49.74764 50.63726 20.60431 1.000 42.35120 26 SER L C 1
ATOM 4721 O O . SER C 3 26 ? 50.79497 51.26714 20.79094 1.000 53.34467 26 SER L O 1
ATOM 4724 N N . SER C 3 27 ? 48.61260 51.23914 20.26803 1.000 41.38076 27 SER L N 1
ATOM 4725 C CA . SER C 3 27 ? 48.48364 52.68028 20.11921 1.000 36.78178 27 SER L CA 1
ATOM 4726 C C . SER C 3 27 ? 47.61588 53.23478 21.24349 1.000 28.96971 27 SER L C 1
ATOM 4727 O O . SER C 3 27 ? 47.09354 52.49619 22.08264 1.000 39.99558 27 SER L O 1
ATOM 4730 N N . SER C 3 28 ? 47.47572 54.55661 21.26374 1.000 23.17226 28 SER L N 1
ATOM 4731 C CA . SER C 3 28 ? 46.55918 55.18590 22.20191 1.000 21.49460 28 SER L CA 1
ATOM 4732 C C . SER C 3 28 ? 45.11839 54.91787 21.78781 1.000 35.57181 28 SER L C 1
ATOM 4733 O O . SER C 3 28 ? 44.78879 54.90534 20.59919 1.000 46.15522 28 SER L O 1
ATOM 4736 N N . VAL C 3 29 ? 44.25961 54.68649 22.77655 1.000 23.59626 29 VAL L N 1
ATOM 4737 C CA . VAL C 3 29 ? 42.83570 54.46774 22.55552 1.000 14.14534 29 VAL L CA 1
ATOM 4738 C C . VAL C 3 29 ? 42.06813 55.55102 23.29564 1.000 24.96554 29 VAL L C 1
ATOM 4739 O O . VAL C 3 29 ? 42.32948 55.80397 24.47759 1.000 28.87566 29 VAL L O 1
ATOM 4743 N N . THR C 3 30 ? 41.13053 56.19315 22.60313 1.000 23.41754 30 THR L N 1
ATOM 4744 C CA . THR C 3 30 ? 40.26720 57.16229 23.26276 1.000 26.17949 30 THR L CA 1
ATOM 4745 C C . THR C 3 30 ? 39.35033 56.43781 24.24203 1.000 20.71867 30 THR L C 1
ATOM 4746 O O . THR C 3 30 ? 38.70131 55.44961 23.88525 1.000 13.78261 30 THR L O 1
ATOM 4750 N N . SER C 3 31 ? 39.29253 56.94171 25.47919 1.000 22.90344 31 SER L N 1
ATOM 4751 C CA . SER C 3 31 ? 38.68660 56.19452 26.57785 1.000 16.56515 31 SER L CA 1
ATOM 4752 C C . SER C 3 31 ? 37.22347 55.85822 26.32954 1.000 18.02248 31 SER L C 1
ATOM 4753 O O . SER C 3 31 ? 36.70555 54.91536 26.93826 1.000 21.10559 31 SER L O 1
ATOM 4756 N N . SER C 3 32 ? 36.54533 56.60311 25.45630 1.000 19.01426 32 SER L N 1
ATOM 4757 C CA . SER C 3 32 ? 35.15064 56.31684 25.14950 1.000 12.61800 32 SER L CA 1
ATOM 4758 C C . SER C 3 32 ? 34.97964 55.07204 24.29148 1.000 12.79306 32 SER L C 1
ATOM 4759 O O . SER C 3 32 ? 33.84748 54.60306 24.13471 1.000 14.37698 32 SER L O 1
ATOM 4762 N N . TYR C 3 33 ? 36.06621 54.52450 23.74102 1.000 17.57630 33 TYR L N 1
ATOM 4763 C CA . TYR C 3 33 ? 35.98611 53.46694 22.73960 1.000 14.95410 33 TYR L CA 1
ATOM 4764 C C . TYR C 3 33 ? 36.65713 52.17693 23.19809 1.000 13.51683 33 TYR L C 1
ATOM 4765 O O . TYR C 3 33 ? 36.97977 51.32236 22.36715 1.000 25.30283 33 TYR L O 1
ATOM 4774 N N . LEU C 3 34 ? 36.87429 52.01395 24.50053 1.000 10.48948 34 LEU L N 1
ATOM 4775 C CA . LEU C 3 34 ? 37.44139 50.79055 25.05212 1.000 10.59345 34 LEU L CA 1
ATOM 4776 C C . LEU C 3 34 ? 36.48465 50.23347 26.09519 1.000 13.53570 34 LEU L C 1
ATOM 4777 O O . LEU C 3 34 ? 36.12202 50.93306 27.04753 1.000 14.07539 34 LEU L O 1
ATOM 4782 N N . HIS C 3 35 ? 36.09304 48.97391 25.92315 1.000 12.55131 35 HIS L N 1
ATOM 4783 C CA . HIS C 3 35 ? 35.09249 48.33783 26.76400 1.000 9.78435 35 HIS L CA 1
ATOM 4784 C C . HIS C 3 35 ? 35.63101 47.01015 27.27248 1.000 9.99714 35 HIS L C 1
ATOM 4785 O O . HIS C 3 35 ? 36.64793 46.50226 26.79618 1.000 15.47519 35 HIS L O 1
ATOM 4792 N N . TRP C 3 36 ? 34.93564 46.44893 28.25545 1.000 9.91118 36 TRP L N 1
ATOM 4793 C CA . TRP C 3 36 ? 35.28823 45.15792 28.82347 1.000 10.23459 36 TRP L CA 1
ATOM 4794 C C . TRP C 3 36 ? 34.09187 44.22397 28.75047 1.000 16.22500 36 TRP L C 1
ATOM 4795 O O . TRP C 3 36 ? 32.96305 44.62261 29.05221 1.000 26.09915 36 TRP L O 1
ATOM 4806 N N . TYR C 3 37 ? 34.34671 42.98182 28.34769 1.000 10.17183 37 TYR L N 1
ATOM 4807 C CA . TYR C 3 37 ? 33.33501 41.93727 28.29970 1.000 10.06980 37 TYR L CA 1
ATOM 4808 C C . TYR C 3 37 ? 33.75840 40.78999 29.20241 1.000 10.59077 37 TYR L C 1
ATOM 4809 O O . TYR C 3 37 ? 34.92464 40.38534 29.19607 1.000 15.03749 37 TYR L O 1
ATOM 4818 N N . GLN C 3 38 ? 32.81030 40.26850 29.97529 1.000 10.63150 38 GLN L N 1
ATOM 4819 C CA . GLN C 3 38 ? 33.04471 39.13251 30.85628 1.000 11.23233 38 GLN L CA 1
ATOM 4820 C C . GLN C 3 38 ? 32.30454 37.91810 30.31763 1.000 11.81642 38 GLN L C 1
ATOM 4821 O O . GLN C 3 38 ? 31.08902 37.97391 30.10122 1.000 18.94577 38 GLN L O 1
ATOM 4827 N N . GLN C 3 39 ? 33.03193 36.82283 30.11378 1.000 11.74395 39 GLN L N 1
ATOM 4828 C CA . GLN C 3 39 ? 32.46197 35.59494 29.57376 1.000 27.61535 39 GLN L CA 1
ATOM 4829 C C . GLN C 3 39 ? 32.60188 34.47495 30.59258 1.000 28.95689 39 GLN L C 1
ATOM 4830 O O . GLN C 3 39 ? 33.71810 34.13827 31.00281 1.000 33.69782 39 GLN L O 1
ATOM 4836 N N . ARG C 3 40 ? 31.47278 33.89751 30.98966 1.000 24.12067 40 ARG L N 1
ATOM 4837 C CA . ARG C 3 40 ? 31.50411 32.70617 31.81355 1.000 30.56119 40 ARG L CA 1
ATOM 4838 C C . ARG C 3 40 ? 31.97803 31.52266 30.97128 1.000 41.45332 40 ARG L C 1
ATOM 4839 O O . ARG C 3 40 ? 31.85166 31.53958 29.74438 1.000 57.22634 40 ARG L O 1
ATOM 4847 N N . PRO C 3 41 ? 32.54453 30.48936 31.60280 1.000 49.08595 41 PRO L N 1
ATOM 4848 C CA . PRO C 3 41 ? 33.09037 29.37149 30.81290 1.000 42.49576 41 PRO L CA 1
ATOM 4849 C C . PRO C 3 41 ? 32.08176 28.71335 29.88599 1.000 50.05006 41 PRO L C 1
ATOM 4850 O O . PRO C 3 41 ? 32.43251 28.35385 28.75503 1.000 62.94995 41 PRO L O 1
ATOM 4854 N N . GLY C 3 42 ? 30.83670 28.55032 30.32395 1.000 42.66763 42 GLY L N 1
ATOM 4855 C CA . GLY C 3 42 ? 29.85433 27.86674 29.50702 1.000 48.45288 42 GLY L CA 1
ATOM 4856 C C . GLY C 3 42 ? 28.92980 28.77547 28.72389 1.000 52.79629 42 GLY L C 1
ATOM 4857 O O . GLY C 3 42 ? 28.23719 28.31644 27.80988 1.000 53.44036 42 GLY L O 1
ATOM 4858 N N . SER C 3 43 ? 28.91158 30.06269 29.05795 1.000 48.44404 43 SER L N 1
ATOM 4859 C CA . SER C 3 43 ? 27.93174 30.98688 28.51070 1.000 45.37046 43 SER L CA 1
ATOM 4860 C C . SER C 3 43 ? 28.56373 31.89085 27.45304 1.000 41.19111 43 SER L C 1
ATOM 4861 O O . SER C 3 43 ? 29.74845 31.78649 27.12250 1.000 39.29736 43 SER L O 1
ATOM 4864 N N . SER C 3 44 ? 27.74391 32.78306 26.90906 1.000 31.98392 44 SER L N 1
ATOM 4865 C CA . SER C 3 44 ? 28.17292 33.74844 25.91257 1.000 31.31435 44 SER L CA 1
ATOM 4866 C C . SER C 3 44 ? 28.82069 34.95587 26.58211 1.000 31.82936 44 SER L C 1
ATOM 4867 O O . SER C 3 44 ? 28.63474 35.18577 27.78012 1.000 27.13972 44 SER L O 1
ATOM 4870 N N . PRO C 3 45 ? 29.60101 35.73812 25.83357 1.000 26.17537 45 PRO L N 1
ATOM 4871 C CA . PRO C 3 45 ? 30.16326 36.96747 26.40384 1.000 13.48027 45 PRO L CA 1
ATOM 4872 C C . PRO C 3 45 ? 29.06675 37.92496 26.84191 1.000 19.10376 45 PRO L C 1
ATOM 4873 O O . PRO C 3 45 ? 28.00097 38.00841 26.22826 1.000 31.94749 45 PRO L O 1
ATOM 4877 N N . LYS C 3 46 ? 29.34170 38.65094 27.92242 1.000 10.48195 46 LYS L N 1
ATOM 4878 C CA . LYS C 3 46 ? 28.41197 39.62503 28.47389 1.000 9.79139 46 LYS L CA 1
ATOM 4879 C C . LYS C 3 46 ? 29.10841 40.96776 28.62375 1.000 12.88682 46 LYS L C 1
ATOM 4880 O O . LYS C 3 46 ? 30.26840 41.03205 29.04066 1.000 20.82003 46 LYS L O 1
ATOM 4886 N N . LEU C 3 47 ? 28.39631 42.03663 28.27746 1.000 14.39905 47 LEU L N 1
ATOM 4887 C CA . LEU C 3 47 ? 28.92168 43.37961 28.47722 1.000 10.00655 47 LEU L CA 1
ATOM 4888 C C . LEU C 3 47 ? 29.12053 43.64221 29.96253 1.000 9.84897 47 LEU L C 1
ATOM 4889 O O . LEU C 3 47 ? 28.21012 43.42818 30.76749 1.000 18.94663 47 LEU L O 1
ATOM 4894 N N . TRP C 3 48 ? 30.31553 44.10369 30.32758 1.000 11.71644 48 TRP L N 1
ATOM 4895 C CA . TRP C 3 48 ? 30.64234 44.35111 31.72693 1.000 14.04737 48 TRP L CA 1
ATOM 4896 C C . TRP C 3 48 ? 30.95545 45.80987 32.01236 1.000 9.81296 48 TRP L C 1
ATOM 4897 O O . TRP C 3 48 ? 30.35514 46.40319 32.91584 1.000 12.40153 48 TRP L O 1
ATOM 4908 N N . ILE C 3 49 ? 31.88454 46.40581 31.27514 1.000 9.72623 49 ILE L N 1
ATOM 4909 C CA . ILE C 3 49 ? 32.22461 47.81309 31.42317 1.000 9.74388 49 ILE L CA 1
ATOM 4910 C C . ILE C 3 49 ? 32.27442 48.42514 30.03342 1.000 12.33731 49 ILE L C 1
ATOM 4911 O O . ILE C 3 49 ? 32.89793 47.86194 29.12754 1.000 20.88252 49 ILE L O 1
ATOM 4916 N N . TYR C 3 50 ? 31.61047 49.56323 29.85973 1.000 11.66585 50 TYR L N 1
ATOM 4917 C CA . TYR C 3 50 ? 31.59567 50.27165 28.58947 1.000 11.28855 50 TYR L CA 1
ATOM 4918 C C . TYR C 3 50 ? 32.18139 51.66262 28.78052 1.000 14.45944 50 TYR L C 1
ATOM 4919 O O . TYR C 3 50 ? 31.91161 52.32789 29.78693 1.000 19.89658 50 TYR L O 1
ATOM 4928 N N . SER C 3 51 ? 32.99544 52.08600 27.81105 1.000 12.68614 51 SER L N 1
ATOM 4929 C CA . SER C 3 51 ? 33.69353 53.37264 27.85294 1.000 14.70627 51 SER L CA 1
ATOM 4930 C C . SER C 3 51 ? 34.60228 53.48888 29.07512 1.000 16.02412 51 SER L C 1
ATOM 4931 O O . SER C 3 51 ? 34.73459 54.56545 29.66323 1.000 16.32157 51 SER L O 1
ATOM 4934 N N . THR C 3 52 ? 35.19201 52.36097 29.47730 1.000 18.01276 52 THR L N 1
ATOM 4935 C CA . THR C 3 52 ? 36.31098 52.27810 30.41316 1.000 18.36211 52 THR L CA 1
ATOM 4936 C C . THR C 3 52 ? 35.91420 52.55679 31.86079 1.000 20.78242 52 THR L C 1
ATOM 4937 O O . THR C 3 52 ? 36.66666 52.23194 32.78503 1.000 24.79755 52 THR L O 1
ATOM 4941 N N . SER C 3 53 ? 34.72347 53.07629 32.08546 1.000 24.96643 53 SER L N 1
ATOM 4942 C CA . SER C 3 53 ? 34.40647 53.48070 33.45120 1.000 16.48361 53 SER L CA 1
ATOM 4943 C C . SER C 3 53 ? 33.07716 52.94605 33.94905 1.000 16.10638 53 SER L C 1
ATOM 4944 O O . SER C 3 53 ? 32.96384 52.60360 35.12762 1.000 30.35773 53 SER L O 1
ATOM 4947 N N . ASN C 3 54 ? 32.07733 52.85340 33.08197 1.000 17.98389 54 ASN L N 1
ATOM 4948 C CA . ASN C 3 54 ? 30.69363 52.67500 33.49293 1.000 20.27108 54 ASN L CA 1
ATOM 4949 C C . ASN C 3 54 ? 30.29620 51.20982 33.38642 1.000 16.76380 54 ASN L C 1
ATOM 4950 O O . ASN C 3 54 ? 30.56804 50.55806 32.37240 1.000 22.10839 54 ASN L O 1
ATOM 4955 N N . LEU C 3 55 ? 29.65556 50.70082 34.43397 1.000 13.31556 55 LEU L N 1
ATOM 4956 C CA . LEU C 3 55 ? 29.21861 49.31486 34.46570 1.000 10.35837 55 LEU L CA 1
ATOM 4957 C C . LEU C 3 55 ? 27.90333 49.14919 33.71319 1.000 14.12511 55 LEU L C 1
ATOM 4958 O O . LEU C 3 55 ? 27.04294 50.03430 33.71767 1.000 21.96790 55 LEU L O 1
ATOM 4963 N N . ALA C 3 56 ? 27.75594 48.00055 33.05730 1.000 12.85214 56 ALA L N 1
ATOM 4964 C CA . ALA C 3 56 ? 26.54482 47.71417 32.30382 1.000 22.51658 56 ALA L CA 1
ATOM 4965 C C . ALA C 3 56 ? 25.38698 47.42635 33.25966 1.000 36.52671 56 ALA L C 1
ATOM 4966 O O . ALA C 3 56 ? 25.53955 47.40852 34.48524 1.000 32.64336 56 ALA L O 1
ATOM 4968 N N . SER C 3 57 ? 24.20782 47.20295 32.68498 1.000 31.29117 57 SER L N 1
ATOM 4969 C CA . SER C 3 57 ? 23.03179 46.90042 33.48742 1.000 21.70379 57 SER L CA 1
ATOM 4970 C C . SER C 3 57 ? 23.20798 45.57183 34.21082 1.000 35.62166 57 SER L C 1
ATOM 4971 O O . SER C 3 57 ? 23.66396 44.58346 33.62864 1.000 39.92347 57 SER L O 1
ATOM 4974 N N . GLY C 3 58 ? 22.83159 45.55119 35.48494 1.000 39.88106 58 GLY L N 1
ATOM 4975 C CA . GLY C 3 58 ? 22.96866 44.35068 36.29188 1.000 33.20761 58 GLY L CA 1
ATOM 4976 C C . GLY C 3 58 ? 24.39681 43.92948 36.56539 1.000 23.65353 58 GLY L C 1
ATOM 4977 O O . GLY C 3 58 ? 24.72000 42.74008 36.44966 1.000 28.74251 58 GLY L O 1
ATOM 4978 N N . VAL C 3 59 ? 25.26229 44.87336 36.92013 1.000 24.30889 59 VAL L N 1
ATOM 4979 C CA . VAL C 3 59 ? 26.65496 44.59847 37.24943 1.000 27.42600 59 VAL L CA 1
ATOM 4980 C C . VAL C 3 59 ? 26.89869 45.06783 38.67595 1.000 35.36677 59 VAL L C 1
ATOM 4981 O O . VAL C 3 59 ? 26.55544 46.20405 39.00866 1.000 39.91276 59 VAL L O 1
ATOM 4985 N N . PRO C 3 60 ? 27.46352 44.23267 39.54862 1.000 30.76936 60 PRO L N 1
ATOM 4986 C CA . PRO C 3 60 ? 27.76189 44.68058 40.91482 1.000 49.74754 60 PRO L CA 1
ATOM 4987 C C . PRO C 3 60 ? 28.75503 45.83399 40.92502 1.000 33.11192 60 PRO L C 1
ATOM 4988 O O . PRO C 3 60 ? 29.62788 45.94422 40.06045 1.000 31.24866 60 PRO L O 1
ATOM 4992 N N . GLY C 3 61 ? 28.61494 46.69683 41.93246 1.000 29.42350 61 GLY L N 1
ATOM 4993 C CA . GLY C 3 61 ? 29.43143 47.89172 42.04277 1.000 39.46785 61 GLY L CA 1
ATOM 4994 C C . GLY C 3 61 ? 30.85636 47.67214 42.50333 1.000 39.99561 61 GLY L C 1
ATOM 4995 O O . GLY C 3 61 ? 31.64653 48.62125 42.49522 1.000 37.41981 61 GLY L O 1
ATOM 4996 N N . ARG C 3 62 ? 31.20769 46.45084 42.90911 1.000 42.43659 62 ARG L N 1
ATOM 4997 C CA . ARG C 3 62 ? 32.58502 46.16054 43.28813 1.000 39.19250 62 ARG L CA 1
ATOM 4998 C C . ARG C 3 62 ? 33.53750 46.19408 42.10065 1.000 34.17515 62 ARG L C 1
ATOM 4999 O O . ARG C 3 62 ? 34.75612 46.20301 42.30687 1.000 25.86521 62 ARG L O 1
ATOM 5007 N N . PHE C 3 63 ? 33.01558 46.21186 40.87574 1.000 39.53401 63 PHE L N 1
ATOM 5008 C CA . PHE C 3 63 ? 33.83648 46.23975 39.67371 1.000 32.42430 63 PHE L CA 1
ATOM 5009 C C . PHE C 3 63 ? 34.21878 47.67280 39.33090 1.000 36.92440 63 PHE L C 1
ATOM 5010 O O . PHE C 3 63 ? 33.35164 48.54557 39.21601 1.000 33.87248 63 PHE L O 1
ATOM 5018 N N . SER C 3 64 ? 35.51597 47.90666 39.16039 1.000 34.48812 64 SER L N 1
ATOM 5019 C CA . SER C 3 64 ? 36.03923 49.21911 38.82281 1.000 33.26705 64 SER L CA 1
ATOM 5020 C C . SER C 3 64 ? 36.77780 49.16276 37.49440 1.000 38.73465 64 SER L C 1
ATOM 5021 O O . SER C 3 64 ? 37.36094 48.13739 37.12850 1.000 48.72416 64 SER L O 1
ATOM 5024 N N . GLY C 3 65 ? 36.74164 50.27768 36.77401 1.000 25.25694 65 GLY L N 1
ATOM 5025 C CA . GLY C 3 65 ? 37.46952 50.38928 35.52880 1.000 29.94554 65 GLY L CA 1
ATOM 5026 C C . GLY C 3 65 ? 38.15714 51.72925 35.38091 1.000 37.81209 65 GLY L C 1
ATOM 5027 O O . GLY C 3 65 ? 37.50387 52.77609 35.41478 1.000 45.59089 65 GLY L O 1
ATOM 5028 N N . ARG C 3 66 ? 39.47385 51.71344 35.22611 1.000 27.26540 66 ARG L N 1
ATOM 5029 C CA . ARG C 3 66 ? 40.25572 52.91595 34.98171 1.000 20.62126 66 ARG L CA 1
ATOM 5030 C C . ARG C 3 66 ? 41.05626 52.74420 33.69563 1.000 28.60016 66 ARG L C 1
ATOM 5031 O O . ARG C 3 66 ? 40.97408 51.71856 33.01423 1.000 40.83146 66 ARG L O 1
ATOM 5039 N N . GLY C 3 67 ? 41.83605 53.76702 33.36824 1.000 31.58481 67 GLY L N 1
ATOM 5040 C CA . GLY C 3 67 ? 42.75100 53.70177 32.24288 1.000 33.41005 67 GLY L CA 1
ATOM 5041 C C . GLY C 3 67 ? 42.59675 54.84604 31.26195 1.000 40.44934 67 GLY L C 1
ATOM 5042 O O . GLY C 3 67 ? 41.51048 55.40119 31.07897 1.000 22.07328 67 GLY L O 1
ATOM 5043 N N . SER C 3 68 ? 43.70778 55.20626 30.62356 1.000 61.01481 68 SER L N 1
ATOM 5044 C CA . SER C 3 68 ? 43.72951 56.20818 29.56780 1.000 48.31455 68 SER L CA 1
ATOM 5045 C C . SER C 3 68 ? 44.99116 55.99877 28.74441 1.000 44.47902 68 SER L C 1
ATOM 5046 O O . SER C 3 68 ? 45.94753 55.36235 29.19403 1.000 53.40235 68 SER L O 1
ATOM 5049 N N . GLY C 3 69 ? 44.98281 56.54322 27.53152 1.000 49.30933 69 GLY L N 1
ATOM 5050 C CA . GLY C 3 69 ? 46.12919 56.41466 26.65336 1.000 40.85978 69 GLY L CA 1
ATOM 5051 C C . GLY C 3 69 ? 46.28766 55.02730 26.06709 1.000 30.75943 69 GLY L C 1
ATOM 5052 O O . GLY C 3 69 ? 45.48809 54.60575 25.22624 1.000 32.92357 69 GLY L O 1
ATOM 5053 N N . THR C 3 70 ? 47.31873 54.30451 26.50575 1.000 25.79248 70 THR L N 1
ATOM 5054 C CA . THR C 3 70 ? 47.61276 52.97788 25.98494 1.000 32.27244 70 THR L CA 1
ATOM 5055 C C . THR C 3 70 ? 47.36518 51.85772 26.98443 1.000 32.97863 70 THR L C 1
ATOM 5056 O O . THR C 3 70 ? 47.41635 50.68574 26.59483 1.000 41.60294 70 THR L O 1
ATOM 5060 N N . SER C 3 71 ? 47.10090 52.17567 28.24838 1.000 26.52019 71 SER L N 1
ATOM 5061 C CA . SER C 3 71 ? 46.91550 51.17401 29.28757 1.000 33.48574 71 SER L CA 1
ATOM 5062 C C . SER C 3 71 ? 45.55956 51.35682 29.95519 1.000 34.43501 71 SER L C 1
ATOM 5063 O O . SER C 3 71 ? 45.13111 52.48501 30.21807 1.000 37.32604 71 SER L O 1
ATOM 5066 N N . TYR C 3 72 ? 44.88829 50.23863 30.22393 1.000 28.98720 72 TYR L N 1
ATOM 5067 C CA . TYR C 3 72 ? 43.58200 50.23683 30.86453 1.000 28.48038 72 TYR L CA 1
ATOM 5068 C C . TYR C 3 72 ? 43.52131 49.09354 31.86540 1.000 22.80308 72 TYR L C 1
ATOM 5069 O O . TYR C 3 72 ? 44.12412 48.03834 31.65584 1.000 28.13312 72 TYR L O 1
ATOM 5078 N N . SER C 3 73 ? 42.78528 49.30690 32.95500 1.000 18.92651 73 SER L N 1
ATOM 5079 C CA . SER C 3 73 ? 42.71973 48.33292 34.03450 1.000 27.64311 73 SER L CA 1
ATOM 5080 C C . SER C 3 73 ? 41.28498 48.13095 34.49944 1.000 27.50863 73 SER L C 1
ATOM 5081 O O . SER C 3 73 ? 40.52583 49.09313 34.64933 1.000 32.10280 73 SER L O 1
ATOM 5084 N N . LEU C 3 74 ? 40.92685 46.87067 34.72949 1.000 26.38026 74 LEU L N 1
ATOM 5085 C CA . LEU C 3 74 ? 39.68742 46.49403 35.39472 1.000 20.87869 74 LEU L CA 1
ATOM 5086 C C . LEU C 3 74 ? 40.02856 45.99356 36.79054 1.000 36.47171 74 LEU L C 1
ATOM 5087 O O . LEU C 3 74 ? 40.89287 45.12419 36.94706 1.000 42.72847 74 LEU L O 1
ATOM 5092 N N . THR C 3 75 ? 39.35187 46.53555 37.79768 1.000 42.23491 75 THR L N 1
ATOM 5093 C CA . THR C 3 75 ? 39.64164 46.22077 39.18842 1.000 35.06633 75 THR L CA 1
ATOM 5094 C C . THR C 3 75 ? 38.38964 45.72630 39.89600 1.000 36.55974 75 THR L C 1
ATOM 5095 O O . THR C 3 75 ? 37.29466 46.26064 39.69260 1.000 31.15781 75 THR L O 1
ATOM 5099 N N . ILE C 3 76 ? 38.56376 44.70268 40.72739 1.000 41.74278 76 ILE L N 1
ATOM 5100 C CA . ILE C 3 76 ? 37.51846 44.20081 41.61146 1.000 47.61164 76 ILE L CA 1
ATOM 5101 C C . ILE C 3 76 ? 37.97222 44.45331 43.04201 1.000 49.37681 76 ILE L C 1
ATOM 5102 O O . ILE C 3 76 ? 39.06476 44.02696 43.43737 1.000 47.40876 76 ILE L O 1
ATOM 5107 N N . SER C 3 77 ? 37.14044 45.15623 43.81470 1.000 50.74444 77 SER L N 1
ATOM 5108 C CA . SER C 3 77 ? 37.50467 45.47837 45.19114 1.000 53.33714 77 SER L CA 1
ATOM 5109 C C . SER C 3 77 ? 37.57382 44.22244 46.05292 1.000 55.62960 77 SER L C 1
ATOM 5110 O O . SER C 3 77 ? 38.56948 43.98921 46.74815 1.000 49.43786 77 SER L O 1
ATOM 5113 N N . SER C 3 78 ? 36.52823 43.39735 46.01621 1.000 72.70298 78 SER L N 1
ATOM 5114 C CA . SER C 3 78 ? 36.48120 42.15270 46.77578 1.000 58.67440 78 SER L CA 1
ATOM 5115 C C . SER C 3 78 ? 36.14950 41.01407 45.82516 1.000 58.59203 78 SER L C 1
ATOM 5116 O O . SER C 3 78 ? 35.07918 41.00986 45.20740 1.000 59.01663 78 SER L O 1
ATOM 5119 N N . MET C 3 79 ? 37.06300 40.05449 45.71197 1.000 49.76187 79 MET L N 1
ATOM 5120 C CA . MET C 3 79 ? 36.84409 38.90838 44.84259 1.000 46.28186 79 MET L CA 1
ATOM 5121 C C . MET C 3 79 ? 35.69071 38.06128 45.36492 1.000 39.17728 79 MET L C 1
ATOM 5122 O O . MET C 3 79 ? 35.55116 37.84852 46.57246 1.000 66.86119 79 MET L O 1
ATOM 5127 N N . GLU C 3 80 ? 34.85211 37.58680 44.44819 1.000 34.66449 80 GLU L N 1
ATOM 5128 C CA . GLU C 3 80 ? 33.73934 36.71610 44.79212 1.000 51.50513 80 GLU L CA 1
ATOM 5129 C C . GLU C 3 80 ? 33.73061 35.50779 43.86655 1.000 57.77312 80 GLU L C 1
ATOM 5130 O O . GLU C 3 80 ? 34.37756 35.49651 42.81553 1.000 48.88348 80 GLU L O 1
ATOM 5136 N N . ALA C 3 81 ? 32.98913 34.47795 44.28301 1.000 59.58165 81 ALA L N 1
ATOM 5137 C CA . ALA C 3 81 ? 32.90196 33.25690 43.48849 1.000 63.17356 81 ALA L CA 1
ATOM 5138 C C . ALA C 3 81 ? 32.24225 33.52025 42.14086 1.000 65.73304 81 ALA L C 1
ATOM 5139 O O . ALA C 3 81 ? 32.65211 32.95651 41.11887 1.000 64.60130 81 ALA L O 1
ATOM 5141 N N . GLU C 3 82 ? 31.21717 34.37473 42.11808 1.000 64.01170 82 GLU L N 1
ATOM 5142 C CA . GLU C 3 82 ? 30.53247 34.70098 40.87332 1.000 54.98795 82 GLU L CA 1
ATOM 5143 C C . GLU C 3 82 ? 31.39406 35.51629 39.91755 1.000 47.40412 82 GLU L C 1
ATOM 5144 O O . GLU C 3 82 ? 31.02530 35.65366 38.74612 1.000 48.93816 82 GLU L O 1
ATOM 5150 N N . ASP C 3 83 ? 32.52061 36.05535 40.38005 1.000 52.71242 83 ASP L N 1
ATOM 5151 C CA . ASP C 3 83 ? 33.38773 36.87708 39.54746 1.000 45.93470 83 ASP L CA 1
ATOM 5152 C C . ASP C 3 83 ? 34.38575 36.06465 38.73106 1.000 38.63649 83 ASP L C 1
ATOM 5153 O O . ASP C 3 83 ? 35.08342 36.64018 37.88883 1.000 29.77674 83 ASP L O 1
ATOM 5158 N N . ALA C 3 84 ? 34.46627 34.75276 38.94846 1.000 41.82161 84 ALA L N 1
ATOM 5159 C CA . ALA C 3 84 ? 35.44142 33.91086 38.26119 1.000 38.59134 84 ALA L CA 1
ATOM 5160 C C . ALA C 3 84 ? 34.97653 33.66701 36.83077 1.000 29.64240 84 ALA L C 1
ATOM 5161 O O . ALA C 3 84 ? 34.04241 32.89310 36.59484 1.000 28.80797 84 ALA L O 1
ATOM 5163 N N . ALA C 3 85 ? 35.62658 34.32596 35.87821 1.000 24.30908 85 ALA L N 1
ATOM 5164 C CA . ALA C 3 85 ? 35.28280 34.20151 34.46758 1.000 27.33806 85 ALA L CA 1
ATOM 5165 C C . ALA C 3 85 ? 36.48778 34.65526 33.64516 1.000 23.42532 85 ALA L C 1
ATOM 5166 O O . ALA C 3 85 ? 37.60504 34.74888 34.16618 1.000 22.78194 85 ALA L O 1
ATOM 5168 N N . THR C 3 86 ? 36.26532 34.91560 32.35977 1.000 29.50087 86 THR L N 1
ATOM 5169 C CA . THR C 3 86 ? 37.27080 35.49455 31.48056 1.000 28.10901 86 THR L CA 1
ATOM 5170 C C . THR C 3 86 ? 36.84882 36.90444 31.08775 1.000 29.63497 86 THR L C 1
ATOM 5171 O O . THR C 3 86 ? 35.66702 37.15989 30.83471 1.000 30.38052 86 THR L O 1
ATOM 5175 N N . TYR C 3 87 ? 37.81675 37.81785 31.03874 1.000 22.14882 87 TYR L N 1
ATOM 5176 C CA . TYR C 3 87 ? 37.55904 39.22510 30.76251 1.000 17.37074 87 TYR L CA 1
ATOM 5177 C C . TYR C 3 87 ? 38.29893 39.64512 29.50105 1.000 18.75124 87 TYR L C 1
ATOM 5178 O O . TYR C 3 87 ? 39.51769 39.46761 29.40224 1.000 24.91654 87 TYR L O 1
ATOM 5187 N N . TYR C 3 88 ? 37.56188 40.20612 28.54494 1.000 16.59134 88 TYR L N 1
ATOM 5188 C CA . TYR C 3 88 ? 38.11654 40.66356 27.27815 1.000 16.98820 88 TYR L CA 1
ATOM 5189 C C . TYR C 3 88 ? 37.94139 42.16985 27.17052 1.000 18.52983 88 TYR L C 1
ATOM 5190 O O . TYR C 3 88 ? 36.82553 42.67694 27.32636 1.000 23.51988 88 TYR L O 1
ATOM 5199 N N . CYS C 3 89 ? 39.03210 42.88267 26.90418 1.000 15.52911 89 CYS L N 1
ATOM 5200 C CA . CYS C 3 89 ? 38.90666 44.29120 26.56862 1.000 15.21595 89 CYS L CA 1
ATOM 5201 C C . CYS C 3 89 ? 38.65760 44.42977 25.07241 1.000 15.07332 89 CYS L C 1
ATOM 5202 O O . CYS C 3 89 ? 39.00229 43.55422 24.27618 1.000 15.19230 89 CYS L O 1
ATOM 5205 N N . HIS C 3 90 ? 38.04367 45.54638 24.69571 1.000 14.88426 90 HIS L N 1
ATOM 5206 C CA . HIS C 3 90 ? 37.55927 45.74047 23.33488 1.000 14.84486 90 HIS L CA 1
ATOM 5207 C C . HIS C 3 90 ? 37.79121 47.19089 22.94632 1.000 14.61291 90 HIS L C 1
ATOM 5208 O O . HIS C 3 90 ? 37.29066 48.09602 23.61740 1.000 29.17093 90 HIS L O 1
ATOM 5215 N N . GLN C 3 91 ? 38.54152 47.41604 21.87193 1.000 14.60321 91 GLN L N 1
ATOM 5216 C CA . GLN C 3 91 ? 38.90905 48.76014 21.45003 1.000 14.49167 91 GLN L CA 1
ATOM 5217 C C . GLN C 3 91 ? 38.26216 49.09081 20.11355 1.000 15.78467 91 GLN L C 1
ATOM 5218 O O . GLN C 3 91 ? 38.09992 48.21752 19.25536 1.000 24.44243 91 GLN L O 1
ATOM 5224 N N . TYR C 3 92 ? 37.87854 50.35319 19.94943 1.000 14.47825 92 TYR L N 1
ATOM 5225 C CA . TYR C 3 92 ? 37.37249 50.84954 18.67523 1.000 19.33706 92 TYR L CA 1
ATOM 5226 C C . TYR C 3 92 ? 37.93303 52.23762 18.39281 1.000 21.75109 92 TYR L C 1
ATOM 5227 O O . TYR C 3 92 ? 37.23914 53.11655 17.87054 1.000 24.47291 92 TYR L O 1
ATOM 5236 N N . HIS C 3 93 ? 39.19995 52.45868 18.74781 1.000 14.63789 93 HIS L N 1
ATOM 5237 C CA . HIS C 3 93 ? 39.83629 53.72661 18.41213 1.000 15.85293 93 HIS L CA 1
ATOM 5238 C C . HIS C 3 93 ? 39.87668 53.93024 16.90405 1.000 19.49004 93 HIS L C 1
ATOM 5239 O O . HIS C 3 93 ? 39.58570 55.02457 16.40651 1.000 25.53826 93 HIS L O 1
ATOM 5246 N N . ARG C 3 94 ? 40.22837 52.88244 16.16241 1.000 25.18335 94 ARG L N 1
ATOM 5247 C CA . ARG C 3 94 ? 40.28048 52.91846 14.70980 1.000 26.05832 94 ARG L CA 1
ATOM 5248 C C . ARG C 3 94 ? 39.78069 51.58910 14.16691 1.000 24.41729 94 ARG L C 1
ATOM 5249 O O . ARG C 3 94 ? 39.97494 50.53957 14.78516 1.000 31.94424 94 ARG L O 1
ATOM 5257 N N . SER C 3 95 ? 39.12936 51.64144 13.01058 1.000 22.59882 95 SER L N 1
ATOM 5258 C CA . SER C 3 95 ? 38.72690 50.41194 12.34576 1.000 33.41429 95 SER L CA 1
ATOM 5259 C C . SER C 3 95 ? 39.96465 49.67708 11.83201 1.000 36.31119 95 SER L C 1
ATOM 5260 O O . SER C 3 95 ? 40.90909 50.31274 11.35224 1.000 35.27079 95 SER L O 1
ATOM 5263 N N . PRO C 3 96 ? 39.99819 48.33709 11.92138 1.000 32.57256 96 PRO L N 1
ATOM 5264 C CA . PRO C 3 96 ? 38.96251 47.47188 12.49427 1.000 30.34167 96 PRO L CA 1
ATOM 5265 C C . PRO C 3 96 ? 39.05287 47.33790 14.01281 1.000 28.64487 96 PRO L C 1
ATOM 5266 O O . PRO C 3 96 ? 40.13113 47.52864 14.57837 1.000 31.50783 96 PRO L O 1
ATOM 5270 N N . PRO C 3 97 ? 37.93329 47.02247 14.66048 1.000 19.64726 97 PRO L N 1
ATOM 5271 C CA . PRO C 3 97 ? 37.97577 46.70647 16.09176 1.000 15.56342 97 PRO L CA 1
ATOM 5272 C C . PRO C 3 97 ? 38.76744 45.43658 16.35243 1.000 16.39011 97 PRO L C 1
ATOM 5273 O O . PRO C 3 97 ? 38.77704 44.50365 15.54605 1.000 35.59868 97 PRO L O 1
ATOM 5277 N N . THR C 3 98 ? 39.43090 45.40479 17.50389 1.000 15.44430 98 THR L N 1
ATOM 5278 C CA . THR C 3 98 ? 40.17616 44.23450 17.93857 1.000 15.57131 98 THR L CA 1
ATOM 5279 C C . THR C 3 98 ? 39.87263 43.95547 19.40380 1.000 25.65103 98 THR L C 1
ATOM 5280 O O . THR C 3 98 ? 39.44236 44.83702 20.15255 1.000 25.58891 98 THR L O 1
ATOM 5284 N N . PHE C 3 99 ? 40.10266 42.70919 19.80454 1.000 16.10616 99 PHE L N 1
ATOM 5285 C CA . PHE C 3 99 ? 39.84700 42.26050 21.16230 1.000 15.51682 99 PHE L CA 1
ATOM 5286 C C . PHE C 3 99 ? 41.14769 41.81594 21.81521 1.000 15.58364 99 PHE L C 1
ATOM 5287 O O . PHE C 3 99 ? 42.10886 41.43604 21.14209 1.000 25.49874 99 PHE L O 1
ATOM 5295 N N . GLY C 3 100 ? 41.16663 41.87002 23.14330 1.000 17.30979 100 GLY L N 1
ATOM 5296 C CA . GLY C 3 100 ? 42.32569 41.43285 23.88673 1.000 20.85874 100 GLY L CA 1
ATOM 5297 C C . GLY C 3 100 ? 42.42907 39.92329 23.95885 1.000 25.16088 100 GLY L C 1
ATOM 5298 O O . GLY C 3 100 ? 41.54493 39.18544 23.52358 1.000 26.57640 100 GLY L O 1
ATOM 5299 N N . GLY C 3 101 ? 43.54383 39.46270 24.52679 1.000 29.74688 101 GLY L N 1
ATOM 5300 C CA . GLY C 3 101 ? 43.78587 38.03798 24.65424 1.000 25.33184 101 GLY L CA 1
ATOM 5301 C C . GLY C 3 101 ? 42.98661 37.34676 25.73439 1.000 24.00134 101 GLY L C 1
ATOM 5302 O O . GLY C 3 101 ? 42.99772 36.11416 25.80646 1.000 28.81535 101 GLY L O 1
ATOM 5303 N N . GLY C 3 102 ? 42.29331 38.10753 26.57427 1.000 24.39733 102 GLY L N 1
ATOM 5304 C CA . GLY C 3 102 ? 41.50421 37.52093 27.63516 1.000 23.59974 102 GLY L CA 1
ATOM 5305 C C . GLY C 3 102 ? 42.30073 37.27690 28.89807 1.000 29.59033 102 GLY L C 1
ATOM 5306 O O . GLY C 3 102 ? 43.46801 36.87697 28.84168 1.000 30.89431 102 GLY L O 1
ATOM 5307 N N . THR C 3 103 ? 41.67667 37.52286 30.04668 1.000 28.72467 103 THR L N 1
ATOM 5308 C CA . THR C 3 103 ? 42.27556 37.26466 31.35083 1.000 18.48656 103 THR L CA 1
ATOM 5309 C C . THR C 3 103 ? 41.43476 36.20512 32.04807 1.000 23.90098 103 THR L C 1
ATOM 5310 O O . THR C 3 103 ? 40.27941 36.46017 32.40290 1.000 31.39277 103 THR L O 1
ATOM 5314 N N . LYS C 3 104 ? 42.00950 35.02111 32.24239 1.000 28.31499 104 LYS L N 1
ATOM 5315 C CA . LYS C 3 104 ? 41.31656 33.94014 32.93299 1.000 24.74967 104 LYS L CA 1
ATOM 5316 C C . LYS C 3 104 ? 41.49206 34.10652 34.43726 1.000 29.10941 104 LYS L C 1
ATOM 5317 O O . LYS C 3 104 ? 42.61071 34.00569 34.95320 1.000 31.16417 104 LYS L O 1
ATOM 5323 N N . LEU C 3 105 ? 40.39009 34.36030 35.13717 1.000 26.21310 105 LEU L N 1
ATOM 5324 C CA . LEU C 3 105 ? 40.40024 34.56486 36.57918 1.000 27.73957 105 LEU L CA 1
ATOM 5325 C C . LEU C 3 105 ? 39.86560 33.31352 37.26467 1.000 30.24688 105 LEU L C 1
ATOM 5326 O O . LEU C 3 105 ? 38.74891 32.86977 36.97419 1.000 26.01147 105 LEU L O 1
ATOM 5331 N N . GLU C 3 106 ? 40.66005 32.75519 38.17649 1.000 34.31358 106 GLU L N 1
ATOM 5332 C CA . GLU C 3 106 ? 40.31028 31.53776 38.89244 1.000 37.23851 106 GLU L CA 1
ATOM 5333 C C . GLU C 3 106 ? 40.39358 31.79375 40.39005 1.000 35.24644 106 GLU L C 1
ATOM 5334 O O . GLU C 3 106 ? 41.12934 32.67434 40.84365 1.000 41.60810 106 GLU L O 1
ATOM 5340 N N . ILE C 3 107 ? 39.63209 31.01698 41.15478 1.000 30.96256 107 ILE L N 1
ATOM 5341 C CA . ILE C 3 107 ? 39.53648 31.20189 42.59864 1.000 36.15708 107 ILE L CA 1
ATOM 5342 C C . ILE C 3 107 ? 40.58209 30.33988 43.29086 1.000 40.35177 107 ILE L C 1
ATOM 5343 O O . ILE C 3 107 ? 40.66401 29.12954 43.05022 1.000 48.45863 107 ILE L O 1
ATOM 5348 N N . LYS C 3 108 ? 41.38190 30.96322 44.15149 1.000 37.10407 108 LYS L N 1
ATOM 5349 C CA . LYS C 3 108 ? 42.34018 30.23032 44.96268 1.000 38.06847 108 LYS L CA 1
ATOM 5350 C C . LYS C 3 108 ? 41.65349 29.63130 46.18360 1.000 44.03612 108 LYS L C 1
ATOM 5351 O O . LYS C 3 108 ? 40.66050 30.16191 46.68924 1.000 49.73250 108 LYS L O 1
ATOM 5357 N N . ARG C 3 109 ? 42.19382 28.50986 46.65242 1.000 52.20160 109 ARG L N 1
ATOM 5358 C CA . ARG C 3 109 ? 41.63283 27.80916 47.79745 1.000 46.45816 109 ARG L CA 1
ATOM 5359 C C . ARG C 3 109 ? 42.70634 26.91774 48.40073 1.000 56.89360 109 ARG L C 1
ATOM 5360 O O . ARG C 3 109 ? 43.74815 26.66596 47.78862 1.000 43.07423 109 ARG L O 1
ATOM 5368 N N . ALA C 3 110 ? 42.43927 26.45261 49.61872 1.000 64.66369 110 ALA L N 1
ATOM 5369 C CA . ALA C 3 110 ? 43.34192 25.51570 50.27081 1.000 59.46694 110 ALA L CA 1
ATOM 5370 C C . ALA C 3 110 ? 43.42624 24.22448 49.46821 1.000 43.11240 110 ALA L C 1
ATOM 5371 O O . ALA C 3 110 ? 42.43776 23.76977 48.88592 1.000 42.48080 110 ALA L O 1
ATOM 5373 N N . ASP C 3 111 ? 44.61917 23.63711 49.43487 1.000 44.77928 111 ASP L N 1
ATOM 5374 C CA . ASP C 3 111 ? 44.82813 22.42196 48.66175 1.000 53.02435 111 ASP L CA 1
ATOM 5375 C C . ASP C 3 111 ? 43.97795 21.28280 49.21282 1.000 40.36593 111 ASP L C 1
ATOM 5376 O O . ASP C 3 111 ? 43.68608 21.21470 50.40987 1.000 40.71265 111 ASP L O 1
ATOM 5381 N N . ALA C 3 112 ? 43.56178 20.39123 48.31641 1.000 34.85864 112 ALA L N 1
ATOM 5382 C CA . ALA C 3 112 ? 42.76488 19.23088 48.68509 1.000 52.17471 112 ALA L CA 1
ATOM 5383 C C . ALA C 3 112 ? 43.31973 17.99628 47.99148 1.000 62.85688 112 ALA L C 1
ATOM 5384 O O . ALA C 3 112 ? 43.75136 18.06639 46.83658 1.000 63.80016 112 ALA L O 1
ATOM 5386 N N . ALA C 3 113 ? 43.30710 16.86166 48.70820 1.000 56.29878 113 ALA L N 1
ATOM 5387 C CA . ALA C 3 113 ? 43.79695 15.60327 48.16100 1.000 46.17640 113 ALA L CA 1
ATOM 5388 C C . ALA C 3 113 ? 42.80308 15.03885 47.14776 1.000 60.12869 113 ALA L C 1
ATOM 5389 O O . ALA C 3 113 ? 41.59430 15.02400 47.40193 1.000 61.07462 113 ALA L O 1
ATOM 5391 N N . PRO C 3 114 ? 43.28658 14.58120 45.99686 1.000 54.15903 114 PRO L N 1
ATOM 5392 C CA . PRO C 3 114 ? 42.39140 14.00556 44.98851 1.000 38.26950 114 PRO L CA 1
ATOM 5393 C C . PRO C 3 114 ? 41.85449 12.64382 45.40709 1.000 38.69390 114 PRO L C 1
ATOM 5394 O O . PRO C 3 114 ? 42.45975 11.91366 46.19540 1.000 46.45090 114 PRO L O 1
ATOM 5398 N N . THR C 3 115 ? 40.69455 12.30744 44.85132 1.000 43.45202 115 THR L N 1
ATOM 5399 C CA . THR C 3 115 ? 40.09614 10.98723 45.00346 1.000 46.56911 115 THR L CA 1
ATOM 5400 C C . THR C 3 115 ? 40.30512 10.22720 43.69847 1.000 48.15692 115 THR L C 1
ATOM 5401 O O . THR C 3 115 ? 39.77027 10.61447 42.65422 1.000 52.17588 115 THR L O 1
ATOM 5405 N N . VAL C 3 116 ? 41.08468 9.15170 43.75970 1.000 40.84408 116 VAL L N 1
ATOM 5406 C CA . VAL C 3 116 ? 41.47358 8.38653 42.58123 1.000 40.59183 116 VAL L CA 1
ATOM 5407 C C . VAL C 3 116 ? 40.60578 7.14118 42.49792 1.000 42.61188 116 VAL L C 1
ATOM 5408 O O . VAL C 3 116 ? 40.38936 6.45611 43.50537 1.000 45.70213 116 VAL L O 1
ATOM 5412 N N . SER C 3 117 ? 40.09746 6.85483 41.30122 1.000 41.86018 117 SER L N 1
ATOM 5413 C CA . SER C 3 117 ? 39.21689 5.71650 41.08773 1.000 43.30899 117 SER L CA 1
ATOM 5414 C C . SER C 3 117 ? 39.53141 5.07603 39.74624 1.000 43.01232 117 SER L C 1
ATOM 5415 O O . SER C 3 117 ? 39.65094 5.77465 38.73589 1.000 41.69970 117 SER L O 1
ATOM 5418 N N . ILE C 3 118 ? 39.65128 3.75136 39.73857 1.000 52.95312 118 ILE L N 1
ATOM 5419 C CA . ILE C 3 118 ? 39.97209 2.99774 38.53357 1.000 52.15212 118 ILE L CA 1
ATOM 5420 C C . ILE C 3 118 ? 38.73566 2.23310 38.08370 1.000 47.33851 118 ILE L C 1
ATOM 5421 O O . ILE C 3 118 ? 37.85054 1.90450 38.88304 1.000 46.88883 118 ILE L O 1
ATOM 5426 N N . PHE C 3 119 ? 38.67147 1.96541 36.78297 1.000 50.48499 119 PHE L N 1
ATOM 5427 C CA . PHE C 3 119 ? 37.52232 1.28743 36.20029 1.000 48.43383 119 PHE L CA 1
ATOM 5428 C C . PHE C 3 119 ? 37.96557 0.34373 35.08879 1.000 53.16572 119 PHE L C 1
ATOM 5429 O O . PHE C 3 119 ? 38.53999 0.78638 34.08560 1.000 51.42974 119 PHE L O 1
ATOM 5437 N N . PRO C 3 120 ? 37.72450 -0.95524 35.23307 1.000 48.51945 120 PRO L N 1
ATOM 5438 C CA . PRO C 3 120 ? 38.03789 -1.89843 34.15818 1.000 49.00911 120 PRO L CA 1
ATOM 5439 C C . PRO C 3 120 ? 37.08569 -1.71733 32.99094 1.000 66.04423 120 PRO L C 1
ATOM 5440 O O . PRO C 3 120 ? 36.00357 -1.13225 33.15086 1.000 61.42367 120 PRO L O 1
ATOM 5444 N N . PRO C 3 121 ? 37.45556 -2.19225 31.80081 1.000 70.51559 121 PRO L N 1
ATOM 5445 C CA . PRO C 3 121 ? 36.56609 -2.05053 30.64119 1.000 69.11913 121 PRO L CA 1
ATOM 5446 C C . PRO C 3 121 ? 35.21549 -2.71056 30.88093 1.000 72.05342 121 PRO L C 1
ATOM 5447 O O . PRO C 3 121 ? 35.12235 -3.78645 31.47562 1.000 67.76112 121 PRO L O 1
ATOM 5451 N N . SER C 3 122 ? 34.16403 -2.04962 30.40344 1.000 95.22643 122 SER L N 1
ATOM 5452 C CA . SER C 3 122 ? 32.80738 -2.53130 30.60574 1.000 73.01492 122 SER L CA 1
ATOM 5453 C C . SER C 3 122 ? 32.52553 -3.74806 29.72785 1.000 81.64386 122 SER L C 1
ATOM 5454 O O . SER C 3 122 ? 33.23182 -4.02797 28.75488 1.000 84.63644 122 SER L O 1
ATOM 5457 N N . SER C 3 123 ? 31.47056 -4.48069 30.09496 1.000 87.34285 123 SER L N 1
ATOM 5458 C CA . SER C 3 123 ? 31.10520 -5.68471 29.35479 1.000 82.77817 123 SER L CA 1
ATOM 5459 C C . SER C 3 123 ? 30.70547 -5.35930 27.92019 1.000 92.56282 123 SER L C 1
ATOM 5460 O O . SER C 3 123 ? 31.09721 -6.06735 26.98396 1.000 96.41183 123 SER L O 1
ATOM 5463 N N . GLU C 3 124 ? 29.92295 -4.29303 27.72730 1.000 81.22829 124 GLU L N 1
ATOM 5464 C CA . GLU C 3 124 ? 29.48415 -3.93242 26.38220 1.000 71.26287 124 GLU L CA 1
ATOM 5465 C C . GLU C 3 124 ? 30.66582 -3.56690 25.49236 1.000 78.11417 124 GLU L C 1
ATOM 5466 O O . GLU C 3 124 ? 30.72765 -3.98222 24.32915 1.000 82.56946 124 GLU L O 1
ATOM 5472 N N . GLN C 3 125 ? 31.61431 -2.78788 26.02065 1.000 84.59735 125 GLN L N 1
ATOM 5473 C CA . GLN C 3 125 ? 32.78827 -2.41970 25.23519 1.000 92.79775 125 GLN L CA 1
ATOM 5474 C C . GLN C 3 125 ? 33.69731 -3.61724 24.99142 1.000 84.05919 125 GLN L C 1
ATOM 5475 O O . GLN C 3 125 ? 34.33798 -3.70260 23.93726 1.000 79.51967 125 GLN L O 1
ATOM 5481 N N . LEU C 3 126 ? 33.77215 -4.54367 25.95005 1.000 73.88423 126 LEU L N 1
ATOM 5482 C CA . LEU C 3 126 ? 34.51798 -5.77644 25.72597 1.000 72.52883 126 LEU L CA 1
ATOM 5483 C C . LEU C 3 126 ? 33.89437 -6.58709 24.59790 1.000 87.83346 126 LEU L C 1
ATOM 5484 O O . LEU C 3 126 ? 34.60600 -7.20216 23.79479 1.000 90.19606 126 LEU L O 1
ATOM 5489 N N . THR C 3 127 ? 32.56043 -6.60354 24.52847 1.000 89.34670 127 THR L N 1
ATOM 5490 C CA . THR C 3 127 ? 31.87693 -7.28540 23.43327 1.000 88.50360 127 THR L CA 1
ATOM 5491 C C . THR C 3 127 ? 32.20296 -6.64009 22.09038 1.000 93.17074 127 THR L C 1
ATOM 5492 O O . THR C 3 127 ? 32.43149 -7.33885 21.09552 1.000 99.04589 127 THR L O 1
ATOM 5496 N N . SER C 3 128 ? 32.23941 -5.30518 22.04438 1.000 88.41416 128 SER L N 1
ATOM 5497 C CA . SER C 3 128 ? 32.50797 -4.60131 20.79428 1.000 91.53693 128 SER L CA 1
ATOM 5498 C C . SER C 3 128 ? 33.92540 -4.82973 20.28258 1.000 88.66079 128 SER L C 1
ATOM 5499 O O . SER C 3 128 ? 34.18829 -4.58761 19.09960 1.000 99.61488 128 SER L O 1
ATOM 5502 N N . GLY C 3 129 ? 34.83862 -5.28797 21.13576 1.000 77.91112 129 GLY L N 1
ATOM 5503 C CA . GLY C 3 129 ? 36.21466 -5.52938 20.75045 1.000 78.73801 129 GLY L CA 1
ATOM 5504 C C . GLY C 3 129 ? 37.20617 -4.52253 21.28851 1.000 91.94965 129 GLY L C 1
ATOM 5505 O O . GLY C 3 129 ? 38.41518 -4.71076 21.10219 1.000 92.17032 129 GLY L O 1
ATOM 5506 N N . GLY C 3 130 ? 36.74176 -3.45767 21.94158 1.000 100.24247 130 GLY L N 1
ATOM 5507 C CA . GLY C 3 130 ? 37.62109 -2.47883 22.53805 1.000 93.87711 130 GLY L CA 1
ATOM 5508 C C . GLY C 3 130 ? 37.77132 -2.68284 24.03877 1.000 92.88455 130 GLY L C 1
ATOM 5509 O O . GLY C 3 130 ? 37.08686 -3.49123 24.65989 1.000 97.29015 130 GLY L O 1
ATOM 5510 N N . ALA C 3 131 ? 38.69660 -1.91943 24.61757 1.000 84.25181 131 ALA L N 1
ATOM 5511 C CA . ALA C 3 131 ? 38.95761 -2.00661 26.05239 1.000 80.09396 131 ALA L CA 1
ATOM 5512 C C . ALA C 3 131 ? 39.62074 -0.71124 26.49787 1.000 91.88962 131 ALA L C 1
ATOM 5513 O O . ALA C 3 131 ? 40.74917 -0.42132 26.08830 1.000 90.69611 131 ALA L O 1
ATOM 5515 N N . SER C 3 132 ? 38.92650 0.05395 27.33484 1.000 91.91773 132 SER L N 1
ATOM 5516 C CA . SER C 3 132 ? 39.43178 1.31217 27.86342 1.000 80.61118 132 SER L CA 1
ATOM 5517 C C . SER C 3 132 ? 39.47476 1.23573 29.38165 1.000 70.47762 132 SER L C 1
ATOM 5518 O O . SER C 3 132 ? 38.50343 0.80486 30.01314 1.000 59.83540 132 SER L O 1
ATOM 5521 N N . VAL C 3 133 ? 40.59585 1.65293 29.96171 1.000 74.95204 133 VAL L N 1
ATOM 5522 C CA . VAL C 3 133 ? 40.77149 1.69718 31.40852 1.000 73.38879 133 VAL L CA 1
ATOM 5523 C C . VAL C 3 133 ? 40.70927 3.16248 31.81917 1.000 58.63492 133 VAL L C 1
ATOM 5524 O O . VAL C 3 133 ? 41.60282 3.95054 31.48394 1.000 53.69583 133 VAL L O 1
ATOM 5528 N N . VAL C 3 134 ? 39.66139 3.52716 32.55229 1.000 52.32897 134 VAL L N 1
ATOM 5529 C CA . VAL C 3 134 ? 39.37328 4.91566 32.89341 1.000 50.05639 134 VAL L CA 1
ATOM 5530 C C . VAL C 3 134 ? 39.77107 5.17500 34.33692 1.000 48.13545 134 VAL L C 1
ATOM 5531 O O . VAL C 3 134 ? 39.48609 4.36745 35.23061 1.000 48.29073 134 VAL L O 1
ATOM 5535 N N . CYS C 3 135 ? 40.43731 6.30306 34.56516 1.000 46.75919 135 CYS L N 1
ATOM 5536 C CA . CYS C 3 135 ? 40.84729 6.72551 35.89583 1.000 50.90102 135 CYS L CA 1
ATOM 5537 C C . CYS C 3 135 ? 40.26423 8.10330 36.17782 1.000 43.27814 135 CYS L C 1
ATOM 5538 O O . CYS C 3 135 ? 40.40487 9.01982 35.36095 1.000 43.51088 135 CYS L O 1
ATOM 5541 N N . PHE C 3 136 ? 39.61089 8.24458 37.32817 1.000 41.90069 136 PHE L N 1
ATOM 5542 C CA . PHE C 3 136 ? 38.96564 9.48769 37.73094 1.000 40.36946 136 PHE L CA 1
ATOM 5543 C C . PHE C 3 136 ? 39.72256 10.08878 38.90556 1.000 48.29286 136 PHE L C 1
ATOM 5544 O O . PHE C 3 136 ? 39.88494 9.43631 39.94222 1.000 55.07376 136 PHE L O 1
ATOM 5552 N N . LEU C 3 137 ? 40.17567 11.32903 38.74499 1.000 38.68416 137 LEU L N 1
ATOM 5553 C CA . LEU C 3 137 ? 40.78926 12.09562 39.82466 1.000 42.57343 137 LEU L CA 1
ATOM 5554 C C . LEU C 3 137 ? 39.89315 13.29637 40.09486 1.000 46.27726 137 LEU L C 1
ATOM 5555 O O . LEU C 3 137 ? 39.85202 14.23695 39.29456 1.000 49.11673 137 LEU L O 1
ATOM 5560 N N . ASN C 3 138 ? 39.18294 13.26936 41.21857 1.000 35.69145 138 ASN L N 1
ATOM 5561 C CA . ASN C 3 138 ? 38.13366 14.23639 41.49541 1.000 48.80071 138 ASN L CA 1
ATOM 5562 C C . ASN C 3 138 ? 38.48370 15.08067 42.71298 1.000 55.73383 138 ASN L C 1
ATOM 5563 O O . ASN C 3 138 ? 39.14030 14.61166 43.64825 1.000 62.57948 138 ASN L O 1
ATOM 5568 N N . ASN C 3 139 ? 38.03684 16.33848 42.68159 1.000 45.14875 139 ASN L N 1
ATOM 5569 C CA . ASN C 3 139 ? 38.05217 17.23779 43.83592 1.000 49.61224 139 ASN L CA 1
ATOM 5570 C C . ASN C 3 139 ? 39.47683 17.45193 44.36095 1.000 51.11893 139 ASN L C 1
ATOM 5571 O O . ASN C 3 139 ? 39.83067 17.06329 45.47605 1.000 60.68427 139 ASN L O 1
ATOM 5576 N N . PHE C 3 140 ? 40.29319 18.08286 43.51813 1.000 42.04226 140 PHE L N 1
ATOM 5577 C CA . PHE C 3 140 ? 41.66884 18.38903 43.88249 1.000 37.11872 140 PHE L CA 1
ATOM 5578 C C . PHE C 3 140 ? 42.02040 19.80793 43.45815 1.000 38.49931 140 PHE L C 1
ATOM 5579 O O . PHE C 3 140 ? 41.52394 20.31422 42.44822 1.000 41.63950 140 PHE L O 1
ATOM 5587 N N . TYR C 3 141 ? 42.88372 20.44539 44.25303 1.000 39.64291 141 TYR L N 1
ATOM 5588 C CA . TYR C 3 141 ? 43.43202 21.76908 43.98276 1.000 40.27653 141 TYR L CA 1
ATOM 5589 C C . TYR C 3 141 ? 44.91763 21.73042 44.31725 1.000 44.46463 141 TYR L C 1
ATOM 5590 O O . TYR C 3 141 ? 45.30371 21.12054 45.32596 1.000 49.42324 141 TYR L O 1
ATOM 5599 N N . PRO C 3 142 ? 45.77993 22.37063 43.50552 1.000 44.18967 142 PRO L N 1
ATOM 5600 C CA . PRO C 3 142 ? 45.49799 23.12675 42.27811 1.000 51.71960 142 PRO L CA 1
ATOM 5601 C C . PRO C 3 142 ? 45.30579 22.25414 41.03842 1.000 45.70288 142 PRO L C 1
ATOM 5602 O O . PRO C 3 142 ? 45.16458 21.03681 41.14777 1.000 43.21731 142 PRO L O 1
ATOM 5606 N N . LYS C 3 143 ? 45.31833 22.89141 39.86369 1.000 51.18380 143 LYS L N 1
ATOM 5607 C CA . LYS C 3 143 ? 45.02309 22.19658 38.61494 1.000 51.20803 143 LYS L CA 1
ATOM 5608 C C . LYS C 3 143 ? 46.12804 21.23490 38.19519 1.000 59.55675 143 LYS L C 1
ATOM 5609 O O . LYS C 3 143 ? 45.85363 20.28669 37.45183 1.000 63.84962 143 LYS L O 1
ATOM 5615 N N . ASP C 3 144 ? 47.36070 21.45055 38.64691 1.000 70.87191 144 ASP L N 1
ATOM 5616 C CA . ASP C 3 144 ? 48.47450 20.62377 38.20001 1.000 72.37147 144 ASP L CA 1
ATOM 5617 C C . ASP C 3 144 ? 48.40848 19.23116 38.81759 1.000 63.73940 144 ASP L C 1
ATOM 5618 O O . ASP C 3 144 ? 48.09582 19.07083 40.00049 1.000 70.42773 144 ASP L O 1
ATOM 5623 N N . ILE C 3 145 ? 48.71790 18.21977 38.00556 1.000 62.17976 145 ILE L N 1
ATOM 5624 C CA . ILE C 3 145 ? 48.65090 16.82703 38.43489 1.000 48.00255 145 ILE L CA 1
ATOM 5625 C C . ILE C 3 145 ? 49.53873 16.00550 37.51164 1.000 50.21023 145 ILE L C 1
ATOM 5626 O O . ILE C 3 145 ? 49.76798 16.37477 36.35645 1.000 52.44120 145 ILE L O 1
ATOM 5631 N N . ASN C 3 146 ? 50.05083 14.89096 38.03025 1.000 49.99705 146 ASN L N 1
AT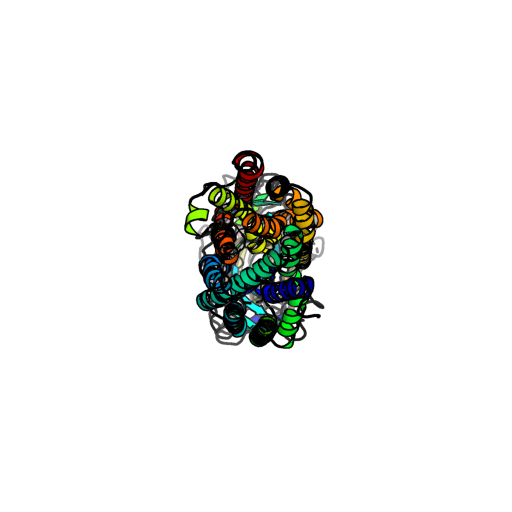OM 5632 C CA . ASN C 3 146 ? 50.86762 13.95893 37.26336 1.000 52.13977 146 ASN L CA 1
ATOM 5633 C C . ASN C 3 146 ? 50.20754 12.58864 37.27911 1.000 58.71600 146 ASN L C 1
ATOM 5634 O O . ASN C 3 146 ? 49.81844 12.09676 38.34318 1.000 67.56273 146 ASN L O 1
ATOM 5639 N N . VAL C 3 147 ? 50.08361 11.97616 36.10376 1.000 61.00329 147 VAL L N 1
ATOM 5640 C CA . VAL C 3 147 ? 49.45131 10.67089 35.95698 1.000 55.02451 147 VAL L CA 1
ATOM 5641 C C . VAL C 3 147 ? 50.37476 9.76466 35.15734 1.000 56.78621 147 VAL L C 1
ATOM 5642 O O . VAL C 3 147 ? 50.85209 10.14784 34.08345 1.000 64.92107 147 VAL L O 1
ATOM 5646 N N . LYS C 3 148 ? 50.62781 8.56848 35.68234 1.000 58.86936 148 LYS L N 1
ATOM 5647 C CA . LYS C 3 148 ? 51.35578 7.53321 34.96361 1.000 66.50502 148 LYS L CA 1
ATOM 5648 C C . LYS C 3 148 ? 50.51189 6.26870 34.93797 1.000 71.16649 148 LYS L C 1
ATOM 5649 O O . LYS C 3 148 ? 50.02205 5.82397 35.98106 1.000 70.88807 148 LYS L O 1
ATOM 5655 N N . TRP C 3 149 ? 50.34232 5.69800 33.74937 1.000 62.97943 149 TRP L N 1
ATOM 5656 C CA . TRP C 3 149 ? 49.60163 4.45744 33.56625 1.000 58.29643 149 TRP L CA 1
ATOM 5657 C C . TRP C 3 149 ? 50.57056 3.28493 33.56193 1.000 70.38939 149 TRP L C 1
ATOM 5658 O O . TRP C 3 149 ? 51.52109 3.26588 32.77474 1.000 84.28820 149 TRP L O 1
ATOM 5669 N N . LYS C 3 150 ? 50.32559 2.31120 34.43315 1.000 80.26676 150 LYS L N 1
ATOM 5670 C CA . LYS C 3 150 ? 51.15553 1.11896 34.53471 1.000 71.81112 150 LYS L CA 1
ATOM 5671 C C . LYS C 3 150 ? 50.35470 -0.10189 34.10636 1.000 66.29872 150 LYS L C 1
ATOM 5672 O O . LYS C 3 150 ? 49.23635 -0.31665 34.58578 1.000 69.52451 150 LYS L O 1
ATOM 5678 N N . ILE C 3 151 ? 50.92636 -0.89183 33.20189 1.000 70.34634 151 ILE L N 1
ATOM 5679 C CA . ILE C 3 151 ? 50.35428 -2.16454 32.77949 1.000 73.22711 151 ILE L CA 1
ATOM 5680 C C . ILE C 3 151 ? 51.36132 -3.25163 33.12434 1.000 88.41965 151 ILE L C 1
ATOM 5681 O O . ILE C 3 151 ? 52.47784 -3.26049 32.58964 1.000 95.35004 151 ILE L O 1
ATOM 5686 N N . ASP C 3 152 ? 50.96791 -4.16183 34.01830 1.000 89.34782 152 ASP L N 1
ATOM 5687 C CA . ASP C 3 152 ? 51.85016 -5.21279 34.53003 1.000 83.58054 152 ASP L CA 1
ATOM 5688 C C . ASP C 3 152 ? 53.13412 -4.63701 35.12282 1.000 79.45595 152 ASP L C 1
ATOM 5689 O O . ASP C 3 152 ? 54.19908 -5.25308 35.03917 1.000 78.20273 152 ASP L O 1
ATOM 5694 N N . GLY C 3 153 ? 53.04533 -3.45591 35.72990 1.000 70.05604 153 GLY L N 1
ATOM 5695 C CA . GLY C 3 153 ? 54.21636 -2.82179 36.29912 1.000 79.05986 153 GLY L CA 1
ATOM 5696 C C . GLY C 3 153 ? 55.09165 -2.07690 35.31813 1.000 93.42079 153 GLY L C 1
ATOM 5697 O O . GLY C 3 153 ? 56.24390 -1.77358 35.64382 1.000 72.04593 153 GLY L O 1
ATOM 5698 N N . SER C 3 154 ? 54.58612 -1.77353 34.12282 1.000 118.47494 154 SER L N 1
ATOM 5699 C CA . SER C 3 154 ? 55.33164 -1.03143 33.11515 1.000 125.31363 154 SER L CA 1
ATOM 5700 C C . SER C 3 154 ? 54.48554 0.12524 32.60192 1.000 124.99973 154 SER L C 1
ATOM 5701 O O . SER C 3 154 ? 53.27568 -0.02086 32.40295 1.000 107.49755 154 SER L O 1
ATOM 5704 N N . GLU C 3 155 ? 55.12981 1.27005 32.38250 1.000 114.69069 155 GLU L N 1
ATOM 5705 C CA . GLU C 3 155 ? 54.42291 2.46298 31.93686 1.000 84.54932 155 GLU L CA 1
ATOM 5706 C C . GLU C 3 155 ? 53.87986 2.29086 30.52129 1.000 82.60655 155 GLU L C 1
ATOM 5707 O O . GLU C 3 155 ? 54.41520 1.53073 29.70942 1.000 83.29553 155 GLU L O 1
ATOM 5713 N N . ARG C 3 156 ? 52.79510 3.00947 30.23505 1.000 70.64053 156 ARG L N 1
ATOM 5714 C CA . ARG C 3 156 ? 52.15508 2.99778 28.92780 1.000 69.35848 156 ARG L CA 1
ATOM 5715 C C . ARG C 3 156 ? 51.88895 4.43145 28.49341 1.000 87.73791 156 ARG L C 1
ATOM 5716 O O . ARG C 3 156 ? 51.54682 5.28469 29.31838 1.000 83.48812 156 ARG L O 1
ATOM 5724 N N . GLN C 3 157 ? 52.05534 4.69471 27.20080 1.000 96.36075 157 GLN L N 1
ATOM 5725 C CA . GLN C 3 157 ? 51.82765 6.02139 26.63886 1.000 88.11650 157 GLN L CA 1
ATOM 5726 C C . GLN C 3 157 ? 50.75801 6.04320 25.56052 1.000 84.90478 157 GLN L C 1
ATOM 5727 O O . GLN C 3 157 ? 49.93995 6.96626 25.53143 1.000 86.32920 157 GLN L O 1
ATOM 5733 N N . ASN C 3 158 ? 50.74699 5.05402 24.66893 1.000 102.00117 158 ASN L N 1
ATOM 5734 C CA . ASN C 3 158 ? 49.77995 5.02474 23.57936 1.000 103.72153 158 ASN L CA 1
ATOM 5735 C C . ASN C 3 158 ? 48.37171 4.84872 24.13625 1.000 104.33127 158 ASN L C 1
ATOM 5736 O O . ASN C 3 158 ? 48.13402 3.99528 24.99617 1.000 119.78611 158 ASN L O 1
ATOM 5741 N N . GLY C 3 159 ? 47.43698 5.65747 23.64136 1.000 97.27152 159 GLY L N 1
ATOM 5742 C CA . GLY C 3 159 ? 46.05258 5.56827 24.05109 1.000 76.72113 159 GLY L CA 1
ATOM 5743 C C . GLY C 3 159 ? 45.71091 6.26117 25.35126 1.000 75.38510 159 GLY L C 1
ATOM 5744 O O . GLY C 3 159 ? 44.55756 6.17413 25.79097 1.000 71.84562 159 GLY L O 1
ATOM 5745 N N . VAL C 3 160 ? 46.66354 6.94381 25.97989 1.000 83.74521 160 VAL L N 1
ATOM 5746 C CA . VAL C 3 160 ? 46.42466 7.64487 27.23717 1.000 80.96837 160 VAL L CA 1
ATOM 5747 C C . VAL C 3 160 ? 45.90040 9.03885 26.91399 1.000 76.75842 160 VAL L C 1
ATOM 5748 O O . VAL C 3 160 ? 46.64241 9.89416 26.42434 1.000 72.95198 160 VAL L O 1
ATOM 5752 N N . LEU C 3 161 ? 44.62096 9.27021 27.19392 1.000 74.16065 161 LEU L N 1
ATOM 5753 C CA . LEU C 3 161 ? 43.98822 10.56671 26.98718 1.000 67.52978 161 LEU L CA 1
ATOM 5754 C C . LEU C 3 161 ? 43.67643 11.18442 28.34270 1.000 71.42401 161 LEU L C 1
ATOM 5755 O O . LEU C 3 161 ? 42.93765 10.59896 29.14244 1.000 61.43315 161 LEU L O 1
ATOM 5760 N N . ASN C 3 162 ? 44.23668 12.36316 28.59240 1.000 63.91927 162 ASN L N 1
ATOM 5761 C CA . ASN C 3 162 ? 44.03882 13.09388 29.83496 1.000 49.94716 162 ASN L CA 1
ATOM 5762 C C . ASN C 3 162 ? 43.16952 14.31235 29.55814 1.000 57.47379 162 ASN L C 1
ATOM 5763 O O . ASN C 3 162 ? 43.48034 15.11143 28.66813 1.000 62.35435 162 ASN L O 1
ATOM 5768 N N . SER C 3 163 ? 42.08215 14.44916 30.31472 1.000 51.77649 163 SER L N 1
ATOM 5769 C CA . SER C 3 163 ? 41.12631 15.53189 30.12480 1.000 46.41429 163 SER L CA 1
ATOM 5770 C C . SER C 3 163 ? 40.89385 16.23360 31.45314 1.000 43.79327 163 SER L C 1
ATOM 5771 O O . SER C 3 163 ? 40.59529 15.58067 32.45746 1.000 42.12356 163 SER L O 1
ATOM 5774 N N . TRP C 3 164 ? 41.01938 17.55817 31.45435 1.000 44.66016 164 TRP L N 1
ATOM 5775 C CA . TRP C 3 164 ? 40.86576 18.35847 32.66188 1.000 41.53580 164 TRP L CA 1
ATOM 5776 C C . TRP C 3 164 ? 39.52393 19.07540 32.66496 1.000 40.70524 164 TRP L C 1
ATOM 5777 O O . TRP C 3 164 ? 39.08145 19.60029 31.63911 1.000 42.16395 164 TRP L O 1
ATOM 5788 N N . THR C 3 165 ? 38.88470 19.09459 33.82720 1.000 38.66496 165 THR L N 1
ATOM 5789 C CA . THR C 3 165 ? 37.65970 19.85169 34.01034 1.000 40.29149 165 THR L CA 1
ATOM 5790 C C . THR C 3 165 ? 37.99016 21.29807 34.35357 1.000 53.18170 165 THR L C 1
ATOM 5791 O O . THR C 3 165 ? 39.04705 21.59905 34.91582 1.000 54.52516 165 THR L O 1
ATOM 5795 N N . ASP C 3 166 ? 37.08414 22.20040 33.99006 1.000 37.79755 166 ASP L N 1
ATOM 5796 C CA . ASP C 3 166 ? 37.17033 23.55331 34.50565 1.000 43.29155 166 ASP L CA 1
ATOM 5797 C C . ASP C 3 166 ? 36.90194 23.54636 36.00903 1.000 50.28259 166 ASP L C 1
ATOM 5798 O O . ASP C 3 166 ? 36.41917 22.56224 36.57774 1.000 55.88419 166 ASP L O 1
ATOM 5803 N N . GLN C 3 167 ? 37.23471 24.65951 36.65860 1.000 46.10710 167 GLN L N 1
ATOM 5804 C CA . GLN C 3 167 ? 37.06392 24.75264 38.10219 1.000 33.08694 167 GLN L CA 1
ATOM 5805 C C . GLN C 3 167 ? 35.59908 24.56696 38.47979 1.000 32.50359 167 GLN L C 1
ATOM 5806 O O . GLN C 3 167 ? 34.69681 25.07538 37.80919 1.000 37.83466 167 GLN L O 1
ATOM 5812 N N . ASP C 3 168 ? 35.36678 23.81851 39.55461 1.000 40.76422 168 ASP L N 1
ATOM 5813 C CA . ASP C 3 168 ? 34.00642 23.52128 39.97933 1.000 41.59921 168 ASP L CA 1
ATOM 5814 C C . ASP C 3 168 ? 33.31574 24.77416 40.50089 1.000 55.55727 168 ASP L C 1
ATOM 5815 O O . ASP C 3 168 ? 33.94088 25.63710 41.12383 1.000 59.84261 168 ASP L O 1
ATOM 5820 N N . SER C 3 169 ? 32.00892 24.86546 40.24453 1.000 57.02730 169 SER L N 1
ATOM 5821 C CA . SER C 3 169 ? 31.24218 26.03317 40.66088 1.000 67.37566 169 SER L CA 1
ATOM 5822 C C . SER C 3 169 ? 31.04689 26.09869 42.16973 1.000 62.14274 169 SER L C 1
ATOM 5823 O O . SER C 3 169 ? 30.81406 27.18884 42.70343 1.000 54.65464 169 SER L O 1
ATOM 5826 N N . LYS C 3 170 ? 31.14280 24.96691 42.86748 1.000 70.78588 170 LYS L N 1
ATOM 5827 C CA . LYS C 3 170 ? 30.79908 24.89275 44.28296 1.000 65.54726 170 LYS L CA 1
ATOM 5828 C C . LYS C 3 170 ? 32.01315 24.95404 45.20421 1.000 66.70848 170 LYS L C 1
ATOM 5829 O O . LYS C 3 170 ? 32.05703 25.79687 46.10496 1.000 74.60020 170 LYS L O 1
ATOM 5835 N N . ASP C 3 171 ? 33.00225 24.08178 45.00593 1.000 60.02959 171 ASP L N 1
ATOM 5836 C CA . ASP C 3 171 ? 34.16335 24.02213 45.88697 1.000 57.54455 171 ASP L CA 1
ATOM 5837 C C . ASP C 3 171 ? 35.44829 24.51129 45.22539 1.000 57.32648 171 ASP L C 1
ATOM 5838 O O . ASP C 3 171 ? 36.51921 24.41081 45.83415 1.000 50.19891 171 ASP L O 1
ATOM 5843 N N . SER C 3 172 ? 35.36700 25.03723 43.99980 1.000 56.01808 172 SER L N 1
ATOM 5844 C CA . SER C 3 172 ? 36.51958 25.61134 43.29570 1.000 53.01038 172 SER L CA 1
ATOM 5845 C C . SER C 3 172 ? 37.67553 24.61705 43.18343 1.000 53.53480 172 SER L C 1
ATOM 5846 O O . SER C 3 172 ? 38.84382 24.97282 43.35678 1.000 33.42897 172 SER L O 1
ATOM 5849 N N . THR C 3 173 ? 37.34896 23.36187 42.89230 1.000 55.37875 173 THR L N 1
ATOM 5850 C CA . THR C 3 173 ? 38.33343 22.31831 42.64727 1.000 40.98408 173 THR L CA 1
ATOM 5851 C C . THR C 3 173 ? 38.25424 21.87557 41.18970 1.000 40.50596 173 THR L C 1
ATOM 5852 O O . THR C 3 173 ? 37.38978 22.31233 40.42525 1.000 44.61376 173 THR L O 1
ATOM 5856 N N . TYR C 3 174 ? 39.16703 20.99003 40.80809 1.000 49.86308 174 TYR L N 1
ATOM 5857 C CA . TYR C 3 174 ? 39.24217 20.47836 39.44922 1.000 47.11676 174 TYR L CA 1
ATOM 5858 C C . TYR C 3 174 ? 38.99046 18.97591 39.44410 1.000 52.74915 174 TYR L C 1
ATOM 5859 O O . TYR C 3 174 ? 38.94902 18.32247 40.48925 1.000 56.68466 174 TYR L O 1
ATOM 5868 N N . SER C 3 175 ? 38.81461 18.43188 38.24195 1.000 52.60088 175 SER L N 1
ATOM 5869 C CA . SER C 3 175 ? 38.65048 16.99833 38.05268 1.000 39.71520 175 SER L CA 1
ATOM 5870 C C . SER C 3 175 ? 39.35813 16.58499 36.77072 1.000 51.12946 175 SER L C 1
ATOM 5871 O O . SER C 3 175 ? 39.55572 17.39265 35.85958 1.000 65.41798 175 SER L O 1
ATOM 5874 N N . MET C 3 176 ? 39.74337 15.31138 36.71070 1.000 54.69921 176 MET L N 1
ATOM 5875 C CA . MET C 3 176 ? 40.49860 14.79795 35.57778 1.000 41.70537 176 MET L CA 1
ATOM 5876 C C . MET C 3 176 ? 40.09354 13.35932 35.29129 1.000 38.86496 176 MET L C 1
ATOM 5877 O O . MET C 3 176 ? 39.87059 12.57299 36.21608 1.000 47.53455 176 MET L O 1
ATOM 5882 N N . SER C 3 177 ? 40.00276 13.02302 34.00511 1.000 40.45723 177 SER L N 1
ATOM 5883 C CA . SER C 3 177 ? 39.73366 11.66070 33.55992 1.000 41.48034 177 SER L CA 1
ATOM 5884 C C . SER C 3 177 ? 40.90723 11.18606 32.71635 1.000 43.48949 177 SER L C 1
ATOM 5885 O O . SER C 3 177 ? 41.19469 11.76731 31.66423 1.000 44.95988 177 SER L O 1
ATOM 5888 N N . SER C 3 178 ? 41.57935 10.13376 33.17614 1.000 43.84658 178 SER L N 1
ATOM 5889 C CA . SER C 3 178 ? 42.69153 9.52957 32.45205 1.000 45.98585 178 SER L CA 1
ATOM 5890 C C . SER C 3 178 ? 42.18596 8.24377 31.81187 1.000 47.24616 178 SER L C 1
ATOM 5891 O O . SER C 3 178 ? 41.88394 7.27219 32.51184 1.000 62.05193 178 SER L O 1
ATOM 5894 N N . THR C 3 179 ? 42.09321 8.23868 30.48631 1.000 49.21623 179 THR L N 1
ATOM 5895 C CA . THR C 3 179 ? 41.52496 7.12372 29.74028 1.000 50.69951 179 THR L CA 1
ATOM 5896 C C . THR C 3 179 ? 42.63065 6.42702 28.95979 1.000 59.62087 179 THR L C 1
ATOM 5897 O O . THR C 3 179 ? 43.34050 7.06679 28.17643 1.000 55.84409 179 THR L O 1
ATOM 5901 N N . LEU C 3 180 ? 42.76979 5.12138 29.17497 1.000 60.99668 180 LEU L N 1
ATOM 5902 C CA . LEU C 3 180 ? 43.72267 4.28222 28.45280 1.000 62.94411 180 LEU L CA 1
ATOM 5903 C C . LEU C 3 180 ? 42.91715 3.28847 27.62249 1.000 71.66820 180 LEU L C 1
ATOM 5904 O O . LEU C 3 180 ? 42.48412 2.25023 28.13016 1.000 66.99616 180 LEU L O 1
ATOM 5909 N N . THR C 3 181 ? 42.72434 3.60704 26.34539 1.000 78.32574 181 THR L N 1
ATOM 5910 C CA . THR C 3 181 ? 41.95330 2.77279 25.43297 1.000 79.44009 181 THR L CA 1
ATOM 5911 C C . THR C 3 181 ? 42.91349 1.91419 24.61908 1.000 86.34813 181 THR L C 1
ATOM 5912 O O . THR C 3 181 ? 43.78988 2.44391 23.92731 1.000 81.97258 181 THR L O 1
ATOM 5916 N N . LEU C 3 182 ? 42.74489 0.59583 24.70005 1.000 94.57834 182 LEU L N 1
ATOM 5917 C CA . LEU C 3 182 ? 43.57277 -0.35412 23.97208 1.000 90.64711 182 LEU L CA 1
ATOM 5918 C C . LEU C 3 182 ? 42.68744 -1.41129 23.32735 1.000 90.04499 182 LEU L C 1
ATOM 5919 O O . LEU C 3 182 ? 41.48954 -1.50971 23.60543 1.000 94.50905 182 LEU L O 1
ATOM 5924 N N . THR C 3 183 ? 43.29552 -2.21111 22.45698 1.000 92.99850 183 THR L N 1
ATOM 5925 C CA . THR C 3 183 ? 42.56173 -3.26225 21.77273 1.000 105.37798 183 THR L CA 1
ATOM 5926 C C . THR C 3 183 ? 42.28223 -4.43158 22.71577 1.000 103.20808 183 THR L C 1
ATOM 5927 O O . THR C 3 183 ? 42.87808 -4.56259 23.79120 1.000 108.98962 183 THR L O 1
ATOM 5931 N N . LYS C 3 184 ? 41.34935 -5.28892 22.29210 1.000 100.23498 184 LYS L N 1
ATOM 5932 C CA . LYS C 3 184 ? 41.00830 -6.47034 23.07861 1.000 99.54552 184 LYS L CA 1
ATOM 5933 C C . LYS C 3 184 ? 42.21276 -7.38748 23.24395 1.000 94.72627 184 LYS L C 1
ATOM 5934 O O . LYS C 3 184 ? 42.41761 -7.97035 24.31642 1.000 86.94556 184 LYS L O 1
ATOM 5940 N N . ASP C 3 185 ? 43.01780 -7.53126 22.18737 1.000 102.29362 185 ASP L N 1
ATOM 5941 C CA . ASP C 3 185 ? 44.20724 -8.37233 22.26718 1.000 105.18793 185 ASP L CA 1
ATOM 5942 C C . ASP C 3 185 ? 45.16690 -7.86123 23.33265 1.000 101.19797 185 ASP L C 1
ATOM 5943 O O . ASP C 3 185 ? 45.70488 -8.64562 24.12264 1.000 118.70290 185 ASP L O 1
ATOM 5948 N N . GLU C 3 186 ? 45.38728 -6.54631 23.37707 1.000 88.01038 186 GLU L N 1
ATOM 5949 C CA . GLU C 3 186 ? 46.28485 -5.99112 24.38234 1.000 88.37986 186 GLU L CA 1
ATOM 5950 C C . GLU C 3 186 ? 45.68282 -6.06978 25.77956 1.000 88.68591 186 GLU L C 1
ATOM 5951 O O . GLU C 3 186 ? 46.42021 -6.22356 26.76009 1.000 77.11572 186 GLU L O 1
ATOM 5957 N N . TYR C 3 187 ? 44.35611 -5.96428 25.89487 1.000 94.99940 187 TYR L N 1
ATOM 5958 C CA . TYR C 3 187 ? 43.72473 -6.06370 27.20794 1.000 88.60548 187 TYR L CA 1
ATOM 5959 C C . TYR C 3 187 ? 43.84052 -7.47478 27.77335 1.000 92.94330 187 TYR L C 1
ATOM 5960 O O . TYR C 3 187 ? 44.23549 -7.66060 28.93053 1.000 92.06894 187 TYR L O 1
ATOM 5969 N N . GLU C 3 188 ? 43.50001 -8.48540 26.96970 1.000 91.50977 188 GLU L N 1
ATOM 5970 C CA . GLU C 3 188 ? 43.49841 -9.85752 27.46440 1.000 88.43777 188 GLU L CA 1
ATOM 5971 C C . GLU C 3 188 ? 44.90353 -10.41554 27.64945 1.000 81.45115 188 GLU L C 1
ATOM 5972 O O . GLU C 3 188 ? 45.07662 -11.38464 28.39618 1.000 91.83976 188 GLU L O 1
ATOM 5978 N N . ARG C 3 189 ? 45.90609 -9.83110 26.99296 1.000 77.03075 189 ARG L N 1
ATOM 5979 C CA . ARG C 3 189 ? 47.27830 -10.30914 27.10655 1.000 91.67620 189 ARG L CA 1
ATOM 5980 C C . ARG C 3 189 ? 47.93381 -9.91627 28.42521 1.000 93.37417 189 ARG L C 1
ATOM 5981 O O . ARG C 3 189 ? 48.99939 -10.44973 28.75475 1.000 90.79210 189 ARG L O 1
ATOM 5989 N N . HIS C 3 190 ? 47.32029 -9.02139 29.19626 1.000 93.20291 190 HIS L N 1
ATOM 5990 C CA . HIS C 3 190 ? 47.93465 -8.48839 30.40172 1.000 88.19264 190 HIS L CA 1
ATOM 5991 C C . HIS C 3 190 ? 47.01393 -8.69716 31.59816 1.000 78.33565 190 HIS L C 1
ATOM 5992 O O . HIS C 3 190 ? 45.80361 -8.89463 31.45571 1.000 69.15533 190 HIS L O 1
ATOM 5999 N N . ASN C 3 191 ? 47.61319 -8.65049 32.79024 1.000 69.58771 191 ASN L N 1
ATOM 6000 C CA . ASN C 3 191 ? 46.95043 -9.06700 34.02277 1.000 74.11914 191 ASN L CA 1
ATOM 6001 C C . ASN C 3 191 ? 46.51043 -7.89032 34.88956 1.000 73.17531 191 ASN L C 1
ATOM 6002 O O . ASN C 3 191 ? 45.33052 -7.78073 35.23502 1.000 68.52364 191 ASN L O 1
ATOM 6007 N N . SER C 3 192 ? 47.43718 -7.00688 35.25434 1.000 64.82712 192 SER L N 1
ATOM 6008 C CA . SER C 3 192 ? 47.16936 -5.95856 36.23008 1.000 72.12079 192 SER L CA 1
ATOM 6009 C C . SER C 3 192 ? 47.33999 -4.58106 35.60435 1.000 72.64518 192 SER L C 1
ATOM 6010 O O . SER C 3 192 ? 48.23167 -4.36702 34.77703 1.000 77.01967 192 SER L O 1
ATOM 6013 N N . TYR C 3 193 ? 46.47857 -3.64978 36.01061 1.000 58.46524 193 TYR L N 1
ATOM 6014 C CA . TYR C 3 193 ? 46.51085 -2.27356 35.53511 1.000 57.04028 193 TYR L CA 1
ATOM 6015 C C . TYR C 3 193 ? 46.55752 -1.34155 36.73487 1.000 61.72143 193 TYR L C 1
ATOM 6016 O O . TYR C 3 193 ? 45.72015 -1.44589 37.63634 1.000 60.53255 193 TYR L O 1
ATOM 6025 N N . THR C 3 194 ? 47.52755 -0.43050 36.74066 1.000 59.85443 194 THR L N 1
ATOM 6026 C CA . THR C 3 194 ? 47.76456 0.46355 37.86555 1.000 53.78801 194 THR L CA 1
ATOM 6027 C C . THR C 3 194 ? 47.63063 1.90892 37.41032 1.000 58.95947 194 THR L C 1
ATOM 6028 O O . THR C 3 194 ? 48.20211 2.29907 36.38684 1.000 59.04501 194 THR L O 1
ATOM 6032 N N . CYS C 3 195 ? 46.87543 2.69464 38.17128 1.000 67.44599 195 CYS L N 1
ATOM 6033 C CA . CYS C 3 195 ? 46.73627 4.12782 37.95259 1.000 48.62262 195 CYS L CA 1
ATOM 6034 C C . CYS C 3 195 ? 47.40945 4.85746 39.10594 1.000 51.84417 195 CYS L C 1
ATOM 6035 O O . CYS C 3 195 ? 47.01282 4.69105 40.26430 1.000 64.52800 195 CYS L O 1
ATOM 6038 N N . GLU C 3 196 ? 48.42014 5.66237 38.79174 1.000 48.79619 196 GLU L N 1
ATOM 6039 C CA . GLU C 3 196 ? 49.17462 6.39929 39.79569 1.000 48.69346 196 GLU L CA 1
ATOM 6040 C C . GLU C 3 196 ? 49.03318 7.89212 39.54404 1.000 48.36330 196 GLU L C 1
ATOM 6041 O O . GLU C 3 196 ? 49.21138 8.35536 38.41238 1.000 55.79954 196 GLU L O 1
ATOM 6047 N N . ALA C 3 197 ? 48.71164 8.63806 40.59831 1.000 54.25555 197 ALA L N 1
ATOM 6048 C CA . ALA C 3 197 ? 48.56593 10.08616 40.53003 1.000 50.16821 197 ALA L CA 1
ATOM 6049 C C . ALA C 3 197 ? 49.50165 10.72160 41.54750 1.000 65.06150 197 ALA L C 1
ATOM 6050 O O . ALA C 3 197 ? 49.39597 10.44781 42.74823 1.000 65.09172 197 ALA L O 1
ATOM 6052 N N . THR C 3 198 ? 50.41133 11.56567 41.06772 1.000 64.98731 198 THR L N 1
ATOM 6053 C CA . THR C 3 198 ? 51.33737 12.29918 41.92052 1.000 63.52271 198 THR L CA 1
ATOM 6054 C C . THR C 3 198 ? 50.86459 13.74105 42.03929 1.000 53.47657 198 THR L C 1
ATOM 6055 O O . THR C 3 198 ? 50.65634 14.41552 41.02539 1.000 49.30777 198 THR L O 1
ATOM 6059 N N . HIS C 3 199 ? 50.69858 14.20930 43.27349 1.000 56.97570 199 HIS L N 1
ATOM 6060 C CA . HIS C 3 199 ? 50.12865 15.52156 43.53387 1.000 56.36504 199 HIS L CA 1
ATOM 6061 C C . HIS C 3 199 ? 50.95591 16.25564 44.58034 1.000 67.08996 199 HIS L C 1
ATOM 6062 O O . HIS C 3 199 ? 51.70438 15.65191 45.35309 1.000 78.01423 199 HIS L O 1
ATOM 6069 N N . LYS C 3 200 ? 50.81312 17.58341 44.58209 1.000 53.64111 200 LYS L N 1
ATOM 6070 C CA . LYS C 3 200 ? 51.49907 18.41566 45.56407 1.000 49.31737 200 LYS L CA 1
ATOM 6071 C C . LYS C 3 200 ? 50.97277 18.17364 46.97575 1.000 60.12200 200 LYS L C 1
ATOM 6072 O O . LYS C 3 200 ? 51.70309 18.38126 47.95221 1.000 70.97950 200 LYS L O 1
ATOM 6078 N N . THR C 3 201 ? 49.72222 17.71895 47.10301 1.000 55.62105 201 THR L N 1
ATOM 6079 C CA . THR C 3 201 ? 49.11572 17.56054 48.42278 1.000 56.47588 201 THR L CA 1
ATOM 6080 C C . THR C 3 201 ? 49.85287 16.52497 49.26524 1.000 53.61335 201 THR L C 1
ATOM 6081 O O . THR C 3 201 ? 50.08947 16.74393 50.45925 1.000 48.65746 201 THR L O 1
ATOM 6085 N N . SER C 3 202 ? 50.22106 15.39337 48.66878 1.000 53.86639 202 SER L N 1
ATOM 6086 C CA . SER C 3 202 ? 50.89183 14.31542 49.38155 1.000 64.93061 202 SER L CA 1
ATOM 6087 C C . SER C 3 202 ? 52.22160 13.99527 48.71390 1.000 74.61466 202 SER L C 1
ATOM 6088 O O . SER C 3 202 ? 52.31809 13.95678 47.48277 1.000 62.44464 202 SER L O 1
ATOM 6091 N N . THR C 3 203 ? 53.24876 13.77178 49.53728 1.000 75.19351 203 THR L N 1
ATOM 6092 C CA . THR C 3 203 ? 54.54871 13.37269 49.00731 1.000 72.56274 203 THR L CA 1
ATOM 6093 C C . THR C 3 203 ? 54.47277 12.00768 48.33360 1.000 80.75766 203 THR L C 1
ATOM 6094 O O . THR C 3 203 ? 55.08166 11.79130 47.27901 1.000 68.20114 203 THR L O 1
ATOM 6098 N N . SER C 3 204 ? 53.73725 11.07562 48.93001 1.000 85.30903 204 SER L N 1
ATOM 6099 C CA . SER C 3 204 ? 53.57299 9.74842 48.34735 1.000 79.73058 204 SER L CA 1
ATOM 6100 C C . SER C 3 204 ? 52.45813 9.77057 47.30574 1.000 68.02952 204 SER L C 1
ATOM 6101 O O . SER C 3 204 ? 51.33793 10.18838 47.61705 1.000 58.35258 204 SER L O 1
ATOM 6104 N N . PRO C 3 205 ? 52.72518 9.34646 46.06898 1.000 66.30580 205 PRO L N 1
ATOM 6105 C CA . PRO C 3 205 ? 51.66420 9.31551 45.05409 1.000 75.26874 205 PRO L CA 1
ATOM 6106 C C . PRO C 3 205 ? 50.55911 8.33675 45.42515 1.000 71.77621 205 PRO L C 1
ATOM 6107 O O . PRO C 3 205 ? 50.79580 7.30691 46.06067 1.000 76.63601 205 PRO L O 1
ATOM 6111 N N . ILE C 3 206 ? 49.33932 8.66704 45.01047 1.000 63.36834 206 ILE L N 1
ATOM 6112 C CA . ILE C 3 206 ? 48.17967 7.82721 45.29278 1.000 57.46094 206 ILE L CA 1
ATOM 6113 C C . ILE C 3 206 ? 48.09281 6.74157 44.22699 1.000 62.89295 206 ILE L C 1
ATOM 6114 O O . ILE C 3 206 ? 48.06157 7.03576 43.02750 1.000 60.87863 206 ILE L O 1
ATOM 6119 N N . VAL C 3 207 ? 48.04582 5.48477 44.66325 1.000 72.83057 207 VAL L N 1
ATOM 6120 C CA . VAL C 3 207 ? 48.07317 4.32925 43.77331 1.000 59.69699 207 VAL L CA 1
ATOM 6121 C C . VAL C 3 207 ? 46.74364 3.59560 43.87462 1.000 54.58113 207 VAL L C 1
ATOM 6122 O O . VAL C 3 207 ? 46.28500 3.27466 44.97812 1.000 57.38129 207 VAL L O 1
ATOM 6126 N N . LYS C 3 208 ? 46.12588 3.33645 42.72306 1.000 47.69820 208 LYS L N 1
ATOM 6127 C CA . LYS C 3 208 ? 44.92175 2.52028 42.63606 1.000 47.46869 208 LYS L CA 1
ATOM 6128 C C . LYS C 3 208 ? 45.07091 1.56602 41.46234 1.000 53.71192 208 LYS L C 1
ATOM 6129 O O . LYS C 3 208 ? 45.41523 1.99177 40.35603 1.000 51.56377 208 LYS L O 1
ATOM 6135 N N . SER C 3 209 ? 44.80497 0.28315 41.69981 1.000 60.42845 209 SER L N 1
ATOM 6136 C CA . SER C 3 209 ? 45.07508 -0.73726 40.69834 1.000 56.37602 209 SER L CA 1
ATOM 6137 C C . SER C 3 209 ? 44.07145 -1.87243 40.83038 1.000 52.21337 209 SER L C 1
ATOM 6138 O O . SER C 3 209 ? 43.39478 -2.01770 41.85146 1.000 51.96184 209 SER L O 1
ATOM 6141 N N . PHE C 3 210 ? 43.98607 -2.67870 39.77378 1.000 53.31772 210 PHE L N 1
ATOM 6142 C CA . PHE C 3 210 ? 43.14129 -3.86313 39.77181 1.000 54.34235 210 PHE L CA 1
ATOM 6143 C C . PHE C 3 210 ? 43.80153 -4.93879 38.92145 1.000 56.54496 210 PHE L C 1
ATOM 6144 O O . PHE C 3 210 ? 44.62561 -4.65113 38.04990 1.000 70.09822 210 PHE L O 1
ATOM 6152 N N . ASN C 3 211 ? 43.42554 -6.18726 39.18597 1.000 77.42554 211 ASN L N 1
ATOM 6153 C CA . ASN C 3 211 ? 43.95552 -7.34454 38.48001 1.000 67.93455 211 ASN L CA 1
ATOM 6154 C C . ASN C 3 211 ? 42.79597 -8.14129 37.89907 1.000 66.18486 211 ASN L C 1
ATOM 6155 O O . ASN C 3 211 ? 41.73316 -8.24755 38.51887 1.000 82.26299 211 ASN L O 1
ATOM 6160 N N . ARG C 3 212 ? 43.00417 -8.69574 36.70158 1.000 62.41448 212 ARG L N 1
ATOM 6161 C CA . ARG C 3 212 ? 41.93559 -9.43196 36.02907 1.000 86.48868 212 ARG L CA 1
ATOM 6162 C C . ARG C 3 212 ? 41.54694 -10.69454 36.79104 1.000 75.64281 212 ARG L C 1
ATOM 6163 O O . ARG C 3 212 ? 40.35673 -11.00392 36.92383 1.000 71.34364 212 ARG L O 1
ATOM 6171 N N . ASN C 3 213 ? 42.52860 -11.44067 37.28849 1.000 66.62475 213 ASN L N 1
ATOM 6172 C CA . ASN C 3 213 ? 42.27086 -12.71527 37.94185 1.000 68.70183 213 ASN L CA 1
ATOM 6173 C C . ASN C 3 213 ? 42.13889 -12.60169 39.45405 1.000 68.40633 213 ASN L C 1
ATOM 6174 O O . ASN C 3 213 ? 41.98973 -13.62694 40.12627 1.000 70.43176 213 ASN L O 1
ATOM 6179 N N . GLU C 3 214 ? 42.19388 -11.39419 40.00674 1.000 66.22214 214 GLU L N 1
ATOM 6180 C CA . GLU C 3 214 ? 42.02185 -11.17648 41.43696 1.000 66.05593 214 GLU L CA 1
ATOM 6181 C C . GLU C 3 214 ? 40.67339 -10.51908 41.69280 1.000 64.21369 214 GLU L C 1
ATOM 6182 O O . GLU C 3 214 ? 40.37193 -9.46614 41.12067 1.000 81.82555 214 GLU L O 1
ATOM 6188 N N . CYS C 3 215 ? 39.86967 -11.14248 42.54811 1.000 65.44810 215 CYS L N 1
ATOM 6189 C CA . CYS C 3 215 ? 38.57192 -10.59709 42.92758 1.000 64.22889 215 CYS L CA 1
ATOM 6190 C C . CYS C 3 215 ? 38.09521 -11.23717 44.22951 1.000 66.23828 215 CYS L C 1
ATOM 6191 O O . CYS C 3 215 ? 37.34805 -10.63591 45.00154 1.000 85.68662 215 CYS L O 1
#

Nearest PDB structures (foldseek):
  8hpk-assembly1_A  TM=1.003E+00  e=1.809E-51  Oxalobacter formigenes
  8hpj-assembly1_A  TM=9.246E-01  e=4.814E-41  Oxalobacter formigenes
  8tgg-assembly1_A  TM=8.512E-01  e=7.087E-10  Homo sapiens
  8tgn-assembly1_A  TM=8.129E-01  e=2.430E-10  Homo sapiens
  8jta-assembly1_A  TM=7.960E-01  e=6.030E-09  Homo sapiens

Foldseek 3Di:
DLLLDLCVLLVLLLQLLLLLLCLQQVQLQCLVVVCVQLVDDSLLSLVLSLLLLQLLLVQQLVLLVCCLAPRNLVSLLVLLVQLLQLQLQCLPDRHSVNSSVSSNSNSSSSSNSNLNSLLQQCQSCVLQLQQSLLSSLLSNLCSNVVVVVVLVVCCVVPRRNVSRNVSSVVSSVSSNVSSVRRTGNVVRDDDDQQAAAPVRLVPDVLLVLLLLLLLLLLQVVLLCSNPVPVVLVVLPDDSVLSVVLSSLLSNLLSVLRNVLSVVCSVDPLLVSQLVLLVQLLVLLVCQVPQLSPDSVSNSVSSSSNSSSSSNCSSSSLNVQCVANHSSSRRSSVSNSSNSSSSSSNCSGSVVSVVCVVPNNNRSSVSSSVSSVVSSCSSVPPNVPVDGRND/DAKAKDAAAEAAAQAKDKMKIFDDQCLLVQWWKFKWWDQEPPDIDGAWIARQAPRDIGGDPVCPPQWHKHHPNSNTMIMIMGGRGDQSVFTWMKIFTQHPVRDGPYIYPTYGYHHDNDDFDDKDKDWAADADPDLDDQKGKIKIKIKFGDDQDKDKDKCPQKDWDHWDADPNGTITMMMHMGGSVCPPVPWMWMWMADCVVGDIDIDTDHHD/DKAKEKPPQEDEDAFFAKDKIKIFIPWWAQLQFKFKWWAAPVGDIHGAGGSQADGDPPHDPQWGKDDGTGMIMIMGNGHHLVRQTKMKMWGPRDPPIDIYSIYGYAHDDDWDAWDKDWDWADPVCVVVFKTKIKIKTDFGDDQDKDKFKAFQRHTDDPQWDKDKAQQDSPNRGIMIMTMRMDGNVVVVVTFKIKIWMDDPVDNDIDIDMDTPPDD

Solvent-accessible surface area: 32616 Å² total; per-residue (Å²): 107,127,104,43,76,70,106,48,1,6,83,10,1,32,78,1,0,39,22,0,0,0,5,5,3,5,13,0,35,62,0,5,46,36,3,2,80,37,16,33,13,1,28,19,0,0,48,0,0,11,72,3,5,45,65,1,26,63,18,2,26,40,2,5,97,99,2,8,89,167,19,6,107,119,3,0,37,81,0,0,46,51,0,52,37,0,8,16,113,6,9,148,34,143,56,33,97,35,7,46,60,38,7,19,56,0,3,2,0,2,0,4,0,1,8,3,0,3,7,2,0,4,31,24,0,70,93,78,27,0,33,0,0,0,87,0,0,8,4,7,0,54,3,0,60,85,27,25,78,109,4,38,60,23,61,179,121,126,22,73,30,40,0,35,88,98,6,0,72,81,10,0,93,71,0,52,93,17,0,126,52,2,61,23,55,78,182,216,75,119,84,80,126,131,9,5,47,31,40,51,0,51,178,12,84,10,1,114,27,2,44,50,3,0,47,4,1,0,18,1,2,0,3,4,0,0,2,0,13,0,8,0,32,15,36,22,7,58,72,44,35,7,58,106,0,5,47,51,0,4,84,74,0,0,39,0,3,31,99,19,0,105,28,2,45,150,102,46,37,50,110,5,2,1,68,0,0,13,74,2,12,91,11,2,66,82,0,30,82,53,1,65,138,29,59,127,23,0,26,50,14,2,4,77,1,1,54,1,3,0,0,0,7,0,0,0,3,0,4,2,4,40,12,0,7,45,17,26,5,5,12,0,9,0,55,0,0,22,0,2,2,50,0,0,78,5,0,0,9,90,0,0,37,26,0,8,65,124,10,12,97,43,0,3,111,52,0,12,95,19,1,123,79,0,54,29,37,4,26,131,52,6,64,207,50,48,144,16,139,104,69,128,7,104,19,27,43,100,56,58,23,123,54,55,43,62,5,96,0,30,0,120,16,38,131,113,3,8,109,56,50,15,0,0,0,0,8,3,56,138,47,105,56,12,52,6,0,0,4,1,52,6,136,104,44,70,61,44,62,21,149,74,1,149,65,51,3,63,6,66,30,52,185,76,12,40,12,0,38,2,65,1,94,63,11,63,90,126,2,40,8,30,3,10,0,0,28,0,10,47,10,0,3,0,43,80,24,1,89,13,2,58,2,36,21,14,73,55,161,76,53,79,19,47,12,24,25,4,15,45,22,63,66,86,123,122,45,108,67,23,14,0,0,1,5,0,42,22,1,20,16,95,50,24,76,20,85,37,124,128,54,53,16,61,4,67,27,52,114,46,124,59,22,26,12,18,4,0,0,10,36,18,83,41,88,26,24,83,99,106,82,10,28,0,31,0,30,0,85,60,37,95,38,106,48,97,46,126,7,104,90,99,133,8,100,9,79,13,57,59,58,101,28,46,5,48,120,48,89,143,4,67,0,51,0,56,7,76,46,27,0,0,13,0,1,0,0,0,2,10,13,96,95,82,66,24,2,127,15,22,0,34,1,2,59,29,54,18,92,75,22,48,70,56,6,35,12,109,30,45,6,55,60,2,22,0,3,0,61,45,2,54,44,100,2,22,4,29,0,3,0,0,0,3,11,84,42,29,3,26,20,3,42,4,0,53,4,22,16,99,81,82,71,23,65,8,72,7,13,20,1,37,11,13,78,64,13,42,123,84,35,23,1,2,2,0,0,0,0,4,58,0,14,35,71,121,29,70,25,76,3,64,5,70,66,64,85,60,145,100,14,38,37,52,9,87,23,71,35,46,108,165,54,12,3,6,3,0,5,0,10,0,35,14,89,66,89,48,10,91,164,45,66,30,1,20,0,20,0,47,15,139,51,40,140,80,48,55,85,83,66,35,43,92,116,125,128

Secondary structure (DSSP, 8-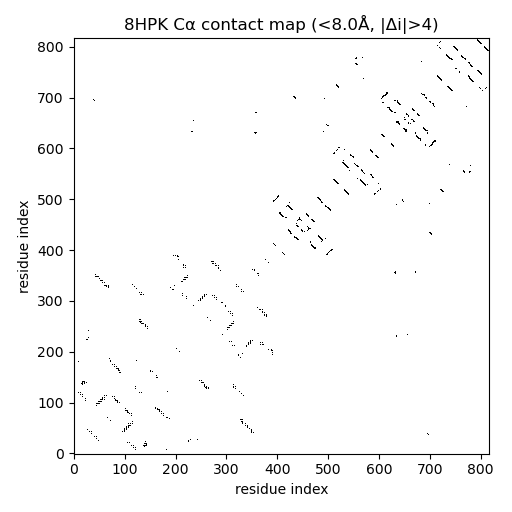state):
--TT-HHHHHHHHHHHHHHHHHHHHTHHHHHHHHHHHHTS-HHHHHHHHHHHHHHHHHHHHHHHHHHHHH-SHHHHHHHHHHHHHHHHGGGS--SHHHHHHHHHHHHHHHHHHHHHHHHHHHHH-SS-HHHHHHHHHHHHHHTHHHHHHHHHHHHHHT-HHHHHHHHHHHHHHHHHHHHHH---S-------TT---HHHHHHSHHHHHHHHHHHHHHHHHHHHHHHHHHHHHHHT--HHHHHHHHHHHHHHHHHHHHHHHHHHHHS-HHHHHHHHHHHHHHHHHHHHHHHTT-HHHHHHHHHHHHHHHHHHHHHHHHHHHHHS-STTHHHHHHHHHHHHHHHHHIIIIIHHHHHHHH-HHHHHHHHHHHHHHHHHIIIIIGGGS-----/--BEE---EEE-TTS-EEEEEE--SSTTSS-EEEEEEESSSS-EEEEEEE-TTT--EEE-SSSSSSEEEEE-SSSSEEEEEE----GGG-EEEEEEEE-TTS-EEEEB--EEEEE-SS--B--EEEEE---SS----SEEEEEEEEEEEBSS--EEEE---EEEPPPEEETTEEEEEEEEEEETTTTTTS--EEEEEETTTTEEEEEE----/---EEEE-SEEEEETT--EEEEEEEEEEE-GGGEEEEEE-SSS-EEEEEETTTEE-TT--TTEEEEEEEEEEEEEESS--GGG-SEEEEEE-SSSSPEE---EEEEEE---B--EEEEEPPPHHHHHHTEEEEEEEEEEEBSS--EEEEEETTEEE-TTEEEEEPPPPTTT--EEEEEEEEEEHHHHHT--EEEEEEE-SS-SSPEEEEEESS--

InterPro domains:
  IPR004741 Oxalate/formate antiporter family transporter [TIGR00890] (16-392)
  IPR011701 Major facilitator superfamily [PF07690] (24-362)
  IPR020846 Major facilitator superfamily domain [PS50850] (16-401)
  IPR026355 Oxalate/formate antiporter [TIGR04259] (16-409)
  IPR036259 MFS transporter superfamily [G3DSA:1.20.1250.20] (14-202)
  IPR036259 MFS transporter superfamily [G3DSA:1.20.1250.20] (216-416)
  IPR036259 MFS transporter superfamily [SSF103473] (12-400)
  IPR052983 Major Facilitator Superfamily Riboflavin Transporter [PTHR43385] (17-395)

Radius of gyration: 36.31 Å; Cα contacts (8 Å, |Δi|>4): 1877; chains: 3; bounding box: 46×123×56 Å

B-factor: mean 51.17, std 25.17, range [8.88, 150.83]

Sequence (817 aa):
GLLGNRWFYLVLAVLLMCMISGVQYSWTLYANPVKDNLGVSLAAVQTAFTLSQVIQAGSQPGGGYFVDKFGPRIPLMFGGAMVLAGWTFMGMVDSVPALYALYTLAGAGVGIVYGIAMNTANRWFPDKRGLASGFTAAGYGLGVLPFLPLISSVLKVEGVGAAFMYTGLIMGILIILIAFVIRFPGQQIVVTDKDFNSGEMLRTPQFWVLWTAFFSVNFGGLLLVANSVPYGRSLGLAAGVLTIGVSIQNLFNGGCRPFWGFVSDKIGRYKTMSVVFGINAVVLALFPTIAALGDVAFIAMLAIAFFTWGGSYALFPSTNSDIFGTAYSARNYGFFWAAKATASIFGGGLGAAIATNFGWNTAFLITAITSFIAFALATFVIPRMGRPVKVQLQQSGPELVKPGASVKISCKASVNSFTGYFVNWVKQSHGKSLEWIGRVHPYNGNTFYNQKFKGRVTLTVDRSSTTAHMELLSLTSEDSAVYYCGRRDDYDTMDYWGQGTSVTVSSAKTTPPSVYPLAPGCGDTTGSSVTLGCLVKGYFPESVTVTWNSSVHTFPALLQSGLYTMSSSVTVPSSTWPSQTVTCSVAHPASSTTVDKKLEPSDIVMTQSPAIMSASLGERVTMTCTASSSVTSSYLHWYQQRPGSSPKLWIYSTSNLASGVPGRFSGRGSGTSYSLTISSMEAEDAATYYCHQYHRSPPTFGGGTKLEIKRADAAPTVSIFPPSSEQLTSGGASVVCFLNNFYPKDINVKWKIDGSERQNGVLNSWTDQDSKDSTYSMSSTLTLTKDEYERHNSYTCEATHKTSTSPIVKSFNRNEC

Organism: Oxalobacter formigenes (NCBI:txid847)

=== Feature glossary ===
Key to the feature types in this record:

— What the protein is —

Primary structure: the covalent order of the twenty standard amino acids along the backbone. Two proteins with the same sequence will (almost always) fold to the same structure; two with 30% identity often share a fold but not the details.

Database cross-references. InterPro integrates a dozen domain/family signature databases into unified entries with residue-range hits. GO terms attach function/process/location labels with evidence codes. CATH codes position the fold in a four-level structural taxonomy. Organism is the NCBI-taxonomy species name.

— Where its atoms are —

The mmCIF block holds the 3D Cartesian coordinates of each backbone atom (N, Cα, C, O) in ångströms. mmCIF is the PDB's canonical archive format — a tagged-loop text representation of the atomic model.

Six rendered views show the 3D structure from the faces of a cube — i.e. along ±x, ±y, ±z. Rendering representation is drawn randomly per protein from cartoon (secondary-structure ribbons), sticks (backbone bonds), or molecular surface; coloring is either N→C rainbow (blue at the N-terminus through red at the C-terminus) or one color per chain.

— Local backbone conformation —

DSSP 8-state secondary structure assigns each residue one of H (α-helix), G (3₁₀-helix), I (π-helix), E (extended β-strand), B (isolated β-bridge), T (hydrogen-bonded turn), S (bend), or '-' (coil). The assignment is computed from backbone hydrogen-bond geometry via the Kabsch–Sander algorithm.

P-SEA three-state annotation labels each residue as helix, strand, or coil based purely on the geometry of the Cα trace. It serves as a fallback when the full backbone (and thus DSSP) is unavailable.

The φ/ψ torsion pair specifies the backbone conformation at each residue. φ rotates about the N–Cα bond, ψ about the Cα–C bond. Steric clashes forbid most of the (φ, ψ) plane — the allowed regions (α-helix basin, β-sheet basin, left-handed helix) are the Ramachandran-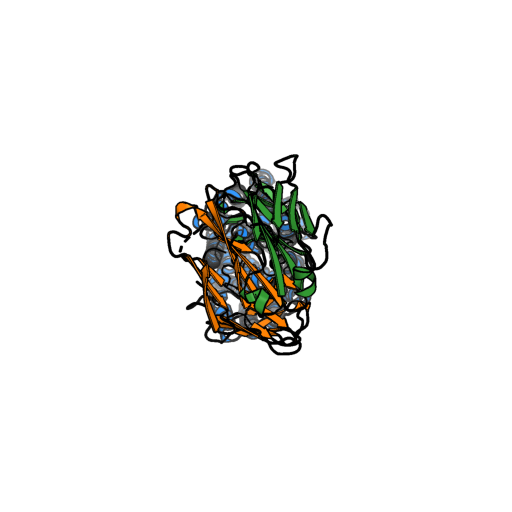allowed regions.

— Global shape and packing —

The geometric summary reports three shape descriptors. Rg (radius of gyration) measures how spread out the Cα atoms are about their centre of mass; compact globular proteins have small Rg, elongated or unfolded ones large. Cα contacts (<8 Å, |i−j|>4) count long-range residue pairs in spatial proximity — high for tightly packed folds, near zero for rods or random coil. The bounding-box extents give the protein's footprint along x, y, z in Å.

Accessible surface area quantifies burial. A residue with SASA near zero is packed into the hydrophobic core; one with SASA >100 Å² sits on the surface. Computed here via the Shrake–Rupley numerical algorithm with a 1.4 Å probe.

Plot images: a contact map (which residues are close in 3D, as an N×N binary image), a Ramachandran scatter (backbone torsion angles, revealing secondary-structure composition at a glance), and — for AlphaFold structures — a PAE heatmap (pairwise prediction confidence).

— Structural neighborhood —

The Foldseek 3Di string encodes local tertiary geometry as a 20-letter alphabet — one character per residue — derived from the relative positions of nearby Cα atoms. Unlike the amino-acid sequence, 3Di is a direct function of the 3D structure, so two proteins with the same fold have similar 3Di strings even at low sequence identity.

Nearest PDB neighbors are the top structural matches found by Foldseek when searching this structure against the entire Protein Data Bank. Each hit reports a TM-score (0 to 1; >0.5 almost always implies the same fold) and an E-value. These are *structural* homologs — they may share no detectable sequence similarity.

— Confidence and disorder —

For AlphaFold models, the B-factor field carries pLDDT — the model's own estimate of local accuracy on a 0–100 scale. Regions with pLDDT<50 should be treated as essentially unmodeled; they often correspond to intrinsically disordered segments.

B-factor (Debye–Waller factor) reflects atomic displacement in the crystal lattice. It is an experimental observable (units Å²), not a prediction; low values mean the atom is pinned down, high values mean it moves or is heterogeneous across the crystal.

Predicted aligned error is AlphaFold's pairwise confidence. Unlike pLDDT (per-residue), PAE is per-residue-pair and captures whether two parts of the structure are correctly placed relative to each other. Units are ångströms of expected positional error.